Protein AF-A0A537HEX5-F1 (afdb_monomer_lite)

Foldseek 3Di:
DVVQADPVLLVVLVVCCVVVQFVAFAFDDVPGDPPGGSATPDPDPDDDGGHCVLLPAAEEEEAAPLDVVSNVVSLQVCQSQQCNHPVGRDSADPSRYDYDYDHPLPPQLQFAAQAAADPHHYHYSDDDLFPQQLVLCLLQAQQCAAHHDCPYPPGARHYFRAGGASPSVNHRDVQLNVLSVLLFQAAAQDDPQAADPPDPDGGWDHDPPDPGTHSRRSSVSNVVSCVVVPVDDDDDDDDDDDDDDPQKDFFFQFDSPGRLDPRNQQGIFGLDDPDAPDDDDDDSFWAQDLPLLSGHDPNSVSVNCQLFPFQWDAQRHHRVDIWGDQFLDWDKDADDPPDDPLFGIKIKTFGAFLQAKQVLHHQFLLLLQLQLLANCNNNHSLNSLSSQFDGWADPDRGIIIGTGNGHHPCNCVSSGVRTGFDLLQFFQDNPDGNRDRPDSSSYGNVVCSDSPHFQQLVLRSIYRHQWWAADPVVRRTRYDQWPVSGSTDHPVIDGHTHGFQVVAECPPSRGHHCFAPLLVLLQVLLPVVLQQFNAQVSLVLLVVQAQNFFPPPSCVSQQDFGQFFDQAVSQADADPNHRPGRQGHPGRRHVRNSVSSVSRWQGGPTPQDFCVVSPSSGQPDSGRDRGRTDGPDDDDGRDGHDHTHTSFADWADAPQKIKTKDWDWDADLWWIWGKMWMWIAGNPPRHTFDIDIFGGDTDTQDPPDDQKAKAWEWADGPPFIKIWIWIGHSDDDIDIDIWTDQPPVPPFWLEPVSLVLLVQQEPHFPPDPSDDRSSVGRSPRGSYPVSNVVSVVRHGHTYTD

Secondary structure (DSSP, 8-state):
--GGG-HHHHHHHHHHHHTTSBS-BTT-STT--TT--SSBS--SSS---B-THHHHSPEEEEEETTSHHHHHHHHHHHHHHHHHHHSS--S-BTTTEEEEEE-GGG-GGGS--SSS-----EEE------S-HHHHHHHHH-GGG-SS-TT-SSPPSS----TT-S-TT----HHHHHHHHHHHT-S-S--TT---TT-SS----BPTTSSSBPHHHHHHHHHHHHHHTTSS-------------TT-BS---BTTTBSSSHHHHHH-B-SS-SSTT---PPPSS------TTS--SHHHHHHHHHHS-BSEEE-TT-TT-EEESSEEEEEEEPPPTTSPTT--EEEEEEEPTT-B-TTSPBP-HHHHHHHHHHHHHHT-GGGGGGTTEEEEEE-SSSEEEEEESS--TTHHHHHHTSBP--HHHHBS-TTS---STTSGGGSB-GGGGSTT--TTTTT----SSSEE-B-TTT--BSS--BTTSSSSPPTT--B-PEETTTTS-TT-SSSS-TTBHHHHHHHHHH-TT-SSS--HHHHHHHHTTBTPPTT-TT-TTTTSBPPPPEE-GGG-PBPTTTTS--SB-SSSB-HHHHHHHHHTTT--SSTTS-GGGSTTTSSSS--B-BBTEE--S-S-PPPPPPS---SPPEEEEETTEEEEEEEEEEE-SSEEEEEEEEEEEETTT--EEEEEEEEEEEEEPPTTSTTEEEEEEEE--SSS-EEEEEEEESSS--EEEEEE-S-TT-SSB--HHHHHHHHTTTTEETTSTT--TTS-TT-SSEE-HHHHHHHHHTTT-EEE-

Structure (mmCIF, N/CA/C/O backbone):
data_AF-A0A537HEX5-F1
#
_entry.id   AF-A0A537HEX5-F1
#
loop_
_atom_site.group_PDB
_atom_site.id
_atom_site.type_symbol
_atom_site.label_atom_id
_atom_site.label_alt_id
_atom_site.label_comp_id
_atom_site.label_asym_id
_atom_site.label_entity_id
_atom_site.label_seq_id
_atom_site.pdbx_PDB_ins_code
_atom_site.Cartn_x
_atom_site.Cartn_y
_atom_site.Cartn_z
_atom_site.occupancy
_atom_site.B_iso_or_equiv
_atom_site.auth_seq_id
_atom_site.auth_comp_id
_atom_site.auth_asym_id
_atom_site.auth_atom_id
_atom_site.pdbx_PDB_model_num
ATOM 1 N N . MET A 1 1 ? 19.354 -0.210 -50.080 1.00 54.22 1 MET A N 1
ATOM 2 C CA . MET A 1 1 ? 20.407 0.740 -50.519 1.00 54.22 1 MET A CA 1
ATOM 3 C C . MET A 1 1 ? 20.016 2.186 -50.237 1.00 54.22 1 MET A C 1
ATOM 5 O O . MET A 1 1 ? 20.879 2.879 -49.733 1.00 54.22 1 MET A O 1
ATOM 9 N N . GLN A 1 2 ? 18.773 2.634 -50.495 1.00 58.50 2 GLN A N 1
ATOM 10 C CA . GLN A 1 2 ? 18.330 3.994 -50.118 1.00 58.50 2 GLN A CA 1
ATOM 11 C C . GLN A 1 2 ? 18.380 4.259 -48.600 1.00 58.50 2 GLN A C 1
ATOM 13 O O . GLN A 1 2 ? 18.792 5.341 -48.204 1.00 58.50 2 GLN A O 1
ATOM 18 N N . ASP A 1 3 ? 18.075 3.268 -47.757 1.00 65.56 3 ASP A N 1
ATOM 19 C CA . ASP A 1 3 ? 18.095 3.464 -46.294 1.00 65.56 3 ASP A CA 1
ATOM 20 C C . ASP A 1 3 ? 19.516 3.613 -45.715 1.00 65.56 3 ASP A C 1
ATOM 22 O O . ASP A 1 3 ? 19.740 4.401 -44.800 1.00 65.56 3 ASP A O 1
ATOM 26 N N . LEU A 1 4 ? 20.512 2.960 -46.336 1.00 70.94 4 LEU A N 1
ATOM 27 C CA . LEU A 1 4 ? 21.934 2.998 -45.937 1.00 70.94 4 LEU A CA 1
ATOM 28 C C . LEU A 1 4 ? 22.629 4.342 -46.220 1.00 70.94 4 LEU A C 1
ATOM 30 O O . LEU A 1 4 ? 23.830 4.474 -45.983 1.00 70.94 4 LEU A O 1
ATOM 34 N N . ILE A 1 5 ? 21.909 5.300 -46.798 1.00 79.00 5 ILE A N 1
ATOM 35 C CA . ILE A 1 5 ? 22.378 6.655 -47.113 1.00 79.00 5 ILE A CA 1
ATOM 36 C C . ILE A 1 5 ? 21.400 7.720 -46.597 1.00 79.00 5 ILE A C 1
ATOM 38 O O . ILE A 1 5 ? 21.484 8.879 -47.007 1.00 79.00 5 ILE A O 1
ATOM 42 N N . SER A 1 6 ? 20.446 7.339 -45.739 1.00 84.31 6 SER A N 1
ATOM 43 C CA . SER A 1 6 ? 19.535 8.304 -45.126 1.00 84.31 6 SER A CA 1
ATOM 44 C C . SER A 1 6 ? 20.308 9.262 -44.204 1.00 84.31 6 SER A C 1
ATOM 46 O O . SER A 1 6 ? 21.327 8.865 -43.627 1.00 84.31 6 SER A O 1
ATOM 48 N N . PRO A 1 7 ? 19.854 10.521 -44.045 1.00 85.00 7 PRO A N 1
ATOM 49 C CA . PRO A 1 7 ? 20.515 11.486 -43.168 1.00 85.00 7 PRO A CA 1
ATOM 50 C C . PRO A 1 7 ? 20.729 10.961 -41.743 1.00 85.00 7 PRO A C 1
ATOM 52 O O . PRO A 1 7 ? 21.825 11.114 -41.210 1.00 85.00 7 PRO A O 1
ATOM 55 N N . ASP A 1 8 ? 19.732 10.279 -41.173 1.00 84.56 8 ASP A N 1
ATOM 56 C CA . ASP A 1 8 ? 19.792 9.738 -39.809 1.00 84.56 8 ASP A CA 1
ATOM 57 C C . ASP A 1 8 ? 20.796 8.586 -39.694 1.00 84.56 8 ASP A C 1
ATOM 59 O O . ASP A 1 8 ? 21.596 8.537 -38.760 1.00 84.56 8 ASP A O 1
ATOM 63 N N . PHE A 1 9 ? 20.828 7.690 -40.684 1.00 85.88 9 PHE A N 1
ATOM 64 C CA . PHE A 1 9 ? 21.792 6.590 -40.722 1.00 85.88 9 PHE A CA 1
ATOM 65 C C . PHE A 1 9 ? 23.233 7.104 -40.875 1.00 85.88 9 PHE A C 1
ATOM 67 O O . PHE A 1 9 ? 24.160 6.605 -40.236 1.00 85.88 9 PHE A O 1
ATOM 74 N N . CYS A 1 10 ? 23.434 8.148 -41.685 1.00 85.25 10 CYS A N 1
ATOM 75 C CA . CYS A 1 10 ? 24.727 8.817 -41.820 1.00 85.25 10 CYS A CA 1
ATOM 76 C C . CYS A 1 10 ? 25.134 9.591 -40.561 1.00 85.25 10 CYS A C 1
ATOM 78 O O . CYS A 1 10 ? 26.314 9.584 -40.211 1.00 85.25 10 CYS A O 1
ATOM 80 N N . ALA A 1 11 ? 24.183 10.212 -39.860 1.00 88.94 11 ALA A N 1
ATOM 81 C CA . ALA A 1 11 ? 24.433 10.858 -38.576 1.00 88.94 11 ALA A CA 1
ATOM 82 C C . ALA A 1 11 ? 24.845 9.835 -37.507 1.00 88.94 11 ALA A C 1
ATOM 84 O O . ALA A 1 11 ? 25.830 10.051 -36.805 1.00 88.94 11 ALA A O 1
ATOM 85 N N . ALA A 1 12 ? 24.173 8.680 -37.439 1.00 88.50 12 ALA A N 1
ATOM 86 C CA . ALA A 1 12 ? 24.558 7.591 -36.543 1.00 88.50 12 ALA A CA 1
ATOM 87 C C . ALA A 1 12 ? 26.006 7.139 -36.795 1.00 88.50 12 ALA A C 1
ATOM 89 O O . ALA A 1 12 ? 26.798 7.023 -35.862 1.00 88.50 12 ALA A O 1
ATOM 90 N N . ALA A 1 13 ? 26.390 6.955 -38.060 1.00 86.81 13 ALA A N 1
ATOM 91 C CA . ALA A 1 13 ? 27.763 6.619 -38.418 1.00 86.81 13 ALA A CA 1
ATOM 92 C C . ALA A 1 13 ? 28.771 7.715 -38.032 1.00 86.81 13 ALA A C 1
ATOM 94 O O . ALA A 1 13 ? 29.846 7.401 -37.518 1.00 86.81 13 ALA A O 1
ATOM 95 N N . ALA A 1 14 ? 28.416 8.987 -38.236 1.00 87.44 14 ALA A N 1
ATOM 96 C CA . ALA A 1 14 ? 29.231 10.124 -37.820 1.00 87.44 14 ALA A CA 1
ATOM 97 C C . ALA A 1 14 ? 29.454 10.134 -36.300 1.00 87.44 14 ALA A C 1
ATOM 99 O O . ALA A 1 14 ? 30.594 10.267 -35.874 1.00 87.44 14 ALA A O 1
ATOM 100 N N . HIS A 1 15 ? 28.426 9.862 -35.487 1.00 90.06 15 HIS A N 1
ATOM 101 C CA . HIS A 1 15 ? 28.572 9.769 -34.030 1.00 90.06 15 HIS A CA 1
ATOM 102 C C . HIS A 1 15 ? 29.585 8.700 -33.594 1.00 90.06 15 HIS A C 1
ATOM 104 O O . HIS A 1 15 ? 30.386 8.947 -32.695 1.00 90.06 15 HIS A O 1
ATOM 110 N N . PHE A 1 16 ? 29.606 7.531 -34.243 1.00 86.94 16 PHE A N 1
ATOM 111 C CA . PHE A 1 16 ? 30.620 6.504 -33.966 1.00 86.94 16 PHE A CA 1
ATOM 112 C C . PHE A 1 16 ? 32.036 6.957 -34.349 1.00 86.94 16 PHE A C 1
ATOM 114 O O . PHE A 1 16 ? 32.997 6.618 -33.658 1.00 86.94 16 PHE A O 1
ATOM 121 N N . ILE A 1 17 ? 32.175 7.709 -35.442 1.00 84.88 17 ILE A N 1
ATOM 122 C CA . ILE A 1 17 ? 33.465 8.240 -35.902 1.00 84.88 17 ILE A CA 1
ATOM 123 C C . ILE A 1 17 ? 33.963 9.340 -34.963 1.00 84.88 17 ILE A C 1
ATOM 125 O O . ILE A 1 17 ? 35.108 9.291 -34.518 1.00 84.88 17 ILE A O 1
ATOM 129 N N . ASP A 1 18 ? 33.094 10.283 -34.608 1.00 87.81 18 ASP A N 1
ATOM 130 C CA . ASP A 1 18 ? 33.396 11.392 -33.703 1.00 87.81 18 ASP A CA 1
ATOM 131 C C . ASP A 1 18 ? 33.747 10.888 -32.295 1.00 87.81 18 ASP A C 1
ATOM 133 O O . ASP A 1 18 ? 34.635 11.432 -31.639 1.00 87.81 18 ASP A O 1
ATOM 137 N N . ALA A 1 19 ? 33.122 9.788 -31.856 1.00 86.38 19 ALA A N 1
ATOM 138 C CA . ALA A 1 19 ? 33.462 9.092 -30.615 1.00 86.38 19 ALA A CA 1
ATOM 139 C C . ALA A 1 19 ? 34.775 8.281 -30.691 1.00 86.38 19 ALA A C 1
ATOM 141 O O . ALA A 1 19 ? 35.179 7.666 -29.704 1.00 86.38 19 ALA A O 1
ATOM 142 N N . GLY A 1 20 ? 35.437 8.223 -31.853 1.00 86.38 20 GLY A N 1
ATOM 143 C CA . GLY A 1 20 ? 36.648 7.426 -32.069 1.00 86.38 20 GLY A CA 1
ATOM 144 C C . GLY A 1 20 ? 36.413 5.910 -32.053 1.00 86.38 20 GLY A C 1
ATOM 145 O O . GLY A 1 20 ? 37.366 5.136 -31.948 1.00 86.38 20 GLY A O 1
ATOM 146 N N . LEU A 1 21 ? 35.155 5.468 -32.152 1.00 85.56 21 LEU A N 1
ATOM 147 C CA . LEU A 1 21 ? 34.759 4.057 -32.179 1.00 85.56 21 LEU A CA 1
ATOM 148 C C . LEU A 1 21 ? 34.810 3.462 -33.590 1.00 85.56 21 LEU A C 1
ATOM 150 O O . LEU A 1 21 ? 34.799 2.238 -33.744 1.00 85.56 21 LEU A O 1
ATOM 154 N N . ALA A 1 22 ? 34.893 4.310 -34.614 1.00 83.75 22 ALA A N 1
ATOM 155 C CA . ALA A 1 22 ? 35.113 3.919 -35.995 1.00 83.75 22 ALA A CA 1
ATOM 156 C C . ALA A 1 22 ? 36.029 4.912 -36.727 1.00 83.75 22 ALA A C 1
ATOM 158 O O . ALA A 1 22 ? 36.088 6.088 -36.389 1.00 83.75 22 ALA A O 1
ATOM 159 N N . THR A 1 23 ? 36.731 4.456 -37.763 1.00 79.12 23 THR A N 1
ATOM 160 C CA . THR A 1 23 ? 37.662 5.297 -38.540 1.00 79.12 23 THR A CA 1
ATOM 161 C C . THR A 1 23 ? 37.037 5.929 -39.787 1.00 79.12 23 THR A C 1
ATOM 163 O O . THR A 1 23 ? 37.710 6.675 -40.494 1.00 79.12 23 THR A O 1
ATOM 166 N N . GLY A 1 24 ? 35.787 5.593 -40.118 1.00 77.38 24 GLY A N 1
ATOM 167 C CA . GLY A 1 24 ? 35.096 6.088 -41.311 1.00 77.38 24 GLY A CA 1
ATOM 168 C C . GLY A 1 24 ? 33.905 5.222 -41.723 1.00 77.38 24 GLY A C 1
ATOM 169 O O . GLY A 1 24 ? 33.539 4.278 -41.022 1.00 77.38 24 GLY A O 1
ATOM 170 N N . THR A 1 25 ? 33.329 5.515 -42.891 1.00 76.75 25 THR A N 1
ATOM 171 C CA . THR A 1 25 ? 32.253 4.729 -43.521 1.00 76.75 25 THR A CA 1
ATOM 172 C C . THR A 1 25 ? 32.724 4.022 -44.794 1.00 76.75 25 THR A C 1
ATOM 174 O O . THR A 1 25 ? 33.740 4.381 -45.398 1.00 76.75 25 THR A O 1
ATOM 177 N N . VAL A 1 26 ? 31.996 2.988 -45.222 1.00 70.12 26 VAL A N 1
ATOM 178 C CA . VAL A 1 26 ? 32.246 2.263 -46.471 1.00 70.12 26 VAL A CA 1
ATOM 179 C C . VAL A 1 26 ? 31.887 3.162 -47.661 1.00 70.12 26 VAL A C 1
ATOM 181 O O . VAL A 1 26 ? 30.771 3.143 -48.182 1.00 70.12 26 VAL A O 1
ATOM 184 N N . GLY A 1 27 ? 32.883 3.922 -48.125 1.00 58.44 27 GLY A N 1
ATOM 185 C CA . GLY A 1 27 ? 32.872 4.594 -49.423 1.00 58.44 27 GLY A CA 1
ATOM 186 C C . GLY A 1 27 ? 32.505 6.080 -49.441 1.00 58.44 27 GLY A C 1
ATOM 187 O O . GLY A 1 27 ? 31.919 6.503 -50.430 1.00 58.44 27 GLY A O 1
ATOM 188 N N . TYR A 1 28 ? 32.856 6.901 -48.446 1.00 40.81 28 TYR A N 1
ATOM 189 C CA . TYR A 1 28 ? 32.665 8.360 -48.557 1.00 40.81 28 TYR A CA 1
ATOM 190 C C . TYR A 1 28 ? 33.993 9.125 -48.707 1.00 40.81 28 TYR A C 1
ATOM 192 O O . TYR A 1 28 ? 34.822 9.157 -47.802 1.00 40.81 28 TYR A O 1
ATOM 200 N N . GLY A 1 29 ? 34.197 9.729 -49.884 1.00 43.62 29 GLY A N 1
ATOM 201 C CA . GLY A 1 29 ? 35.357 10.542 -50.268 1.00 43.62 29 GLY A CA 1
ATOM 202 C C . GLY A 1 29 ? 35.284 10.928 -51.753 1.00 43.62 29 GLY A C 1
ATOM 203 O O . GLY A 1 29 ? 34.673 10.210 -52.547 1.00 43.62 29 GLY A O 1
ATOM 204 N N . ALA A 1 30 ? 35.858 12.072 -52.144 1.00 31.77 30 ALA A N 1
ATOM 205 C CA . ALA A 1 30 ? 35.812 12.557 -53.529 1.00 31.77 30 ALA A CA 1
ATOM 206 C C . ALA A 1 30 ? 36.433 11.524 -54.495 1.00 31.77 30 ALA A C 1
ATOM 208 O O . ALA A 1 30 ? 37.642 11.310 -54.482 1.00 31.77 30 ALA A O 1
ATOM 209 N N . GLY A 1 31 ? 35.591 10.874 -55.311 1.00 47.12 31 GLY A N 1
ATOM 210 C CA . GLY A 1 31 ? 35.980 9.797 -56.235 1.00 47.12 31 GLY A CA 1
ATOM 211 C C . GLY A 1 31 ? 35.465 8.389 -55.888 1.00 47.12 31 GLY A C 1
ATOM 212 O O . GLY A 1 31 ? 35.835 7.438 -56.574 1.00 47.12 31 GLY A O 1
ATOM 213 N N . ALA A 1 32 ? 34.625 8.224 -54.861 1.00 48.25 32 ALA A N 1
ATOM 214 C CA . ALA A 1 32 ? 34.045 6.924 -54.513 1.00 48.25 32 ALA A CA 1
ATOM 215 C C . ALA A 1 32 ? 32.972 6.441 -55.531 1.00 48.25 32 ALA A C 1
ATOM 217 O O . ALA A 1 32 ? 32.218 7.264 -56.057 1.00 48.25 32 ALA A O 1
ATOM 218 N N . PRO A 1 33 ? 32.881 5.122 -55.825 1.00 48.66 33 PRO A N 1
ATOM 219 C CA . PRO A 1 33 ? 31.908 4.564 -56.771 1.00 48.66 33 PRO A CA 1
ATOM 220 C C . PRO A 1 33 ? 30.453 4.710 -56.288 1.00 48.66 33 PRO A C 1
ATOM 222 O O . PRO A 1 33 ? 30.201 4.888 -55.101 1.00 48.66 33 PRO A O 1
ATOM 225 N N . SER A 1 34 ? 29.482 4.563 -57.201 1.00 46.69 34 SER A N 1
ATOM 226 C CA . SER A 1 34 ? 28.021 4.716 -57.003 1.00 46.69 34 SER A CA 1
ATOM 227 C C . SER A 1 34 ? 27.355 3.736 -56.013 1.00 46.69 34 SER A C 1
ATOM 229 O O . SER A 1 34 ? 26.138 3.569 -56.031 1.00 46.69 34 SER A O 1
ATOM 231 N N . SER A 1 35 ? 28.144 3.052 -55.187 1.00 53.03 35 SER A N 1
ATOM 232 C CA . SER A 1 35 ? 27.752 2.070 -54.172 1.00 53.03 35 SER A CA 1
ATOM 233 C C . SER A 1 35 ? 28.170 2.504 -52.758 1.00 53.03 35 SER A C 1
ATOM 235 O O . SER A 1 35 ? 28.359 1.655 -51.888 1.00 53.03 35 SER A O 1
ATOM 237 N N . SER A 1 36 ? 28.404 3.801 -52.545 1.00 63.28 36 SER A N 1
ATOM 238 C CA . SER A 1 36 ? 28.784 4.383 -51.259 1.00 63.28 36 SER A CA 1
ATOM 239 C C . SER A 1 36 ? 27.639 4.285 -50.246 1.00 63.28 36 SER A C 1
ATOM 241 O O . SER A 1 36 ? 26.485 4.567 -50.562 1.00 63.28 36 SER A O 1
ATOM 243 N N . THR A 1 37 ? 27.953 3.848 -49.027 1.00 73.06 37 THR A N 1
ATOM 244 C CA . THR A 1 37 ? 26.984 3.686 -47.932 1.00 73.06 37 THR A CA 1
ATOM 245 C C . THR A 1 37 ? 27.521 4.339 -46.668 1.00 73.06 37 THR A C 1
ATOM 247 O O . THR A 1 37 ? 28.731 4.436 -46.482 1.00 73.06 37 THR A O 1
ATOM 250 N N . CYS A 1 38 ? 26.634 4.727 -45.763 1.00 81.62 38 CYS A N 1
ATOM 251 C CA . CYS A 1 38 ? 27.006 5.220 -44.444 1.00 81.62 38 CYS A CA 1
ATOM 252 C C . CYS A 1 38 ? 27.236 4.094 -43.420 1.00 81.62 38 CYS A C 1
ATOM 254 O O . CYS A 1 38 ? 27.345 4.364 -42.233 1.00 81.62 38 CYS A O 1
ATOM 256 N N . ALA A 1 39 ? 27.356 2.832 -43.848 1.00 83.81 39 ALA A N 1
ATOM 257 C CA . ALA A 1 39 ? 27.801 1.755 -42.964 1.00 83.81 39 ALA A CA 1
ATOM 258 C C . ALA A 1 39 ? 29.256 1.990 -42.522 1.00 83.81 39 ALA A C 1
ATOM 260 O O . ALA A 1 39 ? 30.064 2.496 -43.302 1.00 83.81 39 ALA A O 1
ATOM 261 N N . LEU A 1 40 ? 29.612 1.606 -41.298 1.00 81.56 40 LEU A N 1
ATOM 262 C CA . LEU A 1 40 ? 30.954 1.787 -40.745 1.00 81.56 40 LEU A CA 1
ATOM 263 C C . LEU A 1 40 ? 31.994 0.977 -41.535 1.00 81.56 40 LEU A C 1
ATOM 265 O O . LEU A 1 40 ? 31.761 -0.163 -41.942 1.00 81.56 40 LEU A O 1
ATOM 269 N N . ALA A 1 41 ? 33.162 1.575 -41.777 1.00 67.56 41 ALA A N 1
ATOM 270 C CA . ALA A 1 41 ? 34.244 0.984 -42.556 1.00 67.56 41 ALA A CA 1
ATOM 271 C C . ALA A 1 41 ? 34.866 -0.219 -41.822 1.00 67.56 41 ALA A C 1
ATOM 273 O O . ALA A 1 41 ? 35.817 -0.076 -41.061 1.00 67.56 41 ALA A O 1
ATOM 274 N N . GLY A 1 42 ? 34.328 -1.418 -42.062 1.00 58.22 42 GLY A N 1
ATOM 275 C CA . GLY A 1 42 ? 34.824 -2.672 -41.478 1.00 58.22 42 GLY A CA 1
ATOM 276 C C . GLY A 1 42 ? 34.783 -3.892 -42.406 1.00 58.22 42 GLY A C 1
ATOM 277 O O . GLY A 1 42 ? 34.989 -5.012 -41.948 1.00 58.22 42 GLY A O 1
ATOM 278 N N . ARG A 1 43 ? 34.519 -3.726 -43.711 1.00 46.88 43 ARG A N 1
ATOM 279 C CA . ARG A 1 43 ? 34.370 -4.851 -44.656 1.00 46.88 43 ARG A CA 1
ATOM 280 C C . ARG A 1 43 ? 35.575 -5.035 -45.583 1.00 46.88 43 ARG A C 1
ATOM 282 O O . ARG A 1 43 ? 35.520 -4.749 -46.773 1.00 46.88 43 ARG A O 1
ATOM 289 N N . SER A 1 44 ? 36.653 -5.591 -45.046 1.00 42.09 44 SER A N 1
ATOM 290 C CA . SER A 1 44 ? 37.557 -6.473 -45.793 1.00 42.09 44 SER A CA 1
ATOM 291 C C . SER A 1 44 ? 38.290 -7.356 -44.788 1.00 42.09 44 SER A C 1
ATOM 293 O O . SER A 1 44 ? 38.544 -6.922 -43.672 1.00 42.09 44 SER A O 1
ATOM 295 N N . ALA A 1 45 ? 38.603 -8.599 -45.153 1.00 41.31 45 ALA A N 1
ATOM 296 C CA . ALA A 1 45 ? 39.087 -9.665 -44.265 1.00 41.31 45 ALA A CA 1
ATOM 297 C C . ALA A 1 45 ? 40.433 -9.394 -43.540 1.00 41.31 45 ALA A C 1
ATOM 299 O O . ALA A 1 45 ? 40.990 -10.296 -42.919 1.00 41.31 45 ALA A O 1
ATOM 300 N N . GLN A 1 46 ? 40.963 -8.173 -43.610 1.00 46.50 46 GLN A N 1
ATOM 301 C CA . GLN A 1 46 ? 42.158 -7.673 -42.939 1.00 46.50 46 GLN A CA 1
ATOM 302 C C . GLN A 1 46 ? 41.948 -6.156 -42.680 1.00 46.50 46 GLN A C 1
ATOM 304 O O . GLN A 1 46 ? 41.745 -5.444 -43.659 1.00 46.50 46 GLN A O 1
ATOM 309 N N . LEU A 1 47 ? 42.052 -5.678 -41.419 1.00 49.12 47 LEU A N 1
ATOM 310 C CA . LEU A 1 47 ? 42.103 -4.262 -40.922 1.00 49.12 47 LEU A CA 1
ATOM 311 C C . LEU A 1 47 ? 40.785 -3.662 -40.345 1.00 49.12 47 LEU A C 1
ATOM 313 O O . LEU A 1 47 ? 39.808 -3.475 -41.058 1.00 49.12 47 LEU A O 1
ATOM 317 N N . THR A 1 48 ? 40.629 -3.516 -39.014 1.00 53.19 48 THR A N 1
ATOM 318 C CA . THR A 1 48 ? 41.091 -2.432 -38.086 1.00 53.19 48 THR A CA 1
ATOM 319 C C . THR A 1 48 ? 40.358 -1.074 -38.154 1.00 53.19 48 THR A C 1
ATOM 321 O O . THR A 1 48 ? 40.949 -0.059 -37.794 1.00 53.19 48 THR A O 1
ATOM 324 N N . GLY A 1 49 ? 39.094 -1.025 -38.599 1.00 61.59 49 GLY A N 1
ATOM 325 C CA . GLY A 1 49 ? 38.319 0.231 -38.676 1.00 61.59 49 GLY A CA 1
ATOM 326 C C . GLY A 1 49 ? 37.283 0.479 -37.570 1.00 61.59 49 GLY A C 1
ATOM 327 O O . GLY A 1 49 ? 36.940 1.629 -37.327 1.00 61.59 49 GLY A O 1
ATOM 328 N N . ILE A 1 50 ? 36.802 -0.562 -36.881 1.00 74.88 50 ILE A N 1
ATOM 329 C CA . ILE A 1 50 ? 35.912 -0.447 -35.709 1.00 74.88 50 ILE A CA 1
ATOM 330 C C . ILE A 1 50 ? 36.730 -0.783 -34.464 1.00 74.88 50 ILE A C 1
ATOM 332 O O . ILE A 1 50 ? 37.459 -1.780 -34.452 1.00 74.88 50 ILE A O 1
ATOM 336 N N . ALA A 1 51 ? 36.623 0.043 -33.426 1.00 79.12 51 ALA A N 1
ATOM 337 C CA . ALA A 1 51 ? 37.358 -0.153 -32.187 1.00 79.12 51 ALA A CA 1
ATOM 338 C C . ALA A 1 51 ? 36.989 -1.508 -31.544 1.00 79.12 51 ALA A C 1
ATOM 340 O O . ALA A 1 51 ? 35.802 -1.827 -31.427 1.00 79.12 51 ALA A O 1
ATOM 341 N N . PRO A 1 52 ? 37.968 -2.308 -31.071 1.00 79.00 52 PRO A N 1
ATOM 342 C CA . PRO A 1 52 ? 37.690 -3.591 -30.421 1.00 79.00 52 PRO A CA 1
ATOM 343 C C . PRO A 1 52 ? 36.730 -3.477 -29.233 1.00 79.00 52 PRO A C 1
ATOM 345 O O . PRO A 1 52 ? 35.952 -4.397 -28.990 1.00 79.00 52 PRO A O 1
ATOM 348 N N . THR A 1 53 ? 36.735 -2.331 -28.542 1.00 78.00 53 THR A N 1
ATOM 349 C CA . THR A 1 53 ? 35.830 -1.998 -27.430 1.00 78.00 53 THR A CA 1
ATOM 350 C C . THR A 1 53 ? 34.353 -2.167 -27.776 1.00 78.00 53 THR A C 1
ATOM 352 O O . THR A 1 53 ? 33.591 -2.588 -26.913 1.00 78.00 53 THR A O 1
ATOM 355 N N . VAL A 1 54 ? 33.961 -1.947 -29.036 1.00 78.31 54 VAL A N 1
ATOM 356 C CA . VAL A 1 54 ? 32.579 -2.123 -29.518 1.00 78.31 54 VAL A CA 1
ATOM 357 C C . VAL A 1 54 ? 32.148 -3.599 -29.517 1.00 78.31 54 VAL A C 1
ATOM 359 O O . VAL A 1 54 ? 30.967 -3.901 -29.418 1.00 78.31 54 VAL A O 1
ATOM 362 N N . SER A 1 55 ? 33.100 -4.531 -29.606 1.00 78.25 55 SER A N 1
ATOM 363 C CA . SER A 1 55 ? 32.842 -5.981 -29.649 1.00 78.25 55 SER A CA 1
ATOM 364 C C . SER A 1 55 ? 33.091 -6.716 -28.327 1.00 78.25 55 SER A C 1
ATOM 366 O O . SER A 1 55 ? 32.782 -7.901 -28.229 1.00 78.25 55 SER A O 1
ATOM 368 N N . ILE A 1 56 ? 33.663 -6.039 -27.320 1.00 79.12 56 ILE A N 1
ATOM 369 C CA . ILE A 1 56 ? 33.971 -6.641 -26.008 1.00 79.12 56 ILE A CA 1
ATOM 370 C C . ILE A 1 56 ? 32.686 -6.890 -25.208 1.00 79.12 56 ILE A C 1
ATOM 372 O O . ILE A 1 56 ? 32.561 -7.936 -24.578 1.00 79.12 56 ILE A O 1
ATOM 376 N N . ASN A 1 57 ? 31.732 -5.956 -25.271 1.00 74.12 57 ASN A N 1
ATOM 377 C CA . ASN A 1 57 ? 30.425 -6.062 -24.625 1.00 74.12 57 ASN A CA 1
ATOM 378 C C . ASN A 1 57 ? 29.334 -5.954 -25.705 1.00 74.12 57 ASN A C 1
ATOM 380 O O . ASN A 1 57 ? 28.896 -4.841 -25.997 1.00 74.12 57 ASN A O 1
ATOM 384 N N . PRO A 1 58 ? 28.934 -7.069 -26.350 1.00 75.69 58 PRO A N 1
ATOM 385 C CA . PRO A 1 58 ? 27.896 -7.045 -27.375 1.00 75.69 58 PRO A CA 1
ATOM 386 C C . PRO A 1 58 ? 26.606 -6.450 -26.813 1.00 75.69 58 PRO A C 1
ATOM 388 O O . PRO A 1 58 ? 26.178 -6.818 -25.717 1.00 75.69 58 PRO A O 1
ATOM 391 N N . VAL A 1 59 ? 25.942 -5.594 -27.590 1.00 86.25 59 VAL A N 1
ATOM 392 C CA . VAL A 1 59 ? 24.606 -5.118 -27.223 1.00 86.25 59 VAL A CA 1
ATOM 393 C C . VAL A 1 59 ? 23.634 -6.294 -27.338 1.00 86.25 59 VAL A C 1
ATOM 395 O O . VAL A 1 59 ? 23.579 -6.981 -28.362 1.00 86.25 59 VAL A O 1
ATOM 398 N N . GLY A 1 60 ? 22.872 -6.559 -26.285 1.00 88.50 60 GLY A N 1
ATOM 399 C CA . GLY A 1 60 ? 21.732 -7.466 -26.324 1.00 88.50 60 GLY A CA 1
ATOM 400 C C . GLY A 1 60 ? 20.474 -6.698 -26.716 1.00 88.50 60 GLY A C 1
ATOM 401 O O . GLY A 1 60 ? 20.224 -5.623 -26.195 1.00 88.50 60 GLY A O 1
ATOM 402 N N . LEU A 1 61 ? 19.645 -7.223 -27.609 1.00 91.31 61 LEU A N 1
ATOM 403 C CA . LEU A 1 61 ? 18.322 -6.675 -27.896 1.00 91.31 61 LEU A CA 1
ATOM 404 C C . LEU A 1 61 ? 17.265 -7.721 -27.576 1.00 91.31 61 LEU A C 1
ATOM 406 O O . LEU A 1 61 ? 17.224 -8.787 -28.186 1.00 91.31 61 LEU A O 1
ATOM 410 N N . PHE A 1 62 ? 16.404 -7.412 -26.612 1.00 91.06 62 PHE A N 1
ATOM 411 C CA . PHE A 1 62 ? 15.263 -8.234 -26.251 1.00 91.06 62 PHE A CA 1
ATOM 412 C C . PHE A 1 62 ? 14.009 -7.747 -26.986 1.00 91.06 62 PHE A C 1
ATOM 414 O O . PHE A 1 62 ? 13.500 -6.655 -26.713 1.00 91.06 62 PHE A O 1
ATOM 421 N N . ALA A 1 63 ? 13.516 -8.560 -27.922 1.00 91.00 63 ALA A N 1
ATOM 422 C CA . ALA A 1 63 ? 12.340 -8.252 -28.733 1.00 91.00 63 ALA A CA 1
ATOM 423 C C . ALA A 1 63 ? 11.117 -9.013 -28.206 1.00 91.00 63 ALA A C 1
ATOM 425 O O . ALA A 1 63 ? 11.105 -10.246 -28.171 1.00 91.00 63 ALA A O 1
ATOM 426 N N . ARG A 1 64 ? 10.073 -8.276 -27.819 1.00 88.56 64 ARG A N 1
ATOM 427 C CA . ARG A 1 64 ? 8.836 -8.856 -27.283 1.00 88.56 64 ARG A CA 1
ATOM 428 C C . ARG A 1 64 ? 8.013 -9.539 -28.367 1.00 88.56 64 ARG A C 1
ATOM 430 O O . ARG A 1 64 ? 7.482 -8.855 -29.229 1.00 88.56 64 ARG A O 1
ATOM 437 N N . VAL A 1 65 ? 7.870 -10.862 -28.301 1.00 89.88 65 VAL A N 1
ATOM 438 C CA . VAL A 1 65 ? 7.089 -11.653 -29.279 1.00 89.88 65 VAL A CA 1
ATOM 439 C C . VAL A 1 65 ? 5.591 -11.683 -28.984 1.00 89.88 65 VAL A C 1
ATOM 441 O O . VAL A 1 65 ? 4.792 -12.028 -29.847 1.00 89.88 65 VAL A O 1
ATOM 444 N N . ASP A 1 66 ? 5.208 -11.330 -27.761 1.00 84.06 66 ASP A N 1
ATOM 445 C CA . ASP A 1 66 ? 3.830 -11.282 -27.268 1.00 84.06 66 ASP A CA 1
ATOM 446 C C . ASP A 1 66 ? 3.097 -9.976 -27.626 1.00 84.06 66 ASP A C 1
ATOM 448 O O . ASP A 1 66 ? 1.948 -9.779 -27.241 1.00 84.06 66 ASP A O 1
ATOM 452 N N . ASP A 1 67 ? 3.747 -9.090 -28.382 1.00 84.94 67 ASP A N 1
ATOM 453 C CA . ASP A 1 67 ? 3.162 -7.892 -28.982 1.00 84.94 67 ASP A CA 1
ATOM 454 C C . ASP A 1 67 ? 3.718 -7.738 -30.414 1.00 84.94 67 ASP A C 1
ATOM 456 O O . ASP A 1 67 ? 4.896 -7.407 -30.580 1.00 84.94 67 ASP A O 1
ATOM 460 N N . PRO A 1 68 ? 2.910 -7.977 -31.468 1.00 88.56 68 PRO A N 1
ATOM 461 C CA . PRO A 1 68 ? 3.389 -7.946 -32.849 1.00 88.56 68 PRO A CA 1
ATOM 462 C C . PRO A 1 68 ? 4.013 -6.612 -33.274 1.00 88.56 68 PRO A C 1
ATOM 464 O O . PRO A 1 68 ? 4.970 -6.609 -34.050 1.00 88.56 68 PRO A O 1
ATOM 467 N N . ALA A 1 69 ? 3.502 -5.479 -32.780 1.00 87.31 69 ALA A N 1
ATOM 468 C CA . ALA A 1 69 ? 4.045 -4.168 -33.128 1.00 87.31 69 ALA A CA 1
ATOM 469 C C . ALA A 1 69 ? 5.451 -4.003 -32.542 1.00 87.31 69 ALA A C 1
ATOM 471 O O . ALA A 1 69 ? 6.375 -3.593 -33.245 1.00 87.31 69 ALA A O 1
ATOM 472 N N . ARG A 1 70 ? 5.639 -4.415 -31.284 1.00 87.31 70 ARG A N 1
ATOM 473 C CA . ARG A 1 70 ? 6.950 -4.382 -30.620 1.00 87.31 70 ARG A CA 1
ATOM 474 C C . ARG A 1 70 ? 7.929 -5.378 -31.205 1.00 87.31 70 ARG A C 1
ATOM 476 O O . ARG A 1 70 ? 9.101 -5.043 -31.342 1.00 87.31 70 ARG A O 1
ATOM 483 N N . TYR A 1 71 ? 7.467 -6.568 -31.575 1.00 90.44 71 TYR A N 1
ATOM 484 C CA . TYR A 1 71 ? 8.318 -7.556 -32.223 1.00 90.44 71 TYR A CA 1
ATOM 485 C C . TYR A 1 71 ? 8.860 -7.028 -33.554 1.00 90.44 71 TYR A C 1
ATOM 487 O O . TYR A 1 71 ? 10.065 -7.066 -33.800 1.00 90.44 71 TYR A O 1
ATOM 495 N N . ASN A 1 72 ? 7.979 -6.466 -34.387 1.00 91.19 72 ASN A N 1
ATOM 496 C CA . ASN A 1 72 ? 8.360 -5.875 -35.668 1.00 91.19 72 ASN A CA 1
ATOM 497 C C . ASN A 1 72 ? 9.292 -4.671 -35.489 1.00 91.19 72 ASN A C 1
ATOM 499 O O . ASN A 1 72 ? 10.275 -4.555 -36.215 1.00 91.19 72 ASN A O 1
ATOM 503 N N . MET A 1 73 ? 9.030 -3.822 -34.492 1.00 89.88 73 MET A N 1
ATOM 504 C CA . MET A 1 73 ? 9.911 -2.710 -34.128 1.00 89.88 73 MET A CA 1
ATOM 505 C C . MET A 1 73 ? 11.297 -3.203 -33.685 1.00 89.88 73 MET A C 1
ATOM 507 O O . MET A 1 73 ? 12.306 -2.705 -34.171 1.00 89.88 73 MET A O 1
ATOM 511 N N . GLY A 1 74 ? 11.368 -4.226 -32.828 1.00 91.56 74 GLY A N 1
ATOM 512 C CA . GLY A 1 74 ? 12.633 -4.833 -32.407 1.00 91.56 74 GLY A CA 1
ATOM 513 C C . GLY A 1 74 ? 13.419 -5.434 -33.573 1.00 91.56 74 GLY A C 1
ATOM 514 O O . GLY A 1 74 ? 14.631 -5.247 -33.656 1.00 91.56 74 GLY A O 1
ATOM 515 N N . ASN A 1 75 ? 12.734 -6.094 -34.513 1.00 92.94 75 ASN A N 1
ATOM 516 C CA . ASN A 1 75 ? 13.348 -6.604 -35.741 1.00 92.94 75 ASN A CA 1
ATOM 517 C C . ASN A 1 75 ? 13.874 -5.472 -36.638 1.00 92.94 75 ASN A C 1
ATOM 519 O O . ASN A 1 75 ? 14.950 -5.614 -37.217 1.00 92.94 75 ASN A O 1
ATOM 523 N N . ALA A 1 76 ? 13.148 -4.354 -36.734 1.00 91.56 76 ALA A N 1
ATOM 524 C CA . ALA A 1 76 ? 13.590 -3.176 -37.476 1.00 91.56 76 ALA A CA 1
ATOM 525 C C . ALA A 1 76 ? 14.839 -2.551 -36.835 1.00 91.56 76 ALA A C 1
ATOM 527 O O . ALA A 1 76 ? 15.833 -2.351 -37.527 1.00 91.56 76 ALA A O 1
ATOM 528 N N . TYR A 1 77 ? 14.846 -2.349 -35.511 1.00 91.38 77 TYR A N 1
ATOM 529 C CA . TYR A 1 77 ? 16.024 -1.862 -34.782 1.00 91.38 77 TYR A CA 1
ATOM 530 C C . TYR A 1 77 ? 17.235 -2.769 -34.968 1.00 91.38 77 TYR A C 1
ATOM 532 O O . TYR A 1 77 ? 18.326 -2.282 -35.255 1.00 91.38 77 TYR A O 1
ATOM 540 N N . ALA A 1 78 ? 17.050 -4.086 -34.860 1.00 93.19 78 ALA A N 1
ATOM 541 C CA . ALA A 1 78 ? 18.129 -5.032 -35.105 1.00 93.19 78 ALA A CA 1
ATOM 542 C C . ALA A 1 78 ? 18.672 -4.918 -36.535 1.00 93.19 78 ALA A C 1
ATOM 544 O O . ALA A 1 78 ? 19.886 -4.853 -36.722 1.00 93.19 78 ALA A O 1
ATOM 545 N N . GLY A 1 79 ? 17.775 -4.823 -37.520 1.00 92.62 79 GLY A N 1
ATOM 546 C CA . GLY A 1 79 ? 18.121 -4.619 -38.921 1.00 92.62 79 GLY A CA 1
ATOM 547 C C . GLY A 1 79 ? 18.977 -3.374 -39.141 1.00 92.62 79 GLY A C 1
ATOM 548 O O . GLY A 1 79 ? 20.040 -3.486 -39.747 1.00 92.62 79 GLY A O 1
ATOM 549 N N . GLU A 1 80 ? 18.542 -2.220 -38.630 1.00 91.06 80 GLU A N 1
ATOM 550 C CA . GLU A 1 80 ? 19.240 -0.932 -38.767 1.00 91.06 80 GLU A CA 1
ATOM 551 C C . GLU A 1 80 ? 20.609 -0.937 -38.072 1.00 91.06 80 GLU A C 1
ATOM 553 O O . GLU A 1 80 ? 21.628 -0.599 -38.678 1.00 91.06 80 GLU A O 1
ATOM 558 N N . ILE A 1 81 ? 20.671 -1.404 -36.820 1.00 90.25 81 ILE A N 1
ATOM 559 C CA . ILE A 1 81 ? 21.926 -1.491 -36.059 1.00 90.25 81 ILE A CA 1
ATOM 560 C C . ILE A 1 81 ? 22.906 -2.434 -36.766 1.00 90.25 81 ILE A C 1
ATOM 562 O O . ILE A 1 81 ? 24.081 -2.110 -36.947 1.00 90.25 81 ILE A O 1
ATOM 566 N N . CYS A 1 82 ? 22.442 -3.597 -37.220 1.00 89.25 82 CYS A N 1
ATOM 567 C CA . CYS A 1 82 ? 23.303 -4.531 -37.933 1.00 89.25 82 CYS A CA 1
ATOM 568 C C . CYS A 1 82 ? 23.729 -4.022 -39.304 1.00 89.25 82 CYS A C 1
ATOM 570 O O . CYS A 1 82 ? 24.862 -4.281 -39.727 1.00 89.25 82 CYS A O 1
ATOM 572 N N . ALA A 1 83 ? 22.876 -3.260 -39.980 1.00 88.00 83 ALA A N 1
ATOM 573 C CA . ALA A 1 83 ? 23.234 -2.586 -41.210 1.00 88.00 83 ALA A CA 1
ATOM 574 C C . ALA A 1 83 ? 24.349 -1.560 -40.985 1.00 88.00 83 ALA A C 1
ATOM 576 O O . ALA A 1 83 ? 25.260 -1.488 -41.812 1.00 88.00 83 ALA A O 1
ATOM 577 N N . LEU A 1 84 ? 24.339 -0.833 -39.861 1.00 87.69 84 LEU A N 1
ATOM 578 C CA . LEU A 1 84 ? 25.380 0.141 -39.523 1.00 87.69 84 LEU A CA 1
ATOM 579 C C . LEU A 1 84 ? 26.761 -0.520 -39.419 1.00 87.69 84 LEU A C 1
ATOM 581 O O . LEU A 1 84 ? 27.730 -0.003 -39.971 1.00 87.69 84 LEU A O 1
ATOM 585 N N . PHE A 1 85 ? 26.854 -1.688 -38.780 1.00 84.75 85 PHE A N 1
ATOM 586 C CA . PHE A 1 85 ? 28.131 -2.390 -38.595 1.00 84.75 85 PHE A CA 1
ATOM 587 C C . PHE A 1 85 ? 28.552 -3.264 -39.782 1.00 84.75 85 PHE A C 1
ATOM 589 O O . PHE A 1 85 ? 29.744 -3.440 -40.031 1.00 84.75 85 PHE A O 1
ATOM 596 N N . THR A 1 86 ? 27.597 -3.853 -40.506 1.00 82.56 86 THR A N 1
ATOM 597 C CA . THR A 1 86 ? 27.886 -4.906 -41.499 1.00 82.56 86 THR A CA 1
ATOM 598 C C . THR A 1 86 ? 27.572 -4.511 -42.942 1.00 82.56 86 THR A C 1
ATOM 600 O O . THR A 1 86 ? 27.962 -5.231 -43.868 1.00 82.56 86 THR A O 1
ATOM 603 N N . GLY A 1 87 ? 26.858 -3.401 -43.147 1.00 80.25 87 GLY A N 1
ATOM 604 C CA . GLY A 1 87 ? 26.289 -2.995 -44.433 1.00 80.25 87 GLY A CA 1
ATOM 605 C C . GLY A 1 87 ? 25.074 -3.822 -44.874 1.00 80.25 87 GLY A C 1
ATOM 606 O O . GLY A 1 87 ? 24.644 -3.697 -46.020 1.00 80.25 87 GLY A O 1
ATOM 607 N N . ALA A 1 88 ? 24.537 -4.690 -44.009 1.00 83.44 88 ALA A N 1
ATOM 608 C CA . ALA A 1 88 ? 23.392 -5.548 -44.298 1.00 83.44 88 ALA A CA 1
ATOM 609 C C . ALA A 1 88 ? 22.362 -5.532 -43.158 1.00 83.44 88 ALA A C 1
ATOM 611 O O . ALA A 1 88 ? 22.721 -5.639 -41.988 1.00 83.44 88 ALA A O 1
ATOM 612 N N . PHE A 1 89 ? 21.078 -5.466 -43.515 1.00 87.94 89 PHE A N 1
ATOM 613 C CA . PHE A 1 89 ? 19.967 -5.579 -42.570 1.00 87.94 89 PHE A CA 1
ATOM 614 C C . PHE A 1 89 ? 19.834 -7.027 -42.109 1.00 87.94 89 PHE A C 1
ATOM 616 O O . PHE A 1 89 ? 19.324 -7.881 -42.836 1.00 87.94 89 PHE A O 1
ATOM 623 N N . LEU A 1 90 ? 20.341 -7.308 -40.916 1.00 90.19 90 LEU A N 1
ATOM 624 C CA . LEU A 1 90 ? 20.337 -8.636 -40.316 1.00 90.19 90 LEU A CA 1
ATOM 625 C C . LEU A 1 90 ? 19.571 -8.586 -39.000 1.00 90.19 90 LEU A C 1
ATOM 627 O O . LEU A 1 90 ? 19.651 -7.610 -38.267 1.00 90.19 90 LEU A O 1
ATOM 631 N N . SER A 1 91 ? 18.879 -9.669 -38.661 1.00 89.19 91 SER A N 1
ATOM 632 C CA . SER A 1 91 ? 18.219 -9.787 -37.360 1.00 89.19 91 SER A CA 1
ATOM 633 C C . SER A 1 91 ? 19.206 -10.015 -36.211 1.00 89.19 91 SER A C 1
ATOM 635 O O . SER A 1 91 ? 18.788 -10.013 -35.064 1.00 89.19 91 SER A O 1
ATOM 637 N N . ASN A 1 92 ? 20.485 -10.278 -36.488 1.00 90.88 92 ASN A N 1
ATOM 638 C CA . ASN A 1 92 ? 21.555 -10.499 -35.514 1.00 90.88 92 ASN A CA 1
ATOM 639 C C . ASN A 1 92 ? 22.908 -10.286 -36.217 1.00 90.88 92 ASN A C 1
ATOM 641 O O . ASN A 1 92 ? 23.055 -10.648 -37.386 1.00 90.88 92 ASN A O 1
ATOM 645 N N . CYS A 1 93 ? 23.893 -9.714 -35.527 1.00 89.06 93 CYS A N 1
ATOM 646 C CA . CYS A 1 93 ? 25.220 -9.440 -36.079 1.00 89.06 93 CYS A CA 1
ATOM 647 C C . CYS A 1 93 ? 26.283 -9.453 -34.977 1.00 89.06 93 CYS A C 1
ATOM 649 O O . CYS A 1 93 ? 26.999 -8.475 -34.755 1.00 89.06 93 CYS A O 1
ATOM 651 N N . SER A 1 94 ? 26.386 -10.576 -34.266 1.00 87.12 94 SER A N 1
ATOM 652 C CA . SER A 1 94 ? 27.483 -10.818 -33.324 1.00 87.12 94 SER A CA 1
ATOM 653 C C . SER A 1 94 ? 28.856 -10.536 -33.974 1.00 87.12 94 SER A C 1
ATOM 655 O O . SER A 1 94 ? 29.063 -10.916 -35.132 1.00 87.12 94 SER A O 1
ATOM 657 N N . PRO A 1 95 ? 29.796 -9.875 -33.266 1.00 85.94 95 PRO A N 1
ATOM 658 C CA . PRO A 1 95 ? 29.760 -9.500 -31.846 1.00 85.94 95 PRO A CA 1
ATOM 659 C C . PRO A 1 95 ? 29.153 -8.115 -31.552 1.00 85.94 95 PRO A C 1
ATOM 661 O O . PRO A 1 95 ? 29.328 -7.610 -30.453 1.00 85.94 95 PRO A O 1
ATOM 664 N N . TYR A 1 96 ? 28.467 -7.473 -32.499 1.00 86.25 96 TYR A N 1
ATOM 665 C CA . TYR A 1 96 ? 27.960 -6.106 -32.311 1.00 86.25 96 TYR A CA 1
ATOM 666 C C . TYR A 1 96 ? 26.567 -6.068 -31.680 1.00 86.25 96 TYR A C 1
ATOM 668 O O . TYR A 1 96 ? 26.314 -5.282 -30.771 1.00 86.25 96 TYR A O 1
ATOM 676 N N . LEU A 1 97 ? 25.673 -6.949 -32.136 1.00 89.88 97 LEU A N 1
ATOM 677 C CA . LEU A 1 97 ? 24.314 -7.067 -31.615 1.00 89.88 97 LEU A CA 1
ATOM 678 C C . LEU A 1 97 ? 23.898 -8.533 -31.547 1.00 89.88 97 LEU A C 1
ATOM 680 O O . LEU A 1 97 ? 23.979 -9.249 -32.548 1.00 89.88 97 LEU A O 1
ATOM 684 N N . THR A 1 98 ? 23.387 -8.957 -30.396 1.00 90.88 98 THR A N 1
ATOM 685 C CA . THR A 1 98 ? 22.689 -10.235 -30.239 1.00 90.88 98 THR A CA 1
ATOM 686 C C . THR A 1 98 ? 21.215 -9.986 -29.957 1.00 90.88 98 THR A C 1
ATOM 688 O O . THR A 1 98 ? 20.868 -9.173 -29.111 1.00 90.88 98 THR A O 1
ATOM 691 N N . THR A 1 99 ? 20.325 -10.671 -30.668 1.00 91.56 99 THR A N 1
ATOM 692 C CA . THR A 1 99 ? 18.875 -10.536 -30.484 1.00 91.56 99 THR A CA 1
ATOM 693 C C . THR A 1 99 ? 18.292 -11.748 -29.774 1.00 91.56 99 THR A C 1
ATOM 695 O O . THR A 1 99 ? 18.582 -12.891 -30.125 1.00 91.56 99 THR A O 1
ATOM 698 N N . THR A 1 100 ? 17.452 -11.491 -28.775 1.00 92.12 100 THR A N 1
ATOM 699 C CA . THR A 1 100 ? 16.744 -12.500 -27.986 1.00 92.12 100 THR A CA 1
ATOM 700 C C . THR A 1 100 ? 15.240 -12.237 -28.074 1.00 92.12 100 THR A C 1
ATOM 702 O O . THR A 1 100 ? 14.752 -11.275 -27.480 1.00 92.12 100 THR A O 1
ATOM 705 N N . PRO A 1 101 ? 14.479 -13.049 -28.822 1.00 91.31 101 PRO A N 1
ATOM 706 C CA . PRO A 1 101 ? 13.026 -12.984 -28.789 1.00 91.31 101 PRO A CA 1
ATOM 707 C C . PRO A 1 101 ? 12.488 -13.617 -27.499 1.00 91.31 101 PRO A C 1
ATOM 709 O O . PRO A 1 101 ? 12.954 -14.678 -27.084 1.00 91.31 101 PRO A O 1
ATOM 712 N N . GLY A 1 102 ? 11.479 -13.007 -26.883 1.00 89.44 102 GLY A N 1
ATOM 713 C CA . GLY A 1 102 ? 10.825 -13.574 -25.704 1.00 89.44 102 GLY A CA 1
ATOM 714 C C . GLY A 1 102 ? 9.559 -12.829 -25.303 1.00 89.44 102 GLY A C 1
ATOM 715 O O . GLY A 1 102 ? 9.213 -11.807 -25.890 1.00 89.44 102 GLY A O 1
ATOM 716 N N . VAL A 1 103 ? 8.835 -13.364 -24.325 1.00 86.50 103 VAL A N 1
ATOM 717 C CA . VAL A 1 103 ? 7.669 -12.690 -23.730 1.00 86.50 103 VAL A CA 1
ATOM 718 C C . VAL A 1 103 ? 8.128 -11.723 -22.642 1.00 86.50 103 VAL A C 1
ATOM 720 O O . VAL A 1 103 ? 9.245 -11.848 -22.145 1.00 86.50 103 VAL A O 1
ATOM 723 N N . SER A 1 104 ? 7.277 -10.783 -22.218 1.00 83.31 104 SER A N 1
ATOM 724 C CA . SER A 1 104 ? 7.666 -9.798 -21.193 1.00 83.31 104 SER A CA 1
ATOM 725 C C . SER A 1 104 ? 8.286 -10.444 -19.945 1.00 83.31 104 SER A C 1
ATOM 727 O O . SER A 1 104 ? 9.333 -10.009 -19.484 1.00 83.31 104 SER A O 1
ATOM 729 N N . THR A 1 105 ? 7.702 -11.522 -19.414 1.00 84.88 105 THR A N 1
ATOM 730 C CA . THR A 1 105 ? 8.171 -12.160 -18.168 1.00 84.88 105 THR A CA 1
ATOM 731 C C . THR A 1 105 ? 9.532 -12.847 -18.265 1.00 84.88 105 THR A C 1
ATOM 733 O O . THR A 1 105 ? 10.143 -13.113 -17.230 1.00 84.88 105 THR A O 1
ATOM 736 N N . SER A 1 106 ? 10.037 -13.099 -19.478 1.00 86.31 106 SER A N 1
ATOM 737 C CA . SER A 1 106 ? 11.384 -13.631 -19.700 1.00 86.31 106 SER A CA 1
ATOM 738 C C . SER A 1 106 ? 12.428 -12.537 -19.938 1.00 86.31 106 SER A C 1
ATOM 740 O O . SER A 1 106 ? 13.559 -12.861 -20.297 1.00 86.31 106 SER A O 1
ATOM 742 N N . PHE A 1 107 ? 12.071 -11.256 -19.777 1.00 85.81 107 PHE A N 1
ATOM 743 C CA . PHE A 1 107 ? 13.024 -10.156 -19.881 1.00 85.81 107 PHE A CA 1
ATOM 744 C C . PHE A 1 107 ? 14.096 -10.278 -18.779 1.00 85.81 107 PHE A C 1
ATOM 746 O O . PHE A 1 107 ? 13.749 -10.261 -17.593 1.00 85.81 107 PHE A O 1
ATOM 753 N N . PRO A 1 108 ? 15.392 -10.375 -19.138 1.00 81.81 108 PRO A N 1
ATOM 754 C CA . PRO A 1 108 ? 16.461 -10.557 -18.159 1.00 81.81 108 PRO A CA 1
ATOM 755 C C . PRO A 1 108 ? 16.573 -9.421 -17.140 1.00 81.81 108 PRO A C 1
ATOM 757 O O . PRO A 1 108 ? 16.968 -9.678 -16.009 1.00 81.81 108 PRO A O 1
ATOM 760 N N . GLY A 1 109 ? 16.179 -8.191 -17.497 1.00 80.94 109 GLY A N 1
ATOM 761 C CA . GLY A 1 109 ? 16.250 -7.042 -16.586 1.00 80.94 109 GLY A CA 1
ATOM 762 C C . GLY A 1 109 ? 15.309 -7.133 -15.381 1.00 80.94 109 GLY A C 1
ATOM 763 O O . GLY A 1 109 ? 15.519 -6.433 -14.404 1.00 80.94 109 GLY A O 1
ATOM 764 N N . TYR A 1 110 ? 14.325 -8.039 -15.371 1.00 82.94 110 TYR A N 1
ATOM 765 C CA . TYR A 1 110 ? 13.543 -8.298 -14.154 1.00 82.94 110 TYR A CA 1
ATOM 766 C C . TYR A 1 110 ? 14.295 -9.119 -13.096 1.00 82.94 110 TYR A C 1
ATOM 768 O O . TYR A 1 110 ? 13.765 -9.329 -12.003 1.00 82.94 110 TYR A O 1
ATOM 776 N N . THR A 1 111 ? 15.495 -9.625 -13.404 1.00 86.81 111 THR A N 1
ATOM 777 C CA . THR A 1 111 ? 16.407 -10.182 -12.402 1.00 86.81 111 THR A CA 1
ATOM 778 C C . THR A 1 111 ? 17.737 -9.457 -12.422 1.00 86.81 111 THR A C 1
ATOM 780 O O . THR A 1 111 ? 18.547 -9.626 -13.330 1.00 86.81 111 THR A O 1
ATOM 783 N N . THR A 1 112 ? 17.982 -8.697 -11.364 1.00 86.38 112 THR A N 1
ATOM 784 C CA . THR A 1 112 ? 19.228 -7.965 -11.158 1.00 86.38 112 THR A CA 1
ATOM 785 C C . THR A 1 112 ? 20.241 -8.813 -10.380 1.00 86.38 112 THR A C 1
ATOM 787 O O . THR A 1 112 ? 19.873 -9.501 -9.425 1.00 86.38 112 THR A O 1
ATOM 790 N N . PRO A 1 113 ? 21.532 -8.811 -10.758 1.00 85.31 113 PRO A N 1
ATOM 791 C CA . PRO A 1 113 ? 22.596 -9.316 -9.898 1.00 85.31 113 PRO A CA 1
ATOM 792 C C . PRO A 1 113 ? 22.604 -8.652 -8.516 1.00 85.31 113 PRO A C 1
ATOM 794 O O . PRO A 1 113 ? 22.479 -7.435 -8.413 1.00 85.31 113 PRO A O 1
ATOM 797 N N . THR A 1 114 ? 22.808 -9.440 -7.458 1.00 86.06 114 THR A N 1
ATOM 798 C CA . THR A 1 114 ? 22.897 -8.958 -6.064 1.00 86.06 114 THR A CA 1
ATOM 799 C C . THR A 1 114 ? 24.326 -8.625 -5.628 1.00 86.06 114 THR A C 1
ATOM 801 O O . THR A 1 114 ? 24.537 -8.136 -4.524 1.00 86.06 114 THR A O 1
ATOM 804 N N . SER A 1 115 ? 25.324 -8.948 -6.453 1.00 84.31 115 SER A N 1
ATOM 805 C CA . SER A 1 115 ? 26.750 -8.848 -6.115 1.00 84.31 115 SER A CA 1
ATOM 806 C C . SER A 1 115 ? 27.520 -7.836 -6.967 1.00 84.31 115 SER A C 1
ATOM 808 O O . SER A 1 115 ? 28.747 -7.849 -6.933 1.00 84.31 115 SER A O 1
ATOM 810 N N . GLY A 1 116 ? 26.828 -7.010 -7.758 1.00 77.25 116 GLY A N 1
ATOM 811 C CA . GLY A 1 116 ? 27.432 -5.953 -8.570 1.00 77.25 116 GLY A CA 1
ATOM 812 C C . GLY A 1 116 ? 26.518 -5.449 -9.688 1.00 77.25 116 GLY A C 1
ATOM 813 O O . GLY A 1 116 ? 25.424 -5.978 -9.896 1.00 77.25 116 GLY A O 1
ATOM 814 N N . VAL A 1 117 ? 26.994 -4.456 -10.436 1.00 76.12 117 VAL A N 1
ATOM 815 C CA . VAL A 1 117 ? 26.313 -3.905 -11.620 1.00 76.12 117 VAL A CA 1
ATOM 816 C C . VAL A 1 117 ? 26.487 -4.821 -12.835 1.00 76.12 117 VAL A C 1
ATOM 818 O O . VAL A 1 117 ? 27.573 -5.349 -13.089 1.00 76.12 117 VAL A O 1
ATOM 821 N N . SER A 1 118 ? 25.422 -5.003 -13.624 1.00 73.38 118 SER A N 1
ATOM 822 C CA . SER A 1 118 ? 25.533 -5.694 -14.911 1.00 73.38 118 SER A CA 1
ATOM 823 C C . SER A 1 118 ? 26.215 -4.794 -15.942 1.00 73.38 118 SER A C 1
ATOM 825 O O . SER A 1 118 ? 25.725 -3.714 -16.245 1.00 73.38 118 SER A O 1
ATOM 827 N N . THR A 1 119 ? 27.320 -5.251 -16.535 1.00 71.69 119 THR A N 1
ATOM 828 C CA . THR A 1 119 ? 28.005 -4.530 -17.625 1.00 71.69 119 THR A CA 1
ATOM 829 C C . THR A 1 119 ? 27.431 -4.840 -19.008 1.00 71.69 119 THR A C 1
ATOM 831 O O . THR A 1 119 ? 27.958 -4.365 -20.013 1.00 71.69 119 THR A O 1
ATOM 834 N N . ASN A 1 120 ? 26.388 -5.672 -19.085 1.00 69.62 120 ASN A N 1
ATOM 835 C CA . ASN A 1 120 ? 25.739 -6.023 -20.342 1.00 69.62 120 ASN A CA 1
ATOM 836 C C . ASN A 1 120 ? 24.732 -4.937 -20.721 1.00 69.62 120 ASN A C 1
ATOM 838 O O . ASN A 1 120 ? 23.833 -4.618 -19.947 1.00 69.62 120 ASN A O 1
ATOM 842 N N . TRP A 1 121 ? 24.862 -4.411 -21.935 1.00 68.19 121 TRP A N 1
ATOM 843 C CA . TRP A 1 121 ? 23.984 -3.370 -22.455 1.00 68.19 121 TRP A CA 1
ATOM 844 C C . TRP A 1 121 ? 22.787 -4.011 -23.146 1.00 68.19 121 TRP A C 1
ATOM 846 O O . TRP A 1 121 ? 22.968 -4.869 -24.012 1.00 68.19 121 TRP A O 1
ATOM 856 N N . TRP A 1 122 ? 21.575 -3.586 -22.785 1.00 77.81 122 TRP A N 1
ATOM 857 C CA . TRP A 1 122 ? 20.344 -4.125 -23.354 1.00 77.81 122 TRP A CA 1
ATOM 858 C C . TRP A 1 122 ? 19.496 -3.045 -24.016 1.00 77.81 122 TRP A C 1
ATOM 860 O O . TRP A 1 122 ? 19.202 -2.012 -23.427 1.00 77.81 122 TRP A O 1
ATOM 870 N N . ILE A 1 123 ? 19.022 -3.337 -25.220 1.00 85.81 123 ILE A N 1
ATOM 871 C CA . ILE A 1 123 ? 17.874 -2.684 -25.834 1.00 85.81 123 ILE A CA 1
ATOM 872 C C . ILE A 1 123 ? 16.665 -3.557 -25.523 1.00 85.81 123 ILE A C 1
ATOM 874 O O . ILE A 1 123 ? 16.666 -4.756 -25.794 1.00 85.81 123 ILE A O 1
ATOM 878 N N . TYR A 1 124 ? 15.614 -2.968 -24.972 1.00 83.50 124 TYR A N 1
ATOM 879 C CA . TYR A 1 124 ? 14.374 -3.677 -24.692 1.00 83.50 124 TYR A CA 1
ATOM 880 C C . TYR A 1 124 ? 13.219 -2.967 -25.383 1.00 83.50 124 TYR A C 1
ATOM 882 O O . TYR A 1 124 ? 13.042 -1.761 -25.221 1.00 83.50 124 TYR A O 1
ATOM 890 N N . THR A 1 125 ? 12.395 -3.706 -26.129 1.00 83.44 125 THR A N 1
ATOM 891 C CA . THR A 1 125 ? 11.132 -3.182 -26.676 1.00 83.44 125 THR A CA 1
ATOM 892 C C . THR A 1 125 ? 10.076 -3.079 -25.563 1.00 83.44 125 THR A C 1
ATOM 894 O O . THR A 1 125 ? 9.067 -3.795 -25.553 1.00 83.44 125 THR A O 1
ATOM 897 N N . ALA A 1 126 ? 10.365 -2.237 -24.572 1.00 69.25 126 ALA A N 1
ATOM 898 C CA . ALA A 1 126 ? 9.599 -2.049 -23.350 1.00 69.25 126 ALA A CA 1
ATOM 899 C C . ALA A 1 126 ? 8.312 -1.244 -23.585 1.00 69.25 126 ALA A C 1
ATOM 901 O O . ALA A 1 126 ? 8.066 -0.703 -24.659 1.00 69.25 126 ALA A O 1
ATOM 902 N N . SER A 1 127 ? 7.475 -1.165 -22.553 1.00 65.31 127 SER A N 1
ATOM 903 C CA . SER A 1 127 ? 6.538 -0.052 -22.372 1.00 65.31 127 SER A CA 1
ATOM 904 C C . SER A 1 127 ? 6.347 0.192 -20.895 1.00 65.31 127 SER A C 1
ATOM 906 O O . SER A 1 127 ? 6.286 -0.763 -20.117 1.00 65.31 127 SER A O 1
ATOM 908 N N . PHE A 1 128 ? 6.098 1.442 -20.554 1.00 65.75 128 PHE A N 1
ATOM 909 C CA . PHE A 1 128 ? 5.549 1.824 -19.267 1.00 65.75 128 PHE A CA 1
ATOM 910 C C . PHE A 1 128 ? 4.069 2.165 -19.471 1.00 65.75 128 PHE A C 1
ATOM 912 O O . PHE A 1 128 ? 3.698 2.680 -20.524 1.00 65.75 128 PHE A O 1
ATOM 919 N N . ARG A 1 129 ? 3.213 1.774 -18.523 1.00 56.72 129 ARG A N 1
ATOM 920 C CA . ARG A 1 129 ? 1.750 1.925 -18.626 1.00 56.72 129 ARG A CA 1
ATOM 921 C C . ARG A 1 129 ? 1.226 3.258 -18.088 1.00 56.72 129 ARG A C 1
ATOM 923 O O . ARG A 1 129 ? 0.052 3.551 -18.274 1.00 56.72 129 ARG A O 1
ATOM 930 N N . ASP A 1 130 ? 2.085 4.055 -17.461 1.00 56.66 130 ASP A N 1
ATOM 931 C CA . ASP A 1 130 ? 1.656 5.166 -16.616 1.00 56.66 130 ASP A CA 1
ATOM 932 C C . ASP A 1 130 ? 1.847 6.517 -17.321 1.00 56.66 130 ASP A C 1
ATOM 934 O O . ASP A 1 130 ? 2.850 6.753 -17.993 1.00 56.66 130 ASP A O 1
ATOM 938 N N . VAL A 1 131 ? 0.854 7.398 -17.169 1.00 39.78 131 VAL A N 1
ATOM 939 C CA . VAL A 1 131 ? 0.757 8.717 -17.829 1.00 39.78 131 VAL A CA 1
ATOM 940 C C . VAL A 1 131 ? 1.382 9.850 -17.001 1.00 39.78 131 VAL A C 1
ATOM 942 O O . VAL A 1 131 ? 1.400 10.995 -17.449 1.00 39.78 131 VAL A O 1
ATOM 945 N N . TYR A 1 132 ? 1.878 9.544 -15.798 1.00 54.28 132 TYR A N 1
ATOM 946 C CA . TYR A 1 132 ? 2.546 10.497 -14.912 1.00 54.28 132 TYR A CA 1
ATOM 947 C C . TYR A 1 132 ? 4.062 10.322 -15.045 1.00 54.28 132 TYR A C 1
ATOM 949 O O . TYR A 1 132 ? 4.594 9.330 -14.543 1.00 54.28 132 TYR A O 1
ATOM 957 N N . PRO A 1 133 ? 4.762 11.230 -15.748 1.00 56.81 133 PRO A N 1
ATOM 958 C CA . PRO A 1 133 ? 6.174 11.030 -16.067 1.00 56.81 133 PRO A CA 1
ATOM 959 C C . PRO A 1 133 ? 7.041 10.947 -14.802 1.00 56.81 133 PRO A C 1
ATOM 961 O O . PRO A 1 133 ? 7.885 10.061 -14.700 1.00 56.81 133 PRO A O 1
ATOM 964 N N . PHE A 1 134 ? 6.744 11.779 -13.799 1.00 68.38 134 PHE A N 1
ATOM 965 C CA . PHE A 1 134 ? 7.647 11.998 -12.672 1.00 68.38 134 PHE A CA 1
ATOM 966 C C . PHE A 1 134 ? 7.709 10.844 -11.657 1.00 68.38 134 PHE A C 1
ATOM 968 O O . PHE A 1 134 ? 8.789 10.411 -11.261 1.00 68.38 134 PHE A O 1
ATOM 975 N N . ASP A 1 135 ? 6.562 10.290 -11.259 1.00 68.56 135 ASP A N 1
ATOM 976 C CA . ASP A 1 135 ? 6.543 9.194 -10.281 1.00 68.56 135 ASP A CA 1
ATOM 977 C C . ASP A 1 135 ? 7.182 7.940 -10.881 1.00 68.56 135 ASP A C 1
ATOM 979 O O . ASP A 1 135 ? 7.898 7.189 -10.216 1.00 68.56 135 ASP A O 1
ATOM 983 N N . ARG A 1 136 ? 6.959 7.704 -12.182 1.00 73.81 136 ARG A N 1
ATOM 984 C CA . ARG A 1 136 ? 7.508 6.526 -12.849 1.00 73.81 136 ARG A CA 1
ATOM 985 C C . ARG A 1 136 ? 9.020 6.607 -12.977 1.00 73.81 136 ARG A C 1
ATOM 987 O O . ARG A 1 136 ? 9.682 5.582 -12.784 1.00 73.81 136 ARG A O 1
ATOM 994 N N . SER A 1 137 ? 9.554 7.780 -13.302 1.00 76.50 137 SER A N 1
ATOM 995 C CA . SER A 1 137 ? 10.993 7.971 -13.390 1.00 76.50 137 SER A CA 1
ATOM 996 C C . SER A 1 137 ? 11.656 7.834 -12.022 1.00 76.50 137 SER A C 1
ATOM 998 O O . SER A 1 137 ? 12.656 7.125 -11.920 1.00 76.50 137 SER A O 1
ATOM 1000 N N . LEU A 1 138 ? 11.059 8.381 -10.956 1.00 80.38 138 LEU A N 1
ATOM 1001 C CA . LEU A 1 138 ? 11.509 8.159 -9.579 1.00 80.38 138 LEU A CA 1
ATOM 1002 C C . LEU A 1 138 ? 11.557 6.661 -9.245 1.00 80.38 138 LEU A C 1
ATOM 1004 O O . LEU A 1 138 ? 12.582 6.151 -8.797 1.00 80.38 138 LEU A O 1
ATOM 1008 N N . LEU A 1 139 ? 10.461 5.939 -9.493 1.00 79.38 139 LEU A N 1
ATOM 1009 C CA . LEU A 1 139 ? 10.369 4.515 -9.174 1.00 79.38 139 LEU A CA 1
ATOM 1010 C C . LEU A 1 139 ? 11.355 3.657 -9.972 1.00 79.38 139 LEU A C 1
ATOM 1012 O O . LEU A 1 139 ? 11.754 2.607 -9.479 1.00 79.38 139 LEU A O 1
ATOM 1016 N N . THR A 1 140 ? 11.708 4.056 -11.196 1.00 79.62 140 THR A N 1
ATOM 1017 C CA . THR A 1 140 ? 12.479 3.213 -12.126 1.00 79.62 140 THR A CA 1
ATOM 1018 C C . THR A 1 140 ? 13.958 3.586 -12.191 1.00 79.62 140 THR A C 1
ATOM 1020 O O . THR A 1 140 ? 14.767 2.709 -12.449 1.00 79.62 140 THR A O 1
ATOM 1023 N N . TYR A 1 141 ? 14.330 4.851 -11.985 1.00 82.69 141 TYR A N 1
ATOM 1024 C CA . TYR A 1 141 ? 15.683 5.340 -12.286 1.00 82.69 141 TYR A CA 1
ATOM 1025 C C . TYR A 1 141 ? 16.396 5.992 -11.104 1.00 82.69 141 TYR A C 1
ATOM 1027 O O . TYR A 1 141 ? 17.559 6.354 -11.237 1.00 82.69 141 TYR A O 1
ATOM 1035 N N . ASN A 1 142 ? 15.726 6.176 -9.963 1.00 86.19 142 ASN A N 1
ATOM 1036 C CA . ASN A 1 142 ? 16.387 6.741 -8.794 1.00 86.19 142 ASN A CA 1
ATOM 1037 C C . ASN A 1 142 ? 17.345 5.707 -8.199 1.00 86.19 142 ASN A C 1
ATOM 1039 O O . ASN A 1 142 ? 16.950 4.578 -7.895 1.00 86.19 142 ASN A O 1
ATOM 1043 N N . SER A 1 143 ? 18.594 6.100 -7.975 1.00 86.81 143 SER A N 1
ATOM 1044 C CA . SER A 1 143 ? 19.643 5.153 -7.620 1.00 86.81 143 SER A CA 1
ATOM 1045 C C . SER A 1 143 ? 19.580 4.685 -6.157 1.00 86.81 143 SER A C 1
ATOM 1047 O O . SER A 1 143 ? 20.361 3.811 -5.788 1.00 86.81 143 SER A O 1
ATOM 1049 N N . ARG A 1 144 ? 18.694 5.240 -5.306 1.00 82.94 144 ARG A N 1
ATOM 1050 C CA . ARG A 1 144 ? 18.620 4.975 -3.847 1.00 82.94 144 ARG A CA 1
ATOM 1051 C C . ARG A 1 144 ? 18.432 3.511 -3.446 1.00 82.94 144 ARG A C 1
ATOM 1053 O O . ARG A 1 144 ? 18.739 3.162 -2.311 1.00 82.94 144 ARG A O 1
ATOM 1060 N N . PHE A 1 145 ? 17.899 2.690 -4.348 1.00 84.38 145 PHE A N 1
ATOM 1061 C CA . PHE A 1 145 ? 17.701 1.250 -4.158 1.00 84.38 145 PHE A CA 1
ATOM 1062 C C . PHE A 1 145 ? 18.157 0.453 -5.381 1.00 84.38 145 PHE A C 1
ATOM 1064 O O . PHE A 1 145 ? 17.596 -0.596 -5.700 1.00 84.38 145 PHE A O 1
ATOM 1071 N N . VAL A 1 146 ? 19.165 0.957 -6.095 1.00 87.06 146 VAL A N 1
ATOM 1072 C CA . VAL A 1 146 ? 19.794 0.187 -7.168 1.00 87.06 146 VAL A CA 1
ATOM 1073 C C . VAL A 1 146 ? 20.389 -1.102 -6.594 1.00 87.06 146 VAL A C 1
ATOM 1075 O O . VAL A 1 146 ? 20.910 -1.115 -5.472 1.00 87.06 146 VAL A O 1
ATOM 1078 N N . SER A 1 147 ? 20.331 -2.200 -7.348 1.00 87.06 147 SER A N 1
ATOM 1079 C CA . SER A 1 147 ? 21.036 -3.410 -6.922 1.00 87.06 147 SER A CA 1
ATOM 1080 C C . SER A 1 147 ? 22.540 -3.242 -7.099 1.00 87.06 147 SER A C 1
ATOM 1082 O O . SER A 1 147 ? 22.989 -2.699 -8.103 1.00 87.06 147 SER A O 1
ATOM 1084 N N . GLY A 1 148 ? 23.332 -3.753 -6.161 1.00 79.25 148 GLY A N 1
ATOM 1085 C CA . GLY A 1 148 ? 24.782 -3.750 -6.300 1.00 79.25 148 GLY A CA 1
ATOM 1086 C C . GLY A 1 148 ? 25.520 -3.804 -4.975 1.00 79.25 148 GLY A C 1
ATOM 1087 O O . GLY A 1 148 ? 24.968 -4.159 -3.932 1.00 79.25 148 GLY A O 1
ATOM 1088 N N . THR A 1 149 ? 26.792 -3.432 -5.033 1.00 76.62 149 THR A N 1
ATOM 1089 C CA . THR A 1 149 ? 27.685 -3.300 -3.886 1.00 76.62 149 THR A CA 1
ATOM 1090 C C . THR A 1 149 ? 28.175 -1.858 -3.753 1.00 76.62 149 THR A C 1
ATOM 1092 O O . THR A 1 149 ? 28.294 -1.150 -4.752 1.00 76.62 149 THR A O 1
ATOM 1095 N N . PRO A 1 150 ? 28.558 -1.404 -2.545 1.00 71.06 150 PRO A N 1
ATOM 1096 C CA . PRO A 1 150 ? 29.148 -0.073 -2.367 1.00 71.06 150 PRO A CA 1
ATOM 1097 C C . PRO A 1 150 ? 30.451 0.170 -3.151 1.00 71.06 150 PRO A C 1
ATOM 1099 O O . PRO A 1 150 ? 30.936 1.297 -3.185 1.00 71.06 150 PRO A O 1
ATOM 1102 N N . THR A 1 151 ? 31.048 -0.877 -3.730 1.00 72.25 151 THR A N 1
ATOM 1103 C CA . THR A 1 151 ? 32.293 -0.816 -4.510 1.00 72.25 151 THR A CA 1
ATOM 1104 C C . THR A 1 151 ? 32.077 -0.717 -6.021 1.00 72.25 151 THR A C 1
ATOM 1106 O O . THR A 1 151 ? 33.060 -0.667 -6.762 1.00 72.25 151 THR A O 1
ATOM 1109 N N . ASP A 1 152 ? 30.827 -0.691 -6.485 1.00 72.19 152 ASP A N 1
ATOM 1110 C CA . ASP A 1 152 ? 30.506 -0.568 -7.907 1.00 72.19 152 ASP A CA 1
ATOM 1111 C C . ASP A 1 152 ? 30.884 0.828 -8.449 1.00 72.19 152 ASP A C 1
ATOM 1113 O O . ASP A 1 152 ? 30.940 1.813 -7.708 1.00 72.19 152 ASP A O 1
ATOM 1117 N N . SER A 1 153 ? 31.205 0.916 -9.747 1.00 64.44 153 SER A N 1
ATOM 1118 C CA . SER A 1 153 ? 31.693 2.141 -10.396 1.00 64.44 153 SER A CA 1
ATOM 1119 C C . SER A 1 153 ? 30.868 2.479 -11.650 1.00 64.44 153 SER A C 1
ATOM 1121 O O . SER A 1 153 ? 30.772 1.615 -12.526 1.00 64.44 153 SER A O 1
ATOM 1123 N N . PRO A 1 154 ? 30.331 3.714 -11.780 1.00 68.19 154 PRO A N 1
ATOM 1124 C CA . PRO A 1 154 ? 30.342 4.789 -10.777 1.00 68.19 154 PRO A CA 1
ATOM 1125 C C . PRO A 1 154 ? 29.550 4.408 -9.507 1.00 68.19 154 PRO A C 1
ATOM 1127 O O . PRO A 1 154 ? 28.619 3.612 -9.595 1.00 68.19 154 PRO A O 1
ATOM 1130 N N . PRO A 1 155 ? 29.916 4.939 -8.323 1.00 69.75 155 PRO A N 1
ATOM 1131 C CA . PRO A 1 155 ? 29.233 4.593 -7.083 1.00 69.75 155 PRO A CA 1
ATOM 1132 C C . PRO A 1 155 ? 27.832 5.202 -7.058 1.00 69.75 155 PRO A C 1
ATOM 1134 O O . PRO A 1 155 ? 27.661 6.416 -7.172 1.00 69.75 155 PRO A O 1
ATOM 1137 N N . CYS A 1 156 ? 26.838 4.347 -6.869 1.00 77.31 156 CYS A N 1
ATOM 1138 C CA . CYS A 1 156 ? 25.441 4.733 -6.736 1.00 77.31 156 CYS A CA 1
ATOM 1139 C C . CYS A 1 156 ? 25.104 5.040 -5.272 1.00 77.31 156 CYS A C 1
ATOM 1141 O O . CYS A 1 156 ? 25.740 4.520 -4.348 1.00 77.31 156 CYS A O 1
ATOM 1143 N N . LEU A 1 157 ? 24.096 5.880 -5.033 1.00 74.88 157 LEU A N 1
ATOM 1144 C CA . LEU A 1 157 ? 23.660 6.193 -3.675 1.00 74.88 157 LEU A CA 1
ATOM 1145 C C . LEU A 1 157 ? 22.942 4.987 -3.055 1.00 74.88 157 LEU A C 1
ATOM 1147 O O . LEU A 1 157 ? 21.818 4.692 -3.422 1.00 74.88 157 LEU A O 1
ATOM 1151 N N . GLY A 1 158 ? 23.567 4.330 -2.075 1.00 72.00 158 GLY A N 1
ATOM 1152 C CA . GLY A 1 158 ? 22.900 3.334 -1.225 1.00 72.00 158 GLY A CA 1
ATOM 1153 C C . GLY A 1 158 ? 22.469 2.040 -1.932 1.00 72.00 158 GLY A C 1
ATOM 1154 O O . GLY A 1 158 ? 21.296 1.693 -1.853 1.00 72.00 158 GLY A O 1
ATOM 1155 N N . PRO A 1 159 ? 23.383 1.291 -2.578 1.00 82.19 159 PRO A N 1
ATOM 1156 C CA . PRO A 1 159 ? 23.018 0.046 -3.243 1.00 82.19 159 PRO A CA 1
ATOM 1157 C C . PRO A 1 159 ? 22.445 -0.976 -2.251 1.00 82.19 159 PRO A C 1
ATOM 1159 O O . PRO A 1 159 ? 23.022 -1.217 -1.185 1.00 82.19 159 PRO A O 1
ATOM 1162 N N . VAL A 1 160 ? 21.330 -1.603 -2.628 1.00 87.31 160 VAL A N 1
ATOM 1163 C CA . VAL A 1 160 ? 20.670 -2.663 -1.857 1.00 87.31 160 VAL A CA 1
ATOM 1164 C C . VAL A 1 160 ? 20.704 -3.952 -2.673 1.00 87.31 160 VAL A C 1
ATOM 1166 O O . VAL A 1 160 ? 20.033 -4.024 -3.700 1.00 87.31 160 VAL A O 1
ATOM 1169 N N . PRO A 1 161 ? 21.459 -4.985 -2.247 1.00 87.81 161 PRO A N 1
ATOM 1170 C CA . PRO A 1 161 ? 21.495 -6.278 -2.924 1.00 87.81 161 PRO A CA 1
ATOM 1171 C C . PRO A 1 161 ? 20.092 -6.862 -3.121 1.00 87.81 161 PRO A C 1
ATOM 1173 O O . PRO A 1 161 ? 19.495 -7.407 -2.193 1.00 87.81 161 PRO A O 1
ATOM 1176 N N . SER A 1 162 ? 19.578 -6.769 -4.345 1.00 88.25 162 SER A N 1
ATOM 1177 C CA . SER A 1 162 ? 18.219 -7.179 -4.680 1.00 88.25 162 SER A CA 1
ATOM 1178 C C . SER A 1 162 ? 18.196 -7.930 -5.995 1.00 88.25 162 SER A C 1
ATOM 1180 O O . SER A 1 162 ? 18.880 -7.576 -6.953 1.00 88.25 162 SER A O 1
ATOM 1182 N N . SER A 1 163 ? 17.393 -8.985 -6.058 1.00 88.25 163 SER A N 1
ATOM 1183 C CA . SER A 1 163 ? 17.177 -9.736 -7.292 1.00 88.25 163 SER A CA 1
ATOM 1184 C C . SER A 1 163 ? 16.068 -9.144 -8.160 1.00 88.25 163 SER A C 1
ATOM 1186 O O . SER A 1 163 ? 15.750 -9.698 -9.210 1.00 88.25 163 SER A O 1
ATOM 1188 N N . SER A 1 164 ? 15.433 -8.058 -7.720 1.00 88.00 164 SER A N 1
ATOM 1189 C CA . SER A 1 164 ? 14.328 -7.390 -8.413 1.00 88.00 164 SER A CA 1
ATOM 1190 C C . SER A 1 164 ? 14.338 -5.890 -8.106 1.00 88.00 164 SER A C 1
ATOM 1192 O O . SER A 1 164 ? 13.293 -5.310 -7.814 1.00 88.00 164 SER A O 1
ATOM 1194 N N . ALA A 1 165 ? 15.528 -5.277 -8.132 1.00 86.75 165 ALA A N 1
ATOM 1195 C CA . ALA A 1 165 ? 15.648 -3.833 -7.957 1.00 86.75 165 ALA A CA 1
ATOM 1196 C C . ALA A 1 165 ? 14.867 -3.099 -9.050 1.00 86.75 165 ALA A C 1
ATOM 1198 O O . ALA A 1 165 ? 14.849 -3.516 -10.211 1.00 86.75 165 ALA A O 1
ATOM 1199 N N . SER A 1 166 ? 14.228 -1.995 -8.670 1.00 80.25 166 SER A N 1
ATOM 1200 C CA . SER A 1 166 ? 13.437 -1.182 -9.595 1.00 80.25 166 SER A CA 1
ATOM 1201 C C . SER A 1 166 ? 14.302 -0.558 -10.685 1.00 80.25 166 SER A C 1
ATOM 1203 O O . SER A 1 166 ? 13.923 -0.581 -11.856 1.00 80.25 166 SER A O 1
ATOM 1205 N N . ASP A 1 167 ? 15.478 -0.059 -10.292 1.00 83.44 167 ASP A N 1
ATOM 1206 C CA . ASP A 1 167 ? 16.515 0.413 -11.204 1.00 83.44 167 ASP A CA 1
ATOM 1207 C C . ASP A 1 167 ? 17.339 -0.761 -11.729 1.00 83.44 167 ASP A C 1
ATOM 1209 O O . ASP A 1 167 ? 18.479 -1.014 -11.339 1.00 83.44 167 ASP A O 1
ATOM 1213 N N . TYR A 1 168 ? 16.716 -1.514 -12.631 1.00 80.56 168 TYR A N 1
ATOM 1214 C CA . TYR A 1 168 ? 17.373 -2.594 -13.361 1.00 80.56 168 TYR A CA 1
ATOM 1215 C C . TYR A 1 168 ? 18.332 -2.089 -14.447 1.00 80.56 168 TYR A C 1
ATOM 1217 O O . TYR A 1 168 ? 19.048 -2.889 -15.053 1.00 80.56 168 TYR A O 1
ATOM 1225 N N . MET A 1 169 ? 18.302 -0.785 -14.744 1.00 80.19 169 MET A N 1
ATOM 1226 C CA . MET A 1 169 ? 19.179 -0.144 -15.722 1.00 80.19 169 MET A CA 1
ATOM 1227 C C . MET A 1 169 ? 20.496 0.321 -15.101 1.00 80.19 169 MET A C 1
ATOM 1229 O O . MET A 1 169 ? 21.428 0.603 -15.848 1.00 80.19 169 MET A O 1
ATOM 1233 N N . TYR A 1 170 ? 20.591 0.317 -13.768 1.00 82.38 170 TYR A N 1
ATOM 1234 C CA . TYR A 1 170 ? 21.759 0.761 -13.013 1.00 82.38 170 TYR A CA 1
ATOM 1235 C C . TYR A 1 170 ? 22.094 2.236 -13.279 1.00 82.38 170 TYR A C 1
ATOM 1237 O O . TYR A 1 170 ? 23.254 2.606 -13.479 1.00 82.38 170 TYR A O 1
ATOM 1245 N N . ASN A 1 171 ? 21.061 3.082 -13.305 1.00 82.31 171 ASN A N 1
ATOM 1246 C CA . ASN A 1 171 ? 21.197 4.515 -13.508 1.00 82.31 171 ASN A CA 1
ATOM 1247 C C . ASN A 1 171 ? 21.634 5.207 -12.220 1.00 82.31 171 ASN A C 1
ATOM 1249 O O . ASN A 1 171 ? 20.864 5.424 -11.290 1.00 82.31 171 ASN A O 1
ATOM 1253 N N . CYS A 1 172 ? 22.894 5.623 -12.198 1.00 85.19 172 CYS A N 1
ATOM 1254 C CA . CYS A 1 172 ? 23.489 6.272 -11.037 1.00 85.19 172 CYS A CA 1
ATOM 1255 C C . CYS A 1 172 ? 23.771 7.734 -11.367 1.00 85.19 172 CYS A C 1
ATOM 1257 O O . CYS A 1 172 ? 24.897 8.113 -11.693 1.00 85.19 172 CYS A O 1
ATOM 1259 N N . LEU A 1 173 ? 22.704 8.539 -11.326 1.00 87.94 173 LEU A N 1
ATOM 1260 C CA . LEU A 1 173 ? 22.683 9.944 -11.730 1.00 87.94 173 LEU A CA 1
ATOM 1261 C C . LEU A 1 173 ? 22.369 10.847 -10.521 1.00 87.94 173 LEU A C 1
ATOM 1263 O O . LEU A 1 173 ? 21.207 11.184 -10.292 1.00 87.94 173 LEU A O 1
ATOM 1267 N N . PRO A 1 174 ? 23.383 11.336 -9.777 1.00 88.31 174 PRO A N 1
ATOM 1268 C CA . PRO A 1 174 ? 23.156 12.113 -8.554 1.00 88.31 174 PRO A CA 1
ATOM 1269 C C . PRO A 1 174 ? 22.309 13.380 -8.745 1.00 88.31 174 PRO A C 1
ATOM 1271 O O . PRO A 1 174 ? 21.605 13.809 -7.828 1.00 88.31 174 PRO A O 1
ATOM 1274 N N . ALA A 1 175 ? 22.377 13.997 -9.930 1.00 89.62 175 ALA A N 1
ATOM 1275 C CA . ALA A 1 175 ? 21.551 15.152 -10.271 1.00 89.62 175 ALA A CA 1
ATOM 1276 C C . ALA A 1 175 ? 20.064 14.773 -10.362 1.00 89.62 175 ALA A C 1
ATOM 1278 O O . ALA A 1 175 ? 19.224 15.467 -9.786 1.00 89.62 175 ALA A O 1
ATOM 1279 N N . PHE A 1 176 ? 19.753 13.644 -11.010 1.00 90.00 176 PHE A N 1
ATOM 1280 C CA . PHE A 1 176 ? 18.401 13.096 -11.065 1.00 90.00 176 PHE A CA 1
ATOM 1281 C C . PHE A 1 176 ? 17.911 12.689 -9.672 1.00 90.00 176 PHE A C 1
ATOM 1283 O O . PHE A 1 176 ? 16.802 13.050 -9.283 1.00 90.00 176 PHE A O 1
ATOM 1290 N N . ASP A 1 177 ? 18.744 12.008 -8.881 1.00 89.00 177 ASP A N 1
ATOM 1291 C CA . ASP A 1 177 ? 18.379 11.579 -7.525 1.00 89.00 177 ASP A CA 1
ATOM 1292 C C . ASP A 1 177 ? 18.028 12.770 -6.627 1.00 89.00 177 ASP A C 1
ATOM 1294 O O . ASP A 1 177 ? 17.072 12.718 -5.850 1.00 89.00 177 ASP A O 1
ATOM 1298 N N . THR A 1 178 ? 18.784 13.864 -6.750 1.00 89.38 178 THR A N 1
ATOM 1299 C CA . THR A 1 178 ? 18.545 15.104 -6.002 1.00 89.38 178 THR A CA 1
ATOM 1300 C C . THR A 1 178 ? 17.229 15.757 -6.424 1.00 89.38 178 THR A C 1
ATOM 1302 O O . THR A 1 178 ? 16.408 16.074 -5.561 1.00 89.38 178 THR A O 1
ATOM 1305 N N . ALA A 1 179 ? 17.006 15.933 -7.731 1.00 90.44 179 ALA A N 1
ATOM 1306 C CA . ALA A 1 179 ? 15.804 16.574 -8.260 1.00 90.44 179 ALA A CA 1
ATOM 1307 C C . ALA A 1 179 ? 14.534 15.753 -7.970 1.00 90.44 179 ALA A C 1
ATOM 1309 O O . ALA A 1 179 ? 13.543 16.297 -7.478 1.00 90.44 179 ALA A O 1
ATOM 1310 N N . SER A 1 180 ? 14.589 14.434 -8.169 1.00 89.25 180 SER A N 1
ATOM 1311 C CA . SER A 1 180 ? 13.458 13.529 -7.925 1.00 89.25 180 SER A CA 1
ATOM 1312 C C . SER A 1 180 ? 13.149 13.382 -6.432 1.00 89.25 180 SER A C 1
ATOM 1314 O O . SER A 1 180 ? 11.985 13.353 -6.040 1.00 89.25 180 SER A O 1
ATOM 1316 N N . THR A 1 181 ? 14.166 13.402 -5.559 1.00 88.44 181 THR A N 1
ATOM 1317 C CA . THR A 1 181 ? 13.938 13.474 -4.104 1.00 88.44 181 THR A CA 1
ATOM 1318 C C . THR A 1 181 ? 13.270 14.793 -3.714 1.00 88.44 181 THR A C 1
ATOM 1320 O O . THR A 1 181 ? 12.362 14.793 -2.886 1.00 88.44 181 THR A O 1
ATOM 1323 N N . GLN A 1 182 ? 13.702 15.918 -4.296 1.00 89.69 182 GLN A N 1
ATOM 1324 C CA . GLN A 1 182 ? 13.109 17.226 -4.016 1.00 89.69 182 GLN A CA 1
ATOM 1325 C C . GLN A 1 182 ? 11.643 17.294 -4.448 1.00 89.69 182 GLN A C 1
ATOM 1327 O O . GLN A 1 182 ? 10.829 17.843 -3.709 1.00 89.69 182 GLN A O 1
ATOM 1332 N N . MET A 1 183 ? 11.320 16.727 -5.610 1.00 90.25 183 MET A N 1
ATOM 1333 C CA . MET A 1 183 ? 9.951 16.581 -6.095 1.00 90.25 183 MET A CA 1
ATOM 1334 C C . MET A 1 183 ? 9.078 15.834 -5.083 1.00 90.25 183 MET A C 1
ATOM 1336 O O . MET A 1 183 ? 8.017 16.331 -4.710 1.00 90.25 183 MET A O 1
ATOM 1340 N N . GLU A 1 184 ? 9.554 14.689 -4.593 1.00 86.88 184 GLU A N 1
ATOM 1341 C CA . GLU A 1 184 ? 8.802 13.833 -3.672 1.00 86.88 184 GLU A CA 1
ATOM 1342 C C . GLU A 1 184 ? 8.621 14.465 -2.280 1.00 86.88 184 GLU A C 1
ATOM 1344 O O . GLU A 1 184 ? 7.609 14.285 -1.603 1.00 86.88 184 GLU A O 1
ATOM 1349 N N . SER A 1 185 ? 9.599 15.262 -1.843 1.00 88.62 185 SER A N 1
ATOM 1350 C CA . SER A 1 185 ? 9.548 15.993 -0.573 1.00 88.62 185 SER A CA 1
ATOM 1351 C C . SER A 1 185 ? 9.052 17.436 -0.709 1.00 88.62 185 SER A C 1
ATOM 1353 O O . SER A 1 185 ? 9.264 18.249 0.192 1.00 88.62 185 SER A O 1
ATOM 1355 N N . ALA A 1 186 ? 8.442 17.805 -1.837 1.00 91.31 186 ALA A N 1
ATOM 1356 C CA . ALA A 1 186 ? 8.031 19.184 -2.053 1.00 91.31 186 ALA A CA 1
ATOM 1357 C C . ALA A 1 186 ? 6.935 19.601 -1.042 1.00 91.31 186 ALA A C 1
ATOM 1359 O O . ALA A 1 186 ? 5.990 18.841 -0.794 1.00 91.31 186 ALA A O 1
ATOM 1360 N N . PRO A 1 187 ? 6.990 20.825 -0.477 1.00 90.69 187 PRO A N 1
ATOM 1361 C CA . PRO A 1 187 ? 5.961 21.322 0.444 1.00 90.69 187 PRO A CA 1
ATOM 1362 C C . PRO A 1 187 ? 4.609 21.618 -0.221 1.00 90.69 187 PRO A C 1
ATOM 1364 O O . PRO A 1 187 ? 3.625 21.881 0.468 1.00 90.69 187 PRO A O 1
ATOM 1367 N N . CYS A 1 188 ? 4.560 21.650 -1.551 1.00 91.31 188 CYS A N 1
ATOM 1368 C CA . CYS A 1 188 ? 3.372 21.958 -2.330 1.00 91.31 188 CYS A CA 1
ATOM 1369 C C . CYS A 1 188 ? 3.470 21.342 -3.732 1.00 91.31 188 CYS A C 1
ATOM 1371 O O . CYS A 1 188 ? 4.561 21.167 -4.280 1.00 91.31 188 CYS A O 1
ATOM 1373 N N . LEU A 1 189 ? 2.310 21.057 -4.327 1.00 90.44 189 LEU A N 1
ATOM 1374 C CA . LEU A 1 189 ? 2.227 20.450 -5.655 1.00 90.44 189 LEU A CA 1
ATOM 1375 C C . LEU A 1 189 ? 2.674 21.436 -6.739 1.00 90.44 189 LEU A C 1
ATOM 1377 O O . LEU A 1 189 ? 3.500 21.100 -7.580 1.00 90.44 189 LEU A O 1
ATOM 1381 N N . SER A 1 190 ? 2.134 22.655 -6.694 1.00 92.25 190 SER A N 1
ATOM 1382 C CA . SER A 1 190 ? 2.315 23.661 -7.738 1.00 92.25 190 SER A CA 1
ATOM 1383 C C . SER A 1 190 ? 2.237 25.094 -7.205 1.00 92.25 190 SER A C 1
ATOM 1385 O O . SER A 1 190 ? 1.603 25.346 -6.178 1.00 92.25 190 SER A O 1
ATOM 1387 N N . ALA A 1 191 ? 2.791 26.044 -7.952 1.00 95.00 191 ALA A N 1
ATOM 1388 C CA . ALA A 1 191 ? 2.725 27.480 -7.719 1.00 95.00 191 ALA A CA 1
ATOM 1389 C C . ALA A 1 191 ? 2.736 28.262 -9.053 1.00 95.00 191 ALA A C 1
ATOM 1391 O O . ALA A 1 191 ? 3.178 27.748 -10.083 1.00 95.00 191 ALA A O 1
ATOM 1392 N N . PRO A 1 192 ? 2.269 29.526 -9.073 1.00 93.75 192 PRO A N 1
ATOM 1393 C CA . PRO A 1 192 ? 2.392 30.371 -10.258 1.00 93.75 192 PRO A CA 1
ATOM 1394 C C . PRO A 1 192 ? 3.850 30.486 -10.722 1.00 93.75 192 PRO A C 1
ATOM 1396 O O . PRO A 1 192 ? 4.727 30.829 -9.931 1.00 93.75 192 PRO A O 1
ATOM 1399 N N . GLY A 1 193 ? 4.091 30.240 -12.011 1.00 90.75 193 GLY A N 1
ATOM 1400 C CA . GLY A 1 193 ? 5.435 30.223 -12.601 1.00 90.75 193 GLY A CA 1
ATOM 1401 C C . GLY A 1 193 ? 6.003 28.823 -12.840 1.00 90.75 193 GLY A C 1
ATOM 1402 O O . GLY A 1 193 ? 7.087 28.724 -13.405 1.00 90.75 193 GLY A O 1
ATOM 1403 N N . ASP A 1 194 ? 5.278 27.771 -12.448 1.00 93.00 194 ASP A N 1
ATOM 1404 C CA . ASP A 1 194 ? 5.613 26.396 -12.816 1.00 93.00 194 ASP A CA 1
ATOM 1405 C C . ASP A 1 194 ? 5.652 26.176 -14.337 1.00 93.00 194 ASP A C 1
ATOM 1407 O O . ASP A 1 194 ? 4.925 26.849 -15.084 1.00 93.00 194 ASP A O 1
ATOM 1411 N N . PRO A 1 195 ? 6.464 25.206 -14.798 1.00 91.12 195 PRO A N 1
ATOM 1412 C CA . PRO A 1 195 ? 6.542 24.851 -16.206 1.00 91.12 195 PRO A CA 1
ATOM 1413 C C . PRO A 1 195 ? 5.200 24.323 -16.723 1.00 91.12 195 PRO A C 1
ATOM 1415 O O . PRO A 1 195 ? 4.510 23.552 -16.054 1.00 91.12 195 PRO A O 1
ATOM 1418 N N . VAL A 1 196 ? 4.851 24.702 -17.955 1.00 85.31 196 VAL A N 1
ATOM 1419 C CA . VAL A 1 196 ? 3.678 24.179 -18.674 1.00 85.31 196 VAL A CA 1
ATOM 1420 C C . VAL A 1 196 ? 4.096 23.435 -19.945 1.00 85.31 196 VAL A C 1
ATOM 1422 O O . VAL A 1 196 ? 5.066 23.834 -20.597 1.00 85.31 196 VAL A O 1
ATOM 1425 N N . PRO A 1 197 ? 3.364 22.371 -20.341 1.00 78.19 197 PRO A N 1
ATOM 1426 C CA . PRO A 1 197 ? 3.687 21.602 -21.540 1.00 78.19 197 PRO A CA 1
ATOM 1427 C C . PRO A 1 197 ? 3.827 22.473 -22.797 1.00 78.19 197 PRO A C 1
ATOM 1429 O O . PRO A 1 197 ? 3.002 23.350 -23.054 1.00 78.19 197 PRO A O 1
ATOM 1432 N N . GLY A 1 198 ? 4.856 22.199 -23.604 1.00 76.31 198 GLY A N 1
ATOM 1433 C CA . GLY A 1 198 ? 5.110 22.885 -24.879 1.00 76.31 198 GLY A CA 1
ATOM 1434 C C . GLY A 1 198 ? 5.988 24.140 -24.794 1.00 76.31 198 GLY A C 1
ATOM 1435 O O . GLY A 1 198 ? 6.215 24.787 -25.817 1.00 76.31 198 GLY A O 1
ATOM 1436 N N . GLN A 1 199 ? 6.506 24.495 -23.615 1.00 82.19 199 GLN A N 1
ATOM 1437 C CA . GLN A 1 199 ? 7.487 25.574 -23.471 1.00 82.19 199 GLN A CA 1
ATOM 1438 C C . GLN A 1 199 ? 8.894 25.124 -23.894 1.00 82.19 199 GLN A C 1
ATOM 1440 O O . GLN A 1 199 ? 9.371 24.082 -23.464 1.00 82.19 199 GLN A O 1
ATOM 1445 N N . MET A 1 200 ? 9.588 25.942 -24.695 1.00 79.12 200 MET A N 1
ATOM 1446 C CA . MET A 1 200 ? 10.993 25.692 -25.074 1.00 79.12 200 MET A CA 1
ATOM 1447 C C . MET A 1 200 ? 12.003 26.135 -24.003 1.00 79.12 200 MET A C 1
ATOM 1449 O O . MET A 1 200 ? 13.130 25.658 -23.990 1.00 79.12 200 MET A O 1
ATOM 1453 N N . ALA A 1 201 ? 11.615 27.078 -23.143 1.00 84.94 201 ALA A N 1
ATOM 1454 C CA . ALA A 1 201 ? 12.433 27.611 -22.057 1.00 84.94 201 ALA A CA 1
ATOM 1455 C C . ALA A 1 201 ? 11.547 27.753 -20.806 1.00 84.94 201 ALA A C 1
ATOM 1457 O O . ALA A 1 201 ? 10.950 28.815 -20.598 1.00 84.94 201 ALA A O 1
ATOM 1458 N N . PRO A 1 202 ? 11.364 26.668 -20.037 1.00 87.50 202 PRO A N 1
ATOM 1459 C CA . PRO A 1 202 ? 10.508 26.672 -18.858 1.00 87.50 202 PRO A CA 1
ATOM 1460 C C . PRO A 1 202 ? 11.073 27.573 -17.752 1.00 87.50 202 PRO A C 1
ATOM 1462 O O . PRO A 1 202 ? 12.286 27.670 -17.561 1.00 87.50 202 PRO A O 1
ATOM 1465 N N . ALA A 1 203 ? 10.177 28.222 -17.008 1.00 90.31 203 ALA A N 1
ATOM 1466 C CA . ALA A 1 203 ? 10.495 28.815 -15.713 1.00 90.31 203 ALA A CA 1
ATOM 1467 C C . ALA A 1 203 ? 10.193 27.802 -14.599 1.00 90.31 203 ALA A C 1
ATOM 1469 O O . ALA A 1 203 ? 9.425 26.864 -14.805 1.00 90.31 203 ALA A O 1
ATOM 1470 N N . PHE A 1 204 ? 10.796 28.008 -13.429 1.00 94.38 204 PHE A N 1
ATOM 1471 C CA . PHE A 1 204 ? 10.587 27.164 -12.255 1.00 94.38 204 PHE A CA 1
ATOM 1472 C C . PHE A 1 204 ? 10.103 28.009 -11.082 1.00 94.38 204 PHE A C 1
ATOM 1474 O O . PHE A 1 204 ? 10.580 29.130 -10.875 1.00 94.38 204 PHE A O 1
ATOM 1481 N N . ALA A 1 205 ? 9.176 27.461 -10.304 1.00 95.75 205 ALA A N 1
ATOM 1482 C CA . ALA A 1 205 ? 8.599 28.113 -9.143 1.00 95.75 205 ALA A CA 1
ATOM 1483 C C . ALA A 1 205 ? 8.978 27.399 -7.844 1.00 95.75 205 ALA A C 1
ATOM 1485 O O . ALA A 1 205 ? 9.150 26.181 -7.786 1.00 95.75 205 ALA A O 1
ATOM 1486 N N . ASN A 1 206 ? 9.059 28.195 -6.778 1.00 96.44 206 ASN A N 1
ATOM 1487 C CA . ASN A 1 206 ? 9.174 27.708 -5.411 1.00 96.44 206 ASN A CA 1
ATOM 1488 C C . ASN A 1 206 ? 7.799 27.659 -4.746 1.00 96.44 206 ASN A C 1
ATOM 1490 O O . ASN A 1 206 ? 6.924 28.479 -5.037 1.00 96.44 206 ASN A O 1
ATOM 1494 N N . CYS A 1 207 ? 7.640 26.754 -3.785 1.00 94.88 207 CYS A N 1
ATOM 1495 C CA . CYS A 1 207 ? 6.481 26.754 -2.912 1.00 94.88 207 CYS A CA 1
ATOM 1496 C C . CYS A 1 207 ? 6.388 28.068 -2.121 1.00 94.88 207 CYS A C 1
ATOM 1498 O O . CYS A 1 207 ? 7.419 28.560 -1.640 1.00 94.88 207 CYS A O 1
ATOM 1500 N N . PRO A 1 208 ? 5.175 28.633 -1.944 1.00 94.62 208 PRO A N 1
ATOM 1501 C CA . PRO A 1 208 ? 4.980 29.899 -1.244 1.00 94.62 208 PRO A CA 1
ATOM 1502 C C . PRO A 1 208 ? 5.664 29.928 0.124 1.00 94.62 208 PRO A C 1
ATOM 1504 O O . PRO A 1 208 ? 5.556 28.980 0.897 1.00 94.62 208 PRO A O 1
ATOM 1507 N N . SER A 1 209 ? 6.355 31.029 0.427 1.00 91.38 209 SER A N 1
ATOM 1508 C CA . SER A 1 209 ? 7.084 31.226 1.693 1.00 91.38 209 SER A CA 1
ATOM 1509 C C . SER A 1 209 ? 8.218 30.223 1.956 1.00 91.38 209 SER A C 1
ATOM 1511 O O . SER A 1 209 ? 8.700 30.123 3.083 1.00 91.38 209 SER A O 1
ATOM 1513 N N . THR A 1 210 ? 8.684 29.509 0.929 1.00 90.69 210 THR A N 1
ATOM 1514 C CA . THR A 1 210 ? 9.837 28.604 1.009 1.00 90.69 210 THR A CA 1
ATOM 1515 C C . THR A 1 210 ? 10.859 28.920 -0.086 1.00 90.69 210 THR A C 1
ATOM 1517 O O . THR A 1 210 ? 10.572 29.630 -1.050 1.00 90.69 210 THR A O 1
ATOM 1520 N N . THR A 1 211 ? 12.063 28.364 0.041 1.00 91.81 211 THR A N 1
ATOM 1521 C CA . THR A 1 211 ? 13.076 28.345 -1.030 1.00 91.81 211 THR A CA 1
ATOM 1522 C C . THR A 1 211 ? 13.101 27.014 -1.785 1.00 91.81 211 THR A C 1
ATOM 1524 O O . THR A 1 211 ? 14.047 26.758 -2.524 1.00 91.81 211 THR A O 1
ATOM 1527 N N . GLN A 1 212 ? 12.122 26.136 -1.550 1.00 92.81 212 GLN A N 1
ATOM 1528 C CA . GLN A 1 212 ? 12.053 24.817 -2.173 1.00 92.81 212 GLN A CA 1
ATOM 1529 C C . GLN A 1 212 ? 11.163 24.882 -3.410 1.00 92.81 212 GLN A C 1
ATOM 1531 O O . GLN A 1 212 ? 10.094 25.489 -3.356 1.00 92.81 212 GLN A O 1
ATOM 1536 N N . LEU A 1 213 ? 11.595 24.245 -4.500 1.00 94.81 213 LEU A N 1
ATOM 1537 C CA . LEU A 1 213 ? 10.775 24.062 -5.696 1.00 94.81 213 LEU A CA 1
ATOM 1538 C C . LEU A 1 213 ? 9.442 23.383 -5.363 1.00 94.81 213 LEU A C 1
ATOM 1540 O O . LEU A 1 213 ? 9.343 22.594 -4.420 1.00 94.81 213 LEU A O 1
ATOM 1544 N N . THR A 1 214 ? 8.432 23.685 -6.170 1.00 94.12 214 THR A N 1
ATOM 1545 C CA . THR A 1 214 ? 7.203 22.889 -6.230 1.00 94.12 214 THR A CA 1
ATOM 1546 C C . THR A 1 214 ? 7.512 21.477 -6.737 1.00 94.12 214 THR A C 1
ATOM 1548 O O . THR A 1 214 ? 8.533 21.251 -7.400 1.00 94.12 214 THR A O 1
ATOM 1551 N N . ALA A 1 215 ? 6.602 20.533 -6.488 1.00 91.25 215 ALA A N 1
ATOM 1552 C CA . ALA A 1 215 ? 6.712 19.191 -7.054 1.00 91.25 215 ALA A CA 1
ATOM 1553 C C . ALA A 1 215 ? 6.764 19.228 -8.591 1.00 91.25 215 ALA A C 1
ATOM 1555 O O . ALA A 1 215 ? 7.610 18.577 -9.192 1.00 91.25 215 ALA A O 1
ATOM 1556 N N . VAL A 1 216 ? 5.918 20.044 -9.233 1.00 90.56 216 VAL A N 1
ATOM 1557 C CA . VAL A 1 216 ? 5.880 20.180 -10.702 1.00 90.56 216 VAL A CA 1
ATOM 1558 C C . VAL A 1 216 ? 7.208 20.697 -11.264 1.00 90.56 216 VAL A C 1
ATOM 1560 O O . VAL A 1 216 ? 7.718 20.146 -12.240 1.00 90.56 216 VAL A O 1
ATOM 1563 N N . SER A 1 217 ? 7.799 21.726 -10.651 1.00 92.75 217 SER A N 1
ATOM 1564 C CA . SER A 1 217 ? 9.079 22.279 -11.101 1.00 92.75 217 SER A CA 1
ATOM 1565 C C . SER A 1 217 ? 10.236 21.294 -10.926 1.00 92.75 217 SER A C 1
ATOM 1567 O O . SER A 1 217 ? 11.028 21.112 -11.850 1.00 92.75 217 SER A O 1
ATOM 1569 N N . ALA A 1 218 ? 10.333 20.636 -9.767 1.00 92.25 218 ALA A N 1
ATOM 1570 C CA . ALA A 1 218 ? 11.377 19.643 -9.511 1.00 92.25 218 ALA A CA 1
ATOM 1571 C C . ALA A 1 218 ? 11.208 18.376 -10.372 1.00 92.25 218 ALA A C 1
ATOM 1573 O O . ALA A 1 218 ? 12.192 17.831 -10.874 1.00 92.25 218 ALA A O 1
ATOM 1574 N N . GLY A 1 219 ? 9.966 17.943 -10.610 1.00 90.25 219 GLY A N 1
ATOM 1575 C CA . GLY A 1 219 ? 9.651 16.836 -11.510 1.00 90.25 219 GLY A CA 1
ATOM 1576 C C . GLY A 1 219 ? 10.076 17.135 -12.945 1.00 90.25 219 GLY A C 1
ATOM 1577 O O . GLY A 1 219 ? 10.747 16.318 -13.568 1.00 90.25 219 GLY A O 1
ATOM 1578 N N . TYR A 1 220 ? 9.792 18.341 -13.449 1.00 90.00 220 TYR A N 1
ATOM 1579 C CA . TYR A 1 220 ? 10.257 18.750 -14.777 1.00 90.00 220 TYR A CA 1
ATOM 1580 C C . TYR A 1 220 ? 11.787 18.710 -14.882 1.00 90.00 220 TYR A C 1
ATOM 1582 O O . TYR A 1 220 ? 12.317 18.174 -15.851 1.00 90.00 220 TYR A O 1
ATOM 1590 N N . GLN A 1 221 ? 12.506 19.244 -13.885 1.00 90.00 221 GLN A N 1
ATOM 1591 C CA . GLN A 1 221 ? 13.975 19.180 -13.864 1.00 90.00 221 GLN A CA 1
ATOM 1592 C C . GLN A 1 221 ? 14.489 17.738 -13.858 1.00 90.00 221 GLN A C 1
ATOM 1594 O O . GLN A 1 221 ? 15.481 17.442 -14.516 1.00 90.00 221 GLN A O 1
ATOM 1599 N N . SER A 1 222 ? 13.803 16.842 -13.148 1.00 89.88 222 SER A N 1
ATOM 1600 C CA . SER A 1 222 ? 14.150 15.420 -13.101 1.00 89.88 222 SER A CA 1
ATOM 1601 C C . SER A 1 222 ? 14.043 14.771 -14.487 1.00 89.88 222 SER A C 1
ATOM 1603 O O . SER A 1 222 ? 14.988 14.124 -14.934 1.00 89.88 222 SER A O 1
ATOM 1605 N N . GLU A 1 223 ? 12.940 14.997 -15.206 1.00 85.44 223 GLU A N 1
ATOM 1606 C CA . GLU A 1 223 ? 12.757 14.476 -16.571 1.00 85.44 223 GLU A CA 1
ATOM 1607 C C . GLU A 1 223 ? 13.743 15.080 -17.574 1.00 85.44 223 GLU A C 1
ATOM 1609 O O . GLU A 1 223 ? 14.260 14.367 -18.431 1.00 85.44 223 GLU A O 1
ATOM 1614 N N . ASP A 1 224 ? 14.038 16.378 -17.464 1.00 86.50 224 ASP A N 1
ATOM 1615 C CA . ASP A 1 224 ? 15.004 17.052 -18.339 1.00 86.50 224 ASP A CA 1
ATOM 1616 C C . ASP A 1 224 ? 16.411 16.458 -18.173 1.00 86.50 224 ASP A C 1
ATOM 1618 O O . ASP A 1 224 ? 17.097 16.197 -19.160 1.00 86.50 224 ASP A O 1
ATOM 1622 N N . ILE A 1 225 ? 16.813 16.139 -16.935 1.00 87.94 225 ILE A N 1
ATOM 1623 C CA . ILE A 1 225 ? 18.078 15.446 -16.650 1.00 87.94 225 ILE A CA 1
ATOM 1624 C C . ILE A 1 225 ? 18.106 14.060 -17.304 1.00 87.94 225 ILE A C 1
ATOM 1626 O O . ILE A 1 225 ? 19.071 13.743 -17.997 1.00 87.94 225 ILE A O 1
ATOM 1630 N N . LEU A 1 226 ? 17.055 13.247 -17.146 1.00 84.62 226 LEU A N 1
ATOM 1631 C CA . LEU A 1 226 ? 16.995 11.931 -17.801 1.00 84.62 226 LEU A CA 1
ATOM 1632 C C . LEU A 1 226 ? 17.013 12.035 -19.328 1.00 84.62 226 LEU A C 1
ATOM 1634 O O . LEU A 1 226 ? 17.619 11.199 -20.001 1.00 84.62 226 LEU A O 1
ATOM 1638 N N . GLY A 1 227 ? 16.355 13.060 -19.874 1.00 83.31 227 GLY A N 1
ATOM 1639 C CA . GLY A 1 227 ? 16.357 13.362 -21.299 1.00 83.31 227 GLY A CA 1
ATOM 1640 C C . GLY A 1 227 ? 17.748 13.736 -21.811 1.00 83.31 227 GLY A C 1
ATOM 1641 O O . GLY A 1 227 ? 18.171 13.213 -22.842 1.00 83.31 227 GLY A O 1
ATOM 1642 N N . MET A 1 228 ? 18.480 14.583 -21.079 1.00 86.00 228 MET A N 1
ATOM 1643 C CA . MET A 1 228 ? 19.858 14.973 -21.407 1.00 86.00 228 MET A CA 1
ATOM 1644 C C . MET A 1 228 ? 20.828 13.788 -21.369 1.00 86.00 228 MET A C 1
ATOM 1646 O O . MET A 1 228 ? 21.700 13.691 -22.231 1.00 86.00 228 MET A O 1
ATOM 1650 N N . GLU A 1 229 ? 20.650 12.870 -20.419 1.00 85.38 229 GLU A N 1
ATOM 1651 C CA . GLU A 1 229 ? 21.453 11.644 -20.300 1.00 85.38 229 GLU A CA 1
ATOM 1652 C C . GLU A 1 229 ? 20.998 10.530 -21.263 1.00 85.38 229 GLU A C 1
ATOM 1654 O O . GLU A 1 229 ? 21.611 9.465 -21.326 1.00 85.38 229 GLU A O 1
ATOM 1659 N N . ALA A 1 230 ? 19.917 10.758 -22.023 1.00 82.62 230 ALA A N 1
ATOM 1660 C CA . ALA A 1 230 ? 19.297 9.789 -22.927 1.00 82.62 230 ALA A CA 1
ATOM 1661 C C . ALA A 1 230 ? 19.031 8.419 -22.267 1.00 82.62 230 ALA A C 1
ATOM 1663 O O . ALA A 1 230 ? 19.065 7.377 -22.929 1.00 82.62 230 ALA A O 1
ATOM 1664 N N . THR A 1 231 ? 18.728 8.418 -20.963 1.00 77.81 231 THR A N 1
ATOM 1665 C CA . THR A 1 231 ? 18.534 7.207 -20.152 1.00 77.81 231 THR A CA 1
ATOM 1666 C C . THR A 1 231 ? 17.420 6.319 -20.701 1.00 77.81 231 THR A C 1
ATOM 1668 O O . THR A 1 231 ? 17.461 5.092 -20.607 1.00 77.81 231 THR A O 1
ATOM 1671 N N . THR A 1 232 ? 16.393 6.924 -21.295 1.00 78.00 232 THR A N 1
ATOM 1672 C CA . THR A 1 232 ? 15.350 6.223 -22.040 1.00 78.00 232 THR A CA 1
ATOM 1673 C C . THR A 1 232 ? 14.900 7.083 -23.207 1.00 78.00 232 THR A C 1
ATOM 1675 O O . THR A 1 232 ? 14.561 8.250 -23.042 1.00 78.00 232 THR A O 1
ATOM 1678 N N . ILE A 1 233 ? 14.882 6.489 -24.400 1.00 77.25 233 ILE A N 1
ATOM 1679 C CA . ILE A 1 233 ? 14.511 7.180 -25.635 1.00 77.25 233 ILE A CA 1
ATOM 1680 C C . ILE A 1 233 ? 13.073 6.784 -26.001 1.00 77.25 233 ILE A C 1
ATOM 1682 O O . ILE A 1 233 ? 12.836 5.630 -26.386 1.00 77.25 233 ILE A O 1
ATOM 1686 N N . PRO A 1 234 ? 12.093 7.700 -25.893 1.00 75.88 234 PRO A N 1
ATOM 1687 C CA . PRO A 1 234 ? 10.722 7.413 -26.287 1.00 75.88 234 PRO A CA 1
ATOM 1688 C C . PRO A 1 234 ? 10.655 7.253 -27.808 1.00 75.88 234 PRO A C 1
ATOM 1690 O O . PRO A 1 234 ? 10.931 8.183 -28.559 1.00 75.88 234 PRO A O 1
ATOM 1693 N N . SER A 1 235 ? 10.283 6.060 -28.268 1.00 75.75 235 SER A N 1
ATOM 1694 C CA . SER A 1 235 ? 10.211 5.738 -29.703 1.00 75.75 235 SER A CA 1
ATOM 1695 C C . SER A 1 235 ? 8.811 5.361 -30.186 1.00 75.75 235 SER A C 1
ATOM 1697 O O . SER A 1 235 ? 8.514 5.447 -31.375 1.00 75.75 235 SER A O 1
ATOM 1699 N N . PHE A 1 236 ? 7.931 4.962 -29.270 1.00 72.56 236 PHE A N 1
ATOM 1700 C CA . PHE A 1 236 ? 6.578 4.523 -29.572 1.00 72.56 236 PHE A CA 1
ATOM 1701 C C . PHE A 1 236 ? 5.687 4.708 -28.342 1.00 72.56 236 PHE A C 1
ATOM 1703 O O . PHE A 1 236 ? 6.123 4.465 -27.218 1.00 72.56 236 PHE A O 1
ATOM 1710 N N . ALA A 1 237 ? 4.435 5.111 -28.559 1.00 74.69 237 ALA A N 1
ATOM 1711 C CA . ALA A 1 237 ? 3.419 5.219 -27.519 1.00 74.69 237 ALA A CA 1
ATOM 1712 C C . ALA A 1 237 ? 2.224 4.331 -27.879 1.00 74.69 237 ALA A C 1
ATOM 1714 O O . ALA A 1 237 ? 1.709 4.396 -28.998 1.00 74.69 237 ALA A O 1
ATOM 1715 N N . THR A 1 238 ? 1.771 3.509 -26.930 1.00 72.44 238 THR A N 1
ATOM 1716 C CA . THR A 1 238 ? 0.535 2.732 -27.077 1.00 72.44 238 THR A CA 1
ATOM 1717 C C . THR A 1 238 ? -0.654 3.496 -26.517 1.00 72.44 238 THR A C 1
ATOM 1719 O O . THR A 1 238 ? -0.529 4.339 -25.630 1.00 72.44 238 THR A O 1
ATOM 1722 N N . ARG A 1 239 ? -1.842 3.159 -27.019 1.00 75.50 239 ARG A N 1
ATOM 1723 C CA . ARG A 1 239 ? -3.099 3.445 -26.335 1.00 75.50 239 ARG A CA 1
ATOM 1724 C C . ARG A 1 239 ? -3.651 2.128 -25.814 1.00 75.50 239 ARG A C 1
ATOM 1726 O O . ARG A 1 239 ? -4.092 1.300 -26.609 1.00 75.50 239 ARG A O 1
ATOM 1733 N N . ASP A 1 240 ? -3.644 1.954 -24.500 1.00 74.06 240 ASP A N 1
ATOM 1734 C CA . ASP A 1 240 ? -4.218 0.770 -23.872 1.00 74.06 240 ASP A CA 1
ATOM 1735 C C . ASP A 1 240 ? -5.750 0.886 -23.873 1.00 74.06 240 ASP A C 1
ATOM 1737 O O . ASP A 1 240 ? -6.328 1.904 -23.487 1.00 74.06 240 ASP A O 1
ATOM 1741 N N . GLN A 1 241 ? -6.417 -0.155 -24.370 1.00 79.50 241 GLN A N 1
ATOM 1742 C CA . GLN A 1 241 ? -7.872 -0.263 -24.399 1.00 79.50 241 GLN A CA 1
ATOM 1743 C C . GLN A 1 241 ? -8.271 -1.597 -23.786 1.00 79.50 241 GLN A C 1
ATOM 1745 O O . GLN A 1 241 ? -7.782 -2.649 -24.196 1.00 79.50 241 GLN A O 1
ATOM 1750 N N . TYR A 1 242 ? -9.181 -1.550 -22.820 1.00 84.44 242 TYR A N 1
ATOM 1751 C CA . TYR A 1 242 ? -9.720 -2.741 -22.184 1.00 84.44 242 TYR A CA 1
ATOM 1752 C C . TYR A 1 242 ? -11.121 -3.016 -22.706 1.00 84.44 242 TYR A C 1
ATOM 1754 O O . TYR A 1 242 ? -11.956 -2.116 -22.789 1.00 84.44 242 TYR A O 1
ATOM 1762 N N . ALA A 1 243 ? -11.369 -4.277 -23.035 1.00 86.38 243 ALA A N 1
ATOM 1763 C CA . ALA A 1 243 ? -12.693 -4.779 -23.346 1.00 86.38 243 ALA A CA 1
ATOM 1764 C C . ALA A 1 243 ? -13.115 -5.759 -22.252 1.00 86.38 243 ALA A C 1
ATOM 1766 O O . ALA A 1 243 ? -12.328 -6.600 -21.821 1.00 86.38 243 ALA A O 1
ATOM 1767 N N . TYR A 1 244 ? -14.372 -5.668 -21.838 1.00 88.69 244 TYR A N 1
ATOM 1768 C CA . TYR A 1 244 ? -15.030 -6.654 -20.993 1.00 88.69 244 TYR A CA 1
ATOM 1769 C C . TYR A 1 244 ? -16.363 -7.044 -21.638 1.00 88.69 244 TYR A C 1
ATOM 1771 O O . TYR A 1 244 ? -16.903 -6.318 -22.475 1.00 88.69 244 TYR A O 1
ATOM 1779 N N . LEU A 1 245 ? -16.868 -8.235 -21.308 1.00 88.00 245 LEU A N 1
ATOM 1780 C CA . LEU A 1 245 ? -18.112 -8.745 -21.890 1.00 88.00 245 LEU A CA 1
ATOM 1781 C C . LEU A 1 245 ? -19.304 -7.851 -21.508 1.00 88.00 245 LEU A C 1
ATOM 1783 O O . LEU A 1 245 ? -19.346 -7.274 -20.426 1.00 88.00 245 LEU A O 1
ATOM 1787 N N . SER A 1 246 ? -20.315 -7.760 -22.369 1.00 86.56 246 SER A N 1
ATOM 1788 C CA . SER A 1 246 ? -21.556 -7.062 -22.017 1.00 86.56 246 SER A CA 1
ATOM 1789 C C . SER A 1 246 ? -22.249 -7.725 -20.820 1.00 86.56 246 SER A C 1
ATOM 1791 O O . SER A 1 246 ? -22.237 -8.951 -20.703 1.00 86.56 246 SER A O 1
ATOM 1793 N N . GLY A 1 247 ? -22.906 -6.929 -19.973 1.00 84.19 247 GLY A N 1
ATOM 1794 C CA . GLY A 1 247 ? -23.675 -7.416 -18.819 1.00 84.19 247 GLY A CA 1
ATOM 1795 C C . GLY A 1 247 ? -22.913 -7.426 -17.490 1.00 84.19 247 GLY A C 1
ATOM 1796 O O . GLY A 1 247 ? -23.520 -7.710 -16.461 1.00 84.19 247 GLY A O 1
ATOM 1797 N N . TRP A 1 248 ? -21.621 -7.080 -17.493 1.00 85.38 248 TRP A N 1
ATOM 1798 C CA . TRP A 1 248 ? -20.906 -6.745 -16.262 1.00 85.38 248 TRP A CA 1
ATOM 1799 C C . TRP A 1 248 ? -21.368 -5.382 -15.732 1.00 85.38 248 TRP A C 1
ATOM 1801 O O . TRP A 1 248 ? -21.412 -4.399 -16.472 1.00 85.38 248 TRP A O 1
ATOM 1811 N N . THR A 1 249 ? -21.712 -5.347 -14.449 1.00 82.94 249 THR A N 1
ATOM 1812 C CA . THR A 1 249 ? -22.102 -4.163 -13.673 1.00 82.94 249 THR A CA 1
ATOM 1813 C C . THR A 1 249 ? -21.040 -3.901 -12.614 1.00 82.94 249 THR A C 1
ATOM 1815 O O . THR A 1 249 ? -20.341 -4.825 -12.216 1.00 82.94 249 THR A O 1
ATOM 1818 N N . GLY A 1 250 ? -20.906 -2.658 -12.145 1.00 81.62 250 GLY A N 1
ATOM 1819 C CA . GLY A 1 250 ? -19.993 -2.343 -11.042 1.00 81.62 250 GLY A CA 1
ATOM 1820 C C . GLY A 1 250 ? -18.514 -2.299 -11.427 1.00 81.62 250 GLY A C 1
ATOM 1821 O O . GLY A 1 250 ? -17.666 -2.224 -10.545 1.00 81.62 250 GLY A O 1
ATOM 1822 N N . VAL A 1 251 ? -18.223 -2.334 -12.730 1.00 86.56 251 VAL A N 1
ATOM 1823 C CA . VAL A 1 251 ? -16.886 -2.143 -13.292 1.00 86.56 251 VAL A CA 1
ATOM 1824 C C . VAL A 1 251 ? -16.514 -0.672 -13.177 1.00 86.56 251 VAL A C 1
ATOM 1826 O O . VAL A 1 251 ? -17.233 0.194 -13.681 1.00 86.56 251 VAL A O 1
ATOM 1829 N N . ASN A 1 252 ? -15.382 -0.403 -12.547 1.00 86.81 252 ASN A N 1
ATOM 1830 C CA . ASN A 1 252 ? -14.802 0.921 -12.482 1.00 86.81 252 ASN A CA 1
ATOM 1831 C C . ASN A 1 252 ? -13.972 1.201 -13.727 1.00 86.81 252 ASN A C 1
ATOM 1833 O O . ASN A 1 252 ? -13.483 0.295 -14.386 1.00 86.81 252 ASN A O 1
ATOM 1837 N N . ASN A 1 253 ? -13.870 2.466 -14.117 1.00 86.19 253 ASN A N 1
ATOM 1838 C CA . ASN A 1 253 ? -12.972 2.877 -15.188 1.00 86.19 253 ASN A CA 1
ATOM 1839 C C . ASN A 1 253 ? -12.002 3.904 -14.619 1.00 86.19 253 ASN A C 1
ATOM 1841 O O . ASN A 1 253 ? -12.206 5.108 -14.786 1.00 86.19 253 ASN A O 1
ATOM 1845 N N . GLY A 1 254 ? -10.993 3.405 -13.901 1.00 86.06 254 GLY A N 1
ATOM 1846 C CA . GLY A 1 254 ? -10.022 4.241 -13.210 1.00 86.06 254 GLY A CA 1
ATOM 1847 C C . GLY A 1 254 ? -9.312 5.219 -14.150 1.00 86.06 254 GLY A C 1
ATOM 1848 O O . GLY A 1 254 ? -8.908 4.874 -15.266 1.00 86.06 254 GLY A O 1
ATOM 1849 N N . ALA A 1 255 ? -9.157 6.461 -13.700 1.00 83.94 255 ALA A N 1
ATOM 1850 C CA . ALA A 1 255 ? -8.438 7.509 -14.398 1.00 83.94 255 ALA A CA 1
ATOM 1851 C C . ALA A 1 255 ? -6.963 7.110 -14.559 1.00 83.94 255 ALA A C 1
ATOM 1853 O O . ALA A 1 255 ? -6.227 6.969 -13.588 1.00 83.94 255 ALA A O 1
ATOM 1854 N N . GLY A 1 256 ? -6.536 6.912 -15.807 1.00 77.00 256 GLY A N 1
ATOM 1855 C CA . GLY A 1 256 ? -5.164 6.523 -16.148 1.00 77.00 256 GLY A CA 1
ATOM 1856 C C . GLY A 1 256 ? -4.869 5.019 -16.075 1.00 77.00 256 GLY A C 1
ATOM 1857 O O . GLY A 1 256 ? -3.915 4.584 -16.709 1.00 77.00 256 GLY A O 1
ATOM 1858 N N . THR A 1 257 ? -5.693 4.213 -15.397 1.00 78.44 257 THR A N 1
ATOM 1859 C CA . THR A 1 257 ? -5.474 2.760 -15.218 1.00 78.44 257 THR A CA 1
ATOM 1860 C C . THR A 1 257 ? -6.471 1.887 -15.987 1.00 78.44 257 THR A C 1
ATOM 1862 O O . THR A 1 257 ? -6.114 0.803 -16.459 1.00 78.44 257 THR A O 1
ATOM 1865 N N . GLY A 1 258 ? -7.697 2.378 -16.192 1.00 85.88 258 GLY A N 1
ATOM 1866 C CA . GLY A 1 258 ? -8.788 1.642 -16.826 1.00 85.88 258 GLY A CA 1
ATOM 1867 C C . GLY A 1 258 ? -9.455 0.611 -15.899 1.00 85.88 258 GLY A C 1
ATOM 1868 O O . GLY A 1 258 ? -9.262 0.669 -14.691 1.00 85.88 258 GLY A O 1
ATOM 1869 N N . PRO A 1 259 ? -10.250 -0.324 -16.457 1.00 88.62 259 PRO A N 1
ATOM 1870 C CA . PRO A 1 259 ? -11.053 -1.276 -15.683 1.00 88.62 259 PRO A CA 1
ATOM 1871 C C . PRO A 1 259 ? -10.381 -2.373 -14.849 1.00 88.62 259 PRO A C 1
ATOM 1873 O O . PRO A 1 259 ? -11.017 -2.864 -13.925 1.00 88.62 259 PRO A O 1
ATOM 1876 N N . PRO A 1 260 ? -9.171 -2.871 -15.150 1.00 87.94 260 PRO A N 1
ATOM 1877 C CA . PRO A 1 260 ? -8.507 -3.829 -14.274 1.00 87.94 260 PRO A CA 1
ATOM 1878 C C . PRO A 1 260 ? -7.851 -3.089 -13.105 1.00 87.94 260 PRO A C 1
ATOM 1880 O O . PRO A 1 260 ? -6.636 -2.914 -13.062 1.00 87.94 260 PRO A O 1
ATOM 1883 N N . ASP A 1 261 ? -8.691 -2.630 -12.185 1.00 87.88 261 ASP A N 1
ATOM 1884 C CA . ASP A 1 261 ? -8.333 -1.927 -10.960 1.00 87.88 261 ASP A CA 1
ATOM 1885 C C . ASP A 1 261 ? -8.951 -2.622 -9.735 1.00 87.88 261 ASP A C 1
ATOM 1887 O O . ASP A 1 261 ? -9.906 -3.394 -9.855 1.00 87.88 261 ASP A O 1
ATOM 1891 N N . TYR A 1 262 ? -8.409 -2.329 -8.554 1.00 90.44 262 TYR A N 1
ATOM 1892 C CA . TYR A 1 262 ? -8.832 -2.929 -7.287 1.00 90.44 262 TYR A CA 1
ATOM 1893 C C . TYR A 1 262 ? -10.341 -2.796 -7.024 1.00 90.44 262 TYR A C 1
ATOM 1895 O O . TYR A 1 262 ? -10.998 -3.746 -6.610 1.00 90.44 262 TYR A O 1
ATOM 1903 N N . PHE A 1 263 ? -10.940 -1.637 -7.315 1.00 88.69 263 PHE A N 1
ATOM 1904 C CA . PHE A 1 263 ? -12.364 -1.408 -7.056 1.00 88.69 263 PHE A CA 1
ATOM 1905 C C . PHE A 1 263 ? -13.257 -2.155 -8.040 1.00 88.69 263 PHE A C 1
ATOM 1907 O O . PHE A 1 263 ? -14.366 -2.560 -7.692 1.00 88.69 263 PHE A O 1
ATOM 1914 N N . SER A 1 264 ? -12.801 -2.343 -9.278 1.00 88.31 264 SER A N 1
ATOM 1915 C CA . SER A 1 264 ? -13.472 -3.235 -10.220 1.00 88.31 264 SER A CA 1
ATOM 1916 C C . SER A 1 264 ? -13.492 -4.668 -9.701 1.00 88.31 264 SER A C 1
ATOM 1918 O O . SER A 1 264 ? -14.540 -5.303 -9.747 1.00 88.31 264 SER A O 1
ATOM 1920 N N . PHE A 1 265 ? -12.388 -5.184 -9.160 1.00 89.06 265 PHE A N 1
ATOM 1921 C CA . PHE A 1 265 ? -12.376 -6.536 -8.592 1.00 89.06 265 PHE A CA 1
ATOM 1922 C C . PHE A 1 265 ? -13.142 -6.631 -7.273 1.00 89.06 265 PHE A C 1
ATOM 1924 O O . PHE A 1 265 ? -13.725 -7.674 -6.994 1.00 89.06 265 PHE A O 1
ATOM 1931 N N . LEU A 1 266 ? -13.243 -5.539 -6.518 1.00 87.75 266 LEU A N 1
ATOM 1932 C CA . LEU A 1 266 ? -14.067 -5.462 -5.316 1.00 87.75 266 LEU A CA 1
ATOM 1933 C C . LEU A 1 266 ? -15.571 -5.580 -5.624 1.00 87.75 266 LEU A C 1
ATOM 1935 O O . LEU A 1 266 ? -16.293 -6.208 -4.857 1.00 87.75 266 LEU A O 1
ATOM 1939 N N . ASN A 1 267 ? -16.056 -4.995 -6.727 1.00 81.38 267 ASN A N 1
ATOM 1940 C CA . ASN A 1 267 ? -17.495 -4.772 -6.928 1.00 81.38 267 ASN A CA 1
ATOM 1941 C C . ASN A 1 267 ? -18.098 -5.323 -8.235 1.00 81.38 267 ASN A C 1
ATOM 1943 O O . ASN A 1 267 ? -19.322 -5.419 -8.364 1.00 81.38 267 ASN A O 1
ATOM 1947 N N . ALA A 1 268 ? -17.289 -5.661 -9.238 1.00 83.81 268 ALA A N 1
ATOM 1948 C CA . ALA A 1 268 ? -17.829 -6.045 -10.533 1.00 83.81 268 ALA A CA 1
ATOM 1949 C C . ALA A 1 268 ? -18.550 -7.399 -10.481 1.00 83.81 268 ALA A C 1
ATOM 1951 O O . ALA A 1 268 ? -18.030 -8.398 -9.984 1.00 83.81 268 ALA A O 1
ATOM 1952 N N . TRP A 1 269 ? -19.739 -7.451 -11.079 1.00 81.50 269 TRP A N 1
ATOM 1953 C CA . TRP A 1 269 ? -20.565 -8.653 -11.099 1.00 81.50 269 TRP A CA 1
ATOM 1954 C C . TRP A 1 269 ? -21.364 -8.799 -12.389 1.00 81.50 269 TRP A C 1
ATOM 1956 O O . TRP A 1 269 ? -21.587 -7.845 -13.136 1.00 81.50 269 TRP A O 1
ATOM 1966 N N . ASN A 1 270 ? -21.814 -10.022 -12.652 1.00 80.88 270 ASN A N 1
ATOM 1967 C CA . ASN A 1 270 ? -22.664 -10.357 -13.785 1.00 80.88 270 ASN A CA 1
ATOM 1968 C C . ASN A 1 270 ? -23.641 -11.462 -13.355 1.00 80.88 270 ASN A C 1
ATOM 1970 O O . ASN A 1 270 ? -23.231 -12.409 -12.688 1.00 80.88 270 ASN A O 1
ATOM 1974 N N . SER A 1 271 ? -24.922 -11.340 -13.719 1.00 78.31 271 SER A N 1
ATOM 1975 C CA . SER A 1 271 ? -25.966 -12.342 -13.417 1.00 78.31 271 SER A CA 1
ATOM 1976 C C . SER A 1 271 ? -25.808 -13.638 -14.217 1.00 78.31 271 SER A C 1
ATOM 1978 O O . SER A 1 271 ? -26.287 -14.692 -13.805 1.00 78.31 271 SER A O 1
ATOM 1980 N N . ALA A 1 272 ? -25.126 -13.560 -15.357 1.00 82.31 272 ALA A N 1
ATOM 1981 C CA . ALA A 1 272 ? -24.828 -14.667 -16.250 1.00 82.31 272 ALA A CA 1
ATOM 1982 C C . ALA A 1 272 ? -23.344 -14.613 -16.665 1.00 82.31 272 ALA A C 1
ATOM 1984 O O . ALA A 1 272 ? -23.029 -14.406 -17.842 1.00 82.31 272 ALA A O 1
ATOM 1985 N N . PRO A 1 273 ? -22.405 -14.754 -15.708 1.00 83.44 273 PRO A N 1
ATOM 1986 C CA . PRO A 1 273 ? -20.986 -14.734 -16.022 1.00 83.44 273 PRO A CA 1
ATOM 1987 C C . PRO A 1 273 ? -20.633 -15.976 -16.847 1.00 83.44 273 PRO A C 1
ATOM 1989 O O . PRO A 1 273 ? -21.249 -17.034 -16.712 1.00 83.44 273 PRO A O 1
ATOM 1992 N N . ALA A 1 274 ? -19.599 -15.873 -17.685 1.00 84.88 274 ALA A N 1
ATOM 1993 C CA . ALA A 1 274 ? -19.144 -17.001 -18.504 1.00 84.88 274 ALA A CA 1
ATOM 1994 C C . ALA A 1 274 ? -18.728 -18.223 -17.658 1.00 84.88 274 ALA A C 1
ATOM 1996 O O . ALA A 1 274 ? -18.815 -19.358 -18.123 1.00 84.88 274 ALA A O 1
ATOM 1997 N N . VAL A 1 275 ? -18.283 -17.984 -16.420 1.00 84.75 275 VAL A N 1
ATOM 1998 C CA . VAL A 1 275 ? -18.040 -18.999 -15.392 1.00 84.75 275 VAL A CA 1
ATOM 1999 C C . VAL A 1 275 ? -18.847 -18.601 -14.158 1.00 84.75 275 VAL A C 1
ATOM 2001 O O . VAL A 1 275 ? -18.677 -17.497 -13.643 1.00 84.75 275 VAL A O 1
ATOM 2004 N N . SER A 1 276 ? -19.752 -19.479 -13.719 1.00 81.00 276 SER A N 1
ATOM 2005 C CA . SER A 1 276 ? -20.669 -19.211 -12.604 1.00 81.00 276 SER A CA 1
ATOM 2006 C C . SER A 1 276 ? -19.917 -18.772 -11.347 1.00 81.00 276 SER A C 1
ATOM 2008 O O . SER A 1 276 ? -19.041 -19.492 -10.880 1.00 81.00 276 SER A O 1
ATOM 2010 N N . GLY A 1 277 ? -20.287 -17.616 -10.789 1.00 77.12 277 GLY A N 1
ATOM 2011 C CA . GLY A 1 277 ? -19.690 -17.087 -9.559 1.00 77.12 277 GLY A CA 1
ATOM 2012 C C . GLY A 1 277 ? -18.245 -16.597 -9.698 1.00 77.12 277 GLY A C 1
ATOM 2013 O O . GLY A 1 277 ? -17.570 -16.449 -8.687 1.00 77.12 277 GLY A O 1
ATOM 2014 N N . THR A 1 278 ? -17.745 -16.367 -10.917 1.00 84.31 278 THR A N 1
ATOM 2015 C CA . THR A 1 278 ? -16.337 -16.011 -11.144 1.00 84.31 278 THR A CA 1
ATOM 2016 C C . THR A 1 278 ? -16.190 -14.772 -12.023 1.00 84.31 278 THR A C 1
ATOM 2018 O O . THR A 1 278 ? -16.681 -14.732 -13.155 1.00 84.31 278 THR A O 1
ATOM 2021 N N . LEU A 1 279 ? -15.424 -13.790 -11.537 1.00 88.19 279 LEU A N 1
ATOM 2022 C CA . LEU A 1 279 ? -14.807 -12.765 -12.375 1.00 88.19 279 LEU A CA 1
ATOM 2023 C C . LEU A 1 279 ? -13.542 -13.338 -13.002 1.00 88.19 279 LEU A C 1
ATOM 2025 O O . LEU A 1 279 ? -12.623 -13.764 -12.310 1.00 88.19 279 LEU A O 1
ATOM 2029 N N . ARG A 1 280 ? -13.507 -13.376 -14.336 1.00 89.75 280 ARG A N 1
ATOM 2030 C CA . ARG A 1 280 ? -12.378 -13.926 -15.087 1.00 89.75 280 ARG A CA 1
ATOM 2031 C C . ARG A 1 280 ? -11.650 -12.818 -15.833 1.00 89.75 280 ARG A C 1
ATOM 2033 O O . ARG A 1 280 ? -12.141 -12.331 -16.849 1.00 89.75 280 ARG A O 1
ATOM 2040 N N . LEU A 1 281 ? -10.454 -12.490 -15.358 1.00 89.75 281 LEU A N 1
ATOM 2041 C CA . LEU A 1 281 ? -9.514 -11.618 -16.051 1.00 89.75 281 LEU A CA 1
ATOM 2042 C C . LEU A 1 281 ? -8.542 -12.454 -16.892 1.00 89.75 281 LEU A C 1
ATOM 2044 O O . LEU A 1 281 ? -7.975 -13.438 -16.419 1.00 89.75 281 LEU A O 1
ATOM 2048 N N . GLY A 1 282 ? -8.357 -12.068 -18.152 1.00 88.19 282 GLY A N 1
ATOM 2049 C CA . GLY A 1 282 ? -7.311 -12.624 -19.004 1.00 88.19 282 GLY A CA 1
ATOM 2050 C C . GLY A 1 282 ? -6.054 -11.767 -18.926 1.00 88.19 282 GLY A C 1
ATOM 2051 O O . GLY A 1 282 ? -6.119 -10.567 -19.182 1.00 88.19 282 GLY A O 1
ATOM 2052 N N . PHE A 1 283 ? -4.912 -12.382 -18.631 1.00 84.62 283 PHE A N 1
ATOM 2053 C CA . PHE A 1 283 ? -3.615 -11.726 -18.758 1.00 84.62 283 PHE A CA 1
ATOM 2054 C C . PHE A 1 283 ? -2.968 -12.072 -20.098 1.00 84.62 283 PHE A C 1
ATOM 2056 O O . PHE A 1 283 ? -3.055 -13.205 -20.571 1.00 84.62 283 PHE A O 1
ATOM 2063 N N . ALA A 1 284 ? -2.282 -11.097 -20.697 1.00 78.62 284 ALA A N 1
ATOM 2064 C CA . ALA A 1 284 ? -1.474 -11.332 -21.892 1.00 78.62 284 ALA A CA 1
ATOM 2065 C C . ALA A 1 284 ? -0.219 -12.178 -21.591 1.00 78.62 284 ALA A C 1
ATOM 2067 O O . ALA A 1 284 ? 0.341 -12.788 -22.500 1.00 78.62 284 ALA A O 1
ATOM 2068 N N . GLN A 1 285 ? 0.216 -12.237 -20.326 1.00 80.12 285 GLN A N 1
ATOM 2069 C CA . GLN A 1 285 ? 1.346 -13.036 -19.850 1.00 80.12 285 GLN A CA 1
ATOM 2070 C C . GLN A 1 285 ? 1.032 -13.698 -18.501 1.00 80.12 285 GLN A C 1
ATOM 2072 O O . GLN A 1 285 ? 0.148 -13.254 -17.776 1.00 80.12 285 GLN A O 1
ATOM 2077 N N . THR A 1 286 ? 1.784 -14.742 -18.142 1.00 86.12 286 THR A N 1
ATOM 2078 C CA . THR A 1 286 ? 1.743 -15.309 -16.782 1.00 86.12 286 THR A CA 1
ATOM 2079 C C . THR A 1 286 ? 2.296 -14.321 -15.753 1.00 86.12 286 THR A C 1
ATOM 2081 O O . THR A 1 286 ? 3.161 -13.513 -16.085 1.00 86.12 286 THR A O 1
ATOM 2084 N N . ALA A 1 287 ? 1.871 -14.450 -14.495 1.00 89.69 287 ALA A N 1
ATOM 2085 C CA . ALA A 1 287 ? 2.600 -13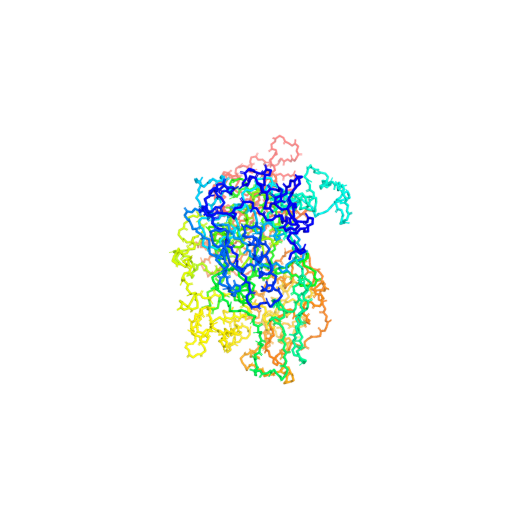.887 -13.364 1.00 89.69 287 ALA A CA 1
ATOM 2086 C C . ALA A 1 287 ? 4.011 -14.491 -13.283 1.00 89.69 287 ALA A C 1
ATOM 2088 O O . ALA A 1 287 ? 4.230 -15.647 -13.665 1.00 89.69 287 ALA A O 1
ATOM 2089 N N . ARG A 1 288 ? 4.969 -13.699 -12.810 1.00 88.44 288 ARG A N 1
ATOM 2090 C CA . ARG A 1 288 ? 6.389 -14.030 -12.675 1.00 88.44 288 ARG A CA 1
ATOM 2091 C C . ARG A 1 288 ? 6.802 -14.186 -11.217 1.00 88.44 288 ARG A C 1
ATOM 2093 O O . ARG A 1 288 ? 7.528 -15.122 -10.905 1.00 88.44 288 ARG A O 1
ATOM 2100 N N . ASN A 1 289 ? 6.407 -13.248 -10.363 1.00 91.44 289 ASN A N 1
ATOM 2101 C CA . ASN A 1 289 ? 6.819 -13.231 -8.966 1.00 91.44 289 ASN A CA 1
ATOM 2102 C C . ASN A 1 289 ? 5.717 -12.625 -8.098 1.00 91.44 289 ASN A C 1
ATOM 2104 O O . ASN A 1 289 ? 5.477 -11.421 -8.154 1.00 91.44 289 ASN A O 1
ATOM 2108 N N . LEU A 1 290 ? 5.065 -13.465 -7.297 1.00 94.69 290 LEU A N 1
ATOM 2109 C CA . LEU A 1 290 ? 3.986 -13.068 -6.392 1.00 94.69 290 LEU A CA 1
ATOM 2110 C C . LEU A 1 290 ? 4.487 -12.742 -4.978 1.00 94.69 290 LEU A C 1
ATOM 2112 O O . LEU A 1 290 ? 3.677 -12.523 -4.081 1.00 94.69 290 LEU A O 1
ATOM 2116 N N . ASN A 1 291 ? 5.804 -12.701 -4.748 1.00 95.56 291 ASN A N 1
ATOM 2117 C CA . ASN A 1 291 ? 6.348 -12.180 -3.497 1.00 95.56 291 ASN A CA 1
ATOM 2118 C C . ASN A 1 291 ? 6.074 -10.660 -3.423 1.00 95.56 291 ASN A C 1
ATOM 2120 O O . ASN A 1 291 ? 6.586 -9.930 -4.280 1.00 95.56 291 ASN A O 1
ATOM 2124 N N . PRO A 1 292 ? 5.335 -10.159 -2.410 1.00 95.38 292 PRO A N 1
ATOM 2125 C CA . PRO A 1 292 ? 4.943 -8.750 -2.328 1.00 95.38 292 PRO A CA 1
ATOM 2126 C C . PRO A 1 292 ? 6.143 -7.791 -2.308 1.00 95.38 292 PRO A C 1
ATOM 2128 O O . PRO A 1 292 ? 6.050 -6.690 -2.848 1.00 95.38 292 PRO A O 1
ATOM 2131 N N . PHE A 1 293 ? 7.297 -8.223 -1.785 1.00 95.19 293 PHE A N 1
ATOM 2132 C CA . PHE A 1 293 ? 8.527 -7.427 -1.746 1.00 95.19 293 PHE A CA 1
ATOM 2133 C C . PHE A 1 293 ? 9.263 -7.348 -3.093 1.00 95.19 293 PHE A C 1
ATOM 2135 O O . PHE A 1 293 ? 10.080 -6.451 -3.280 1.00 95.19 293 PHE A O 1
ATOM 2142 N N . LEU A 1 294 ? 8.992 -8.266 -4.031 1.00 92.06 294 LEU A N 1
ATOM 2143 C CA . LEU A 1 294 ? 9.781 -8.466 -5.257 1.00 92.06 294 LEU A CA 1
ATOM 2144 C C . LEU A 1 294 ? 8.923 -8.522 -6.539 1.00 92.06 294 LEU A C 1
ATOM 2146 O O . LEU A 1 294 ? 9.366 -9.051 -7.562 1.00 92.06 294 LEU A O 1
ATOM 2150 N N . THR A 1 295 ? 7.690 -8.007 -6.506 1.00 89.88 295 THR A N 1
ATOM 2151 C CA . THR A 1 295 ? 6.829 -7.941 -7.702 1.00 89.88 295 THR A CA 1
ATOM 2152 C C . THR A 1 295 ? 7.470 -7.089 -8.803 1.00 89.88 295 THR A C 1
ATOM 2154 O O . THR A 1 295 ? 8.048 -6.034 -8.537 1.00 89.88 295 THR A O 1
ATOM 2157 N N . THR A 1 296 ? 7.359 -7.526 -10.064 1.00 81.44 296 THR A N 1
ATOM 2158 C CA . THR A 1 296 ? 8.051 -6.863 -11.194 1.00 81.44 296 THR A CA 1
ATOM 2159 C C . THR A 1 296 ? 7.139 -6.513 -12.364 1.00 81.44 296 THR A C 1
ATOM 2161 O O . THR A 1 296 ? 7.402 -5.544 -13.080 1.00 81.44 296 THR A O 1
ATOM 2164 N N . THR A 1 297 ? 6.054 -7.263 -12.566 1.00 82.88 297 THR A N 1
ATOM 2165 C CA . THR A 1 297 ? 5.156 -7.088 -13.714 1.00 82.88 297 THR A CA 1
ATOM 2166 C C . THR A 1 297 ? 3.779 -6.558 -13.299 1.00 82.88 297 THR A C 1
ATOM 2168 O O . THR A 1 297 ? 3.356 -6.771 -12.162 1.00 82.88 297 THR A O 1
ATOM 2171 N N . PRO A 1 298 ? 3.025 -5.911 -14.211 1.00 81.44 298 PRO A N 1
ATOM 2172 C CA . PRO A 1 298 ? 1.648 -5.504 -13.928 1.00 81.44 298 PRO A CA 1
ATOM 2173 C C . PRO A 1 298 ? 0.730 -6.674 -13.542 1.00 81.44 298 PRO A C 1
ATOM 2175 O O . PRO A 1 298 ? -0.175 -6.495 -12.738 1.00 81.44 298 PRO A O 1
ATOM 2178 N N . ALA A 1 299 ? 0.963 -7.872 -14.093 1.00 86.31 299 ALA A N 1
ATOM 2179 C CA . ALA A 1 299 ? 0.192 -9.061 -13.733 1.00 86.31 299 ALA A CA 1
ATOM 2180 C C . ALA A 1 299 ? 0.450 -9.488 -12.281 1.00 86.31 299 ALA A C 1
ATOM 2182 O O . ALA A 1 299 ? -0.503 -9.775 -11.563 1.00 86.31 299 ALA A O 1
ATOM 2183 N N . ASP A 1 300 ? 1.714 -9.461 -11.836 1.00 90.81 300 ASP A N 1
ATOM 2184 C CA . ASP A 1 300 ? 2.068 -9.733 -10.436 1.00 90.81 300 ASP A CA 1
ATOM 2185 C C . ASP A 1 300 ? 1.333 -8.774 -9.497 1.00 90.81 300 ASP A C 1
ATOM 2187 O O . ASP A 1 300 ? 0.720 -9.196 -8.523 1.00 90.81 300 ASP A O 1
ATOM 2191 N N . GLN A 1 301 ? 1.371 -7.480 -9.821 1.00 88.31 301 GLN A N 1
ATOM 2192 C CA . GLN A 1 301 ? 0.804 -6.414 -8.995 1.00 88.31 301 GLN A CA 1
ATOM 2193 C C . GLN A 1 301 ? -0.712 -6.526 -8.875 1.00 88.31 301 GLN A C 1
ATOM 2195 O O . GLN A 1 301 ? -1.227 -6.459 -7.764 1.00 88.31 301 GLN A O 1
ATOM 2200 N N . LEU A 1 302 ? -1.406 -6.770 -9.992 1.00 89.69 302 LEU A N 1
ATOM 2201 C CA . LEU A 1 302 ? -2.857 -6.963 -9.994 1.00 89.69 302 LEU A CA 1
ATOM 2202 C C . LEU A 1 302 ? -3.295 -8.199 -9.203 1.00 89.69 302 LEU A C 1
ATOM 2204 O O . LEU A 1 302 ? -4.429 -8.235 -8.760 1.00 89.69 302 LEU A O 1
ATOM 2208 N N . ILE A 1 303 ? -2.440 -9.208 -9.028 1.00 93.88 303 ILE A N 1
ATOM 2209 C CA . ILE A 1 303 ? -2.754 -10.374 -8.188 1.00 93.88 303 ILE A CA 1
ATOM 2210 C C . ILE A 1 303 ? -2.421 -10.080 -6.721 1.00 93.88 303 ILE A C 1
ATOM 2212 O O . ILE A 1 303 ? -3.225 -10.360 -5.838 1.00 93.88 303 ILE A O 1
ATOM 2216 N N . VAL A 1 304 ? -1.243 -9.510 -6.452 1.00 95.50 304 VAL A N 1
ATOM 2217 C CA . VAL A 1 304 ? -0.766 -9.226 -5.090 1.00 95.50 304 VAL A CA 1
ATOM 2218 C C . VAL A 1 304 ? -1.657 -8.208 -4.379 1.00 95.50 304 VAL A C 1
ATOM 2220 O O . VAL A 1 304 ? -1.954 -8.405 -3.205 1.00 95.50 304 VAL A O 1
ATOM 2223 N N . GLN A 1 305 ? -2.135 -7.171 -5.070 1.00 93.19 305 GLN A N 1
ATOM 2224 C CA . GLN A 1 305 ? -3.005 -6.151 -4.469 1.00 93.19 305 GLN A CA 1
ATOM 2225 C C . GLN A 1 305 ? -4.360 -6.708 -3.987 1.00 93.19 305 GLN A C 1
ATOM 2227 O O . GLN A 1 305 ? -4.971 -6.136 -3.097 1.00 93.19 305 GLN A O 1
ATOM 2232 N N . GLU A 1 306 ? -4.837 -7.819 -4.560 1.00 95.06 306 GLU A N 1
ATOM 2233 C CA . GLU A 1 306 ? -6.105 -8.445 -4.150 1.00 95.06 306 GLU A CA 1
ATOM 2234 C C . GLU A 1 306 ? -5.939 -9.306 -2.892 1.00 95.06 306 GLU A C 1
ATOM 2236 O O . GLU A 1 306 ? -6.912 -9.585 -2.190 1.00 95.06 306 GLU A O 1
ATOM 2241 N N . ILE A 1 307 ? -4.698 -9.720 -2.611 1.00 97.56 307 ILE A N 1
ATOM 2242 C CA . ILE A 1 307 ? -4.333 -10.555 -1.465 1.00 97.56 307 ILE A CA 1
ATOM 2243 C C . ILE A 1 307 ? -3.897 -9.685 -0.284 1.00 97.56 307 ILE A C 1
ATOM 2245 O O . ILE A 1 307 ? -4.279 -9.968 0.848 1.00 97.56 307 ILE A O 1
ATOM 2249 N N . PHE A 1 308 ? -3.120 -8.627 -0.518 1.00 98.12 308 PHE A N 1
ATOM 2250 C CA . PHE A 1 308 ? -2.540 -7.779 0.526 1.00 98.12 308 PHE A CA 1
ATOM 2251 C C . PHE A 1 308 ? -3.105 -6.359 0.457 1.00 98.12 308 PHE A C 1
ATOM 2253 O O . PHE A 1 308 ? -2.857 -5.644 -0.513 1.00 98.12 308 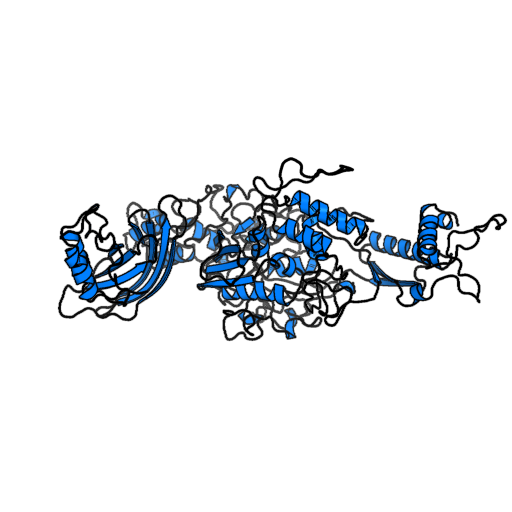PHE A O 1
ATOM 2260 N N . ASP A 1 309 ? -3.803 -5.933 1.510 1.00 97.50 309 ASP A N 1
ATOM 2261 C CA . ASP A 1 309 ? -4.308 -4.564 1.605 1.00 97.50 309 ASP A CA 1
ATOM 2262 C C . ASP A 1 309 ? -3.213 -3.557 1.989 1.00 97.50 309 ASP A C 1
ATOM 2264 O O . ASP A 1 309 ? -2.182 -3.882 2.587 1.00 97.50 309 ASP A O 1
ATOM 2268 N N . THR A 1 310 ? -3.477 -2.295 1.670 1.00 97.44 310 THR A N 1
ATOM 2269 C CA . THR A 1 310 ? -2.654 -1.125 1.988 1.00 97.44 310 THR A CA 1
ATOM 2270 C C . THR A 1 310 ? -3.259 -0.334 3.160 1.00 97.44 310 THR A C 1
ATOM 2272 O O . THR A 1 310 ? -4.421 -0.518 3.533 1.00 97.44 310 THR A O 1
ATOM 2275 N N . LEU A 1 311 ? -2.497 0.579 3.778 1.00 97.31 311 LEU A N 1
ATOM 2276 C CA . LEU A 1 311 ? -3.042 1.438 4.846 1.00 97.31 311 LEU A CA 1
ATOM 2277 C C . LEU A 1 311 ? -4.100 2.405 4.316 1.00 97.31 311 LEU A C 1
ATOM 2279 O O . LEU A 1 311 ? -5.114 2.629 4.980 1.00 97.31 311 LEU A O 1
ATOM 2283 N N . LEU A 1 312 ? -3.849 2.973 3.138 1.00 94.75 312 LEU A N 1
ATOM 2284 C CA . LEU A 1 312 ? -4.701 3.932 2.446 1.00 94.75 312 LEU A CA 1
ATOM 2285 C C . LEU A 1 312 ? -5.029 3.419 1.048 1.00 94.75 312 LEU A C 1
ATOM 2287 O O . LEU A 1 312 ? -4.205 2.748 0.428 1.00 94.75 312 LEU A O 1
ATOM 2291 N N . GLN A 1 313 ? -6.185 3.818 0.527 1.00 91.31 313 GLN A N 1
ATOM 2292 C CA . GLN A 1 313 ? -6.582 3.548 -0.844 1.00 91.31 313 GLN A CA 1
ATOM 2293 C C . GLN A 1 313 ? -6.839 4.842 -1.620 1.00 91.31 313 GLN A C 1
ATOM 2295 O O . GLN A 1 313 ? -7.288 5.848 -1.065 1.00 91.31 313 GLN A O 1
ATOM 2300 N N . THR A 1 314 ? -6.529 4.822 -2.915 1.00 88.06 314 THR A N 1
ATOM 2301 C CA . THR A 1 314 ? -6.673 5.976 -3.815 1.00 88.06 314 THR A CA 1
ATOM 2302 C C . THR A 1 314 ? -8.031 5.968 -4.506 1.00 88.06 314 THR A C 1
ATOM 2304 O O . THR A 1 314 ? -8.485 4.931 -4.981 1.00 88.06 314 THR A O 1
ATOM 2307 N N . ASN A 1 315 ? -8.678 7.129 -4.623 1.00 86.94 315 ASN A N 1
ATOM 2308 C CA . ASN A 1 315 ? -9.905 7.269 -5.402 1.00 86.94 315 ASN A CA 1
ATOM 2309 C C . ASN A 1 315 ? -9.612 7.016 -6.902 1.00 86.94 315 ASN A C 1
ATOM 2311 O O . ASN A 1 315 ? -8.893 7.810 -7.516 1.00 86.94 315 ASN A O 1
ATOM 2315 N N . PRO A 1 316 ? -10.197 5.978 -7.534 1.00 86.44 316 PRO A N 1
ATOM 2316 C CA . PRO A 1 316 ? -9.890 5.608 -8.913 1.00 86.44 316 PRO A CA 1
ATOM 2317 C C . PRO A 1 316 ? -10.300 6.673 -9.935 1.00 86.44 316 PRO A C 1
ATOM 2319 O O . PRO A 1 316 ? -9.734 6.702 -11.019 1.00 86.44 316 PRO A O 1
ATOM 2322 N N . TYR A 1 317 ? -11.241 7.572 -9.626 1.00 85.81 317 TYR A N 1
ATOM 2323 C CA . TYR A 1 317 ? -11.657 8.653 -10.534 1.00 85.81 317 TYR A CA 1
ATOM 2324 C C . TYR A 1 317 ? -10.976 9.991 -10.238 1.00 85.81 317 TYR A C 1
ATOM 2326 O O . TYR A 1 317 ? -10.974 10.877 -11.092 1.00 85.81 317 TYR A O 1
ATOM 2334 N N . SER A 1 318 ? -10.387 10.138 -9.050 1.00 85.50 318 SER A N 1
ATOM 2335 C CA . SER A 1 318 ? -9.625 11.321 -8.649 1.00 85.50 318 SER A CA 1
ATOM 2336 C C . SER A 1 318 ? -8.333 10.895 -7.945 1.00 85.50 318 SER A C 1
ATOM 2338 O O . SER A 1 318 ? -8.258 10.998 -6.720 1.00 85.50 318 SER A O 1
ATOM 2340 N N . PRO A 1 319 ? -7.298 10.458 -8.688 1.00 78.38 319 PRO A N 1
ATOM 2341 C CA . PRO A 1 319 ? -6.104 9.825 -8.116 1.00 78.38 319 PRO A CA 1
ATOM 2342 C C . PRO A 1 319 ? -5.282 10.690 -7.147 1.00 78.38 319 PRO A C 1
ATOM 2344 O O . PRO A 1 319 ? -4.422 10.182 -6.442 1.00 78.38 319 PRO A O 1
ATOM 2347 N N . THR A 1 320 ? -5.554 11.996 -7.076 1.00 78.00 320 THR A N 1
ATOM 2348 C CA . THR A 1 320 ? -4.958 12.911 -6.088 1.00 78.00 320 THR A CA 1
ATOM 2349 C C . THR A 1 320 ? -5.609 12.821 -4.702 1.00 78.00 320 THR A C 1
ATOM 2351 O O . THR A 1 320 ? -5.208 13.541 -3.792 1.00 78.00 320 THR A O 1
ATOM 2354 N N . GLN A 1 321 ? -6.664 12.019 -4.548 1.00 83.88 321 GLN A N 1
ATOM 2355 C CA . GLN A 1 321 ? -7.400 11.829 -3.303 1.00 83.88 321 GLN A CA 1
ATOM 2356 C C . GLN A 1 321 ? -7.157 10.417 -2.769 1.00 83.88 321 GLN A C 1
ATOM 2358 O O . GLN A 1 321 ? -7.423 9.436 -3.465 1.00 83.88 321 GLN A O 1
ATOM 2363 N N . SER A 1 322 ? -6.722 10.316 -1.516 1.00 86.62 322 SER A N 1
ATOM 2364 C CA . SER A 1 322 ? -6.585 9.055 -0.789 1.00 86.62 322 SER A CA 1
ATOM 2365 C C . SER A 1 322 ? -7.416 9.064 0.493 1.00 86.62 322 SER A C 1
ATOM 2367 O O . SER A 1 322 ? -7.716 10.118 1.059 1.00 86.62 322 SER A O 1
ATOM 2369 N N . PHE A 1 323 ? -7.815 7.877 0.937 1.00 86.50 323 PHE A N 1
ATOM 2370 C CA . PHE A 1 323 ? -8.595 7.668 2.152 1.00 86.50 323 PHE A CA 1
ATOM 2371 C C . PHE A 1 323 ? -8.148 6.407 2.894 1.00 86.50 323 PHE A C 1
ATOM 2373 O O . PHE A 1 323 ? -7.454 5.558 2.343 1.00 86.50 323 PHE A O 1
ATOM 2380 N N . GLY A 1 324 ? -8.512 6.305 4.169 1.00 88.75 324 GLY A N 1
ATOM 2381 C CA . GLY A 1 324 ? -8.155 5.208 5.058 1.00 88.75 324 GLY A CA 1
ATOM 2382 C C . GLY A 1 324 ? -8.762 3.879 4.621 1.00 88.75 324 GLY A C 1
ATOM 2383 O O . GLY A 1 324 ? -9.975 3.782 4.421 1.00 88.75 324 GLY A O 1
ATOM 2384 N N . TRP A 1 325 ? -7.914 2.857 4.509 1.00 93.38 325 TRP A N 1
ATOM 2385 C CA . TRP A 1 325 ? -8.295 1.495 4.150 1.00 93.38 325 TRP A CA 1
ATOM 2386 C C . TRP A 1 325 ? -8.086 0.537 5.324 1.00 93.38 325 TRP A C 1
ATOM 2388 O O . TRP A 1 325 ? -9.042 0.310 6.058 1.00 93.38 325 TRP A O 1
ATOM 2398 N N . LEU A 1 326 ? -6.863 0.055 5.591 1.00 95.19 326 LEU A N 1
ATOM 2399 C CA . LEU A 1 326 ? -6.550 -0.569 6.890 1.00 95.19 326 LEU A CA 1
ATOM 2400 C C . LEU A 1 326 ? -6.414 0.470 8.010 1.00 95.19 326 LEU A C 1
ATOM 2402 O O . LEU A 1 326 ? -6.603 0.140 9.179 1.00 95.19 326 LEU A O 1
ATOM 2406 N N . ALA A 1 327 ? -6.104 1.723 7.672 1.00 90.75 327 ALA A N 1
ATOM 2407 C CA . ALA A 1 327 ? -6.114 2.829 8.618 1.00 90.75 327 ALA A CA 1
ATOM 2408 C C . ALA A 1 327 ? -7.541 3.372 8.805 1.00 90.75 327 ALA A C 1
ATOM 2410 O O . ALA A 1 327 ? -8.248 3.638 7.831 1.00 90.75 327 ALA A O 1
ATOM 2411 N N . SER A 1 328 ? -7.953 3.573 10.054 1.00 80.44 328 SER A N 1
ATOM 2412 C CA . SER A 1 328 ? -9.137 4.363 10.418 1.00 80.44 328 SER A CA 1
ATOM 2413 C C . SER A 1 328 ? -8.824 5.859 10.407 1.00 80.44 328 SER A C 1
ATOM 2415 O O . SER A 1 328 ? -9.693 6.682 10.125 1.00 80.44 328 SER A O 1
ATOM 2417 N N . PHE A 1 329 ? -7.564 6.216 10.664 1.00 80.25 329 PHE A N 1
ATOM 2418 C CA . PHE A 1 329 ? -7.091 7.590 10.639 1.00 80.25 329 PHE A CA 1
ATOM 2419 C C . PHE A 1 329 ? -5.624 7.682 10.248 1.00 80.25 329 PHE A C 1
ATOM 2421 O O . PHE A 1 329 ? -4.814 6.809 10.567 1.00 80.25 329 PHE A O 1
ATOM 2428 N N . HIS A 1 330 ? -5.285 8.796 9.607 1.00 80.06 330 HIS A N 1
ATOM 2429 C CA . HIS A 1 330 ? -3.908 9.212 9.446 1.00 80.06 330 HIS A CA 1
ATOM 2430 C C . HIS A 1 330 ? -3.778 10.734 9.508 1.00 80.06 330 HIS A C 1
ATOM 2432 O O . HIS A 1 330 ? -4.675 11.465 9.088 1.00 80.06 330 HIS A O 1
ATOM 2438 N N . SER A 1 331 ? -2.634 11.219 9.984 1.00 80.00 331 SER A N 1
ATOM 2439 C CA . SER A 1 331 ? -2.276 12.633 9.886 1.00 80.00 331 SER A CA 1
ATOM 2440 C C . SER A 1 331 ? -0.771 12.805 9.839 1.00 80.00 331 SER A C 1
ATOM 2442 O O . SER A 1 331 ? -0.040 12.173 10.599 1.00 80.00 331 SER A O 1
ATOM 2444 N N . ALA A 1 332 ? -0.312 13.727 9.000 1.00 82.62 332 ALA A N 1
ATOM 2445 C CA . ALA A 1 332 ? 1.046 14.229 9.099 1.00 82.62 332 ALA A CA 1
ATOM 2446 C C . ALA A 1 332 ? 1.154 15.168 10.312 1.00 82.62 332 ALA A C 1
ATOM 2448 O O . ALA A 1 332 ? 0.351 16.093 10.454 1.00 82.62 332 ALA A O 1
ATOM 2449 N N . ILE A 1 333 ? 2.128 14.937 11.187 1.00 81.94 333 ILE A N 1
ATOM 2450 C CA . ILE A 1 333 ? 2.396 15.744 12.383 1.00 81.94 333 ILE A CA 1
ATOM 2451 C C . ILE A 1 333 ? 3.889 16.085 12.474 1.00 81.94 333 ILE A C 1
ATOM 2453 O O . ILE A 1 333 ? 4.727 15.498 11.789 1.00 81.94 333 ILE A O 1
ATOM 2457 N N . GLY A 1 334 ? 4.227 17.081 13.296 1.00 80.06 334 GLY A N 1
ATOM 2458 C CA . GLY A 1 334 ? 5.626 17.386 13.605 1.00 80.06 334 GLY A CA 1
ATOM 2459 C C . GLY A 1 334 ? 6.296 16.261 14.410 1.00 80.06 334 GLY A C 1
ATOM 2460 O O . GLY A 1 334 ? 5.585 15.449 15.003 1.00 80.06 334 GLY A O 1
ATOM 2461 N N . PRO A 1 335 ? 7.638 16.239 14.467 1.00 84.56 335 PRO A N 1
ATOM 2462 C CA . PRO A 1 335 ? 8.383 15.205 15.179 1.00 84.56 335 PRO A CA 1
ATOM 2463 C C . PRO A 1 335 ? 8.051 15.206 16.678 1.00 84.56 335 PRO A C 1
ATOM 2465 O O . PRO A 1 335 ? 7.892 16.264 17.298 1.00 84.56 335 PRO A O 1
ATOM 2468 N N . GLN A 1 336 ? 7.968 14.018 17.261 1.00 81.75 336 GLN A N 1
ATOM 2469 C CA . GLN A 1 336 ? 7.701 13.752 18.666 1.00 81.75 336 GLN A CA 1
ATOM 2470 C C . GLN A 1 336 ? 8.990 13.527 19.482 1.00 81.75 336 GLN A C 1
ATOM 2472 O O . GLN A 1 336 ? 10.007 13.064 18.965 1.00 81.75 336 GLN A O 1
ATOM 2477 N N . PRO A 1 337 ? 8.976 13.772 20.810 1.00 78.88 337 PRO A N 1
ATOM 2478 C CA . PRO A 1 337 ? 10.160 13.593 21.664 1.00 78.88 337 PRO A CA 1
ATOM 2479 C C . PRO A 1 337 ? 10.746 12.172 21.694 1.00 78.88 337 PRO A C 1
ATOM 2481 O O . PRO A 1 337 ? 11.909 12.001 22.048 1.00 78.88 337 PRO A O 1
ATOM 2484 N N . ARG A 1 338 ? 9.932 11.159 21.373 1.00 78.62 338 ARG A N 1
ATOM 2485 C CA . ARG A 1 338 ? 10.305 9.732 21.370 1.00 78.62 338 ARG A CA 1
ATOM 2486 C C . ARG A 1 338 ? 10.871 9.250 20.036 1.00 78.62 338 ARG A C 1
ATOM 2488 O O . ARG A 1 338 ? 11.213 8.075 19.923 1.00 78.62 338 ARG A O 1
ATOM 2495 N N . ASP A 1 339 ? 10.921 10.122 19.037 1.00 85.38 339 ASP A N 1
ATOM 2496 C CA . ASP A 1 339 ? 11.285 9.715 17.693 1.00 85.38 339 ASP A CA 1
ATOM 2497 C C . ASP A 1 339 ? 12.767 9.373 17.565 1.00 85.38 339 ASP A C 1
ATOM 2499 O O . ASP A 1 339 ? 13.622 9.934 18.263 1.00 85.38 339 ASP A O 1
ATOM 2503 N N . PRO A 1 340 ? 13.108 8.506 16.599 1.00 93.38 340 PRO A N 1
ATOM 2504 C CA . PRO A 1 340 ? 14.481 8.335 16.169 1.00 93.38 340 PRO A CA 1
ATOM 2505 C C . PRO A 1 340 ? 15.123 9.672 15.778 1.00 93.38 340 PRO A C 1
ATOM 2507 O O . PRO A 1 3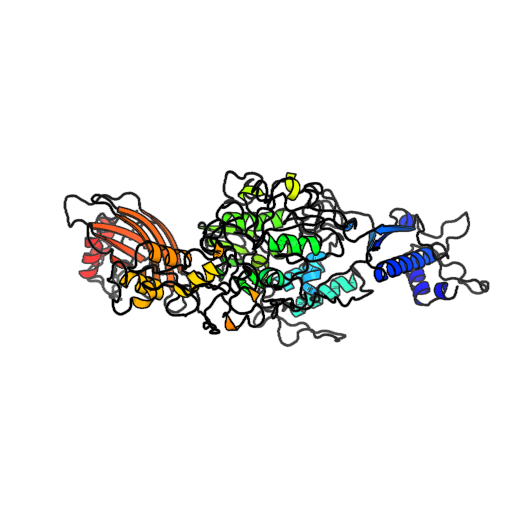40 ? 14.493 10.563 15.199 1.00 93.38 340 PRO A O 1
ATOM 2510 N N . THR A 1 341 ? 16.424 9.796 16.041 1.00 94.31 341 THR A N 1
ATOM 2511 C CA . THR A 1 341 ? 17.203 10.971 15.635 1.00 94.31 341 THR A CA 1
ATOM 2512 C C . THR A 1 341 ? 17.120 11.194 14.122 1.00 94.31 341 THR A C 1
ATOM 2514 O O . THR A 1 341 ? 17.298 10.264 13.340 1.00 94.31 341 THR A O 1
ATOM 2517 N N . GLY A 1 342 ? 16.906 12.448 13.715 1.00 93.81 342 GLY A N 1
ATOM 2518 C CA . GLY A 1 342 ? 16.809 12.843 12.305 1.00 93.81 342 GLY A CA 1
ATOM 2519 C C . GLY A 1 342 ? 15.381 12.926 11.764 1.00 93.81 342 GLY A C 1
ATOM 2520 O O . GLY A 1 342 ? 15.209 13.360 10.625 1.00 93.81 342 GLY A O 1
ATOM 2521 N N . THR A 1 343 ? 14.377 12.567 12.569 1.00 95.81 343 THR A N 1
ATOM 2522 C CA . THR A 1 343 ? 12.961 12.707 12.210 1.00 95.81 343 THR A CA 1
ATOM 2523 C C . THR A 1 343 ? 12.583 14.178 12.038 1.00 95.81 343 THR A C 1
ATOM 2525 O O . THR A 1 343 ? 12.900 15.022 12.878 1.00 95.81 343 THR A O 1
ATOM 2528 N N . LYS A 1 344 ? 11.931 14.493 10.916 1.00 93.56 344 LYS A N 1
ATOM 2529 C CA . LYS A 1 344 ? 11.437 15.834 10.560 1.00 93.56 344 LYS A CA 1
ATOM 2530 C C . LYS A 1 344 ? 9.915 15.909 10.486 1.00 93.56 344 LYS A C 1
ATOM 2532 O O . LYS A 1 344 ? 9.371 17.005 10.581 1.00 93.56 344 LYS A O 1
ATOM 2537 N N . GLN A 1 345 ? 9.253 14.775 10.291 1.00 92.62 345 GLN A N 1
ATOM 2538 C CA . GLN A 1 345 ? 7.805 14.636 10.219 1.00 92.62 345 GLN A CA 1
ATOM 2539 C C . GLN A 1 345 ? 7.436 13.213 10.624 1.00 92.62 345 GLN A C 1
ATOM 2541 O O . GLN A 1 345 ? 8.171 12.283 10.298 1.00 92.62 345 GLN A O 1
ATOM 2546 N N . ASP A 1 346 ? 6.279 13.052 11.252 1.00 89.69 346 ASP A N 1
ATOM 2547 C CA . ASP A 1 346 ? 5.662 11.745 11.434 1.00 89.69 346 ASP A CA 1
ATOM 2548 C C . ASP A 1 346 ? 4.358 11.655 10.665 1.00 89.69 346 ASP A C 1
ATOM 2550 O O . ASP A 1 346 ? 3.624 12.638 10.539 1.00 89.69 346 ASP A O 1
ATOM 2554 N N . ILE A 1 347 ? 4.033 10.447 10.221 1.00 91.88 347 ILE A N 1
ATOM 2555 C CA . ILE A 1 347 ? 2.662 10.083 9.881 1.00 91.88 347 ILE A CA 1
ATOM 2556 C C . ILE A 1 347 ? 2.100 9.285 11.054 1.00 91.88 347 ILE A C 1
ATOM 2558 O O . ILE A 1 347 ? 2.491 8.137 11.271 1.00 91.88 347 ILE A O 1
ATOM 2562 N N . LEU A 1 348 ? 1.196 9.898 11.819 1.00 86.19 348 LEU A N 1
ATOM 2563 C CA . LEU A 1 348 ? 0.378 9.187 12.797 1.00 86.19 348 LEU A CA 1
ATOM 2564 C C . LEU A 1 348 ? -0.621 8.321 12.041 1.00 86.19 348 LEU A C 1
ATOM 2566 O O . LEU A 1 348 ? -1.315 8.834 11.166 1.00 86.19 348 LEU A O 1
ATOM 2570 N N . VAL A 1 349 ? -0.694 7.038 12.388 1.00 85.94 349 VAL A N 1
ATOM 2571 C CA . VAL A 1 349 ? -1.650 6.083 11.824 1.00 85.94 349 VAL A CA 1
ATOM 2572 C C . VAL A 1 349 ? -2.349 5.351 12.961 1.00 85.94 349 VAL A C 1
ATOM 2574 O O . VAL A 1 349 ? -1.688 4.780 13.831 1.00 85.94 349 VAL A O 1
ATOM 2577 N N . ASN A 1 350 ? -3.680 5.337 12.910 1.00 85.44 350 ASN A N 1
ATOM 2578 C CA . ASN A 1 350 ? -4.511 4.438 13.700 1.00 85.44 350 ASN A CA 1
ATOM 2579 C C . ASN A 1 350 ? -5.071 3.370 12.762 1.00 85.44 350 ASN A C 1
ATOM 2581 O O . ASN A 1 350 ? -5.683 3.686 11.738 1.00 85.44 350 ASN A O 1
ATOM 2585 N N . LEU A 1 351 ? -4.834 2.107 13.090 1.00 87.88 351 LEU A N 1
ATOM 2586 C CA . LEU A 1 351 ? -5.402 0.973 12.379 1.00 87.88 351 LEU A CA 1
ATOM 2587 C C . LEU A 1 351 ? -6.877 0.809 12.746 1.00 87.88 351 LEU A C 1
ATOM 2589 O O . LEU A 1 351 ? -7.295 1.103 13.869 1.00 87.88 351 LEU A O 1
ATOM 2593 N N . ARG A 1 352 ? -7.669 0.311 11.796 1.00 86.81 352 ARG A N 1
ATOM 2594 C CA . ARG A 1 352 ? -9.036 -0.125 12.075 1.00 86.81 352 ARG A CA 1
ATOM 2595 C C . ARG A 1 352 ? -9.017 -1.251 13.116 1.00 86.81 352 ARG A C 1
ATOM 2597 O O . ARG A 1 352 ? -8.104 -2.075 13.104 1.00 86.81 352 ARG A O 1
ATOM 2604 N N . PRO A 1 353 ? -10.012 -1.322 14.009 1.00 78.00 353 PRO A N 1
ATOM 2605 C CA . PRO A 1 353 ? -10.183 -2.471 14.881 1.00 78.00 353 PRO A CA 1
ATOM 2606 C C . PRO A 1 353 ? -10.554 -3.709 14.058 1.00 78.00 353 PRO A C 1
ATOM 2608 O O . PRO A 1 353 ? -11.104 -3.604 12.963 1.00 78.00 353 PRO A O 1
ATOM 2611 N N . ASN A 1 354 ? -10.301 -4.892 14.622 1.00 82.06 354 ASN A N 1
ATOM 2612 C CA . ASN A 1 354 ? -10.760 -6.174 14.075 1.00 82.06 354 ASN A CA 1
ATOM 2613 C C . ASN A 1 354 ? -10.353 -6.430 12.611 1.00 82.06 354 ASN A C 1
ATOM 2615 O O . ASN A 1 354 ? -11.113 -7.010 11.837 1.00 82.06 354 ASN A O 1
ATOM 2619 N N . ILE A 1 355 ? -9.147 -6.005 12.238 1.00 91.31 355 ILE A N 1
ATOM 2620 C CA . ILE A 1 355 ? -8.492 -6.410 10.993 1.00 91.31 355 ILE A CA 1
ATOM 2621 C C . ILE A 1 355 ? -7.724 -7.711 11.218 1.00 91.31 355 ILE A C 1
ATOM 2623 O O . ILE A 1 355 ? -6.960 -7.832 12.179 1.00 91.31 355 ILE A O 1
ATOM 2627 N N . TYR A 1 356 ? -7.919 -8.679 10.326 1.00 95.25 356 TYR A N 1
ATOM 2628 C CA . TYR A 1 356 ? -7.311 -10.003 10.421 1.00 95.25 356 TYR A CA 1
ATOM 2629 C C . TYR A 1 356 ? -6.713 -10.426 9.083 1.00 95.25 356 TYR A C 1
ATOM 2631 O O . TYR A 1 356 ? -7.208 -10.074 8.012 1.00 95.25 356 TYR A O 1
ATOM 2639 N N . TRP A 1 357 ? -5.630 -11.184 9.178 1.00 97.94 357 TRP A N 1
ATOM 2640 C CA . TRP A 1 357 ? -5.047 -11.942 8.087 1.00 97.94 357 TRP A CA 1
ATOM 2641 C C . TRP A 1 357 ? -5.973 -13.105 7.694 1.00 97.94 357 TRP A C 1
ATOM 2643 O O . TRP A 1 357 ? -6.798 -13.552 8.490 1.00 97.94 357 TRP A O 1
ATOM 2653 N N . HIS A 1 358 ? -5.810 -13.643 6.483 1.00 96.50 358 HIS A N 1
ATOM 2654 C CA . HIS A 1 358 ? -6.610 -14.763 5.961 1.00 96.50 358 HIS A CA 1
ATOM 2655 C C . HIS A 1 358 ? -6.521 -16.036 6.825 1.00 96.50 358 HIS A C 1
ATOM 2657 O O . HIS A 1 358 ? -7.374 -16.914 6.732 1.00 96.50 358 HIS A O 1
ATOM 2663 N N . ASP A 1 359 ? -5.504 -16.149 7.681 1.00 95.06 359 ASP A N 1
ATOM 2664 C CA . ASP A 1 359 ? -5.324 -17.245 8.639 1.00 95.06 359 ASP A CA 1
ATOM 2665 C C . ASP A 1 359 ? -5.912 -16.966 10.039 1.00 95.06 359 ASP A C 1
ATOM 2667 O O . ASP A 1 359 ? -5.728 -17.768 10.957 1.00 95.06 359 ASP A O 1
ATOM 2671 N N . GLY A 1 360 ? -6.626 -15.850 10.210 1.00 93.69 360 GLY A N 1
ATOM 2672 C CA . GLY A 1 360 ? -7.280 -15.464 11.460 1.00 93.69 360 GLY A CA 1
ATOM 2673 C C . GLY A 1 360 ? -6.353 -14.813 12.490 1.00 93.69 360 GLY A C 1
ATOM 2674 O O . GLY A 1 360 ? -6.777 -14.572 13.623 1.00 93.69 360 GLY A O 1
ATOM 2675 N N . VAL A 1 361 ? -5.099 -14.506 12.140 1.00 95.62 361 VAL A N 1
ATOM 2676 C CA . VAL A 1 361 ? -4.202 -13.726 13.006 1.00 95.62 361 VAL A CA 1
ATOM 2677 C C . VAL A 1 361 ? -4.542 -12.230 12.890 1.00 95.62 361 VAL A C 1
ATOM 2679 O O . VAL A 1 361 ? -4.703 -11.736 11.777 1.00 95.62 361 VAL A O 1
ATOM 2682 N N . PRO A 1 362 ? -4.649 -11.467 13.995 1.00 95.31 362 PRO A N 1
ATOM 2683 C CA . PRO A 1 362 ? -4.902 -10.027 13.924 1.00 95.31 362 PRO A CA 1
ATOM 2684 C C . PRO A 1 362 ? -3.766 -9.261 13.236 1.00 95.31 362 PRO A C 1
ATOM 2686 O O . PRO A 1 362 ? -2.593 -9.518 13.511 1.00 95.31 362 PRO A O 1
ATOM 2689 N N . VAL A 1 363 ? -4.109 -8.263 12.420 1.00 97.25 363 VAL A N 1
ATOM 2690 C CA . VAL A 1 363 ? -3.136 -7.303 11.877 1.00 97.25 363 VAL A CA 1
ATOM 2691 C C . VAL A 1 363 ? -2.810 -6.256 12.943 1.00 97.25 363 VAL A C 1
ATOM 2693 O O . VAL A 1 363 ? -3.700 -5.733 13.614 1.00 97.25 363 VAL A O 1
ATOM 2696 N N . THR A 1 364 ? -1.530 -5.930 13.104 1.00 94.62 364 THR A N 1
ATOM 2697 C CA . THR A 1 364 ? -1.049 -4.993 14.128 1.00 94.62 364 THR A CA 1
ATOM 2698 C C . THR A 1 364 ? -0.048 -3.978 13.578 1.00 94.62 364 THR A C 1
ATOM 2700 O O . THR A 1 364 ? 0.511 -4.124 12.491 1.00 94.62 364 THR A O 1
ATOM 2703 N N . ALA A 1 365 ? 0.272 -2.965 14.383 1.00 95.81 365 ALA A N 1
ATOM 2704 C CA . ALA A 1 365 ? 1.340 -2.007 14.118 1.00 95.81 365 ALA A CA 1
ATOM 2705 C C . ALA A 1 365 ? 2.715 -2.670 13.886 1.00 95.81 365 ALA A C 1
ATOM 2707 O O . ALA A 1 365 ? 3.552 -2.112 13.172 1.00 95.81 365 ALA A O 1
ATOM 2708 N N . ASN A 1 366 ? 2.953 -3.870 14.436 1.00 97.50 366 ASN A N 1
ATOM 2709 C CA . ASN A 1 366 ? 4.185 -4.624 14.181 1.00 97.50 366 ASN A CA 1
ATOM 2710 C C . ASN A 1 366 ? 4.276 -5.090 12.724 1.00 97.50 366 ASN A C 1
ATOM 2712 O O . ASN A 1 366 ? 5.369 -5.086 12.160 1.00 97.50 366 ASN A O 1
ATOM 2716 N N . ASP A 1 367 ? 3.150 -5.462 12.110 1.00 98.69 367 ASP A N 1
ATOM 2717 C CA . ASP A 1 367 ? 3.100 -5.878 10.708 1.00 98.69 367 ASP A CA 1
ATOM 2718 C C . ASP A 1 367 ? 3.374 -4.698 9.780 1.00 98.69 367 ASP A C 1
ATOM 2720 O O . ASP A 1 367 ? 4.131 -4.820 8.818 1.00 98.69 367 ASP A O 1
ATOM 2724 N N . VAL A 1 368 ? 2.843 -3.519 10.116 1.00 98.56 368 VAL A N 1
ATOM 2725 C CA . VAL A 1 368 ? 3.122 -2.279 9.380 1.00 98.56 368 VAL A CA 1
ATOM 2726 C C . VAL A 1 368 ? 4.609 -1.931 9.448 1.00 98.56 368 VAL A C 1
ATOM 2728 O O . VAL A 1 368 ? 5.237 -1.697 8.413 1.00 98.56 368 VAL A O 1
ATOM 2731 N N . LYS A 1 369 ? 5.202 -1.963 10.652 1.00 98.56 369 LYS A N 1
ATOM 2732 C CA . LYS A 1 369 ? 6.644 -1.748 10.835 1.00 98.56 369 LYS A CA 1
ATOM 2733 C C . LYS A 1 369 ? 7.466 -2.758 10.038 1.00 98.56 369 LYS A C 1
ATOM 2735 O O . LYS A 1 369 ? 8.374 -2.361 9.309 1.00 98.56 369 LYS A O 1
ATOM 2740 N N . PHE A 1 370 ? 7.145 -4.045 10.157 1.00 98.75 370 PHE A N 1
ATOM 2741 C CA . PHE A 1 370 ? 7.819 -5.115 9.427 1.00 98.75 370 PHE A CA 1
ATOM 2742 C C . PHE A 1 370 ? 7.752 -4.901 7.911 1.00 98.75 370 PHE A C 1
ATOM 2744 O O . PHE A 1 370 ? 8.779 -4.981 7.243 1.00 98.75 370 PHE A O 1
ATOM 2751 N N . SER A 1 371 ? 6.575 -4.569 7.382 1.00 98.50 371 SER A N 1
ATOM 2752 C CA . SER A 1 371 ? 6.349 -4.367 5.948 1.00 98.50 371 SER A CA 1
ATOM 2753 C C . SER A 1 371 ? 7.201 -3.227 5.402 1.00 98.50 371 SER A C 1
ATOM 2755 O O . SER A 1 371 ? 7.972 -3.420 4.463 1.00 98.50 371 SER A O 1
ATOM 2757 N N . ILE A 1 372 ? 7.122 -2.052 6.035 1.00 98.38 372 ILE A N 1
ATOM 2758 C CA . ILE A 1 372 ? 7.861 -0.854 5.619 1.00 98.38 372 ILE A CA 1
ATOM 2759 C C . ILE A 1 372 ? 9.373 -1.104 5.664 1.00 98.38 372 ILE A C 1
ATOM 2761 O O . ILE A 1 372 ? 10.083 -0.815 4.699 1.00 98.38 372 ILE A O 1
ATOM 2765 N N . LEU A 1 373 ? 9.874 -1.689 6.757 1.00 97.56 373 LEU A N 1
ATOM 2766 C CA . LEU A 1 373 ? 11.293 -2.025 6.878 1.00 97.56 373 LEU A CA 1
ATOM 2767 C C . LEU A 1 373 ? 11.719 -3.106 5.876 1.00 97.56 373 LEU A C 1
ATOM 2769 O O . LEU A 1 373 ? 12.830 -3.036 5.355 1.00 97.56 373 LEU A O 1
ATOM 2773 N N . GLY A 1 374 ? 10.847 -4.067 5.572 1.00 96.69 374 GLY A N 1
ATOM 2774 C CA . GLY A 1 374 ? 11.094 -5.123 4.597 1.00 96.69 374 GLY A CA 1
ATOM 2775 C C . GLY A 1 374 ? 11.236 -4.599 3.169 1.00 96.69 374 GLY A C 1
ATOM 2776 O O . GLY A 1 374 ? 12.167 -4.989 2.465 1.00 96.69 374 GLY A O 1
ATOM 2777 N N . TYR A 1 375 ? 10.393 -3.656 2.741 1.00 95.69 375 TYR A N 1
ATOM 2778 C CA . TYR A 1 375 ? 10.558 -3.009 1.433 1.00 95.69 375 TYR A CA 1
ATOM 2779 C C . TYR A 1 375 ? 11.886 -2.252 1.339 1.00 95.69 375 TYR A C 1
ATOM 2781 O O . TYR A 1 375 ? 12.630 -2.444 0.381 1.00 95.69 375 TYR A O 1
ATOM 2789 N N . LEU A 1 376 ? 12.236 -1.466 2.363 1.00 93.31 376 LEU A N 1
ATOM 2790 C CA . LEU A 1 376 ? 13.523 -0.763 2.420 1.00 93.31 376 LEU A CA 1
ATOM 2791 C C . LEU A 1 376 ? 14.721 -1.721 2.405 1.00 93.31 376 LEU A C 1
ATOM 2793 O O . LEU A 1 376 ? 15.716 -1.458 1.737 1.00 93.31 376 LEU A O 1
ATOM 2797 N N . GLN A 1 377 ? 14.625 -2.837 3.131 1.00 92.06 377 GLN A N 1
ATOM 2798 C CA . GLN A 1 377 ? 15.664 -3.865 3.189 1.00 92.06 377 GLN A CA 1
ATOM 2799 C C . GLN A 1 377 ? 15.871 -4.556 1.837 1.00 92.06 377 GLN A C 1
ATOM 2801 O O . GLN A 1 377 ? 16.993 -4.932 1.509 1.00 92.06 377 GLN A O 1
ATOM 2806 N N . THR A 1 378 ? 14.792 -4.781 1.087 1.00 91.19 378 THR A N 1
ATOM 2807 C CA . THR A 1 378 ? 14.814 -5.575 -0.150 1.00 91.19 378 THR A CA 1
ATOM 2808 C C . THR A 1 378 ? 15.084 -4.744 -1.395 1.00 91.19 378 THR A C 1
ATOM 2810 O O . THR A 1 378 ? 15.422 -5.320 -2.427 1.00 91.19 378 THR A O 1
ATOM 2813 N N . GLY A 1 379 ? 14.920 -3.419 -1.335 1.00 88.25 379 GLY A N 1
ATOM 2814 C CA . GLY A 1 379 ? 15.146 -2.526 -2.475 1.00 88.25 379 GLY A CA 1
ATOM 2815 C C . GLY A 1 379 ? 14.226 -2.803 -3.671 1.00 88.25 379 GLY A C 1
ATOM 2816 O O . GLY A 1 379 ? 14.526 -2.386 -4.787 1.00 88.25 379 GLY A O 1
ATOM 2817 N N . GLY A 1 380 ? 13.134 -3.547 -3.462 1.00 86.62 380 GLY A N 1
ATOM 2818 C CA . GLY A 1 380 ? 12.157 -3.843 -4.506 1.00 86.62 380 GLY A CA 1
ATOM 2819 C C . GLY A 1 380 ? 11.359 -2.606 -4.919 1.00 86.62 380 GLY A C 1
ATOM 2820 O O . GLY A 1 380 ? 11.557 -1.507 -4.397 1.00 86.62 380 GLY A O 1
ATOM 2821 N N . ARG A 1 381 ? 10.388 -2.790 -5.821 1.00 83.56 381 ARG A N 1
ATOM 2822 C CA . ARG A 1 381 ? 9.634 -1.686 -6.445 1.00 83.56 381 ARG A CA 1
ATOM 2823 C C . ARG A 1 381 ? 9.122 -0.622 -5.470 1.00 83.56 381 ARG A C 1
ATOM 2825 O O . ARG A 1 381 ? 9.265 0.570 -5.731 1.00 83.56 381 ARG A O 1
ATOM 2832 N N . ASN A 1 382 ? 8.548 -1.054 -4.351 1.00 87.75 382 ASN A N 1
ATOM 2833 C CA . ASN A 1 382 ? 7.910 -0.170 -3.375 1.00 87.75 382 ASN A CA 1
ATOM 2834 C C . ASN A 1 382 ? 8.903 0.542 -2.438 1.00 87.75 382 ASN A C 1
ATOM 2836 O O . ASN A 1 382 ? 8.506 1.463 -1.730 1.00 87.75 382 ASN A O 1
ATOM 2840 N N . ALA A 1 383 ? 10.185 0.158 -2.428 1.00 90.06 383 ALA A N 1
ATOM 2841 C CA . ALA A 1 383 ? 11.190 0.759 -1.549 1.00 90.06 383 ALA A CA 1
ATOM 2842 C C . ALA A 1 383 ? 11.350 2.266 -1.804 1.00 90.06 383 ALA A C 1
ATOM 2844 O O . ALA A 1 383 ? 11.479 3.042 -0.859 1.00 90.06 383 ALA A O 1
ATOM 2845 N N . GLN A 1 384 ? 11.268 2.686 -3.071 1.00 86.62 384 GLN A N 1
ATOM 2846 C CA . GLN A 1 384 ? 11.438 4.084 -3.483 1.00 86.62 384 GLN A CA 1
ATOM 2847 C C . GLN A 1 384 ? 10.423 5.027 -2.826 1.00 86.62 384 GLN A C 1
ATOM 2849 O O . GLN A 1 384 ? 10.812 6.079 -2.311 1.00 86.62 384 GLN A O 1
ATOM 2854 N N . LEU A 1 385 ? 9.155 4.604 -2.743 1.00 88.00 385 LEU A N 1
ATOM 2855 C CA . LEU A 1 385 ? 8.083 5.344 -2.060 1.00 88.00 385 LEU A CA 1
ATOM 2856 C C . LEU A 1 385 ? 8.412 5.574 -0.577 1.00 88.00 385 LEU A C 1
ATOM 2858 O O . LEU A 1 385 ? 8.057 6.590 0.013 1.00 88.00 385 LEU A O 1
ATOM 2862 N N . LEU A 1 386 ? 9.145 4.642 0.028 1.00 92.75 386 LEU A N 1
ATOM 2863 C CA . LEU A 1 386 ? 9.480 4.650 1.446 1.00 92.75 386 LEU A CA 1
ATOM 2864 C C . LEU A 1 386 ? 10.859 5.256 1.732 1.00 92.75 386 LEU A C 1
ATOM 2866 O O . LEU A 1 386 ? 11.274 5.270 2.887 1.00 92.75 386 LEU A O 1
ATOM 2870 N N . SER A 1 387 ? 11.571 5.789 0.732 1.00 88.56 387 SER A N 1
ATOM 2871 C CA . SER A 1 387 ? 12.954 6.284 0.875 1.00 88.56 387 SER A CA 1
ATOM 2872 C C . SER A 1 387 ? 13.145 7.376 1.941 1.00 88.56 387 SER A C 1
ATOM 2874 O O . SER A 1 387 ? 14.254 7.575 2.447 1.00 88.56 387 SER A O 1
ATOM 2876 N N . GLY A 1 388 ? 12.072 8.091 2.292 1.00 90.06 388 GLY A N 1
ATOM 2877 C CA . GLY A 1 388 ? 12.046 9.071 3.380 1.00 90.06 388 GLY A CA 1
ATOM 2878 C C . GLY A 1 388 ? 11.921 8.469 4.785 1.00 90.06 388 GLY A C 1
ATOM 2879 O O . GLY A 1 388 ? 12.180 9.166 5.761 1.00 90.06 388 GLY A O 1
ATOM 2880 N N . VAL A 1 389 ? 11.549 7.195 4.924 1.00 95.56 389 VAL A N 1
ATOM 2881 C CA . VAL A 1 389 ? 11.262 6.566 6.221 1.00 95.56 389 VAL A CA 1
ATOM 2882 C C . VAL A 1 389 ? 12.546 6.184 6.962 1.00 95.56 389 VAL A C 1
ATOM 2884 O O . VAL A 1 389 ? 13.417 5.484 6.447 1.00 95.56 389 VAL A O 1
ATOM 2887 N N . ILE A 1 390 ? 12.643 6.614 8.221 1.00 95.94 390 ILE A N 1
ATOM 2888 C CA . ILE A 1 390 ? 13.718 6.264 9.156 1.00 95.94 390 ILE A CA 1
ATOM 2889 C C . ILE A 1 390 ? 13.363 4.986 9.915 1.00 95.94 390 ILE A C 1
ATOM 2891 O O . ILE A 1 390 ? 14.149 4.037 9.928 1.00 95.94 390 ILE A O 1
ATOM 2895 N N . ASP A 1 391 ? 12.204 4.967 10.569 1.00 97.69 391 ASP A N 1
ATOM 2896 C CA . ASP A 1 391 ? 11.670 3.835 11.329 1.00 97.69 391 ASP A CA 1
ATOM 2897 C C . ASP A 1 391 ? 10.146 3.984 11.471 1.00 97.69 391 ASP A C 1
ATOM 2899 O O . ASP A 1 391 ? 9.551 4.960 11.013 1.00 97.69 391 ASP A O 1
ATOM 2903 N N . VAL A 1 392 ? 9.524 3.012 12.126 1.00 97.88 392 VAL A N 1
ATOM 2904 C CA . VAL A 1 392 ? 8.153 3.097 12.619 1.00 97.88 392 VAL A CA 1
ATOM 2905 C C . VAL A 1 392 ? 8.176 2.957 14.138 1.00 97.88 392 VAL A C 1
ATOM 2907 O O . VAL A 1 392 ? 8.614 1.930 14.668 1.00 97.88 392 VAL A O 1
ATOM 2910 N N . THR A 1 393 ? 7.704 3.967 14.860 1.00 92.81 393 THR A N 1
ATOM 2911 C CA . THR A 1 393 ? 7.615 3.926 16.321 1.00 92.81 393 THR A CA 1
ATOM 2912 C C . THR A 1 393 ? 6.222 3.480 16.753 1.00 92.81 393 THR A C 1
ATOM 2914 O O . THR A 1 393 ? 5.249 4.232 16.669 1.00 92.81 393 THR A O 1
ATOM 2917 N N . ILE A 1 394 ? 6.138 2.258 17.274 1.00 87.88 394 ILE A N 1
ATOM 2918 C CA . ILE A 1 394 ? 4.898 1.653 17.775 1.00 87.88 394 ILE A CA 1
ATOM 2919 C C . ILE A 1 394 ? 4.453 2.382 19.049 1.00 87.88 394 ILE A C 1
ATOM 2921 O O . ILE A 1 394 ? 5.252 2.589 19.966 1.00 87.88 394 ILE A O 1
ATOM 2925 N N . LEU A 1 395 ? 3.202 2.839 19.069 1.00 81.00 395 LEU A N 1
ATOM 2926 C CA . LEU A 1 395 ? 2.546 3.431 20.240 1.00 81.00 395 LEU A CA 1
ATOM 2927 C C . LEU A 1 395 ? 1.757 2.356 20.993 1.00 81.00 395 LEU A C 1
ATOM 2929 O O . LEU A 1 395 ? 1.868 2.261 22.212 1.00 81.00 395 LEU A O 1
ATOM 2933 N N . ASP A 1 396 ? 1.010 1.539 20.249 1.00 78.19 396 ASP A N 1
ATOM 2934 C CA . ASP A 1 396 ? 0.254 0.383 20.734 1.00 78.19 396 ASP A CA 1
ATOM 2935 C C . ASP A 1 396 ? -0.001 -0.607 19.573 1.00 78.19 396 ASP A C 1
ATOM 2937 O O . ASP A 1 396 ? 0.495 -0.424 18.461 1.00 78.19 396 ASP A O 1
ATOM 2941 N N . LYS A 1 397 ? -0.783 -1.667 19.798 1.00 80.19 397 LYS A N 1
ATOM 2942 C CA . LYS A 1 397 ? -1.137 -2.690 18.804 1.00 80.19 397 LYS A CA 1
ATOM 2943 C C . LYS A 1 397 ? -1.779 -2.124 17.538 1.00 80.19 397 LYS A C 1
ATOM 2945 O O . LYS A 1 397 ? -1.554 -2.700 16.477 1.00 80.19 397 LYS A O 1
ATOM 2950 N N . SER A 1 398 ? -2.553 -1.045 17.632 1.00 82.38 398 SER A N 1
ATOM 2951 C CA . SER A 1 398 ? -3.223 -0.393 16.496 1.00 82.38 398 SER A CA 1
ATOM 2952 C C . SER A 1 398 ? -2.644 0.977 16.149 1.00 82.38 398 SER A C 1
ATOM 2954 O O . SER A 1 398 ? -3.020 1.542 15.128 1.00 82.38 398 SER A O 1
ATOM 2956 N N . ASP A 1 399 ? -1.728 1.505 16.960 1.00 80.62 399 ASP A N 1
ATOM 2957 C CA . ASP A 1 399 ? -1.298 2.899 16.873 1.00 80.62 399 ASP A CA 1
ATOM 2958 C C . ASP A 1 399 ? 0.204 2.982 16.629 1.00 80.62 399 ASP A C 1
ATOM 2960 O O . ASP A 1 399 ? 1.014 2.349 17.316 1.00 80.62 399 ASP A O 1
ATOM 2964 N N . LEU A 1 400 ? 0.602 3.794 15.655 1.00 91.12 400 LEU A N 1
ATOM 2965 C CA . LEU A 1 400 ? 1.999 3.934 15.269 1.00 91.12 400 LEU A CA 1
ATOM 2966 C C . LEU A 1 400 ? 2.305 5.321 14.703 1.00 91.12 400 LEU A C 1
ATOM 2968 O O . LEU A 1 400 ? 1.430 6.019 14.194 1.00 91.12 400 LEU A O 1
ATOM 2972 N N . LEU A 1 401 ? 3.585 5.684 14.761 1.00 91.19 401 LEU A N 1
ATOM 2973 C CA . LEU A 1 401 ? 4.154 6.792 13.999 1.00 91.19 401 LEU A CA 1
ATOM 2974 C C . LEU A 1 401 ? 5.096 6.232 12.943 1.00 91.19 401 LEU A C 1
ATOM 2976 O O . LEU A 1 401 ? 6.001 5.471 13.279 1.00 91.19 401 LEU A O 1
ATOM 2980 N N . VAL A 1 402 ? 4.921 6.625 11.687 1.00 97.94 402 VAL A N 1
ATOM 2981 C CA . VAL A 1 402 ? 5.930 6.402 10.646 1.00 97.94 402 VAL A CA 1
ATOM 2982 C C . VAL A 1 402 ? 6.840 7.623 10.613 1.00 97.94 402 VAL A C 1
ATOM 2984 O O . VAL A 1 402 ? 6.388 8.710 10.259 1.00 97.94 402 VAL A O 1
ATOM 2987 N N . ASN A 1 403 ? 8.101 7.444 11.001 1.00 97.75 403 ASN A N 1
ATOM 2988 C CA . ASN A 1 403 ? 9.051 8.531 11.211 1.00 97.75 403 ASN A CA 1
ATOM 2989 C C . ASN A 1 403 ? 9.814 8.845 9.919 1.00 97.75 403 ASN A C 1
ATOM 2991 O O . ASN A 1 403 ? 10.504 7.975 9.380 1.00 97.75 403 ASN A O 1
ATOM 2995 N N . LEU A 1 404 ? 9.735 10.083 9.430 1.00 96.69 404 LEU A N 1
ATOM 2996 C CA . LEU A 1 404 ? 10.301 10.513 8.148 1.00 96.69 404 LEU A CA 1
ATOM 2997 C C . LEU A 1 404 ? 11.489 11.471 8.328 1.00 96.69 404 LEU A C 1
ATOM 2999 O O . LEU A 1 404 ? 11.479 12.356 9.181 1.00 96.69 404 LEU A O 1
ATOM 3003 N N . ASN A 1 405 ? 12.511 11.348 7.476 1.00 94.50 405 ASN A N 1
ATOM 3004 C CA . ASN A 1 405 ? 13.682 12.241 7.416 1.00 94.50 405 ASN A CA 1
ATOM 3005 C C . ASN A 1 405 ? 13.447 13.519 6.587 1.00 94.50 405 ASN A C 1
ATOM 3007 O O . ASN A 1 405 ? 14.340 14.372 6.450 1.00 94.50 405 ASN A O 1
ATOM 3011 N N . ASN A 1 406 ? 12.258 13.642 6.011 1.00 90.00 406 ASN A N 1
ATOM 3012 C CA . ASN A 1 406 ? 11.807 14.719 5.152 1.00 90.00 406 ASN A CA 1
ATOM 3013 C C . ASN A 1 406 ? 10.354 15.084 5.492 1.00 90.00 406 ASN A C 1
ATOM 3015 O O . ASN A 1 406 ? 9.671 14.389 6.236 1.00 90.00 406 ASN A O 1
ATOM 3019 N N . THR A 1 407 ? 9.918 16.225 4.976 1.00 88.00 407 THR A N 1
ATOM 3020 C CA . THR A 1 407 ? 8.515 16.651 4.964 1.00 88.00 407 THR A CA 1
ATOM 3021 C C . THR A 1 407 ? 8.038 16.589 3.521 1.00 88.00 407 THR A C 1
ATOM 3023 O O . THR A 1 407 ? 8.841 16.882 2.641 1.00 88.00 407 THR A O 1
ATOM 3026 N N . GLY A 1 408 ? 6.772 16.287 3.252 1.00 84.62 408 GLY A N 1
ATOM 3027 C CA . GLY A 1 408 ? 6.249 16.353 1.885 1.00 84.62 408 GLY A CA 1
ATOM 3028 C C . GLY A 1 408 ? 4.750 16.106 1.818 1.00 84.62 408 GLY A C 1
ATOM 3029 O O . GLY A 1 408 ? 4.197 15.398 2.659 1.00 84.62 408 GLY A O 1
ATOM 3030 N N . ILE A 1 409 ? 4.084 16.687 0.818 1.00 85.12 409 ILE A N 1
ATOM 3031 C CA . ILE A 1 409 ? 2.629 16.524 0.644 1.00 85.12 409 ILE A CA 1
ATOM 3032 C C . ILE A 1 409 ? 2.227 15.109 0.205 1.00 85.12 409 ILE A C 1
ATOM 3034 O O . ILE A 1 409 ? 1.094 14.699 0.440 1.00 85.12 409 ILE A O 1
ATOM 3038 N N . PHE A 1 410 ? 3.149 14.356 -0.395 1.00 87.38 410 PHE A N 1
ATOM 3039 C CA . PHE A 1 410 ? 2.911 12.997 -0.886 1.00 87.38 410 PHE A CA 1
ATOM 3040 C C . PHE A 1 410 ? 3.216 11.917 0.155 1.00 87.38 410 PHE A C 1
ATOM 3042 O O . PHE A 1 410 ? 2.788 10.774 0.004 1.00 87.38 410 PHE A O 1
ATOM 3049 N N . ALA A 1 411 ? 3.900 12.274 1.249 1.00 89.69 411 ALA A N 1
ATOM 3050 C CA . ALA A 1 411 ? 4.367 11.317 2.245 1.00 89.69 411 ALA A CA 1
ATOM 3051 C C . ALA A 1 411 ? 3.259 10.398 2.807 1.00 89.69 411 ALA A C 1
ATOM 3053 O O . ALA A 1 411 ? 3.499 9.190 2.882 1.00 89.69 411 ALA A O 1
ATOM 3054 N N . PRO A 1 412 ? 2.036 10.885 3.127 1.00 88.31 412 PRO A N 1
ATOM 3055 C CA . PRO A 1 412 ? 0.943 10.000 3.528 1.00 88.31 412 PRO A CA 1
ATOM 3056 C C . PRO A 1 412 ? 0.555 8.987 2.444 1.00 88.31 412 PRO A C 1
ATOM 3058 O O . PRO A 1 412 ? 0.345 7.821 2.757 1.00 88.31 412 PRO A O 1
ATOM 3061 N N . GLY A 1 413 ? 0.490 9.406 1.175 1.00 88.94 413 GLY A N 1
ATOM 3062 C CA . GLY A 1 413 ? 0.158 8.533 0.046 1.00 88.94 413 GLY A CA 1
ATOM 3063 C C . GLY A 1 413 ? 1.225 7.466 -0.202 1.00 88.94 413 GLY A C 1
ATOM 3064 O O . GLY A 1 413 ? 0.897 6.297 -0.383 1.00 88.94 413 GLY A O 1
ATOM 3065 N N . ASN A 1 414 ? 2.502 7.834 -0.120 1.00 90.00 414 ASN A N 1
ATOM 3066 C CA . ASN A 1 414 ? 3.617 6.904 -0.310 1.00 90.00 414 ASN A CA 1
ATOM 3067 C C . ASN A 1 414 ? 3.684 5.833 0.774 1.00 90.00 414 ASN A C 1
ATOM 3069 O O . ASN A 1 414 ? 3.776 4.647 0.476 1.00 90.00 414 ASN A O 1
ATOM 3073 N N . VAL A 1 415 ? 3.609 6.253 2.039 1.00 94.19 415 VAL A N 1
ATOM 3074 C CA . VAL A 1 415 ? 3.552 5.333 3.183 1.00 94.19 415 VAL A CA 1
ATOM 3075 C C . VAL A 1 415 ? 2.270 4.504 3.130 1.00 94.19 415 VAL A C 1
ATOM 3077 O O . VAL A 1 415 ? 2.272 3.322 3.461 1.00 94.19 415 VAL A O 1
ATOM 3080 N N . GLY A 1 416 ? 1.171 5.124 2.705 1.00 94.75 416 GLY A N 1
ATOM 3081 C CA . GLY A 1 416 ? -0.155 4.538 2.725 1.00 94.75 416 GLY A CA 1
ATOM 3082 C C . GLY A 1 416 ? -0.425 3.494 1.648 1.00 94.75 416 GLY A C 1
ATOM 3083 O O . GLY A 1 416 ? -1.285 2.648 1.863 1.00 94.75 416 GLY A O 1
ATOM 3084 N N . SER A 1 417 ? 0.281 3.553 0.516 1.00 91.88 417 SER A N 1
ATOM 3085 C CA . SER A 1 417 ? -0.013 2.779 -0.703 1.00 91.88 417 SER A CA 1
ATOM 3086 C C . SER A 1 417 ? 0.799 1.492 -0.859 1.00 91.88 417 SER A C 1
ATOM 3088 O O . SER A 1 417 ? 0.597 0.753 -1.823 1.00 91.88 417 SER A O 1
ATOM 3090 N N . VAL A 1 418 ? 1.713 1.191 0.068 1.00 94.88 418 VAL A N 1
ATOM 3091 C CA . VAL A 1 418 ? 2.463 -0.072 0.036 1.00 94.88 418 VAL A CA 1
ATOM 3092 C C . VAL A 1 418 ? 1.648 -1.210 0.670 1.00 94.88 418 VAL A C 1
ATOM 3094 O O . VAL A 1 418 ? 0.999 -0.986 1.696 1.00 94.88 418 VAL A O 1
ATOM 3097 N N . PRO A 1 419 ? 1.675 -2.436 0.108 1.00 97.38 419 PRO A N 1
ATOM 3098 C CA . PRO A 1 419 ? 0.968 -3.571 0.698 1.00 97.38 419 PRO A CA 1
ATOM 3099 C C . PRO A 1 419 ? 1.516 -3.925 2.082 1.00 97.38 419 PRO A C 1
ATOM 3101 O O . PRO A 1 419 ? 2.736 -3.999 2.260 1.00 97.38 419 PRO A O 1
ATOM 3104 N N . ILE A 1 420 ? 0.634 -4.192 3.042 1.00 98.56 420 ILE A N 1
ATOM 3105 C CA . ILE A 1 420 ? 1.014 -4.664 4.376 1.00 98.56 420 ILE A CA 1
ATOM 3106 C C . ILE A 1 420 ? 1.097 -6.191 4.357 1.00 98.56 420 ILE A C 1
ATOM 3108 O O . ILE A 1 420 ? 0.214 -6.876 3.848 1.00 98.56 420 ILE A O 1
ATOM 3112 N N . VAL A 1 421 ? 2.190 -6.720 4.896 1.00 98.56 421 VAL A N 1
ATOM 3113 C CA . VAL A 1 421 ? 2.609 -8.120 4.819 1.00 98.56 421 VAL A CA 1
ATOM 3114 C C . VAL A 1 421 ? 2.723 -8.700 6.239 1.00 98.56 421 VAL A C 1
ATOM 3116 O O . VAL A 1 421 ? 3.313 -8.046 7.104 1.00 98.56 421 VAL A O 1
ATOM 3119 N N . PRO A 1 422 ? 2.212 -9.920 6.503 1.00 98.25 422 PRO A N 1
ATOM 3120 C CA . PRO A 1 422 ? 2.199 -10.494 7.845 1.00 98.25 422 PRO A CA 1
ATOM 3121 C C . PRO A 1 422 ? 3.601 -10.818 8.355 1.00 98.25 422 PRO A C 1
ATOM 3123 O O . PRO A 1 422 ? 4.316 -11.662 7.797 1.00 98.25 422 PRO A O 1
ATOM 3126 N N . GLN A 1 423 ? 3.973 -10.198 9.473 1.00 97.94 423 GLN A N 1
ATOM 3127 C CA . GLN A 1 423 ? 5.261 -10.417 10.123 1.00 97.94 423 GLN A CA 1
ATOM 3128 C C . GLN A 1 423 ? 5.410 -11.867 10.594 1.00 97.94 423 GLN A C 1
ATOM 3130 O O . GLN A 1 423 ? 6.488 -12.451 10.464 1.00 97.94 423 GLN A O 1
ATOM 3135 N N . HIS A 1 424 ? 4.326 -12.480 11.078 1.00 97.50 424 HIS A N 1
ATOM 3136 C CA . HIS A 1 424 ? 4.327 -13.856 11.584 1.00 97.50 424 HIS A CA 1
ATOM 3137 C C . HIS A 1 424 ? 4.527 -14.920 10.495 1.00 97.50 424 HIS A C 1
ATOM 3139 O O . HIS A 1 424 ? 4.803 -16.072 10.826 1.00 97.50 424 HIS A O 1
ATOM 3145 N N . VAL A 1 425 ? 4.428 -14.545 9.216 1.00 97.81 425 VAL A N 1
ATOM 3146 C CA . VAL A 1 425 ? 4.667 -15.436 8.069 1.00 97.81 425 VAL A CA 1
ATOM 3147 C C . VAL A 1 425 ? 6.015 -15.136 7.419 1.00 97.81 425 VAL A C 1
ATOM 3149 O O . VAL A 1 425 ? 6.786 -16.054 7.146 1.00 97.81 425 VAL A O 1
ATOM 3152 N N . TRP A 1 426 ? 6.315 -13.858 7.170 1.00 98.19 426 TRP A N 1
ATOM 3153 C CA . TRP A 1 426 ? 7.407 -13.455 6.275 1.00 98.19 426 TRP A CA 1
ATOM 3154 C C . TRP A 1 426 ? 8.715 -13.079 6.980 1.00 98.19 426 TRP A C 1
ATOM 3156 O O . TRP A 1 426 ? 9.745 -12.939 6.311 1.00 98.19 426 TRP A O 1
ATOM 3166 N N . ALA A 1 427 ? 8.717 -12.901 8.303 1.00 98.00 427 ALA A N 1
ATOM 3167 C CA . ALA A 1 427 ? 9.922 -12.517 9.033 1.00 98.00 427 ALA A CA 1
ATOM 3168 C C . ALA A 1 427 ? 10.923 -13.669 9.199 1.00 98.00 427 ALA A C 1
ATOM 3170 O O . ALA A 1 427 ? 10.569 -14.845 9.245 1.00 98.00 427 ALA A O 1
ATOM 3171 N N . SER A 1 428 ? 12.198 -13.320 9.382 1.00 96.69 428 SER A N 1
ATOM 3172 C CA . SER A 1 428 ? 13.250 -14.290 9.724 1.00 96.69 428 SER A CA 1
ATOM 3173 C C . SER A 1 428 ? 13.043 -14.922 11.107 1.00 96.69 428 SER A C 1
ATOM 3175 O O . SER A 1 428 ? 13.486 -16.043 11.343 1.00 96.69 428 SER A O 1
ATOM 3177 N N . ALA A 1 429 ? 12.380 -14.208 12.025 1.00 94.25 429 ALA A N 1
ATOM 3178 C CA . ALA A 1 429 ? 11.976 -14.713 13.336 1.00 94.25 429 ALA A CA 1
ATOM 3179 C C . ALA A 1 429 ? 10.521 -14.329 13.643 1.00 94.25 429 ALA A C 1
ATOM 3181 O O . ALA A 1 429 ? 10.226 -13.189 14.004 1.00 94.25 429 ALA A O 1
ATOM 3182 N N . THR A 1 430 ? 9.624 -15.304 13.521 1.00 92.75 430 THR A N 1
ATOM 3183 C CA . THR A 1 430 ? 8.165 -15.118 13.587 1.00 92.75 430 THR A CA 1
ATOM 3184 C C . THR A 1 430 ? 7.586 -15.220 15.000 1.00 92.75 430 THR A C 1
ATOM 3186 O O . THR A 1 430 ? 6.460 -14.805 15.237 1.00 92.75 430 THR A O 1
ATOM 3189 N N . ALA A 1 431 ? 8.352 -15.746 15.963 1.00 88.94 431 ALA A N 1
ATOM 3190 C CA . ALA A 1 431 ? 7.890 -15.946 17.340 1.00 88.94 431 ALA A CA 1
ATOM 3191 C C . ALA A 1 431 ? 7.880 -14.664 18.193 1.00 88.94 431 ALA A C 1
ATOM 3193 O O . ALA A 1 431 ? 7.315 -14.660 19.286 1.00 88.94 431 ALA A O 1
ATOM 3194 N N . THR A 1 432 ? 8.529 -13.594 17.730 1.00 91.06 432 THR A N 1
ATOM 3195 C CA . THR A 1 432 ? 8.615 -12.315 18.443 1.00 91.06 432 THR A CA 1
ATOM 3196 C C . THR A 1 432 ? 8.154 -11.161 17.551 1.00 91.06 432 THR A C 1
ATOM 3198 O O . THR A 1 432 ? 8.450 -11.184 16.353 1.00 91.06 432 THR A O 1
ATOM 3201 N N . PRO A 1 433 ? 7.462 -10.145 18.104 1.00 93.44 433 PRO A N 1
ATOM 3202 C CA . PRO A 1 433 ? 7.002 -9.003 17.320 1.00 93.44 433 PRO A CA 1
ATOM 3203 C C . PRO A 1 433 ? 8.152 -8.130 16.811 1.00 93.44 433 PRO A C 1
ATOM 3205 O O . PRO A 1 433 ? 9.190 -7.986 17.464 1.00 93.44 433 PRO A O 1
ATOM 3208 N N . CYS A 1 434 ? 7.945 -7.489 15.662 1.00 95.25 434 CYS A N 1
ATOM 3209 C CA . CYS A 1 434 ? 8.866 -6.491 15.133 1.00 95.25 434 CYS A CA 1
ATOM 3210 C C . CYS A 1 434 ? 8.760 -5.169 15.912 1.00 95.25 434 CYS A C 1
ATOM 3212 O O . CYS A 1 434 ? 8.030 -4.267 15.519 1.00 95.25 434 CYS A O 1
ATOM 3214 N N . THR A 1 435 ? 9.511 -5.030 17.006 1.00 90.50 435 THR A N 1
ATOM 3215 C CA . THR A 1 435 ? 9.560 -3.783 17.795 1.00 90.50 435 THR A CA 1
ATOM 3216 C C . THR A 1 435 ? 10.809 -2.951 17.504 1.00 90.50 435 THR A C 1
ATOM 3218 O O . THR A 1 435 ? 10.745 -1.720 17.443 1.00 90.50 435 THR A O 1
ATOM 3221 N N . THR A 1 436 ? 11.949 -3.602 17.259 1.00 94.12 436 THR A N 1
ATOM 3222 C CA . THR A 1 436 ? 13.250 -2.943 17.063 1.00 94.12 436 THR A CA 1
ATOM 3223 C C . THR A 1 436 ? 13.789 -3.178 15.654 1.00 94.12 436 THR A C 1
ATOM 3225 O O . THR A 1 436 ? 14.035 -4.319 15.252 1.00 94.12 436 THR A O 1
ATOM 3228 N N . LYS A 1 437 ? 14.020 -2.087 14.912 1.00 95.00 437 LYS A N 1
ATOM 3229 C CA . LYS A 1 437 ? 14.617 -2.111 13.569 1.00 95.00 437 LYS A CA 1
ATOM 3230 C C . LYS A 1 437 ? 15.947 -2.877 13.564 1.00 95.00 437 LYS A C 1
ATOM 3232 O O . LYS A 1 437 ? 16.760 -2.727 14.470 1.00 95.00 437 LYS A O 1
ATOM 3237 N N . GLY A 1 438 ? 16.167 -3.689 12.528 1.00 93.50 438 GLY A N 1
ATOM 3238 C CA . GLY A 1 438 ? 17.395 -4.478 12.347 1.00 93.50 438 GLY A CA 1
ATOM 3239 C C . GLY A 1 438 ? 17.436 -5.812 13.104 1.00 93.50 438 GLY A C 1
ATOM 3240 O O . GLY A 1 438 ? 18.396 -6.562 12.952 1.00 93.50 438 GLY A O 1
ATOM 3241 N N . THR A 1 439 ? 16.411 -6.139 13.894 1.00 96.50 439 THR A N 1
ATOM 3242 C CA . THR A 1 439 ? 16.262 -7.474 14.497 1.00 96.50 439 THR A CA 1
ATOM 3243 C C . THR A 1 439 ? 15.682 -8.479 13.502 1.00 96.50 439 THR A C 1
ATOM 3245 O O . THR A 1 439 ? 14.998 -8.092 12.557 1.00 96.50 439 THR A O 1
ATOM 3248 N N . ALA A 1 440 ? 15.884 -9.779 13.744 1.00 96.62 440 ALA A N 1
ATOM 3249 C CA . ALA A 1 440 ? 15.374 -10.848 12.877 1.00 96.62 440 ALA A CA 1
ATOM 3250 C C . ALA A 1 440 ? 13.843 -10.792 12.667 1.00 96.62 440 ALA A C 1
ATOM 3252 O O . ALA A 1 440 ? 13.348 -11.109 11.585 1.00 96.62 440 ALA A O 1
ATOM 3253 N N . SER A 1 441 ? 13.094 -10.332 13.673 1.00 96.62 441 SER A N 1
ATOM 3254 C CA . SER A 1 441 ? 11.641 -10.131 13.590 1.00 96.62 441 SER A CA 1
ATOM 3255 C C . SER A 1 441 ? 11.223 -8.982 12.680 1.00 96.62 441 SER A C 1
ATOM 3257 O O . SER A 1 441 ? 10.100 -8.987 12.191 1.00 96.62 441 SER A O 1
ATOM 3259 N N . CYS A 1 442 ? 12.126 -8.039 12.415 1.00 97.31 442 CYS A N 1
ATOM 3260 C CA . CYS A 1 442 ? 11.931 -6.892 11.530 1.00 97.31 442 CYS A CA 1
ATOM 3261 C C . CYS A 1 442 ? 12.644 -7.038 10.180 1.00 97.31 442 CYS A C 1
ATOM 3263 O O . CYS A 1 442 ? 12.857 -6.043 9.490 1.00 97.31 442 CYS A O 1
ATOM 3265 N N . THR A 1 443 ? 13.061 -8.252 9.824 1.00 96.88 443 THR A N 1
ATOM 3266 C CA . THR A 1 443 ? 13.757 -8.529 8.562 1.00 96.88 443 THR A CA 1
ATOM 3267 C C . THR A 1 443 ? 13.053 -9.639 7.811 1.00 96.88 443 THR A C 1
ATOM 3269 O O . THR A 1 443 ? 12.726 -10.669 8.408 1.00 96.88 443 THR A O 1
ATOM 3272 N N . VAL A 1 444 ? 12.852 -9.449 6.509 1.00 97.06 444 VAL A N 1
ATOM 3273 C CA . VAL A 1 444 ? 12.249 -10.466 5.639 1.00 97.06 444 VAL A CA 1
ATOM 3274 C C . VAL A 1 444 ? 13.156 -11.689 5.605 1.00 97.06 444 VAL A C 1
ATOM 3276 O O . VAL A 1 444 ? 14.379 -11.551 5.532 1.00 97.06 444 VAL A O 1
ATOM 3279 N N . ASN A 1 445 ? 12.566 -12.883 5.673 1.00 96.50 445 ASN A N 1
ATOM 3280 C CA . ASN A 1 445 ? 13.305 -14.135 5.593 1.00 96.50 445 ASN A CA 1
ATOM 3281 C C . ASN A 1 445 ? 14.111 -14.198 4.277 1.00 96.50 445 ASN A C 1
ATOM 3283 O O . ASN A 1 445 ? 13.507 -14.238 3.202 1.00 96.50 445 ASN A O 1
ATOM 3287 N N . PRO A 1 446 ? 15.457 -14.261 4.321 1.00 93.88 446 PRO A N 1
ATOM 3288 C CA . PRO A 1 446 ? 16.280 -14.270 3.113 1.00 93.88 446 PRO A CA 1
ATOM 3289 C C . PRO A 1 446 ? 15.981 -15.435 2.165 1.00 93.88 446 PRO A C 1
ATOM 3291 O O . PRO A 1 446 ? 16.145 -15.293 0.956 1.00 93.88 446 PRO A O 1
ATOM 3294 N N . ALA A 1 447 ? 15.501 -16.572 2.684 1.00 94.38 447 ALA A N 1
ATOM 3295 C CA . ALA A 1 447 ? 15.103 -17.709 1.854 1.00 94.38 447 ALA A CA 1
ATOM 3296 C C . ALA A 1 447 ? 13.921 -17.371 0.930 1.00 94.38 447 ALA A C 1
ATOM 3298 O O . ALA A 1 447 ? 13.808 -17.944 -0.152 1.00 94.38 447 ALA A O 1
ATOM 3299 N N . PHE A 1 448 ? 13.071 -16.421 1.329 1.00 95.44 448 PHE A N 1
ATOM 3300 C CA . PHE A 1 448 ? 11.901 -16.002 0.556 1.00 95.44 448 PHE A CA 1
ATOM 3301 C C . PHE A 1 448 ? 12.254 -14.980 -0.533 1.00 95.44 448 PHE A C 1
ATOM 3303 O O . PHE A 1 448 ? 11.448 -14.718 -1.422 1.00 95.44 448 PHE A O 1
ATOM 3310 N N . LEU A 1 449 ? 13.468 -14.418 -0.493 1.00 92.88 449 LEU A N 1
ATOM 3311 C CA . LEU A 1 449 ? 13.958 -13.420 -1.450 1.00 92.88 449 LEU A CA 1
ATOM 3312 C C . LEU A 1 449 ? 14.721 -14.034 -2.635 1.00 92.88 449 LEU A C 1
ATOM 3314 O O . LEU A 1 449 ? 15.140 -13.325 -3.555 1.00 92.88 449 LEU A O 1
ATOM 3318 N N . ALA A 1 450 ? 14.929 -15.353 -2.620 1.00 89.94 450 ALA A N 1
ATOM 3319 C CA . ALA A 1 450 ? 15.570 -16.050 -3.722 1.00 89.94 450 ALA A CA 1
ATOM 3320 C C . ALA A 1 450 ? 14.702 -15.956 -4.996 1.00 89.94 450 ALA A C 1
ATOM 3322 O O . ALA A 1 450 ? 13.494 -16.172 -4.911 1.00 89.94 450 ALA A O 1
ATOM 3323 N N . PRO A 1 451 ? 15.284 -15.738 -6.194 1.00 86.00 451 PRO A N 1
ATOM 3324 C CA . PRO A 1 451 ? 14.521 -15.684 -7.450 1.00 86.00 451 PRO A CA 1
ATOM 3325 C C . PRO A 1 451 ? 13.689 -16.939 -7.746 1.00 86.00 451 PRO A C 1
ATOM 3327 O O . PRO A 1 451 ? 12.733 -16.886 -8.510 1.00 86.00 451 PRO A O 1
ATOM 3330 N N . SER A 1 452 ? 14.082 -18.080 -7.178 1.00 88.81 452 SER A N 1
ATOM 3331 C CA . SER A 1 452 ? 13.398 -19.365 -7.325 1.00 88.81 452 SER A CA 1
ATOM 3332 C C . SER A 1 452 ? 12.344 -19.629 -6.248 1.00 88.81 452 SER A C 1
ATOM 3334 O O . SER A 1 452 ? 11.740 -20.699 -6.262 1.00 88.81 452 SER A O 1
ATOM 3336 N N . PHE A 1 453 ? 12.177 -18.737 -5.268 1.00 94.75 453 PHE A N 1
ATOM 3337 C CA . PHE A 1 453 ? 11.184 -18.920 -4.217 1.00 94.75 453 PHE A CA 1
ATOM 3338 C C . PHE A 1 453 ? 9.777 -18.746 -4.792 1.00 94.75 453 PHE A C 1
ATOM 3340 O O . PHE A 1 453 ? 9.492 -17.765 -5.476 1.00 94.75 453 PHE A O 1
ATOM 3347 N N . ASP A 1 454 ? 8.903 -19.707 -4.502 1.00 95.62 454 ASP A N 1
ATOM 3348 C CA . ASP A 1 454 ? 7.512 -19.702 -4.943 1.00 95.62 454 ASP A CA 1
ATOM 3349 C C . ASP A 1 454 ? 6.589 -19.598 -3.721 1.00 95.62 454 ASP A C 1
ATOM 3351 O O . ASP A 1 454 ? 6.471 -20.567 -2.961 1.00 95.62 454 ASP A O 1
ATOM 3355 N N . PRO A 1 455 ? 5.933 -18.447 -3.502 1.00 96.50 455 PRO A N 1
ATOM 3356 C CA . PRO A 1 455 ? 5.091 -18.252 -2.335 1.00 96.50 455 PRO A CA 1
ATOM 3357 C C . PRO A 1 455 ? 3.787 -19.060 -2.399 1.00 96.50 455 PRO A C 1
ATOM 3359 O O . PRO A 1 455 ? 3.256 -19.412 -1.347 1.00 96.50 455 PRO A O 1
ATOM 3362 N N . VAL A 1 456 ? 3.302 -19.419 -3.598 1.00 96.06 456 VAL A N 1
ATOM 3363 C CA . VAL A 1 456 ? 2.132 -20.297 -3.763 1.00 96.06 456 VAL A CA 1
ATOM 3364 C C . VAL A 1 456 ? 2.493 -21.717 -3.358 1.00 96.06 456 VAL A C 1
ATOM 3366 O O . VAL A 1 456 ? 1.755 -22.334 -2.599 1.00 96.06 456 VAL A O 1
ATOM 3369 N N . ALA A 1 457 ? 3.633 -22.230 -3.825 1.00 95.81 457 ALA A N 1
ATOM 3370 C CA . ALA A 1 457 ? 4.062 -23.599 -3.531 1.00 95.81 457 ALA A CA 1
ATOM 3371 C C . ALA A 1 457 ? 4.434 -23.806 -2.051 1.00 95.81 457 ALA A C 1
ATOM 3373 O O . ALA A 1 457 ? 4.369 -24.925 -1.549 1.00 95.81 457 ALA A O 1
ATOM 3374 N N . ASN A 1 458 ? 4.825 -22.734 -1.353 1.00 96.50 458 ASN A N 1
ATOM 3375 C CA . ASN A 1 458 ? 5.177 -22.764 0.070 1.00 96.50 458 ASN A CA 1
ATOM 3376 C C . ASN A 1 458 ? 4.022 -22.356 0.998 1.00 96.50 458 ASN A C 1
ATOM 3378 O O . ASN A 1 458 ? 4.215 -22.306 2.209 1.00 96.50 458 ASN A O 1
ATOM 3382 N N . HIS A 1 459 ? 2.835 -22.089 0.449 1.00 95.69 459 HIS A N 1
ATOM 3383 C CA . HIS A 1 459 ? 1.629 -21.721 1.194 1.00 95.69 459 HIS A CA 1
ATOM 3384 C C . HIS A 1 459 ? 1.781 -20.442 2.048 1.00 95.69 459 HIS A C 1
ATOM 3386 O O . HIS A 1 459 ? 1.257 -20.370 3.156 1.00 95.69 459 HIS A O 1
ATOM 3392 N N . VAL A 1 460 ? 2.508 -19.430 1.553 1.00 96.50 460 VAL A N 1
ATOM 3393 C CA . VAL A 1 460 ? 2.784 -18.181 2.301 1.00 96.50 460 VAL A CA 1
ATOM 3394 C C . VAL A 1 460 ? 2.080 -16.940 1.737 1.00 96.50 460 VAL A C 1
ATOM 3396 O O . VAL A 1 460 ? 2.284 -15.840 2.252 1.00 96.50 460 VAL A O 1
ATOM 3399 N N . LEU A 1 461 ? 1.229 -17.077 0.709 1.00 96.62 461 LEU A N 1
ATOM 3400 C CA . LEU A 1 461 ? 0.383 -15.978 0.205 1.00 96.62 461 LEU A CA 1
ATOM 3401 C C . LEU A 1 461 ? -0.834 -15.725 1.107 1.00 96.62 461 LEU A C 1
ATOM 3403 O O . LEU A 1 461 ? -1.983 -15.836 0.681 1.00 96.62 461 LEU A O 1
ATOM 3407 N N . ILE A 1 462 ? -0.556 -15.425 2.369 1.00 97.69 462 ILE A N 1
ATOM 3408 C CA . ILE A 1 462 ? -1.534 -15.048 3.385 1.00 97.69 462 ILE A CA 1
ATOM 3409 C C . ILE A 1 462 ? -1.522 -13.525 3.452 1.00 97.69 462 ILE A C 1
ATOM 3411 O O . ILE A 1 462 ? -0.474 -12.941 3.726 1.00 97.69 462 ILE A O 1
ATOM 3415 N N . GLY A 1 463 ? -2.659 -12.892 3.185 1.00 97.62 463 GLY A N 1
ATOM 3416 C CA . GLY A 1 463 ? -2.802 -11.443 3.255 1.00 97.62 463 GLY A CA 1
ATOM 3417 C C . GLY A 1 463 ? -4.074 -11.045 3.993 1.00 97.62 463 GLY A C 1
ATOM 3418 O O . GLY A 1 463 ? -4.604 -11.826 4.776 1.00 97.62 463 GLY A O 1
ATOM 3419 N N . SER A 1 464 ? -4.495 -9.796 3.848 1.00 97.12 464 SER A N 1
ATOM 3420 C CA . SER A 1 464 ? -5.658 -9.211 4.536 1.00 97.12 464 SER A CA 1
ATOM 3421 C C . SER A 1 464 ? -6.720 -8.702 3.560 1.00 97.12 464 SER A C 1
ATOM 3423 O O . SER A 1 464 ? -7.770 -8.234 3.989 1.00 97.12 464 SER A O 1
ATOM 3425 N N . GLY A 1 465 ? -6.437 -8.797 2.257 1.00 96.44 465 GLY A N 1
ATOM 3426 C CA . GLY A 1 465 ? -7.251 -8.275 1.171 1.00 96.44 465 GLY A CA 1
ATOM 3427 C C . GLY A 1 465 ? -8.547 -9.053 0.924 1.00 96.44 465 GLY A C 1
ATOM 3428 O O . GLY A 1 465 ? -8.812 -10.075 1.571 1.00 96.44 465 GLY A O 1
ATOM 3429 N N . PRO A 1 466 ? -9.363 -8.586 -0.036 1.00 94.25 466 PRO A N 1
ATOM 3430 C CA . PRO A 1 466 ? -10.684 -9.143 -0.327 1.00 94.25 466 PRO A CA 1
ATOM 3431 C C . PRO A 1 466 ? -10.654 -10.578 -0.866 1.00 94.25 466 PRO A C 1
ATOM 3433 O O . PRO A 1 466 ? -11.677 -11.271 -0.815 1.00 94.25 466 PRO A O 1
ATOM 3436 N N . TYR A 1 467 ? -9.504 -11.040 -1.367 1.00 95.06 467 TYR A N 1
ATOM 3437 C CA . TYR A 1 467 ? -9.345 -12.362 -1.955 1.00 95.06 467 TYR A CA 1
ATOM 3438 C C . TYR A 1 467 ? -8.147 -13.120 -1.369 1.00 95.06 467 TYR A C 1
ATOM 3440 O O . TYR A 1 467 ? -7.030 -12.621 -1.304 1.00 95.06 467 TYR A O 1
ATOM 3448 N N . GLU A 1 468 ? -8.366 -14.371 -0.983 1.00 94.62 468 GLU A N 1
ATOM 3449 C CA . GLU A 1 468 ? -7.375 -15.266 -0.392 1.00 94.62 468 GLU A CA 1
ATOM 3450 C C . GLU A 1 468 ? -6.913 -16.342 -1.386 1.00 94.62 468 GLU A C 1
ATOM 3452 O O . GLU A 1 468 ? -7.693 -16.910 -2.160 1.00 94.62 468 GLU A O 1
ATOM 3457 N N . CYS A 1 469 ? -5.617 -16.666 -1.356 1.00 96.06 469 CYS A N 1
ATOM 3458 C CA . CYS A 1 469 ? -5.109 -17.859 -2.025 1.00 96.06 469 CYS A CA 1
ATOM 3459 C C . CYS A 1 469 ? -5.439 -19.073 -1.151 1.00 96.06 469 CYS A C 1
ATOM 3461 O O . CYS A 1 469 ? -4.805 -19.271 -0.115 1.00 96.06 469 CYS A O 1
ATOM 3463 N N . ARG A 1 470 ? -6.441 -19.868 -1.539 1.00 92.62 470 ARG A N 1
ATOM 3464 C CA . ARG A 1 470 ? -6.933 -20.970 -0.707 1.00 92.62 470 ARG A CA 1
ATOM 3465 C C . ARG A 1 470 ? -7.202 -22.244 -1.491 1.00 92.62 470 ARG A C 1
ATOM 3467 O O . ARG A 1 470 ? -7.815 -22.214 -2.556 1.00 92.62 470 ARG A O 1
ATOM 3474 N N . ASP A 1 471 ? -6.830 -23.374 -0.903 1.00 88.44 471 ASP A N 1
ATOM 3475 C CA . ASP A 1 471 ? -7.272 -24.693 -1.342 1.00 88.44 471 ASP A CA 1
ATOM 3476 C C . ASP A 1 471 ? -8.640 -25.013 -0.724 1.00 88.44 471 ASP A C 1
ATOM 3478 O O . ASP A 1 471 ? -8.748 -25.269 0.472 1.00 88.44 471 ASP A O 1
ATOM 3482 N N . LEU A 1 472 ? -9.698 -25.041 -1.533 1.00 82.75 472 LEU A N 1
ATOM 3483 C CA . LEU A 1 472 ? -11.055 -25.345 -1.060 1.00 82.75 472 LEU A CA 1
ATOM 3484 C C . LEU A 1 472 ? -11.263 -26.811 -0.645 1.00 82.75 472 LEU A C 1
ATOM 3486 O O . LEU A 1 472 ? -12.264 -27.127 -0.006 1.00 82.75 472 LEU A O 1
ATOM 3490 N N . SER A 1 473 ? -10.358 -27.719 -1.016 1.00 84.38 473 SER A N 1
ATOM 3491 C CA . SER A 1 473 ? -10.449 -29.136 -0.651 1.00 84.38 473 SER A CA 1
ATOM 3492 C C . SER A 1 473 ? -9.821 -29.432 0.711 1.00 84.38 473 SER A C 1
ATOM 3494 O O . SER A 1 473 ? -10.345 -30.251 1.466 1.00 84.38 473 SER A O 1
ATOM 3496 N N . THR A 1 474 ? -8.724 -28.746 1.042 1.00 85.25 474 THR A N 1
ATOM 3497 C CA . THR A 1 474 ? -7.996 -28.911 2.312 1.00 85.25 474 THR A CA 1
ATOM 3498 C C . THR A 1 474 ? -8.229 -27.764 3.295 1.00 85.25 474 THR A C 1
ATOM 3500 O O . THR A 1 474 ? -7.866 -27.881 4.463 1.00 85.25 474 THR A O 1
ATOM 3503 N N . MET A 1 475 ? -8.848 -26.672 2.838 1.00 83.81 475 MET A N 1
ATOM 3504 C CA . MET A 1 475 ? -9.065 -25.411 3.557 1.00 83.81 475 MET A CA 1
ATOM 3505 C C . MET A 1 475 ? -7.775 -24.680 3.959 1.00 83.81 475 MET A C 1
ATOM 3507 O O . MET A 1 475 ? -7.839 -23.700 4.707 1.00 83.81 475 MET A O 1
ATOM 3511 N N . VAL A 1 476 ? -6.622 -25.117 3.435 1.00 86.56 476 VAL A N 1
ATOM 3512 C CA . VAL A 1 476 ? -5.314 -24.490 3.653 1.00 86.56 476 VAL A CA 1
ATOM 3513 C C . VAL A 1 476 ? -5.275 -23.124 2.974 1.00 86.56 476 VAL A C 1
ATOM 3515 O O . VAL A 1 476 ? -5.581 -22.996 1.788 1.00 86.56 476 VAL A O 1
ATOM 3518 N N . VAL A 1 477 ? -4.884 -22.113 3.745 1.00 93.19 477 VAL A N 1
ATOM 3519 C CA . VAL A 1 477 ? -4.717 -20.721 3.310 1.00 93.19 477 VAL A CA 1
ATOM 3520 C C . VAL A 1 477 ? -3.255 -20.484 2.918 1.00 93.19 477 VAL A C 1
ATOM 3522 O O . VAL A 1 477 ? -2.350 -21.118 3.455 1.00 93.19 477 VAL A O 1
ATOM 3525 N N . GLY A 1 478 ? -3.025 -19.594 1.958 1.00 94.44 478 GLY A N 1
ATOM 3526 C CA . GLY A 1 478 ? -1.708 -19.213 1.454 1.00 94.44 478 GLY A CA 1
ATOM 3527 C C . GLY A 1 478 ? -1.239 -19.991 0.224 1.00 94.44 478 GLY A C 1
ATOM 3528 O O . GLY A 1 478 ? -0.218 -19.626 -0.361 1.00 94.44 478 GLY A O 1
ATOM 3529 N N . GLY A 1 479 ? -1.965 -21.037 -0.184 1.00 93.81 479 GLY A N 1
ATOM 3530 C CA . GLY A 1 479 ? -1.612 -21.943 -1.280 1.00 93.81 479 GLY A CA 1
ATOM 3531 C C . GLY A 1 479 ? -2.834 -22.554 -1.974 1.00 93.81 479 GLY A C 1
ATOM 3532 O O . GLY A 1 479 ? -3.975 -22.248 -1.643 1.00 93.81 479 GLY A O 1
ATOM 3533 N N . GLY A 1 480 ? -2.603 -23.400 -2.983 1.00 91.19 480 GLY A N 1
ATOM 3534 C CA . GLY A 1 480 ? -3.670 -24.133 -3.688 1.00 91.19 480 GLY A CA 1
ATOM 3535 C C . GLY A 1 480 ? -4.534 -23.317 -4.657 1.00 91.19 480 GLY A C 1
ATOM 3536 O O . GLY A 1 480 ? -5.337 -23.889 -5.388 1.00 91.19 480 GLY A O 1
ATOM 3537 N N . CYS A 1 481 ? -4.322 -22.004 -4.753 1.00 93.88 481 CYS A N 1
ATOM 3538 C CA . CYS A 1 481 ? -5.030 -21.141 -5.698 1.00 93.88 481 CYS A CA 1
ATOM 3539 C C . CYS A 1 481 ? -4.531 -21.249 -7.150 1.00 93.88 481 CYS A C 1
ATOM 3541 O O . CYS A 1 481 ? -5.077 -20.597 -8.031 1.00 93.88 481 CYS A O 1
ATOM 3543 N N . SER A 1 482 ? -3.491 -22.034 -7.442 1.00 94.62 482 SER A N 1
ATOM 3544 C CA . SER A 1 482 ? -2.920 -22.151 -8.791 1.00 94.62 482 SER A CA 1
ATOM 3545 C C . SER A 1 482 ? -3.227 -23.501 -9.426 1.00 94.62 482 SER A C 1
ATOM 3547 O O . SER A 1 482 ? -3.033 -24.543 -8.804 1.00 94.62 482 SER A O 1
ATOM 3549 N N . SER A 1 483 ? -3.590 -23.494 -10.713 1.00 93.50 483 SER A N 1
ATOM 3550 C CA . SER A 1 483 ? -3.833 -24.709 -11.508 1.00 93.50 483 SER A CA 1
ATOM 3551 C C . SER A 1 483 ? -2.635 -25.665 -11.580 1.00 93.50 483 SER A C 1
ATOM 3553 O O . SER A 1 483 ? -2.803 -26.837 -11.902 1.00 93.50 483 SER A O 1
ATOM 3555 N N . THR A 1 484 ? -1.427 -25.166 -11.307 1.00 93.69 484 THR A N 1
ATOM 3556 C CA . THR A 1 484 ? -0.182 -25.947 -11.307 1.00 93.69 484 THR A CA 1
ATOM 3557 C C . THR A 1 484 ? 0.477 -26.013 -9.932 1.00 93.69 484 THR A C 1
ATOM 3559 O O . THR A 1 484 ? 1.561 -26.574 -9.815 1.00 93.69 484 THR A O 1
ATOM 3562 N N . GLY A 1 485 ? -0.141 -25.429 -8.898 1.00 92.88 485 GLY A N 1
ATOM 3563 C CA . GLY A 1 485 ? 0.462 -25.300 -7.567 1.00 92.88 485 GLY A CA 1
ATOM 3564 C C . GLY A 1 485 ? 1.643 -24.322 -7.496 1.00 92.88 485 GLY A C 1
ATOM 3565 O O . GLY A 1 485 ? 2.353 -24.313 -6.499 1.00 92.88 485 GLY A O 1
ATOM 3566 N N . THR A 1 486 ? 1.859 -23.507 -8.535 1.00 94.12 486 THR A N 1
ATOM 3567 C CA . THR A 1 486 ? 2.993 -22.570 -8.645 1.00 94.12 486 THR A CA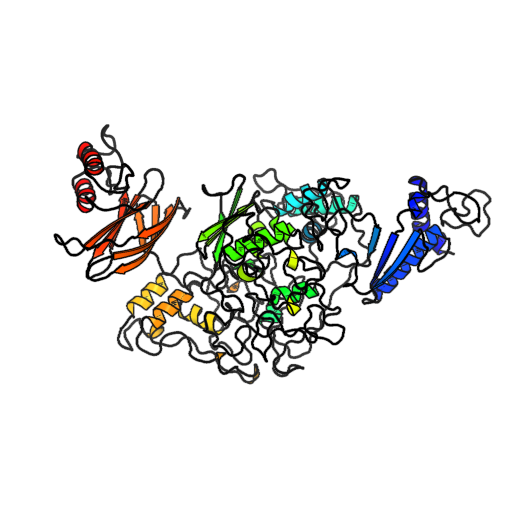 1
ATOM 3568 C C . THR A 1 486 ? 2.525 -21.144 -8.919 1.00 94.12 486 THR A C 1
ATOM 3570 O O . THR A 1 486 ? 1.473 -20.949 -9.530 1.00 94.12 486 THR A O 1
ATOM 3573 N N . GLN A 1 487 ? 3.334 -20.143 -8.578 1.00 93.38 487 GLN A N 1
ATOM 3574 C CA . GLN A 1 487 ? 3.043 -18.722 -8.824 1.00 93.38 487 GLN A CA 1
ATOM 3575 C C . GLN A 1 487 ? 2.960 -18.327 -10.309 1.00 93.38 487 GLN A C 1
ATOM 3577 O O . GLN A 1 487 ? 2.362 -17.308 -10.641 1.00 93.38 487 GLN A O 1
ATOM 3582 N N . SER A 1 488 ? 3.533 -19.135 -11.206 1.00 91.81 488 SER A N 1
ATOM 3583 C CA . SER A 1 488 ? 3.611 -18.856 -12.648 1.00 91.81 488 SER A CA 1
ATOM 3584 C C . SER A 1 488 ? 2.987 -19.974 -13.490 1.00 91.81 488 SER A C 1
ATOM 3586 O O . SER A 1 488 ? 3.715 -20.714 -14.159 1.00 91.81 488 SER A O 1
ATOM 3588 N N . PRO A 1 489 ? 1.657 -20.170 -13.445 1.00 92.25 489 PRO A N 1
ATOM 3589 C CA . PRO A 1 489 ? 1.017 -21.178 -14.281 1.00 92.25 489 PRO A CA 1
ATOM 3590 C C . PRO A 1 489 ? 1.243 -20.870 -15.778 1.00 92.25 489 PRO A C 1
ATOM 3592 O O . PRO A 1 489 ? 1.143 -19.716 -16.197 1.00 92.25 489 PRO A O 1
ATOM 3595 N N . PRO A 1 490 ? 1.542 -21.880 -16.616 1.00 88.75 490 PRO A N 1
ATOM 3596 C CA . PRO A 1 490 ? 1.803 -21.676 -18.039 1.00 88.75 490 PRO A CA 1
ATOM 3597 C C . PRO A 1 490 ? 0.549 -21.196 -18.784 1.00 88.75 490 PRO A C 1
ATOM 3599 O O . PRO A 1 490 ? -0.554 -21.171 -18.239 1.00 88.75 490 PRO A O 1
ATOM 3602 N N . SER A 1 491 ? 0.699 -20.851 -20.068 1.00 86.25 491 SER A N 1
ATOM 3603 C CA . SER A 1 491 ? -0.440 -20.489 -20.925 1.00 86.25 491 SER A CA 1
ATOM 3604 C C . SER A 1 491 ? -1.553 -21.545 -20.855 1.00 86.25 491 SER A C 1
ATOM 3606 O O . SER A 1 491 ? -1.291 -22.741 -20.981 1.00 86.25 491 SER A O 1
ATOM 3608 N N . GLY A 1 492 ? -2.791 -21.098 -20.628 1.00 87.81 492 GLY A N 1
ATOM 3609 C CA . GLY A 1 492 ? -3.952 -21.963 -20.394 1.00 87.81 492 GLY A CA 1
ATOM 3610 C C . GLY A 1 492 ? -4.189 -22.342 -18.926 1.00 87.81 492 GLY A C 1
ATOM 3611 O O . GLY A 1 492 ? -5.281 -22.806 -18.607 1.00 87.81 492 GLY A O 1
ATOM 3612 N N . GLY A 1 493 ? -3.217 -22.112 -18.041 1.00 92.25 493 GLY A N 1
ATOM 3613 C CA . GLY A 1 493 ? -3.378 -22.222 -16.593 1.00 92.25 493 GLY A CA 1
ATOM 3614 C C . GLY A 1 493 ? -4.042 -20.991 -15.966 1.00 92.25 493 GLY A C 1
ATOM 3615 O O . GLY A 1 493 ? -4.347 -20.005 -16.641 1.00 92.25 493 GLY A O 1
ATOM 3616 N N . SER A 1 494 ? -4.285 -21.056 -14.658 1.00 92.94 494 SER A N 1
ATOM 3617 C CA . SER A 1 494 ? -5.021 -20.032 -13.911 1.00 92.94 494 SER A CA 1
ATOM 3618 C C . SER A 1 494 ? -4.561 -19.909 -12.462 1.00 92.94 494 SER A C 1
ATOM 3620 O O . SER A 1 494 ? -4.206 -20.907 -11.833 1.00 92.94 494 SER A O 1
ATOM 3622 N N . ILE A 1 495 ? -4.677 -18.696 -11.921 1.00 93.88 495 ILE A N 1
ATOM 3623 C CA . ILE A 1 495 ? -4.744 -18.427 -10.482 1.00 93.88 495 ILE A CA 1
ATOM 3624 C C . ILE A 1 495 ? -6.207 -18.107 -10.158 1.00 93.88 495 ILE A C 1
ATOM 3626 O O . ILE A 1 495 ? -6.827 -17.297 -10.843 1.00 93.88 495 ILE A O 1
ATOM 3630 N N . THR A 1 496 ? -6.764 -18.783 -9.160 1.00 93.69 496 THR A N 1
ATOM 3631 C CA . THR A 1 496 ? -8.141 -18.647 -8.681 1.00 93.69 496 THR A CA 1
ATOM 3632 C C . THR A 1 496 ? -8.087 -18.241 -7.221 1.00 93.69 496 THR A C 1
ATOM 3634 O O . THR A 1 496 ? -7.833 -19.075 -6.355 1.00 93.69 496 THR A O 1
ATOM 3637 N N . LEU A 1 497 ? -8.290 -16.954 -6.955 1.00 94.56 497 LEU A N 1
ATOM 3638 C CA . LEU A 1 497 ? -8.395 -16.461 -5.589 1.00 94.56 497 LEU A CA 1
ATOM 3639 C C . LEU A 1 497 ? -9.832 -16.636 -5.102 1.00 94.56 497 LEU A C 1
ATOM 3641 O O . LEU A 1 497 ? -10.787 -16.348 -5.829 1.00 94.56 497 LEU A O 1
ATOM 3645 N N . GLN A 1 498 ? -9.980 -17.132 -3.882 1.00 91.69 498 GLN A N 1
ATOM 3646 C CA . GLN A 1 498 ? -11.273 -17.267 -3.238 1.00 91.69 498 GLN A CA 1
ATOM 3647 C C . GLN A 1 498 ? -11.602 -15.958 -2.528 1.00 91.69 498 GLN A C 1
ATOM 3649 O O . GLN A 1 498 ? -10.742 -15.344 -1.918 1.00 91.69 498 GLN A O 1
ATOM 3654 N N . ARG A 1 499 ? -12.856 -15.521 -2.577 1.00 89.44 499 ARG A N 1
ATOM 3655 C CA . ARG A 1 499 ? -13.307 -14.385 -1.770 1.00 89.44 499 ARG A CA 1
ATOM 3656 C C . ARG A 1 499 ? -13.081 -14.659 -0.274 1.00 89.44 499 ARG A C 1
ATOM 3658 O O . ARG A 1 499 ? -13.539 -15.700 0.206 1.00 89.44 499 ARG A O 1
ATOM 3665 N N . PHE A 1 500 ? -12.457 -13.731 0.451 1.00 90.88 500 PHE A N 1
ATOM 3666 C CA . PHE A 1 500 ? -12.235 -13.875 1.889 1.00 90.88 500 PHE A CA 1
ATOM 3667 C C . PHE A 1 500 ? -13.571 -13.888 2.650 1.00 90.88 500 PHE A C 1
ATOM 3669 O O . PHE A 1 500 ? -14.450 -13.054 2.423 1.00 90.88 500 PHE A O 1
ATOM 3676 N N . GLY A 1 501 ? -13.740 -14.889 3.515 1.00 82.31 501 GLY A N 1
ATOM 3677 C CA . GLY A 1 501 ? -14.981 -15.172 4.242 1.00 82.31 501 GLY A CA 1
ATOM 3678 C C . GLY A 1 501 ? -15.987 -16.059 3.525 1.00 82.31 501 GLY A C 1
ATOM 3679 O O . GLY A 1 501 ? -17.106 -16.263 3.999 1.00 82.31 501 GLY A O 1
ATOM 3680 N N . PHE A 1 502 ? -15.597 -16.683 2.412 1.00 80.94 502 PHE A N 1
ATOM 3681 C CA . PHE A 1 502 ? -16.415 -17.723 1.804 1.00 80.94 502 PHE A CA 1
ATOM 3682 C C . PHE A 1 502 ? -16.677 -18.887 2.776 1.00 80.94 502 PHE A C 1
ATOM 3684 O O . PHE A 1 502 ? -15.760 -19.588 3.204 1.00 80.94 502 PHE A O 1
ATOM 3691 N N . GLY A 1 503 ? -17.957 -19.108 3.089 1.00 76.38 503 GLY A N 1
ATOM 3692 C CA . GLY A 1 503 ? -18.405 -20.159 4.009 1.00 76.38 503 GLY A CA 1
ATOM 3693 C C . GLY A 1 503 ? -18.480 -19.727 5.478 1.00 76.38 503 GLY A C 1
ATOM 3694 O O . GLY A 1 503 ? -18.902 -20.531 6.305 1.00 76.38 503 GLY A O 1
ATOM 3695 N N . PHE A 1 504 ? -18.132 -18.476 5.787 1.00 78.00 504 PHE A N 1
ATOM 3696 C CA . PHE A 1 504 ? -18.264 -17.863 7.109 1.00 78.00 504 PHE A CA 1
ATOM 3697 C C . PHE A 1 504 ? -19.404 -16.835 7.134 1.00 78.00 504 PHE A C 1
ATOM 3699 O O . PHE A 1 504 ? -19.982 -16.498 6.097 1.00 78.00 504 PHE A O 1
ATOM 3706 N N . SER A 1 505 ? -19.749 -16.365 8.337 1.00 74.25 505 SER A N 1
ATOM 3707 C CA . SER A 1 505 ? -20.629 -15.203 8.490 1.00 74.25 505 SER A CA 1
ATOM 3708 C C . SER A 1 505 ? -19.918 -13.942 8.003 1.00 74.25 505 SER A C 1
ATOM 3710 O O . SER A 1 505 ? -18.735 -13.775 8.286 1.00 74.25 505 SER A O 1
ATOM 3712 N N . GLY A 1 506 ? -20.636 -13.022 7.350 1.00 71.44 506 GLY A N 1
ATOM 3713 C CA . GLY A 1 506 ? -20.093 -11.693 7.021 1.00 71.44 506 GLY A CA 1
ATOM 3714 C C . GLY A 1 506 ? -19.764 -10.856 8.268 1.00 71.44 506 GLY A C 1
ATOM 3715 O O . GLY A 1 506 ? -18.983 -9.923 8.226 1.00 71.44 506 GLY A O 1
ATOM 3716 N N . THR A 1 507 ? -20.312 -11.209 9.430 1.00 71.31 507 THR A N 1
ATOM 3717 C CA . THR A 1 507 ? -19.955 -10.578 10.712 1.00 71.31 507 THR A CA 1
ATOM 3718 C C . THR A 1 507 ? -18.842 -11.314 11.463 1.00 71.31 507 THR A C 1
ATOM 3720 O O . THR A 1 507 ? -18.495 -10.913 12.575 1.00 71.31 507 THR A O 1
ATOM 3723 N N . ASP A 1 508 ? -18.272 -12.391 10.903 1.00 80.56 508 ASP A N 1
ATOM 3724 C CA . ASP A 1 508 ? -17.174 -13.114 11.550 1.00 80.56 508 ASP A CA 1
ATOM 3725 C C . ASP A 1 508 ? -15.952 -12.205 11.647 1.00 80.56 508 ASP A C 1
ATOM 3727 O O . ASP A 1 508 ? -15.359 -11.831 10.640 1.00 80.56 508 ASP A O 1
ATOM 3731 N N . ILE A 1 509 ? -15.562 -11.838 12.862 1.00 78.56 509 ILE A N 1
ATOM 3732 C CA . ILE A 1 509 ? -14.499 -10.857 13.064 1.00 78.56 509 ILE A CA 1
ATOM 3733 C C . ILE A 1 509 ? -13.171 -11.281 12.429 1.00 78.56 509 ILE A C 1
ATOM 3735 O O . ILE A 1 509 ? -12.472 -10.411 11.928 1.00 78.56 509 ILE A O 1
ATOM 3739 N N . ALA A 1 510 ? -12.845 -12.579 12.412 1.00 86.56 510 ALA A N 1
ATOM 3740 C CA . ALA A 1 510 ? -11.523 -13.085 12.044 1.00 86.56 510 ALA A CA 1
ATOM 3741 C C . ALA A 1 510 ? -11.461 -13.701 10.642 1.00 86.56 510 ALA A C 1
ATOM 3743 O O . ALA A 1 510 ? -10.387 -13.766 10.051 1.00 86.56 510 ALA A O 1
ATOM 3744 N N . HIS A 1 511 ? -12.598 -14.144 10.107 1.00 86.81 511 HIS A N 1
ATOM 3745 C CA . HIS A 1 511 ? -12.679 -14.868 8.839 1.00 86.81 511 HIS A CA 1
ATOM 3746 C C . HIS A 1 511 ? -13.618 -14.182 7.852 1.00 86.81 511 HIS A C 1
ATOM 3748 O O . HIS A 1 511 ? -14.329 -14.850 7.110 1.00 86.81 511 HIS A O 1
ATOM 3754 N N . SER A 1 512 ? -13.665 -12.854 7.848 1.00 86.81 512 SER A N 1
ATOM 3755 C CA . SER A 1 512 ? -14.388 -12.087 6.836 1.00 86.81 512 SER A CA 1
ATOM 3756 C C . SER A 1 512 ? -13.652 -10.793 6.524 1.00 86.81 512 SER A C 1
ATOM 3758 O O . SER A 1 512 ? -12.908 -10.257 7.354 1.00 86.81 512 SER A O 1
ATOM 3760 N N . TYR A 1 513 ? -13.857 -10.282 5.316 1.00 91.75 513 TYR A N 1
ATOM 3761 C CA . TYR A 1 513 ? -13.157 -9.097 4.852 1.00 91.75 513 TYR A CA 1
ATOM 3762 C C . TYR A 1 513 ? -13.558 -7.849 5.650 1.00 91.75 513 TYR A C 1
ATOM 3764 O O . TYR A 1 513 ? -14.706 -7.711 6.053 1.00 91.75 513 TYR A O 1
ATOM 3772 N N . VAL A 1 514 ? -12.628 -6.931 5.937 1.00 88.94 514 VAL A N 1
ATOM 3773 C CA . VAL A 1 514 ? -12.927 -5.761 6.793 1.00 88.94 514 VAL A CA 1
ATOM 3774 C C . VAL A 1 514 ? -13.912 -4.780 6.143 1.00 88.94 514 VAL A C 1
ATOM 3776 O O . VAL A 1 514 ? -14.658 -4.111 6.855 1.00 88.94 514 VAL A O 1
ATOM 3779 N N . HIS A 1 515 ? -13.971 -4.744 4.807 1.00 88.12 515 HIS A N 1
ATOM 3780 C CA . HIS A 1 515 ? -14.930 -3.936 4.045 1.00 88.12 515 HIS A CA 1
ATOM 3781 C C . HIS A 1 515 ? -15.992 -4.792 3.346 1.00 88.12 515 HIS A C 1
ATOM 3783 O O . HIS A 1 515 ? -16.305 -4.558 2.181 1.00 88.12 515 HIS A O 1
ATOM 3789 N N . ASP A 1 516 ? -16.521 -5.828 3.994 1.00 83.81 516 ASP A N 1
ATOM 3790 C CA . ASP A 1 516 ? -17.705 -6.522 3.474 1.00 83.81 516 ASP A CA 1
ATOM 3791 C C . ASP A 1 516 ? -19.007 -5.748 3.750 1.00 83.81 516 ASP A C 1
ATOM 3793 O O . ASP A 1 516 ? -19.023 -4.733 4.459 1.00 83.81 516 ASP A O 1
ATOM 3797 N N . SER A 1 517 ? -20.108 -6.185 3.131 1.00 79.44 517 SER A N 1
ATOM 3798 C CA . SER A 1 517 ? -21.381 -5.485 3.270 1.00 79.44 517 SER A CA 1
ATOM 3799 C C . SER A 1 517 ? -21.919 -5.597 4.696 1.00 79.44 517 SER A C 1
ATOM 3801 O O . SER A 1 517 ? -22.373 -4.594 5.234 1.00 79.44 517 SER A O 1
ATOM 3803 N N . ALA A 1 518 ? -21.814 -6.759 5.345 1.00 78.56 518 ALA A N 1
ATOM 3804 C CA . ALA A 1 518 ? -22.335 -6.980 6.698 1.00 78.56 518 ALA A CA 1
ATOM 3805 C C . ALA A 1 518 ? -21.666 -6.094 7.772 1.00 78.56 518 ALA A C 1
ATOM 3807 O O . ALA A 1 518 ? -22.345 -5.559 8.652 1.00 78.56 518 ALA A O 1
ATOM 3808 N N . LYS A 1 519 ? -20.347 -5.880 7.699 1.00 82.62 519 LYS A N 1
ATOM 3809 C CA . LYS A 1 519 ? -19.631 -4.957 8.596 1.00 82.62 519 LYS A CA 1
ATOM 3810 C C . LYS A 1 519 ? -19.981 -3.504 8.328 1.00 82.62 519 LYS A C 1
ATOM 3812 O O . LYS A 1 519 ? -20.036 -2.717 9.273 1.00 82.62 519 LYS A O 1
ATOM 3817 N N . TYR A 1 520 ? -20.259 -3.148 7.075 1.00 83.69 520 TYR A N 1
ATOM 3818 C CA . TYR A 1 520 ? -20.799 -1.830 6.763 1.00 83.69 520 TYR A CA 1
ATOM 3819 C C . TYR A 1 520 ? -22.187 -1.622 7.391 1.00 83.69 520 TYR A C 1
ATOM 3821 O O . TYR A 1 520 ? -22.448 -0.555 7.945 1.00 83.69 520 TYR A O 1
ATOM 3829 N N . GLU A 1 521 ? -23.057 -2.641 7.378 1.00 80.69 521 GLU A N 1
ATOM 3830 C CA . GLU A 1 521 ? -24.364 -2.579 8.057 1.00 80.69 521 GLU A CA 1
ATOM 3831 C C . GLU A 1 521 ? -24.209 -2.361 9.560 1.00 80.69 521 GLU A C 1
ATOM 3833 O O . GLU A 1 521 ? -24.884 -1.502 10.126 1.00 80.69 521 GLU A O 1
ATOM 3838 N N . LEU A 1 522 ? -23.294 -3.103 10.196 1.00 82.31 522 LEU A N 1
ATOM 3839 C CA . LEU A 1 522 ? -22.972 -2.922 11.609 1.00 82.31 522 LEU A CA 1
ATOM 3840 C C . LEU A 1 522 ? -22.486 -1.496 11.889 1.00 82.31 522 LEU A C 1
ATOM 3842 O O . LEU A 1 522 ? -22.976 -0.850 12.812 1.00 82.31 522 LEU A O 1
ATOM 3846 N N . TRP A 1 523 ? -21.534 -1.009 11.091 1.00 85.69 523 TRP A N 1
ATOM 3847 C CA . TRP A 1 523 ? -20.978 0.333 11.232 1.00 85.69 523 TRP A CA 1
ATOM 3848 C C . TRP A 1 523 ? -22.058 1.411 11.116 1.00 85.69 523 TRP A C 1
ATOM 3850 O O . TRP A 1 523 ? -22.141 2.294 11.964 1.00 85.69 523 TRP A O 1
ATOM 3860 N N . GLN A 1 524 ? -22.932 1.309 10.116 1.00 83.00 524 GLN A N 1
ATOM 3861 C CA . GLN A 1 524 ? -23.986 2.293 9.895 1.00 83.00 524 GLN A CA 1
ATOM 3862 C C . GLN A 1 524 ? -25.092 2.215 10.957 1.00 83.00 524 GLN A C 1
ATOM 3864 O O . GLN A 1 524 ? -25.641 3.238 11.351 1.00 83.00 524 GLN A O 1
ATOM 3869 N N . TRP A 1 525 ? -25.428 1.016 11.440 1.00 84.94 525 TRP A N 1
ATOM 3870 C CA . TRP A 1 525 ? -26.337 0.864 12.576 1.00 84.94 525 TRP A CA 1
ATOM 3871 C C . TRP A 1 525 ? -25.740 1.460 13.856 1.00 84.94 525 TRP A C 1
ATOM 3873 O O . TRP A 1 525 ? -26.467 2.062 14.647 1.00 84.94 525 TRP A O 1
ATOM 3883 N N . ALA A 1 526 ? -24.429 1.320 14.051 1.00 83.25 526 ALA A N 1
ATOM 3884 C CA . ALA A 1 526 ? -23.725 1.892 15.188 1.00 83.25 526 ALA A CA 1
ATOM 3885 C C . ALA A 1 526 ? -23.590 3.424 15.096 1.00 83.25 526 ALA A C 1
ATOM 3887 O O . ALA A 1 526 ? -23.645 4.077 16.131 1.00 83.25 526 ALA A O 1
ATOM 3888 N N . ASP A 1 527 ? -23.478 4.012 13.902 1.00 82.25 527 ASP A N 1
ATOM 3889 C CA . ASP A 1 527 ? -23.530 5.469 13.678 1.00 82.25 527 ASP A CA 1
ATOM 3890 C C . ASP A 1 527 ? -24.995 5.953 13.659 1.00 82.25 527 ASP A C 1
ATOM 3892 O O . ASP A 1 527 ? -25.555 6.340 12.630 1.00 82.25 527 ASP A O 1
ATOM 3896 N N . GLN A 1 528 ? -25.658 5.891 14.819 1.00 82.31 528 GLN A N 1
ATOM 3897 C CA . GLN A 1 528 ? -27.077 6.236 14.960 1.00 82.31 528 GLN A CA 1
ATOM 3898 C C . GLN A 1 528 ? -27.366 7.679 14.521 1.00 82.31 528 GLN A C 1
ATOM 3900 O O . GLN A 1 528 ? -28.456 7.979 14.021 1.00 82.31 528 GLN A O 1
ATOM 3905 N N . ASN A 1 529 ? -26.427 8.590 14.770 1.00 74.00 529 ASN A N 1
ATOM 3906 C CA . ASN A 1 529 ? -26.599 10.008 14.482 1.00 74.00 529 ASN A CA 1
ATOM 3907 C C . ASN A 1 529 ? -26.218 10.396 13.032 1.00 74.00 529 ASN A C 1
ATOM 3909 O O . ASN A 1 529 ? -26.520 11.517 12.611 1.00 74.00 529 ASN A O 1
ATOM 3913 N N . ALA A 1 530 ? -25.661 9.451 12.264 1.00 77.06 530 ALA A N 1
ATOM 3914 C CA . ALA A 1 530 ? -25.294 9.557 10.855 1.00 77.06 530 ALA A CA 1
ATOM 3915 C C . ALA A 1 530 ? -24.286 10.681 10.548 1.00 77.06 530 ALA A C 1
ATOM 3917 O O . ALA A 1 530 ? -24.393 11.360 9.517 1.00 77.06 530 ALA A O 1
ATOM 3918 N N . ASN A 1 531 ? -23.311 10.900 11.436 1.00 68.06 531 ASN A N 1
ATOM 3919 C CA . ASN A 1 531 ? -22.255 11.903 11.253 1.00 68.06 531 ASN A CA 1
ATOM 3920 C C . ASN A 1 531 ? -21.001 11.360 10.539 1.00 68.06 531 ASN A C 1
ATOM 3922 O O . ASN A 1 531 ? -20.044 12.116 10.334 1.00 68.06 531 ASN A O 1
ATOM 3926 N N . GLY A 1 532 ? -21.002 10.085 10.136 1.00 72.12 532 GLY A N 1
ATOM 3927 C CA . GLY A 1 532 ? -19.909 9.445 9.410 1.00 72.12 532 GLY A CA 1
ATOM 3928 C C . GLY A 1 532 ? -18.818 8.853 10.305 1.00 72.12 532 GLY A C 1
ATOM 3929 O O . GLY A 1 532 ? -17.755 8.486 9.792 1.00 72.12 532 GLY A O 1
ATOM 3930 N N . ILE A 1 533 ? -19.049 8.751 11.615 1.00 73.31 533 ILE A N 1
ATOM 3931 C CA . ILE A 1 533 ? -18.141 8.122 12.573 1.00 73.31 533 ILE A CA 1
ATOM 3932 C C . ILE A 1 533 ? -18.925 7.557 13.765 1.00 73.31 533 ILE A C 1
ATOM 3934 O O . ILE A 1 533 ? -19.753 8.231 14.352 1.00 73.31 533 ILE A O 1
ATOM 3938 N N . VAL A 1 534 ? -18.612 6.329 14.180 1.00 75.81 534 VAL A N 1
ATOM 3939 C CA . VAL A 1 534 ? -19.148 5.784 15.436 1.00 75.81 534 VAL A CA 1
ATOM 3940 C C . VAL A 1 534 ? -18.362 6.393 16.595 1.00 75.81 534 VAL A C 1
ATOM 3942 O O . VAL A 1 534 ? -17.183 6.066 16.789 1.00 75.81 534 VAL A O 1
ATOM 3945 N N . ASP A 1 535 ? -18.990 7.296 17.343 1.00 66.75 535 ASP A N 1
ATOM 3946 C CA . ASP A 1 535 ? -18.327 8.119 18.356 1.00 66.75 535 ASP A CA 1
ATOM 3947 C C . ASP A 1 535 ? -19.023 8.075 19.733 1.00 66.75 535 ASP A C 1
ATOM 3949 O O . ASP A 1 535 ? -19.830 7.194 20.048 1.00 66.75 535 ASP A O 1
ATOM 3953 N N . ARG A 1 536 ? -18.652 9.000 20.632 1.00 62.53 536 ARG A N 1
ATOM 3954 C CA . ARG A 1 536 ? -19.264 9.151 21.966 1.00 62.53 536 ARG A CA 1
ATOM 3955 C C . ARG A 1 536 ? -20.777 9.220 21.934 1.00 62.53 536 ARG A C 1
ATOM 3957 O O . ARG A 1 536 ? -21.421 8.702 22.844 1.00 62.53 536 ARG A O 1
ATOM 3964 N N . SER A 1 537 ? -21.312 9.991 21.000 1.00 68.69 537 SER A N 1
ATOM 3965 C CA . SER A 1 537 ? -22.731 10.285 20.912 1.00 68.69 537 SER A CA 1
ATOM 3966 C C . SER A 1 537 ? -23.513 8.980 20.785 1.00 68.69 537 SER A C 1
ATOM 3968 O O . SER A 1 537 ? -24.451 8.752 21.552 1.00 68.69 537 SER A O 1
ATOM 3970 N N . ASP A 1 538 ? -23.034 8.077 19.928 1.00 72.75 538 ASP A N 1
ATOM 3971 C CA . ASP A 1 538 ? -23.626 6.756 19.717 1.00 72.75 538 ASP A CA 1
ATOM 3972 C C . ASP A 1 538 ? -23.390 5.814 20.906 1.00 72.75 538 ASP A C 1
ATOM 3974 O O . ASP A 1 538 ? -24.284 5.091 21.345 1.00 72.75 538 ASP A O 1
ATOM 3978 N N . ALA A 1 539 ? -22.198 5.869 21.505 1.00 67.38 539 ALA A N 1
ATOM 3979 C CA . ALA A 1 539 ? -21.875 5.106 22.712 1.00 67.38 539 ALA A CA 1
ATOM 3980 C C . ALA A 1 539 ? -22.812 5.446 23.884 1.00 67.38 539 ALA A C 1
ATOM 3982 O O . ALA A 1 539 ? -23.331 4.572 24.579 1.00 67.38 539 ALA A O 1
ATOM 3983 N N . ASN A 1 540 ? -23.041 6.739 24.114 1.00 62.69 540 ASN A N 1
ATOM 3984 C CA . ASN A 1 540 ? -23.911 7.216 25.180 1.00 62.69 540 ASN A CA 1
ATOM 3985 C C . ASN A 1 540 ? -25.368 6.826 24.917 1.00 62.69 540 ASN A C 1
ATOM 3987 O O . ASN A 1 540 ? -26.090 6.486 25.859 1.00 62.69 540 ASN A O 1
ATOM 3991 N N . SER A 1 541 ? -25.810 6.872 23.657 1.00 72.81 541 SER A N 1
ATOM 3992 C CA . SER A 1 541 ? -27.189 6.547 23.311 1.00 72.81 541 SER A CA 1
ATOM 3993 C C . SER A 1 541 ? -27.483 5.050 23.453 1.00 72.81 541 SER A C 1
ATOM 3995 O O . SER A 1 541 ? -28.551 4.706 23.962 1.00 72.81 541 SER A O 1
ATOM 3997 N N . ILE A 1 542 ? -26.543 4.157 23.106 1.00 67.62 542 ILE A N 1
ATOM 3998 C CA . ILE A 1 542 ? -26.734 2.711 23.301 1.00 67.62 542 ILE A CA 1
ATOM 3999 C C . ILE A 1 542 ? -26.692 2.321 24.781 1.00 67.62 542 ILE A C 1
ATOM 4001 O O . ILE A 1 542 ? -27.515 1.524 25.239 1.00 67.62 542 ILE A O 1
ATOM 4005 N N . VAL A 1 543 ? -25.782 2.915 25.560 1.00 64.19 543 VAL A N 1
ATOM 4006 C CA . VAL A 1 543 ? -25.637 2.627 26.996 1.00 64.19 543 VAL A CA 1
ATOM 4007 C C . VAL A 1 543 ? -26.880 3.064 27.768 1.00 64.19 543 VAL A C 1
ATOM 4009 O O . VAL A 1 543 ? -27.333 2.336 28.651 1.00 64.19 543 VAL A O 1
ATOM 4012 N N . ALA A 1 544 ? -27.499 4.191 27.399 1.00 64.94 544 ALA A N 1
ATOM 4013 C CA . ALA A 1 544 ? -28.769 4.630 27.981 1.00 64.94 544 ALA A CA 1
ATOM 4014 C C . ALA A 1 544 ? -29.911 3.610 27.785 1.00 64.94 544 ALA A C 1
ATOM 4016 O O . ALA A 1 544 ? -30.877 3.598 28.552 1.00 64.94 544 ALA A O 1
ATOM 4017 N N . CYS A 1 545 ? -29.787 2.731 26.789 1.00 68.31 545 CYS A N 1
ATOM 4018 C CA . CYS A 1 545 ? -30.768 1.709 26.446 1.00 68.31 545 CYS A CA 1
ATOM 4019 C C . CYS A 1 545 ? -30.458 0.318 27.008 1.00 68.31 545 CYS A C 1
ATOM 4021 O O . CYS A 1 545 ? -31.287 -0.587 26.871 1.00 68.31 545 CYS A O 1
ATOM 4023 N N . PHE A 1 546 ? -29.319 0.147 27.684 1.00 73.62 546 PHE A N 1
ATOM 4024 C CA . PHE A 1 546 ? -28.905 -1.121 28.276 1.00 73.62 546 PHE A CA 1
ATOM 4025 C C . PHE A 1 546 ? -29.941 -1.645 29.282 1.00 73.62 546 PHE A C 1
ATOM 4027 O O . PHE A 1 546 ? -30.345 -0.936 30.206 1.00 73.62 546 PHE A O 1
ATOM 4034 N N . ASN A 1 547 ? -30.376 -2.898 29.103 1.00 69.69 547 ASN A N 1
ATOM 4035 C CA . ASN A 1 547 ? -31.411 -3.560 29.905 1.00 69.69 547 ASN A CA 1
ATOM 4036 C C . ASN A 1 547 ? -32.760 -2.817 29.996 1.00 69.69 547 ASN A C 1
ATOM 4038 O O . ASN A 1 547 ? -33.585 -3.136 30.856 1.00 69.69 547 ASN A O 1
ATOM 4042 N N . GLN A 1 548 ? -33.027 -1.852 29.111 1.00 76.88 548 GLN A N 1
ATOM 4043 C CA . GLN A 1 548 ? -34.314 -1.163 29.086 1.00 76.88 548 GLN A CA 1
ATOM 4044 C C . GLN A 1 548 ? -35.409 -2.040 28.452 1.00 76.88 548 GLN A C 1
ATOM 4046 O O . GLN A 1 548 ? -35.132 -2.760 27.486 1.00 76.88 548 GLN A O 1
ATOM 4051 N N . PRO A 1 549 ? -36.667 -1.972 28.941 1.00 84.75 549 PRO A N 1
ATOM 4052 C CA . PRO A 1 549 ? -37.791 -2.684 28.336 1.00 84.75 549 PRO A CA 1
ATOM 4053 C C . PRO A 1 549 ? -37.971 -2.357 26.849 1.00 84.75 549 PRO A C 1
ATOM 4055 O O . PRO A 1 549 ? -37.738 -1.229 26.410 1.00 84.75 549 PRO A O 1
ATOM 4058 N N . ILE A 1 550 ? -38.428 -3.335 26.064 1.00 87.81 550 ILE A N 1
ATOM 4059 C CA . ILE A 1 550 ? -38.737 -3.119 24.643 1.00 87.81 550 ILE A CA 1
ATOM 4060 C C . ILE A 1 550 ? -39.816 -2.033 24.519 1.00 87.81 550 ILE A C 1
ATOM 4062 O O . ILE A 1 550 ? -40.865 -2.123 25.158 1.00 87.81 550 ILE A O 1
ATOM 4066 N N . GLY A 1 551 ? -39.557 -1.017 23.693 1.00 84.62 551 GLY A N 1
ATOM 4067 C CA . GLY A 1 551 ? -40.448 0.127 23.487 1.00 84.62 551 GLY A CA 1
ATOM 4068 C C . GLY A 1 551 ? -40.136 1.355 24.349 1.00 84.62 551 GLY A C 1
ATOM 4069 O O . GLY A 1 551 ? -40.874 2.338 24.268 1.00 84.62 551 GLY A O 1
ATOM 4070 N N . THR A 1 552 ? -39.059 1.339 25.145 1.00 85.38 552 THR A N 1
ATOM 4071 C CA . THR A 1 552 ? -38.586 2.533 25.867 1.00 85.38 552 THR A CA 1
ATOM 4072 C C . THR A 1 552 ? -38.327 3.690 24.886 1.00 85.38 552 THR A C 1
ATOM 4074 O O . THR A 1 552 ? -37.595 3.507 23.905 1.00 85.38 552 THR A O 1
ATOM 4077 N N . PRO A 1 553 ? -38.898 4.891 25.119 1.00 85.88 553 PRO A N 1
ATOM 4078 C CA . PRO A 1 553 ? -38.658 6.055 24.270 1.00 85.88 553 PRO A CA 1
ATOM 4079 C C . PRO A 1 553 ? -37.161 6.357 24.132 1.00 85.88 553 PRO A C 1
ATOM 4081 O O . PRO A 1 553 ? -36.450 6.421 25.128 1.00 85.88 553 PRO A O 1
ATOM 4084 N N . GLY A 1 554 ? -36.686 6.536 22.897 1.00 80.25 554 GLY A N 1
ATOM 4085 C CA . GLY A 1 554 ? -35.263 6.745 22.593 1.00 80.25 554 GLY A CA 1
ATOM 4086 C C . GLY A 1 554 ? -34.457 5.464 22.335 1.00 80.25 554 GLY A C 1
ATOM 4087 O O . GLY A 1 554 ? -33.378 5.553 21.762 1.00 80.25 554 GLY A O 1
ATOM 4088 N N . CYS A 1 555 ? -34.998 4.279 22.650 1.00 82.31 555 CYS A N 1
ATOM 4089 C CA . CYS A 1 555 ? -34.296 2.998 22.484 1.00 82.31 555 CYS A CA 1
ATOM 4090 C C . CYS A 1 555 ? -34.741 2.165 21.284 1.00 82.31 555 CYS A C 1
ATOM 4092 O O . CYS A 1 555 ? -34.161 1.114 21.030 1.00 82.31 555 CYS A O 1
ATOM 4094 N N . ALA A 1 556 ? -35.733 2.632 20.523 1.00 86.81 556 ALA A N 1
ATOM 4095 C CA . ALA A 1 556 ? -36.285 1.890 19.391 1.00 86.81 556 ALA A CA 1
ATOM 4096 C C . ALA A 1 556 ? -35.224 1.501 18.344 1.00 86.81 556 ALA A C 1
ATOM 4098 O O . ALA A 1 556 ? -35.291 0.399 17.815 1.00 86.81 556 ALA A O 1
ATOM 4099 N N . HIS A 1 557 ? -34.238 2.370 18.089 1.00 85.62 557 HIS A N 1
ATOM 4100 C CA . HIS A 1 557 ? -33.111 2.089 17.188 1.00 85.62 557 HIS A CA 1
ATOM 4101 C C . HIS A 1 557 ? -32.255 0.916 17.682 1.00 85.62 557 HIS A C 1
ATOM 4103 O O . HIS A 1 557 ? -32.073 -0.065 16.973 1.00 85.62 557 HIS A O 1
ATOM 4109 N N . TRP A 1 558 ? -31.801 0.979 18.936 1.00 82.69 558 TRP A N 1
ATOM 4110 C CA . TRP A 1 558 ? -30.922 -0.030 19.537 1.00 82.69 558 TRP A CA 1
ATOM 4111 C C . TRP A 1 558 ? -31.618 -1.366 19.823 1.00 82.69 558 TRP A C 1
ATOM 4113 O O . TRP A 1 558 ? -30.961 -2.399 19.930 1.00 82.69 558 TRP A O 1
ATOM 4123 N N . GLN A 1 559 ? -32.946 -1.350 19.954 1.00 84.56 559 GLN A N 1
ATOM 4124 C CA . GLN A 1 559 ? -33.783 -2.537 20.148 1.00 84.56 559 GLN A CA 1
ATOM 4125 C C . GLN A 1 559 ? -34.227 -3.182 18.827 1.00 84.56 559 GLN A C 1
ATOM 4127 O O . GLN A 1 559 ? -34.810 -4.270 18.850 1.00 84.56 559 GLN A O 1
ATOM 4132 N N . ALA A 1 560 ? -33.966 -2.516 17.699 1.00 82.12 560 ALA A N 1
ATOM 4133 C CA . ALA A 1 560 ? -34.214 -3.013 16.357 1.00 82.12 560 ALA A CA 1
ATOM 4134 C C . ALA A 1 560 ? -32.916 -3.546 15.725 1.00 82.12 560 ALA A C 1
ATOM 4136 O O . ALA A 1 560 ? -31.825 -3.047 16.031 1.00 82.12 560 ALA A O 1
ATOM 4137 N N . PRO A 1 561 ? -33.020 -4.546 14.834 1.00 77.00 561 PRO A N 1
ATOM 4138 C CA . PRO A 1 561 ? -31.864 -5.029 14.098 1.00 77.00 561 PRO A CA 1
ATOM 4139 C C . PRO A 1 561 ? -31.402 -3.963 13.100 1.00 77.00 561 PRO A C 1
ATOM 4141 O O . PRO A 1 561 ? -32.199 -3.129 12.654 1.00 77.00 561 PRO A O 1
ATOM 4144 N N . ALA A 1 562 ? -30.127 -4.018 12.715 1.00 74.38 562 ALA A N 1
ATOM 4145 C CA . ALA A 1 562 ? -29.619 -3.279 11.568 1.00 74.38 562 ALA A CA 1
ATOM 4146 C C . ALA A 1 562 ? -30.454 -3.581 10.312 1.00 74.38 562 ALA A C 1
ATOM 4148 O O . ALA A 1 562 ? -31.136 -4.611 10.221 1.00 74.38 562 ALA A O 1
ATOM 4149 N N . ALA A 1 563 ? -30.407 -2.667 9.337 1.00 67.56 563 ALA A N 1
ATOM 4150 C CA . ALA A 1 563 ? -31.025 -2.898 8.036 1.00 67.56 563 ALA A CA 1
ATOM 4151 C C . ALA A 1 563 ? -30.560 -4.255 7.487 1.00 67.56 563 ALA A C 1
ATOM 4153 O O . ALA A 1 563 ? -29.378 -4.570 7.546 1.00 67.56 563 ALA A O 1
ATOM 4154 N N . SER A 1 564 ? -31.491 -5.074 6.996 1.00 60.56 564 SER A N 1
ATOM 4155 C CA . SER A 1 564 ? -31.155 -6.414 6.523 1.00 60.56 564 SER A CA 1
ATOM 4156 C C . SER A 1 564 ? -30.578 -6.363 5.114 1.00 60.56 564 SER A C 1
ATOM 4158 O O . SER A 1 564 ? -31.255 -5.872 4.202 1.00 60.56 564 SER A O 1
ATOM 4160 N N . THR A 1 565 ? -29.426 -6.992 4.900 1.00 63.81 565 THR A N 1
ATOM 4161 C CA . THR A 1 565 ? -29.048 -7.474 3.571 1.00 63.81 565 THR A CA 1
ATOM 4162 C C . THR A 1 565 ? -30.181 -8.321 2.984 1.00 63.81 565 THR A C 1
ATOM 4164 O O . THR A 1 565 ? -30.803 -9.159 3.643 1.00 63.81 565 THR A O 1
ATOM 4167 N N . SER A 1 566 ? -30.486 -8.085 1.713 1.00 63.50 566 SER A N 1
ATOM 4168 C CA . SER A 1 566 ? -31.506 -8.822 0.977 1.00 63.50 566 SER A CA 1
ATOM 4169 C C . SER A 1 566 ? -30.859 -9.689 -0.090 1.00 63.50 566 SER A C 1
ATOM 4171 O O . SER A 1 566 ? -29.907 -9.285 -0.756 1.00 63.50 566 SER A O 1
ATOM 4173 N N . CYS A 1 567 ? -31.384 -10.900 -0.259 1.00 68.50 567 CYS A N 1
ATOM 4174 C CA . CYS A 1 567 ? -30.962 -11.760 -1.349 1.00 68.50 567 CYS A CA 1
ATOM 4175 C C . CYS A 1 567 ? -31.711 -11.380 -2.629 1.00 68.50 567 CYS A C 1
ATOM 4177 O O . CYS A 1 567 ? -32.908 -11.633 -2.777 1.00 68.50 567 CYS A O 1
ATOM 4179 N N . VAL A 1 568 ? -30.988 -10.797 -3.571 1.00 66.88 568 VAL A N 1
ATOM 4180 C CA . VAL A 1 568 ? -31.452 -10.431 -4.900 1.00 66.88 568 VAL A CA 1
ATOM 4181 C C . VAL A 1 568 ? -30.958 -11.485 -5.882 1.00 66.88 568 VAL A C 1
ATOM 4183 O O . VAL A 1 568 ? -29.826 -11.454 -6.353 1.00 66.88 568 VAL A O 1
ATOM 4186 N N . ALA A 1 569 ? -31.837 -12.428 -6.227 1.00 66.00 569 ALA A N 1
ATOM 4187 C CA . ALA A 1 569 ? -31.509 -13.547 -7.117 1.00 66.00 569 ALA A CA 1
ATOM 4188 C C . ALA A 1 569 ? -30.995 -13.102 -8.502 1.00 66.00 569 ALA A C 1
ATOM 4190 O O . ALA A 1 569 ? -30.219 -13.817 -9.131 1.00 66.00 569 ALA A O 1
ATOM 4191 N N . SER A 1 570 ? -31.388 -11.913 -8.978 1.00 60.16 570 SER A N 1
ATOM 4192 C CA . SER A 1 570 ? -30.856 -11.328 -10.216 1.00 60.16 570 SER A CA 1
ATOM 4193 C C . SER A 1 570 ? -29.428 -10.794 -10.085 1.00 60.16 570 SER A C 1
ATOM 4195 O O . SER A 1 570 ? -28.786 -10.591 -11.108 1.00 60.16 570 SER A O 1
ATOM 4197 N N . ALA A 1 571 ? -28.934 -10.555 -8.869 1.00 58.19 571 ALA A N 1
ATOM 4198 C CA . ALA A 1 571 ? -27.552 -10.166 -8.593 1.00 58.19 571 ALA A CA 1
ATOM 4199 C C . ALA A 1 571 ? -26.624 -11.379 -8.383 1.00 58.19 571 ALA A C 1
ATOM 4201 O O . ALA A 1 571 ? -25.407 -11.238 -8.375 1.00 58.19 571 ALA A O 1
ATOM 4202 N N . GLY A 1 572 ? -27.182 -12.590 -8.287 1.00 67.25 572 GLY A N 1
ATOM 4203 C CA . GLY A 1 572 ? -26.435 -13.843 -8.200 1.00 67.25 572 GLY A CA 1
ATOM 4204 C C . GLY A 1 572 ? -26.940 -14.754 -7.085 1.00 67.25 572 GLY A C 1
ATOM 4205 O O . GLY A 1 572 ? -27.951 -14.490 -6.436 1.00 67.25 572 GLY A O 1
ATOM 4206 N N . SER A 1 573 ? -26.229 -15.856 -6.855 1.00 66.62 573 SER A N 1
ATOM 4207 C CA . SER A 1 573 ? -26.473 -16.736 -5.711 1.00 66.62 573 SER A CA 1
ATOM 4208 C C . SER A 1 573 ? -26.006 -16.071 -4.418 1.00 66.62 573 SER A C 1
ATOM 4210 O O . SER A 1 573 ? -24.898 -15.538 -4.367 1.00 66.62 573 SER A O 1
ATOM 4212 N N . CYS A 1 574 ? -26.822 -16.138 -3.371 1.00 65.25 574 CYS A N 1
ATOM 4213 C CA . CYS A 1 574 ? -26.434 -15.705 -2.033 1.00 65.25 574 CYS A CA 1
ATOM 4214 C C . CYS A 1 574 ? -25.787 -16.869 -1.283 1.00 65.25 574 CYS A C 1
ATOM 4216 O O . CYS A 1 574 ? -26.297 -17.991 -1.324 1.00 65.25 574 CYS A O 1
ATOM 4218 N N . ASN A 1 575 ? -24.686 -16.610 -0.582 1.00 62.22 575 ASN A N 1
ATOM 4219 C CA . ASN A 1 575 ? -24.161 -17.572 0.375 1.00 62.22 575 ASN A CA 1
ATOM 4220 C C . ASN A 1 575 ? -25.045 -17.534 1.633 1.00 62.22 575 ASN A C 1
ATOM 4222 O O . ASN A 1 575 ? -25.262 -16.466 2.201 1.00 62.22 575 ASN A O 1
ATOM 4226 N N . SER A 1 576 ? -25.573 -18.680 2.071 1.00 52.16 576 SER A N 1
ATOM 4227 C CA . SER A 1 576 ? -26.426 -18.757 3.265 1.00 52.16 576 SER A CA 1
ATOM 4228 C C . SER A 1 576 ? -25.701 -18.355 4.554 1.00 52.16 576 SER A C 1
ATOM 4230 O O . SER A 1 576 ? -26.369 -17.970 5.507 1.00 52.16 576 SER A O 1
ATOM 4232 N N . GLY A 1 577 ? -24.361 -18.428 4.583 1.00 55.12 577 GLY A N 1
ATOM 4233 C CA . GLY A 1 577 ? -23.541 -17.938 5.700 1.00 55.12 577 GLY A CA 1
ATOM 4234 C C . GLY A 1 577 ? -23.447 -16.409 5.759 1.00 55.12 577 GLY A C 1
ATOM 4235 O O . GLY A 1 577 ? -23.519 -15.837 6.837 1.00 55.12 577 GLY A O 1
ATOM 4236 N N . SER A 1 578 ? -23.397 -15.723 4.614 1.00 52.16 578 SER A N 1
ATOM 4237 C CA . SER A 1 578 ? -23.279 -14.254 4.562 1.00 52.16 578 SER A CA 1
ATOM 4238 C C . SER A 1 578 ? -24.546 -13.513 5.015 1.00 52.16 578 SER A C 1
ATOM 4240 O O . SER A 1 578 ? -24.477 -12.333 5.324 1.00 52.16 578 SER A O 1
ATOM 4242 N N . LEU A 1 579 ? -25.699 -14.191 5.061 1.00 55.56 579 LEU A N 1
ATOM 4243 C CA . LEU A 1 579 ? -26.999 -13.612 5.436 1.00 55.56 579 LEU A CA 1
ATOM 4244 C C . LEU A 1 579 ? -27.408 -13.899 6.893 1.00 55.56 579 LEU A C 1
AT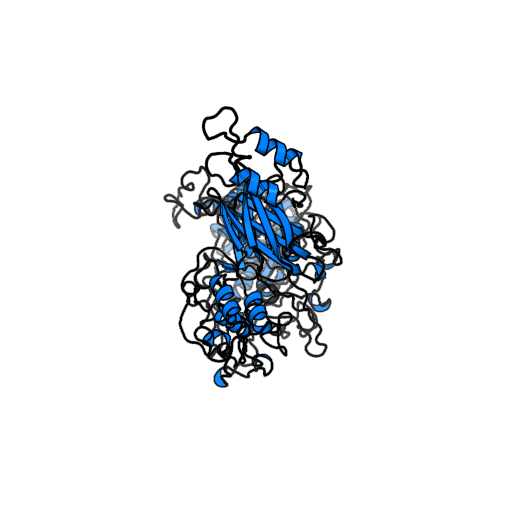OM 4246 O O . LEU A 1 579 ? -28.518 -13.548 7.301 1.00 55.56 579 LEU A O 1
ATOM 4250 N N . SER A 1 580 ? -26.587 -14.610 7.673 1.00 51.66 580 SER A N 1
ATOM 4251 C CA . SER A 1 580 ? -27.001 -15.052 9.006 1.00 51.66 580 SER A CA 1
ATOM 4252 C C . SER A 1 580 ? -26.738 -13.994 10.081 1.00 51.66 580 SER A C 1
ATOM 4254 O O . SER A 1 580 ? -25.593 -13.752 10.441 1.00 51.66 580 SER A O 1
ATOM 4256 N N . PHE A 1 581 ? -27.846 -13.481 10.631 1.00 57.28 581 PHE A N 1
ATOM 4257 C CA . PHE A 1 581 ? -27.993 -12.530 11.744 1.00 57.28 581 PHE A CA 1
ATOM 4258 C C . PHE A 1 581 ? -27.616 -11.079 11.410 1.00 57.28 581 PHE A C 1
ATOM 4260 O O . PHE A 1 581 ? -26.435 -10.741 11.463 1.00 57.28 581 PHE A O 1
ATOM 4267 N N . PRO A 1 582 ? -28.603 -10.200 11.123 1.00 64.31 582 PRO A N 1
ATOM 4268 C CA . PRO A 1 582 ? -28.319 -8.775 11.056 1.00 64.31 582 PRO A CA 1
ATOM 4269 C C . PRO A 1 582 ? -27.747 -8.331 12.414 1.00 64.31 582 PRO A C 1
ATOM 4271 O O . PRO A 1 582 ? -28.328 -8.689 13.448 1.00 64.31 582 PRO A O 1
ATOM 4274 N N . PRO A 1 583 ? -26.615 -7.607 12.427 1.00 64.75 583 PRO A N 1
ATOM 4275 C CA . PRO A 1 583 ? -26.061 -7.035 13.649 1.00 64.75 583 PRO A CA 1
ATOM 4276 C C . PRO A 1 583 ? -27.095 -6.126 14.332 1.00 64.75 583 PRO A C 1
ATOM 4278 O O . PRO A 1 583 ? -28.027 -5.633 13.693 1.00 64.75 583 PRO A O 1
ATOM 4281 N N . GLY A 1 584 ? -26.965 -5.903 15.638 1.00 60.75 584 GLY A N 1
ATOM 4282 C CA . GLY A 1 584 ? -27.897 -5.070 16.390 1.00 60.75 584 GLY A CA 1
ATOM 4283 C C . GLY A 1 584 ? -29.066 -5.807 17.057 1.00 60.75 584 GLY A C 1
ATOM 4284 O O . GLY A 1 584 ? -29.048 -7.014 17.308 1.00 60.75 584 GLY A O 1
ATOM 4285 N N . GLY A 1 585 ? -30.063 -5.039 17.501 1.00 61.03 585 GLY A N 1
ATOM 4286 C CA . GLY A 1 585 ? -31.048 -5.461 18.500 1.00 61.03 585 GLY A CA 1
ATOM 4287 C C . GLY A 1 585 ? -32.027 -6.544 18.037 1.00 61.03 585 GLY A C 1
ATOM 4288 O O . GLY A 1 585 ? -32.838 -6.327 17.148 1.00 61.03 585 GLY A O 1
ATOM 4289 N N . ASN A 1 586 ? -32.053 -7.678 18.743 1.00 65.38 586 ASN A N 1
ATOM 4290 C CA . ASN A 1 586 ? -33.150 -8.659 18.712 1.00 65.38 586 ASN A CA 1
ATOM 4291 C C . ASN A 1 586 ? -34.010 -8.543 19.989 1.00 65.38 586 ASN A C 1
ATOM 4293 O O . ASN A 1 586 ? -34.293 -9.538 20.660 1.00 65.38 586 ASN A O 1
ATOM 4297 N N . GLY A 1 587 ? -34.385 -7.314 20.369 1.00 78.75 587 GLY A N 1
ATOM 4298 C CA . GLY A 1 587 ? -35.122 -7.025 21.603 1.00 78.75 587 GLY A CA 1
ATOM 4299 C C . GLY A 1 587 ? -34.340 -6.160 22.593 1.00 78.75 587 GLY A C 1
ATOM 4300 O O . GLY A 1 587 ? -33.852 -5.096 22.235 1.00 78.75 587 GLY A O 1
ATOM 4301 N N . VAL A 1 588 ? -34.283 -6.567 23.865 1.00 73.12 588 VAL A N 1
ATOM 4302 C CA . VAL A 1 588 ? -33.605 -5.800 24.931 1.00 73.12 588 VAL A CA 1
ATOM 4303 C C . VAL A 1 588 ? -32.115 -5.635 24.605 1.00 73.12 588 VAL A C 1
ATOM 4305 O O . VAL A 1 588 ? -31.461 -6.605 24.231 1.00 73.12 588 VAL A O 1
ATOM 4308 N N . VAL A 1 589 ? -31.579 -4.421 24.776 1.00 64.62 589 VAL A N 1
ATOM 4309 C CA . VAL A 1 589 ? -30.150 -4.128 24.569 1.00 64.62 589 VAL A CA 1
ATOM 4310 C C . VAL A 1 589 ? -29.333 -4.790 25.672 1.00 64.62 589 VAL A C 1
ATOM 4312 O O . VAL A 1 589 ? -29.565 -4.552 26.859 1.00 64.62 589 VAL A O 1
ATOM 4315 N N . THR A 1 590 ? -28.357 -5.594 25.271 1.00 62.22 590 THR A N 1
ATOM 4316 C CA . THR A 1 590 ? -27.457 -6.335 26.159 1.00 62.22 590 THR A CA 1
ATOM 4317 C C . THR A 1 590 ? -25.998 -5.976 25.883 1.00 62.22 590 THR A C 1
ATOM 4319 O O . THR A 1 590 ? -25.689 -5.137 25.035 1.00 62.22 590 THR A O 1
ATOM 4322 N N . SER A 1 591 ? -25.070 -6.641 26.576 1.00 57.38 591 SER A N 1
ATOM 4323 C CA . SER A 1 591 ? -23.632 -6.490 26.338 1.00 57.38 591 SER A CA 1
ATOM 4324 C C . SER A 1 591 ? -23.224 -6.857 24.911 1.00 57.38 591 SER A C 1
ATOM 4326 O O . SER A 1 591 ? -22.206 -6.364 24.443 1.00 57.38 591 SER A O 1
ATOM 4328 N N . THR A 1 592 ? -24.014 -7.678 24.211 1.00 63.44 592 THR A N 1
ATOM 4329 C CA . THR A 1 592 ? -23.780 -8.029 22.806 1.00 63.44 592 THR A CA 1
ATOM 4330 C C . THR A 1 592 ? -23.844 -6.793 21.912 1.00 63.44 592 THR A C 1
ATOM 4332 O O . THR A 1 592 ? -22.854 -6.472 21.264 1.00 63.44 592 THR A O 1
ATOM 4335 N N . GLN A 1 593 ? -24.940 -6.031 21.955 1.00 68.38 593 GLN A N 1
ATOM 4336 C CA . GLN A 1 593 ? -25.093 -4.816 21.143 1.00 68.38 593 GLN A CA 1
ATOM 4337 C C . GLN A 1 593 ? -24.041 -3.751 21.490 1.00 68.38 593 GLN A C 1
ATOM 4339 O O . GLN A 1 593 ? -23.514 -3.071 20.614 1.00 68.38 593 GLN A O 1
ATOM 4344 N N . VAL A 1 594 ? -23.685 -3.633 22.773 1.00 63.31 594 VAL A N 1
ATOM 4345 C CA . VAL A 1 594 ? -22.615 -2.723 23.213 1.00 63.31 594 VAL A CA 1
ATOM 4346 C C . VAL A 1 594 ? -21.253 -3.161 22.659 1.00 63.31 594 VAL A C 1
ATOM 4348 O O . VAL A 1 594 ? -20.469 -2.319 22.225 1.00 63.31 594 VAL A O 1
ATOM 4351 N N . SER A 1 595 ? -20.972 -4.468 22.625 1.00 64.31 595 SER A N 1
ATOM 4352 C CA . SER A 1 595 ? -19.733 -4.997 22.041 1.00 64.31 595 SER A CA 1
ATOM 4353 C C . SER A 1 595 ? -19.668 -4.831 20.520 1.00 64.31 595 SER A C 1
ATOM 4355 O O . SER A 1 595 ? -18.600 -4.543 19.990 1.00 64.31 595 SER A O 1
ATOM 4357 N N . GLU A 1 596 ? -20.807 -4.938 19.835 1.00 73.38 596 GLU A N 1
ATOM 4358 C CA . GLU A 1 596 ? -20.943 -4.699 18.396 1.00 73.38 596 GLU A CA 1
ATOM 4359 C C . GLU A 1 596 ? -20.623 -3.240 18.041 1.00 73.38 596 GLU A C 1
ATOM 4361 O O . GLU A 1 596 ? -19.805 -2.998 17.157 1.00 73.38 596 GLU A O 1
ATOM 4366 N N . LEU A 1 597 ? -21.166 -2.267 18.786 1.00 76.38 597 LEU A N 1
ATOM 4367 C CA . LEU A 1 597 ? -20.801 -0.853 18.626 1.00 76.38 597 LEU A CA 1
ATOM 4368 C C . LEU A 1 597 ? -19.311 -0.619 18.905 1.00 76.38 597 LEU A C 1
ATOM 4370 O O . LEU A 1 597 ? -18.619 0.051 18.137 1.00 76.38 597 LEU A O 1
ATOM 4374 N N . SER A 1 598 ? -18.791 -1.210 19.984 1.00 67.69 598 SER A N 1
ATOM 4375 C CA . SER A 1 598 ? -17.373 -1.090 20.334 1.00 67.69 598 SER A CA 1
ATOM 4376 C C . SER A 1 598 ? -16.448 -1.651 19.246 1.00 67.69 598 SER A C 1
ATOM 4378 O O . SER A 1 598 ? -15.314 -1.191 19.136 1.00 67.69 598 SER A O 1
ATOM 4380 N N . ALA A 1 599 ? -16.904 -2.623 18.451 1.00 73.00 599 ALA A N 1
ATOM 4381 C CA . ALA A 1 599 ? -16.109 -3.275 17.413 1.00 73.00 599 ALA A CA 1
ATOM 4382 C C . ALA A 1 599 ? -15.852 -2.395 16.177 1.00 73.00 599 ALA A C 1
ATOM 4384 O O . ALA A 1 599 ? -14.902 -2.666 15.445 1.00 73.00 599 ALA A O 1
ATOM 4385 N N . VAL A 1 600 ? -16.668 -1.361 15.954 1.00 76.44 600 VAL A N 1
ATOM 4386 C CA . VAL A 1 600 ? -16.596 -0.428 14.806 1.00 76.44 600 VAL A CA 1
ATOM 4387 C C . VAL A 1 600 ? -16.299 1.015 15.231 1.00 76.44 600 VAL A C 1
ATOM 4389 O O . VAL A 1 600 ? -16.323 1.952 14.434 1.00 76.44 600 VAL A O 1
ATOM 4392 N N . CYS A 1 601 ? -15.999 1.182 16.512 1.00 71.00 601 CYS A N 1
ATOM 4393 C CA . CYS A 1 601 ? -15.810 2.455 17.166 1.00 71.00 601 CYS A CA 1
ATOM 4394 C C . CYS A 1 601 ? -14.614 3.265 16.631 1.00 71.00 601 CYS A C 1
ATOM 4396 O O . CYS A 1 601 ? -13.558 2.708 16.321 1.00 71.00 601 CYS A O 1
ATOM 4398 N N . GLY A 1 602 ? -14.760 4.594 16.558 1.00 67.56 602 GLY A N 1
ATOM 4399 C CA . GLY A 1 602 ? -13.685 5.529 16.200 1.00 67.56 602 GLY A CA 1
ATOM 4400 C C . GLY A 1 602 ? -13.157 5.359 14.775 1.00 67.56 602 GLY A C 1
ATOM 4401 O O . GLY A 1 602 ? -12.126 5.933 14.429 1.00 67.56 602 GLY A O 1
ATOM 4402 N N . SER A 1 603 ? -13.847 4.560 13.957 1.00 72.06 603 SER A N 1
ATOM 4403 C CA . SER A 1 603 ? -13.396 4.149 12.634 1.00 72.06 603 SER A CA 1
ATOM 4404 C C . SER A 1 603 ? -14.338 4.690 11.568 1.00 72.06 603 SER A C 1
ATOM 4406 O O . SER A 1 603 ? -15.363 4.072 11.291 1.00 72.06 603 SER A O 1
ATOM 4408 N N . PRO A 1 604 ? -14.044 5.850 10.966 1.00 77.69 604 PRO A N 1
ATOM 4409 C CA . PRO A 1 604 ? -14.796 6.322 9.809 1.00 77.69 604 PRO A CA 1
ATOM 4410 C C . PRO A 1 604 ? -14.588 5.383 8.611 1.00 77.69 604 PRO A C 1
ATOM 4412 O O . PRO A 1 604 ? -13.496 4.847 8.410 1.00 77.69 604 PRO A O 1
ATOM 4415 N N . TRP A 1 605 ? -15.613 5.211 7.768 1.00 83.69 605 TRP A N 1
ATOM 4416 C CA . TRP A 1 605 ? -15.515 4.291 6.626 1.00 83.69 605 TRP A CA 1
ATOM 4417 C C . TRP A 1 605 ? -14.598 4.802 5.505 1.00 83.69 605 TRP A C 1
ATOM 4419 O O . TRP A 1 605 ? -13.965 3.995 4.830 1.00 83.69 605 TRP A O 1
ATOM 4429 N N . THR A 1 606 ? -14.505 6.122 5.293 1.00 77.50 606 THR A N 1
ATOM 4430 C CA . THR A 1 606 ? -13.771 6.717 4.152 1.00 77.50 606 THR A CA 1
ATOM 4431 C C . THR A 1 606 ? -12.928 7.945 4.511 1.00 77.50 606 THR A C 1
ATOM 4433 O O . THR A 1 606 ? -12.602 8.739 3.632 1.00 77.50 606 THR A O 1
ATOM 4436 N N . ALA A 1 607 ? -12.563 8.147 5.783 1.00 73.25 607 ALA A N 1
ATOM 4437 C CA . ALA A 1 607 ? -11.826 9.348 6.194 1.00 73.25 607 ALA A CA 1
ATOM 4438 C C . ALA A 1 607 ? -10.453 9.491 5.511 1.00 73.25 607 ALA A C 1
ATOM 4440 O O . ALA A 1 607 ? -9.818 8.492 5.189 1.00 73.25 607 ALA A O 1
ATOM 4441 N N . PRO A 1 608 ? -9.947 10.721 5.325 1.00 68.12 608 PRO A N 1
ATOM 4442 C CA . PRO A 1 608 ? -10.575 11.999 5.674 1.00 68.12 608 PRO A CA 1
ATOM 4443 C C . PRO A 1 608 ? -11.616 12.455 4.641 1.00 68.12 608 PRO A C 1
ATOM 4445 O O . PRO A 1 608 ? -12.161 13.551 4.749 1.00 68.12 608 PRO A O 1
ATOM 4448 N N . LEU A 1 609 ? -11.875 11.646 3.613 1.00 76.81 609 LEU A N 1
ATOM 4449 C CA . LEU A 1 609 ? -12.772 12.018 2.538 1.00 76.81 609 LEU A CA 1
ATOM 4450 C C . LEU A 1 609 ? -14.233 11.793 2.953 1.00 76.81 609 LEU A C 1
ATOM 4452 O O . LEU A 1 609 ? -14.590 10.707 3.423 1.00 76.81 609 LEU A O 1
ATOM 4456 N N . PRO A 1 610 ? -15.125 12.779 2.740 1.00 71.50 610 PRO A N 1
ATOM 4457 C CA . PRO A 1 610 ? -16.547 12.503 2.826 1.00 71.50 610 PRO A CA 1
ATOM 4458 C C . PRO A 1 610 ? -16.909 11.424 1.825 1.00 71.50 610 PRO A C 1
ATOM 4460 O O . PRO A 1 610 ? -16.469 11.477 0.674 1.00 71.50 610 PRO A O 1
ATOM 4463 N N . TYR A 1 611 ? -17.796 10.517 2.214 1.00 71.25 611 TYR A N 1
ATOM 4464 C CA . TYR A 1 611 ? -18.263 9.471 1.317 1.00 71.25 611 TYR A CA 1
ATOM 4465 C C . TYR A 1 611 ? -18.803 10.054 -0.005 1.00 71.25 611 TYR A C 1
ATOM 4467 O O . TYR A 1 611 ? -18.494 9.566 -1.090 1.00 71.25 611 TYR A O 1
ATOM 4475 N N . GLY A 1 612 ? -19.536 11.174 0.065 1.00 69.88 612 GLY A N 1
ATOM 4476 C CA . GLY A 1 612 ? -20.050 11.886 -1.112 1.00 69.88 612 GLY A CA 1
ATOM 4477 C C . GLY A 1 612 ? -18.982 12.398 -2.094 1.00 69.88 612 GLY A C 1
ATOM 4478 O O . GLY A 1 612 ? -19.323 12.739 -3.220 1.00 69.88 612 GLY A O 1
ATOM 4479 N N . SER A 1 613 ? -17.700 12.440 -1.717 1.00 74.94 613 SER A N 1
ATOM 4480 C CA . SER A 1 613 ? -16.603 12.752 -2.648 1.00 74.94 613 SER A CA 1
ATOM 4481 C C . SER A 1 613 ? -16.124 11.543 -3.456 1.00 74.94 613 SER A C 1
ATOM 4483 O O . SER A 1 613 ? -15.554 11.717 -4.530 1.00 74.94 613 SER A O 1
ATOM 4485 N N . LEU A 1 614 ? -16.435 10.322 -3.012 1.00 75.12 614 LEU A N 1
ATOM 4486 C CA . LEU A 1 614 ? -16.109 9.070 -3.702 1.00 75.12 614 LEU A CA 1
ATOM 4487 C C . LEU A 1 614 ? -17.169 8.683 -4.746 1.00 75.12 614 LEU A C 1
ATOM 4489 O O . LEU A 1 614 ? -17.337 7.510 -5.082 1.00 75.12 614 LEU A O 1
ATOM 4493 N N . THR A 1 615 ? -17.916 9.659 -5.273 1.00 70.56 615 THR A N 1
ATOM 4494 C CA . THR A 1 615 ? -18.867 9.404 -6.364 1.00 70.56 615 THR A CA 1
ATOM 4495 C C . THR A 1 615 ? -18.181 8.682 -7.521 1.00 70.56 615 THR A C 1
ATOM 4497 O O . THR A 1 615 ? -17.063 9.015 -7.908 1.00 70.56 615 THR A O 1
ATOM 4500 N N . ASN A 1 616 ? -18.882 7.695 -8.077 1.00 71.94 616 ASN A N 1
ATOM 4501 C CA . ASN A 1 616 ? -18.438 6.811 -9.156 1.00 71.94 616 ASN A CA 1
ATOM 4502 C C . ASN A 1 616 ? -17.428 5.720 -8.773 1.00 71.94 616 ASN A C 1
ATOM 4504 O O . ASN A 1 616 ? -17.365 4.760 -9.528 1.00 71.94 616 ASN A O 1
ATOM 4508 N N . VAL A 1 617 ? -16.732 5.786 -7.624 1.00 72.19 617 VAL A N 1
ATOM 4509 C CA . VAL A 1 617 ? -15.776 4.746 -7.153 1.00 72.19 617 VAL A CA 1
ATOM 4510 C C . VAL A 1 617 ? -16.423 3.368 -7.013 1.00 72.19 617 VAL A C 1
ATOM 4512 O O . VAL A 1 617 ? -15.807 2.343 -7.283 1.00 72.19 617 VAL A O 1
ATOM 4515 N N . GLN A 1 618 ? -17.670 3.347 -6.557 1.00 72.56 618 GLN A N 1
ATOM 4516 C CA . GLN A 1 618 ? -18.521 2.169 -6.461 1.00 72.56 618 GLN A CA 1
ATOM 4517 C C . GLN A 1 618 ? -19.971 2.637 -6.244 1.00 72.56 618 GLN A C 1
ATOM 4519 O O . GLN A 1 618 ? -20.158 3.698 -5.632 1.00 72.56 618 GLN A O 1
ATOM 4524 N N . PRO A 1 619 ? -21.023 1.900 -6.667 1.00 64.12 619 PRO A N 1
ATOM 4525 C CA . PRO A 1 619 ? -22.363 2.136 -6.143 1.00 64.12 619 PRO A CA 1
ATOM 4526 C C . PRO A 1 619 ? -22.337 2.000 -4.621 1.00 64.12 619 PRO A C 1
ATOM 4528 O O . PRO A 1 619 ? -21.781 1.039 -4.107 1.00 64.12 619 PRO A O 1
ATOM 4531 N N . PHE A 1 620 ? -22.895 2.981 -3.917 1.00 64.56 620 PHE A N 1
ATOM 4532 C CA . PHE A 1 620 ? -22.930 3.009 -2.456 1.00 64.56 620 PHE A CA 1
ATOM 4533 C C . PHE A 1 620 ? -23.526 1.717 -1.871 1.00 64.56 620 PHE A C 1
ATOM 4535 O O . PHE A 1 620 ? -24.613 1.342 -2.326 1.00 64.56 620 PHE A O 1
ATOM 4542 N N . PRO A 1 621 ? -22.881 1.073 -0.870 1.00 69.81 621 PRO A N 1
ATOM 4543 C CA . PRO A 1 621 ? -21.621 1.422 -0.170 1.00 69.81 621 PRO A CA 1
ATOM 4544 C C . PRO A 1 621 ? -20.335 0.792 -0.766 1.00 69.81 621 PRO A C 1
ATOM 4546 O O . PRO A 1 621 ? -20.417 -0.265 -1.387 1.00 69.81 621 PRO A O 1
ATOM 4549 N N . VAL A 1 622 ? -19.146 1.388 -0.526 1.00 78.88 622 VAL A N 1
ATOM 4550 C CA . VAL A 1 622 ? -17.833 0.837 -0.938 1.00 78.88 622 VAL A CA 1
ATOM 4551 C C . VAL A 1 622 ? -17.536 -0.412 -0.110 1.00 78.88 622 VAL A C 1
ATOM 4553 O O . VAL A 1 622 ? -16.996 -0.308 0.990 1.00 78.88 622 VAL A O 1
ATOM 4556 N N . THR A 1 623 ? -17.944 -1.569 -0.616 1.00 82.75 623 THR A N 1
ATOM 4557 C CA . THR A 1 623 ? -17.858 -2.867 0.047 1.00 82.75 623 THR A CA 1
ATOM 4558 C C . THR A 1 623 ? -17.571 -3.957 -0.978 1.00 82.75 623 THR A C 1
ATOM 4560 O O . THR A 1 623 ? -17.902 -3.833 -2.157 1.00 82.75 623 THR A O 1
ATOM 4563 N N . LEU A 1 624 ? -16.960 -5.045 -0.527 1.00 85.19 624 LEU A N 1
ATOM 4564 C CA . LEU A 1 624 ? -16.765 -6.243 -1.331 1.00 85.19 624 LEU A CA 1
ATOM 4565 C C . LEU A 1 624 ? -18.115 -6.830 -1.754 1.00 85.19 624 LEU A C 1
ATOM 4567 O O . LEU A 1 624 ? -18.953 -7.142 -0.913 1.00 85.19 624 LEU A O 1
ATOM 4571 N N . PHE A 1 625 ? -18.299 -7.033 -3.055 1.00 78.44 625 PHE A N 1
ATOM 4572 C CA . PHE A 1 625 ? -19.501 -7.636 -3.607 1.00 78.44 625 PHE A CA 1
ATOM 4573 C C . PHE A 1 625 ? -19.635 -9.109 -3.191 1.00 78.44 625 PHE A C 1
ATOM 4575 O O . PHE A 1 625 ? -18.752 -9.938 -3.423 1.00 78.44 625 PHE A O 1
ATOM 4582 N N . GLU A 1 626 ? -20.785 -9.452 -2.607 1.00 75.25 626 GLU A N 1
ATOM 4583 C CA . GLU A 1 626 ? -21.041 -10.753 -1.975 1.00 75.25 626 GLU A CA 1
ATOM 4584 C C . GLU A 1 626 ? -22.049 -11.623 -2.754 1.00 75.25 626 GLU A C 1
ATOM 4586 O O . GLU A 1 626 ? -22.763 -12.452 -2.181 1.00 75.25 626 GLU A O 1
ATOM 4591 N N . GLY A 1 627 ? -22.135 -11.448 -4.075 1.00 70.19 627 GLY A N 1
ATOM 4592 C CA . GLY A 1 627 ? -23.099 -12.165 -4.910 1.00 70.19 627 GLY A CA 1
ATOM 4593 C C . GLY A 1 627 ? -24.494 -11.548 -4.841 1.00 70.19 627 GLY A C 1
ATOM 4594 O O . GLY A 1 627 ? -24.658 -10.334 -4.864 1.00 70.19 627 GLY A O 1
ATOM 4595 N N . GLY A 1 628 ? -25.529 -12.387 -4.749 1.00 67.19 628 GLY A N 1
ATOM 4596 C CA . GLY A 1 628 ? -26.913 -11.903 -4.670 1.00 67.19 628 GLY A CA 1
ATOM 4597 C C . GLY A 1 628 ? -27.219 -11.057 -3.427 1.00 67.19 628 GLY A C 1
ATOM 4598 O O . GLY A 1 628 ? -28.301 -10.493 -3.333 1.00 67.19 628 GLY A O 1
ATOM 4599 N N . VAL A 1 629 ? -26.307 -10.983 -2.461 1.00 70.56 629 VAL A N 1
ATOM 4600 C CA . VAL A 1 629 ? -26.463 -10.207 -1.231 1.00 70.56 629 VAL A CA 1
ATOM 4601 C C . VAL A 1 629 ? -26.337 -8.719 -1.565 1.00 70.56 629 VAL A C 1
ATOM 4603 O O . VAL A 1 629 ? -25.284 -8.253 -1.991 1.00 70.56 629 VAL A O 1
ATOM 4606 N N . GLN A 1 630 ? -27.427 -7.974 -1.390 1.00 65.69 630 GLN A N 1
ATOM 4607 C CA . GLN A 1 630 ? -27.463 -6.527 -1.577 1.00 65.69 630 GLN A CA 1
ATOM 4608 C C . GLN A 1 630 ? -27.906 -5.829 -0.299 1.00 65.69 630 GLN A C 1
ATOM 4610 O O . GLN A 1 630 ? -28.882 -6.233 0.338 1.00 65.69 630 GLN A O 1
ATOM 4615 N N . TYR A 1 631 ? -27.229 -4.731 0.019 1.00 61.72 631 TYR A N 1
ATOM 4616 C CA . TYR A 1 631 ? -27.653 -3.803 1.056 1.00 61.72 631 TYR A CA 1
ATOM 4617 C C . TYR A 1 631 ? -29.021 -3.188 0.692 1.00 61.72 631 TYR A C 1
ATOM 4619 O O . TYR A 1 631 ? -29.193 -2.646 -0.401 1.00 61.72 631 TYR A O 1
ATOM 4627 N N . ALA A 1 632 ? -30.015 -3.300 1.582 1.00 52.62 632 ALA A N 1
ATOM 4628 C CA . ALA A 1 632 ? -31.395 -2.867 1.313 1.00 52.62 632 ALA A CA 1
ATOM 4629 C C . ALA A 1 632 ? -31.680 -1.386 1.663 1.00 52.62 632 ALA A C 1
ATOM 4631 O O . ALA A 1 632 ? -32.787 -0.901 1.417 1.00 52.62 632 ALA A O 1
ATOM 4632 N N . GLY A 1 633 ? -30.716 -0.660 2.244 1.00 47.88 633 GLY A N 1
ATOM 4633 C CA . GLY A 1 633 ? -30.874 0.733 2.680 1.00 47.88 633 GLY A CA 1
ATOM 4634 C C . GLY A 1 633 ? -30.521 1.762 1.597 1.00 47.88 633 GLY A C 1
ATOM 4635 O O . GLY A 1 633 ? -29.575 1.605 0.833 1.00 47.88 633 GLY A O 1
ATOM 4636 N N . GLY A 1 634 ? -31.329 2.819 1.506 1.00 39.88 634 GLY A N 1
ATOM 4637 C CA . GLY A 1 634 ? -31.365 3.769 0.392 1.00 39.88 634 GLY A CA 1
ATOM 4638 C C . GLY A 1 634 ? -30.169 4.718 0.210 1.00 39.88 634 GLY A C 1
ATOM 4639 O O . GLY A 1 634 ? -29.233 4.794 0.995 1.00 39.88 634 GLY A O 1
ATOM 4640 N N . SER A 1 635 ? -30.275 5.494 -0.870 1.00 34.38 635 SER A N 1
ATOM 4641 C CA . SER A 1 635 ? -29.305 6.380 -1.535 1.00 34.38 635 SER A CA 1
ATOM 4642 C C . SER A 1 635 ? -28.826 7.631 -0.764 1.00 34.38 635 SER A C 1
ATOM 4644 O O . SER A 1 635 ? -28.600 8.675 -1.380 1.00 34.38 635 SER A O 1
ATOM 4646 N N . GLY A 1 636 ? -28.718 7.588 0.563 1.00 39.31 636 GLY A N 1
ATOM 4647 C CA . GLY A 1 636 ? -28.279 8.729 1.374 1.00 39.31 636 GLY A CA 1
ATOM 4648 C C . GLY A 1 636 ? -26.790 8.665 1.707 1.00 39.31 636 GLY A C 1
ATOM 4649 O O . GLY A 1 636 ? -26.388 7.838 2.515 1.00 39.31 636 GLY A O 1
ATOM 4650 N N . ALA A 1 637 ? -25.976 9.546 1.120 1.00 39.12 637 ALA A N 1
ATOM 4651 C CA . ALA A 1 637 ? -24.584 9.721 1.536 1.00 39.12 637 ALA A CA 1
ATOM 4652 C C . ALA A 1 637 ? -24.523 10.491 2.874 1.00 39.12 637 ALA A C 1
ATOM 4654 O O . ALA A 1 637 ? -25.124 11.568 2.953 1.00 39.12 637 ALA A O 1
ATOM 4655 N N . PRO A 1 638 ? -23.799 10.009 3.902 1.00 39.97 638 PRO A N 1
ATOM 4656 C CA . PRO A 1 638 ? -23.542 10.807 5.095 1.00 39.97 638 PRO A CA 1
ATOM 4657 C C . PRO A 1 638 ? -22.580 11.979 4.783 1.00 39.97 638 PRO A C 1
ATOM 4659 O O . PRO A 1 638 ? -21.742 11.872 3.874 1.00 39.97 638 PRO A O 1
ATOM 4662 N N . PRO A 1 639 ? -22.717 13.125 5.480 1.00 36.94 639 PRO A N 1
ATOM 4663 C CA . PRO A 1 639 ? -21.874 14.309 5.299 1.00 36.94 639 PRO A CA 1
ATOM 4664 C C . PRO A 1 639 ? -20.425 14.112 5.795 1.00 36.94 639 PRO A C 1
ATOM 4666 O O . PRO A 1 639 ? -20.085 13.108 6.407 1.00 36.94 639 PRO A O 1
ATOM 4669 N N . ALA A 1 640 ? -19.553 15.079 5.482 1.00 33.34 640 ALA A N 1
ATOM 4670 C CA . ALA A 1 640 ? -18.125 15.069 5.822 1.00 33.34 640 ALA A CA 1
ATOM 4671 C C . ALA A 1 640 ? -17.859 15.181 7.331 1.00 33.34 640 ALA A C 1
ATOM 4673 O O . ALA A 1 640 ? -18.409 16.077 7.974 1.00 33.34 640 ALA A O 1
ATOM 4674 N N . SER A 1 641 ? -16.954 14.349 7.861 1.00 37.84 641 SER A N 1
ATOM 4675 C CA . SER A 1 641 ? -16.583 14.346 9.284 1.00 37.84 641 SER A CA 1
ATOM 4676 C C . SER A 1 641 ? -15.292 15.147 9.581 1.00 37.84 641 SER A C 1
ATOM 4678 O O . SER A 1 641 ? -14.345 15.103 8.790 1.00 37.84 641 SER A O 1
ATOM 4680 N N . PRO A 1 642 ? -15.227 15.862 10.725 1.00 32.03 642 PRO A N 1
ATOM 4681 C CA . PRO A 1 642 ? -14.003 16.412 11.334 1.00 32.03 642 PRO A CA 1
ATOM 4682 C C . PRO A 1 642 ? -13.175 15.320 12.070 1.00 32.03 642 PRO A C 1
ATOM 4684 O O . PRO A 1 642 ? -13.630 14.179 12.150 1.00 32.03 642 PRO A O 1
ATOM 4687 N N . PRO A 1 643 ? -11.950 15.608 12.576 1.00 36.31 643 PRO A N 1
ATOM 4688 C CA . PRO A 1 643 ? -11.052 14.575 13.103 1.00 36.31 643 PRO A CA 1
ATOM 4689 C C . PRO A 1 643 ? -11.515 13.944 14.431 1.00 36.31 643 PRO A C 1
ATOM 4691 O O . PRO A 1 643 ? -12.177 14.577 15.249 1.00 36.31 643 PRO A O 1
ATOM 4694 N N . ILE A 1 644 ? -11.101 12.680 14.579 1.00 37.00 644 ILE A N 1
ATOM 4695 C CA . ILE A 1 644 ? -11.357 11.643 15.595 1.00 37.00 644 ILE A CA 1
ATOM 4696 C C . ILE A 1 644 ? -11.796 12.112 16.990 1.00 37.00 644 ILE A C 1
ATOM 4698 O O . ILE A 1 644 ? -11.046 12.773 17.707 1.00 37.00 644 ILE A O 1
ATOM 4702 N N . ILE A 1 645 ? -12.922 11.557 17.448 1.00 35.03 645 ILE A N 1
ATOM 4703 C CA . ILE A 1 645 ? -13.182 11.238 18.857 1.00 35.03 645 ILE A CA 1
ATOM 4704 C C . ILE A 1 645 ? -13.835 9.846 18.864 1.00 35.03 645 ILE A C 1
ATOM 4706 O O . ILE A 1 645 ? -14.882 9.662 18.256 1.00 35.03 645 ILE A O 1
ATOM 4710 N N . GLY A 1 646 ? -13.217 8.841 19.492 1.00 40.47 646 GLY A N 1
ATOM 4711 C CA . GLY A 1 646 ? -13.841 7.519 19.647 1.00 40.47 646 GLY A CA 1
ATOM 4712 C C . GLY A 1 646 ? -15.090 7.547 20.545 1.00 40.47 646 GLY A C 1
ATOM 4713 O O . GLY A 1 646 ? -15.368 8.535 21.221 1.00 40.47 646 GLY A O 1
ATOM 4714 N N . CYS A 1 647 ? -15.825 6.437 20.588 1.00 41.97 647 CYS A N 1
ATOM 4715 C CA . CYS A 1 647 ? -16.847 6.081 21.586 1.00 41.97 647 CYS A CA 1
ATOM 4716 C C . CYS A 1 647 ? -16.220 6.188 22.975 1.00 41.97 647 CYS A C 1
ATOM 4718 O O . CYS A 1 647 ? -15.356 5.407 23.357 1.00 41.97 647 CYS A O 1
ATOM 4720 N N . THR A 1 648 ? -16.536 7.274 23.658 1.00 45.06 648 THR A N 1
ATOM 4721 C CA . THR A 1 648 ? -15.506 8.070 24.334 1.00 45.06 648 THR A CA 1
ATOM 4722 C C . THR A 1 648 ? -14.766 7.476 25.522 1.00 45.06 648 THR A C 1
ATOM 4724 O O . THR A 1 648 ? -15.407 6.995 26.456 1.00 45.06 648 THR A O 1
ATOM 4727 N N . PRO A 1 649 ? -13.475 7.832 25.617 1.00 52.03 649 PRO A N 1
ATOM 4728 C CA . PRO A 1 649 ? -12.836 8.344 26.831 1.00 52.03 649 PRO A CA 1
ATOM 4729 C C . PRO A 1 649 ? -13.565 9.504 27.556 1.00 52.03 649 PRO A C 1
ATOM 4731 O O . PRO A 1 649 ? -14.044 10.448 26.930 1.00 52.03 649 PRO A O 1
ATOM 4734 N N . ASN A 1 650 ? -13.585 9.519 28.890 1.00 52.50 650 ASN A N 1
ATOM 4735 C CA . ASN A 1 650 ? -14.022 10.678 29.676 1.00 52.50 650 ASN A CA 1
ATOM 4736 C C . ASN A 1 650 ? -13.239 11.937 29.276 1.00 52.50 650 ASN A C 1
ATOM 4738 O O . ASN A 1 650 ? -12.021 11.886 29.160 1.00 52.50 650 ASN A O 1
ATOM 4742 N N . VAL A 1 651 ? -13.934 13.056 29.044 1.00 54.16 651 VAL A N 1
ATOM 4743 C CA . VAL A 1 651 ? -13.298 14.297 28.577 1.00 54.16 651 VAL A CA 1
ATOM 4744 C C . VAL A 1 651 ? -13.469 15.366 29.635 1.00 54.16 651 VAL A C 1
ATOM 4746 O O . VAL A 1 651 ? -14.597 15.736 29.965 1.00 54.16 651 VAL A O 1
ATOM 4749 N N . LEU A 1 652 ? -12.351 15.866 30.137 1.00 72.62 652 LEU A N 1
ATOM 4750 C CA . LEU A 1 652 ? -12.285 16.895 31.159 1.00 72.62 652 LEU A CA 1
ATOM 4751 C C . LEU A 1 652 ? -11.456 18.072 30.640 1.00 72.62 652 LEU A C 1
ATOM 4753 O O . LEU A 1 652 ? -10.548 17.909 29.827 1.00 72.62 652 LEU A O 1
ATOM 4757 N N . ASN A 1 653 ? -11.785 19.279 31.093 1.00 80.81 653 ASN A N 1
ATOM 4758 C CA . ASN A 1 653 ? -11.081 20.498 30.700 1.00 80.81 653 ASN A CA 1
ATOM 4759 C C . ASN A 1 653 ? -10.489 21.169 31.934 1.00 80.81 653 ASN A C 1
ATOM 4761 O O . ASN A 1 653 ? -11.191 21.340 32.928 1.00 80.81 653 ASN A O 1
ATOM 4765 N N . PHE A 1 654 ? -9.236 21.611 31.844 1.00 87.38 654 PHE A N 1
ATOM 4766 C CA . PHE A 1 654 ? -8.575 22.342 32.918 1.00 87.38 654 PHE A CA 1
ATOM 4767 C C . PHE A 1 654 ? -7.566 23.355 32.366 1.00 87.38 654 PHE A C 1
ATOM 4769 O O . PHE A 1 654 ? -6.611 23.008 31.675 1.00 87.38 654 PHE A O 1
ATOM 4776 N N . THR A 1 655 ? -7.759 24.642 32.672 1.00 87.06 655 THR A N 1
ATOM 4777 C CA . THR A 1 655 ? -6.837 25.746 32.314 1.00 87.06 655 THR A CA 1
ATOM 4778 C C . THR A 1 655 ? -6.384 25.785 30.841 1.00 87.06 655 THR A C 1
ATOM 4780 O O . THR A 1 655 ? -5.214 26.020 30.548 1.00 87.06 655 THR A O 1
ATOM 4783 N N . GLY A 1 656 ? -7.300 25.560 29.892 1.00 78.06 656 GLY A N 1
ATOM 4784 C CA . GLY A 1 656 ? -6.987 25.579 28.454 1.00 78.06 656 GLY A CA 1
ATOM 4785 C C . GLY A 1 656 ? -6.401 24.274 27.902 1.00 78.06 656 GLY A C 1
ATOM 4786 O O . GLY A 1 656 ? -5.972 24.240 26.748 1.00 78.06 656 GLY A O 1
ATOM 4787 N N . VAL A 1 657 ? -6.403 23.203 28.699 1.00 71.50 657 VAL A N 1
ATOM 4788 C CA . VAL A 1 657 ? -6.069 21.835 28.286 1.00 71.50 657 VAL A CA 1
ATOM 4789 C C . VAL A 1 657 ? -7.335 20.981 28.313 1.00 71.50 657 VAL A C 1
ATOM 4791 O O . VAL A 1 657 ? -8.085 21.015 29.287 1.00 71.50 657 VAL A O 1
ATOM 4794 N N . THR A 1 658 ? -7.563 20.212 27.254 1.00 71.81 658 THR A N 1
ATOM 4795 C CA . THR A 1 658 ? -8.602 19.183 27.156 1.00 71.81 658 THR A CA 1
ATOM 4796 C C . THR A 1 658 ? -7.942 17.817 27.278 1.00 71.81 658 THR A C 1
ATOM 4798 O O . THR A 1 658 ? -7.088 17.483 26.459 1.00 71.81 658 THR A O 1
ATOM 4801 N N . VAL A 1 659 ? -8.330 17.033 28.281 1.00 68.19 659 VAL A N 1
ATOM 4802 C CA . VAL A 1 659 ? -7.851 15.663 28.500 1.00 68.19 659 VAL A CA 1
ATOM 4803 C C . VAL A 1 659 ? -8.968 14.691 28.161 1.00 68.19 659 VAL A C 1
ATOM 4805 O O . VAL A 1 659 ? -10.080 14.842 28.658 1.00 68.19 659 VAL A O 1
ATOM 4808 N N . ALA A 1 660 ? -8.674 13.708 27.317 1.00 58.72 660 ALA A N 1
ATOM 4809 C CA . ALA A 1 660 ? -9.544 12.589 27.001 1.00 58.72 660 ALA A CA 1
ATOM 4810 C C . ALA A 1 660 ? -8.933 11.290 27.549 1.00 58.72 660 ALA A C 1
ATOM 4812 O O . ALA A 1 660 ? -7.895 10.846 27.056 1.00 58.72 660 ALA A O 1
ATOM 4813 N N . THR A 1 661 ? -9.588 10.677 28.533 1.00 58.09 661 THR A N 1
ATOM 4814 C CA . THR A 1 661 ? -9.141 9.451 29.210 1.00 58.09 661 THR A CA 1
ATOM 4815 C C . THR A 1 661 ? -10.023 8.251 28.928 1.00 58.09 661 THR A C 1
ATOM 4817 O O . THR A 1 661 ? -11.196 8.222 29.299 1.00 58.09 661 THR A O 1
ATOM 4820 N N . ASN A 1 662 ? -9.449 7.211 28.331 1.00 54.53 662 ASN A N 1
ATOM 4821 C CA . ASN A 1 662 ? -10.094 5.916 28.170 1.00 54.53 662 ASN A CA 1
ATOM 4822 C C . ASN A 1 662 ? -9.709 5.030 29.349 1.00 54.53 662 ASN A C 1
ATOM 4824 O O . ASN A 1 662 ? -8.537 4.980 29.710 1.00 54.53 662 ASN A O 1
ATOM 4828 N N . LEU A 1 663 ? -10.679 4.345 29.944 1.00 56.34 663 LEU A N 1
ATOM 4829 C CA . LEU A 1 663 ? -10.494 3.583 31.177 1.00 56.34 663 LEU A CA 1
ATOM 4830 C C . LEU A 1 663 ? -11.086 2.186 31.029 1.00 56.34 663 LEU A C 1
ATOM 4832 O O . LEU A 1 663 ? -12.286 2.033 30.811 1.00 56.34 663 LEU A O 1
ATOM 4836 N N . GLY A 1 664 ? -10.246 1.169 31.219 1.00 50.47 664 GLY A N 1
ATOM 4837 C CA . GLY A 1 664 ? -10.656 -0.227 31.324 1.00 50.47 664 GLY A CA 1
ATOM 4838 C C . GLY A 1 664 ? -10.415 -0.749 32.735 1.00 50.47 664 GLY A C 1
ATOM 4839 O O . GLY A 1 664 ? -9.314 -1.199 33.045 1.00 50.47 664 GLY A O 1
ATOM 4840 N N . LEU A 1 665 ? -11.437 -0.700 33.595 1.00 55.97 665 LEU A N 1
ATOM 4841 C CA . LEU A 1 665 ? -11.343 -1.128 34.995 1.00 55.97 665 LEU A CA 1
ATOM 4842 C C . LEU A 1 665 ? -12.042 -2.470 35.239 1.00 55.97 665 LEU A C 1
ATOM 4844 O O . LEU A 1 665 ? -13.166 -2.696 34.798 1.00 55.97 665 LEU A O 1
ATOM 4848 N N . THR A 1 666 ? -11.396 -3.334 36.020 1.00 60.22 666 THR A N 1
ATOM 4849 C CA . THR A 1 666 ? -11.997 -4.517 36.645 1.00 60.22 666 THR A CA 1
ATOM 4850 C C . THR A 1 666 ? -12.154 -4.249 38.137 1.00 60.22 666 THR A C 1
ATOM 4852 O O . THR A 1 666 ? -11.161 -4.126 38.858 1.00 60.22 666 THR A O 1
ATOM 4855 N N . VAL A 1 667 ? -13.402 -4.167 38.601 1.00 67.88 667 VAL A N 1
ATOM 4856 C CA . VAL A 1 667 ? -13.751 -3.912 40.005 1.00 67.88 667 VAL A CA 1
ATOM 4857 C C . VAL A 1 667 ? -14.330 -5.185 40.617 1.00 67.88 667 VAL A C 1
ATOM 4859 O O . VAL A 1 667 ? -15.279 -5.763 40.090 1.00 67.88 667 VAL A O 1
ATOM 4862 N N . THR A 1 668 ? -13.754 -5.636 41.729 1.00 70.00 668 THR A N 1
ATOM 4863 C CA . THR A 1 668 ? -14.259 -6.756 42.536 1.00 70.00 668 THR A CA 1
ATOM 4864 C C . THR A 1 668 ? -14.772 -6.250 43.883 1.00 70.00 668 THR A C 1
ATOM 4866 O O . THR A 1 668 ? -14.640 -5.076 44.211 1.00 70.00 668 THR A O 1
ATOM 4869 N N . ALA A 1 669 ? -15.313 -7.142 44.718 1.00 71.50 669 ALA A N 1
ATOM 4870 C CA . ALA A 1 669 ? -15.725 -6.777 46.073 1.00 71.50 669 ALA A CA 1
ATOM 4871 C C . ALA A 1 669 ? -14.567 -6.260 46.953 1.00 71.50 669 ALA A C 1
ATOM 4873 O O . ALA A 1 669 ? -14.830 -5.585 47.946 1.00 71.50 669 ALA A O 1
ATOM 4874 N N . THR A 1 670 ? -13.312 -6.591 46.621 1.00 77.69 670 THR A N 1
ATOM 4875 C CA . THR A 1 670 ? -12.135 -6.324 47.466 1.00 77.69 670 THR A CA 1
ATOM 4876 C C . THR A 1 670 ? -11.002 -5.588 46.754 1.00 77.69 670 THR A C 1
ATOM 4878 O O . THR A 1 670 ? -10.038 -5.208 47.416 1.00 77.69 670 THR A O 1
ATOM 4881 N N . SER A 1 671 ? -11.086 -5.361 45.440 1.00 78.12 671 SER A N 1
ATOM 4882 C CA . SER A 1 671 ? -10.003 -4.728 44.683 1.00 78.12 671 SER A CA 1
ATOM 4883 C C . SER A 1 671 ? -10.427 -4.056 43.378 1.00 78.12 671 SER A C 1
ATOM 4885 O O . SER A 1 671 ? -11.477 -4.364 42.815 1.00 78.12 671 SER A O 1
ATOM 4887 N N . VAL A 1 672 ? -9.550 -3.186 42.877 1.00 75.19 672 VAL A N 1
ATOM 4888 C CA . VAL A 1 672 ? -9.591 -2.547 41.557 1.00 75.19 672 VAL A CA 1
ATOM 4889 C C . VAL A 1 672 ? -8.275 -2.832 40.829 1.00 75.19 672 VAL A C 1
ATOM 4891 O O . VAL A 1 672 ? -7.208 -2.821 41.437 1.00 75.19 672 VAL A O 1
ATOM 4894 N N . SER A 1 673 ? -8.343 -3.110 39.529 1.00 69.56 673 SER A N 1
ATOM 4895 C CA . SER A 1 673 ? -7.184 -3.222 38.626 1.00 69.56 673 SER A CA 1
ATOM 4896 C C . SER A 1 673 ? -7.603 -2.849 37.205 1.00 69.56 673 SER A C 1
ATOM 4898 O O . SER A 1 673 ? -8.803 -2.817 36.924 1.00 69.56 673 SER A O 1
ATOM 4900 N N . GLY A 1 674 ? -6.664 -2.572 36.301 1.00 64.94 674 GLY A N 1
ATOM 4901 C CA . GLY A 1 674 ? -7.038 -2.189 34.939 1.00 64.94 674 GLY A CA 1
ATOM 4902 C C . GLY A 1 674 ? -5.965 -1.446 34.158 1.00 64.94 674 GLY A C 1
ATOM 4903 O O . GLY A 1 674 ? -4.772 -1.617 34.394 1.00 64.94 674 GLY A O 1
ATOM 4904 N N . TRP A 1 675 ? -6.410 -0.620 33.220 1.00 65.00 675 TRP A N 1
ATOM 4905 C CA . TRP A 1 675 ? -5.567 0.227 32.381 1.00 65.00 675 TRP A CA 1
ATOM 4906 C C . TRP A 1 675 ? -6.268 1.549 32.055 1.00 65.00 675 TRP A C 1
ATOM 4908 O O . TRP A 1 675 ? -7.495 1.653 32.156 1.00 65.00 675 TRP A O 1
ATOM 4918 N N . ALA A 1 676 ? -5.485 2.543 31.639 1.00 57.97 676 ALA A N 1
ATOM 4919 C CA . ALA A 1 676 ? -5.998 3.795 31.097 1.00 57.97 676 ALA A CA 1
ATOM 4920 C C . ALA A 1 676 ? -5.138 4.309 29.935 1.00 57.97 676 ALA A C 1
ATOM 4922 O O . ALA A 1 676 ? -3.928 4.096 29.925 1.00 57.97 676 ALA A O 1
ATOM 4923 N N . THR A 1 677 ? -5.751 5.005 28.977 1.00 51.12 677 THR A N 1
ATOM 4924 C CA . THR A 1 677 ? -5.051 5.746 27.912 1.00 51.12 677 THR A CA 1
ATOM 4925 C C . THR A 1 677 ? -5.522 7.191 27.913 1.00 51.12 677 THR A C 1
ATOM 4927 O O . THR A 1 677 ? -6.727 7.435 27.869 1.00 51.12 677 THR A O 1
ATOM 4930 N N . MET A 1 678 ? -4.608 8.151 27.931 1.00 63.41 678 MET A N 1
ATOM 4931 C CA . MET A 1 678 ? -4.917 9.566 28.113 1.00 63.41 678 MET A CA 1
ATOM 4932 C C . MET A 1 678 ? -4.344 10.408 26.986 1.00 63.41 678 MET A C 1
ATOM 4934 O O . MET A 1 678 ? -3.168 10.286 26.649 1.00 63.41 678 MET A O 1
ATOM 4938 N N . PHE A 1 679 ? -5.165 11.311 26.459 1.00 60.00 679 PHE A N 1
ATOM 4939 C CA . PHE A 1 679 ? -4.805 12.280 25.431 1.00 60.00 679 PHE A CA 1
ATOM 4940 C C . PHE A 1 679 ? -5.052 13.692 25.954 1.00 60.00 679 PHE A C 1
ATOM 4942 O O . PHE A 1 679 ? -6.198 14.100 26.108 1.00 60.00 679 PHE A O 1
ATOM 4949 N N . ALA A 1 680 ? -3.996 14.463 26.196 1.00 62.59 680 ALA A N 1
ATOM 4950 C CA . ALA A 1 680 ? -4.110 15.882 26.509 1.00 62.59 680 ALA A CA 1
ATOM 4951 C C . ALA A 1 680 ? -3.888 16.716 25.247 1.00 62.59 680 ALA A C 1
ATOM 4953 O O . ALA A 1 680 ? -2.929 16.496 24.509 1.00 62.59 680 ALA A O 1
ATOM 4954 N N . SER A 1 681 ? -4.735 17.710 25.014 1.00 57.16 681 SER A N 1
ATOM 4955 C CA . SER A 1 681 ? -4.671 18.623 23.874 1.00 57.16 681 SER A CA 1
ATOM 4956 C C . SER A 1 681 ? -4.936 20.060 24.309 1.00 57.16 681 SER A C 1
ATOM 4958 O O . SER A 1 681 ? -5.513 20.313 25.363 1.00 57.16 681 SER A O 1
ATOM 4960 N N . ASN A 1 682 ? -4.494 21.030 23.518 1.00 65.81 682 ASN A N 1
ATOM 4961 C CA . ASN A 1 682 ? -4.840 22.426 23.747 1.00 65.81 682 ASN A CA 1
ATOM 4962 C C . ASN A 1 682 ? -6.312 22.663 23.376 1.00 65.81 682 ASN A C 1
ATOM 4964 O O . ASN A 1 682 ? -6.738 22.321 22.275 1.00 65.81 682 ASN A O 1
ATOM 4968 N N . GLN A 1 683 ? -7.066 23.303 24.266 1.00 64.69 683 GLN A N 1
ATOM 4969 C CA . GLN A 1 683 ? -8.508 23.502 24.114 1.00 64.69 683 GLN A CA 1
ATOM 4970 C C . GLN A 1 683 ? -8.883 24.423 22.935 1.00 64.69 683 GLN A C 1
ATOM 4972 O O . GLN A 1 683 ? -9.992 24.333 22.417 1.00 64.69 683 GLN A O 1
ATOM 4977 N N . GLY A 1 684 ? -7.983 25.312 22.501 1.00 50.31 684 GLY A N 1
ATOM 4978 C CA . GLY A 1 684 ? -8.235 26.263 21.412 1.00 50.31 684 GLY A CA 1
ATOM 4979 C C . GLY A 1 684 ? -7.744 25.809 20.036 1.00 50.31 684 GLY A C 1
ATOM 4980 O O . GLY A 1 684 ? -8.282 26.249 19.024 1.00 50.31 684 GLY A O 1
ATOM 4981 N N . THR A 1 685 ? -6.723 24.952 19.983 1.00 48.06 685 THR A N 1
ATOM 4982 C CA . THR A 1 685 ? -6.071 24.535 18.727 1.00 48.06 685 THR A CA 1
ATOM 4983 C C . THR A 1 685 ? -6.161 23.037 18.456 1.00 48.06 685 THR A C 1
ATOM 4985 O O . THR A 1 685 ? -5.731 22.596 17.393 1.00 48.06 685 THR A O 1
ATOM 4988 N N . SER A 1 686 ? -6.651 22.247 19.417 1.00 46.31 686 SER A N 1
ATOM 4989 C CA . SER A 1 686 ? -6.677 20.777 19.382 1.00 46.31 686 SER A CA 1
ATOM 4990 C C . SER A 1 686 ? -5.302 20.126 19.178 1.00 46.31 686 SER A C 1
ATOM 4992 O O . SER A 1 686 ? -5.204 18.935 18.894 1.00 46.31 686 SER A O 1
ATOM 4994 N N . THR A 1 687 ? -4.211 20.878 19.350 1.00 47.75 687 THR A N 1
ATOM 4995 C CA . THR A 1 687 ? -2.848 20.343 19.261 1.00 47.75 687 THR A CA 1
ATOM 4996 C C . THR A 1 687 ? -2.587 19.426 20.445 1.00 47.75 687 THR A C 1
ATOM 4998 O O . THR A 1 687 ? -2.763 19.855 21.587 1.00 47.75 687 THR A O 1
ATOM 5001 N N . ILE A 1 688 ? -2.136 18.200 20.189 1.00 47.47 688 ILE A N 1
ATOM 5002 C CA . ILE A 1 688 ? -1.796 17.235 21.239 1.00 47.47 688 ILE A CA 1
ATOM 5003 C C . ILE A 1 688 ? -0.614 17.772 22.056 1.00 47.47 688 ILE A C 1
ATOM 5005 O O . ILE A 1 688 ? 0.410 18.175 21.509 1.00 47.47 688 ILE A O 1
ATOM 5009 N N . LEU A 1 689 ? -0.788 17.797 23.374 1.00 55.84 689 LEU A N 1
ATOM 5010 C CA . LEU A 1 689 ? 0.204 18.223 24.360 1.00 55.84 689 LEU A CA 1
ATOM 5011 C C . LEU A 1 689 ? 0.873 17.023 25.035 1.00 55.84 689 LEU A C 1
ATOM 5013 O O . LEU A 1 689 ? 2.054 17.097 25.362 1.00 55.84 689 LEU A O 1
ATOM 5017 N N . SER A 1 690 ? 0.123 15.939 25.254 1.00 61.69 690 SER A N 1
ATOM 5018 C CA . SER A 1 690 ? 0.622 14.718 25.889 1.00 61.69 690 SER A CA 1
ATOM 5019 C C . SER A 1 690 ? -0.230 13.500 25.526 1.00 61.69 690 SER A C 1
ATOM 5021 O O . SER A 1 690 ? -1.436 13.625 25.320 1.00 61.69 690 SER A O 1
ATOM 5023 N N . TYR A 1 691 ? 0.406 12.328 25.479 1.00 59.62 691 TYR A N 1
ATOM 5024 C CA . TYR A 1 691 ? -0.235 11.017 25.371 1.00 59.62 691 TYR A CA 1
ATOM 5025 C C . TYR A 1 691 ? 0.424 10.041 26.351 1.00 59.62 691 TYR A C 1
ATOM 5027 O O . TYR A 1 691 ? 1.661 10.001 26.444 1.00 59.62 691 TYR A O 1
ATOM 5035 N N . ARG A 1 692 ? -0.381 9.279 27.097 1.00 61.16 692 ARG A N 1
ATOM 5036 C CA . ARG A 1 692 ? 0.096 8.339 28.120 1.00 61.16 692 ARG A CA 1
ATOM 5037 C C . ARG A 1 692 ? -0.792 7.108 28.240 1.00 61.16 692 ARG A C 1
ATOM 5039 O O . ARG A 1 692 ? -2.010 7.225 28.190 1.00 61.16 692 ARG A O 1
ATOM 5046 N N . ASN A 1 693 ? -0.158 5.961 28.479 1.00 50.72 693 ASN A N 1
ATOM 5047 C CA . ASN A 1 693 ? -0.819 4.695 28.780 1.00 50.72 693 ASN A CA 1
ATOM 5048 C C . ASN A 1 693 ? -0.385 4.223 30.164 1.00 50.72 693 ASN A C 1
ATOM 5050 O O . ASN A 1 693 ? 0.811 4.137 30.433 1.00 50.72 693 ASN A O 1
ATOM 5054 N N . TYR A 1 694 ? -1.347 3.868 31.007 1.00 71.62 694 TYR A N 1
ATOM 5055 C CA . TYR A 1 694 ? -1.118 3.435 32.380 1.00 71.62 694 TYR A CA 1
ATOM 5056 C C . TYR A 1 694 ? -1.644 2.023 32.593 1.00 71.62 694 TYR A C 1
ATOM 5058 O O . TYR A 1 694 ? -2.686 1.637 32.062 1.00 71.62 694 TYR A O 1
ATOM 5066 N N . THR A 1 695 ? -0.936 1.263 33.425 1.00 63.47 695 THR A N 1
ATOM 5067 C CA . THR A 1 695 ? -1.406 -0.020 33.957 1.00 63.47 695 THR A CA 1
ATOM 5068 C C . THR A 1 695 ? -1.671 0.145 35.444 1.00 63.47 695 THR A C 1
ATOM 5070 O O . THR A 1 695 ? -0.787 0.570 36.182 1.00 63.47 695 THR A O 1
ATOM 5073 N N . ILE A 1 696 ? -2.871 -0.218 35.887 1.00 78.38 696 ILE A N 1
ATOM 5074 C CA . ILE A 1 696 ? -3.280 -0.135 37.286 1.00 78.38 696 ILE A CA 1
ATOM 5075 C C . ILE A 1 696 ? -3.067 -1.520 37.918 1.00 78.38 696 ILE A C 1
ATOM 5077 O O . ILE A 1 696 ? -3.795 -2.465 37.574 1.00 78.38 696 ILE A O 1
ATOM 5081 N N . PRO A 1 697 ? -2.086 -1.681 38.829 1.00 76.19 697 PRO A N 1
ATOM 5082 C CA . PRO A 1 697 ? -1.907 -2.920 39.575 1.00 76.19 697 PRO A CA 1
ATOM 5083 C C . PRO A 1 697 ? -3.122 -3.181 40.473 1.00 76.19 697 PRO A C 1
ATOM 5085 O O . PRO A 1 697 ? -3.992 -2.335 40.641 1.00 76.19 697 PRO A O 1
ATOM 5088 N N . THR A 1 698 ? -3.214 -4.370 41.067 1.00 82.50 698 THR A N 1
ATOM 5089 C CA . THR A 1 698 ? -4.316 -4.664 41.992 1.00 82.50 698 THR A CA 1
ATOM 5090 C C . THR A 1 698 ? -4.211 -3.799 43.249 1.00 82.50 698 THR A C 1
ATOM 5092 O O . THR A 1 698 ? -3.339 -4.025 44.085 1.00 82.50 698 THR A O 1
ATOM 5095 N N . ILE A 1 699 ? -5.128 -2.844 43.394 1.00 82.56 699 ILE A N 1
ATOM 5096 C CA . ILE A 1 699 ? -5.297 -2.005 44.582 1.00 82.56 699 ILE A CA 1
ATOM 5097 C C . ILE A 1 699 ? -6.472 -2.563 45.384 1.00 82.56 699 ILE A C 1
ATOM 5099 O O . ILE A 1 699 ? -7.535 -2.827 44.826 1.00 82.56 699 ILE A O 1
ATOM 5103 N N . THR A 1 700 ? -6.309 -2.766 46.689 1.00 82.50 700 THR A N 1
ATOM 5104 C CA . THR A 1 700 ? -7.382 -3.265 47.563 1.00 82.50 700 THR A CA 1
ATOM 5105 C C . THR A 1 700 ? -8.161 -2.123 48.206 1.00 82.50 700 THR A C 1
ATOM 5107 O O . THR A 1 700 ? -7.555 -1.136 48.621 1.00 82.50 700 THR A O 1
ATOM 5110 N N . PHE A 1 701 ? -9.480 -2.275 48.368 1.00 74.19 701 PHE A N 1
ATOM 5111 C CA . PHE A 1 701 ? -10.269 -1.338 49.179 1.00 74.19 701 PHE A CA 1
ATOM 5112 C C . PHE A 1 701 ? -9.743 -1.330 50.624 1.00 74.19 701 PHE A C 1
ATOM 5114 O O . PHE A 1 701 ? -9.468 -2.390 51.196 1.00 74.19 701 PHE A O 1
ATOM 5121 N N . SER A 1 702 ? -9.592 -0.148 51.225 1.00 62.44 702 SER A N 1
ATOM 5122 C CA . SER A 1 702 ? -9.145 -0.035 52.616 1.00 62.44 702 SER A CA 1
ATOM 5123 C C . SER A 1 702 ? -10.280 -0.413 53.581 1.00 62.44 702 SER A C 1
ATOM 5125 O O . SER A 1 702 ? -11.445 -0.082 53.371 1.00 62.44 702 SER A O 1
ATOM 5127 N N . SER A 1 703 ? -9.961 -1.127 54.664 1.00 45.31 703 SER A N 1
ATOM 5128 C CA . SER A 1 703 ? -10.951 -1.606 55.646 1.00 45.31 703 SER A CA 1
ATOM 5129 C C . SER A 1 703 ? -11.430 -0.533 56.637 1.00 45.31 703 SER A C 1
ATOM 5131 O O . SER A 1 703 ? -12.267 -0.827 57.491 1.00 45.31 703 SER A O 1
ATOM 5133 N N . PHE A 1 704 ? -10.915 0.699 56.535 1.00 46.75 704 PHE A N 1
ATOM 5134 C CA . PHE A 1 704 ? -11.129 1.777 57.508 1.00 46.75 704 PHE A CA 1
ATOM 5135 C C . PHE A 1 704 ? -11.876 3.014 56.957 1.00 46.75 704 PHE A C 1
ATOM 5137 O O . PHE A 1 704 ? -12.054 3.969 57.711 1.00 46.75 704 PHE A O 1
ATOM 5144 N N . GLY A 1 705 ? -12.384 3.021 55.712 1.00 49.59 705 GLY A N 1
ATOM 5145 C CA . GLY A 1 705 ? -13.153 4.168 55.194 1.00 49.59 705 GLY A CA 1
ATOM 5146 C C . GLY A 1 705 ? -13.867 3.959 53.848 1.00 49.59 705 GLY A C 1
ATOM 5147 O O . GLY A 1 705 ? -13.337 3.301 52.963 1.00 49.59 705 GLY A O 1
ATOM 5148 N N . SER A 1 706 ? -15.085 4.519 53.761 1.00 54.72 706 SER A N 1
ATOM 5149 C CA . SER A 1 706 ? -16.012 4.756 52.621 1.00 54.72 706 SER A CA 1
ATOM 5150 C C . SER A 1 706 ? -16.302 3.676 51.563 1.00 54.72 706 SER A C 1
ATOM 5152 O O . SER A 1 706 ? -17.300 3.822 50.863 1.00 54.72 706 SER A O 1
ATOM 5154 N N . GLY A 1 707 ? -15.529 2.594 51.449 1.00 68.50 707 GLY A N 1
ATOM 5155 C CA . GLY A 1 707 ? -15.712 1.605 50.381 1.00 68.50 707 GLY A CA 1
ATOM 5156 C C . GLY A 1 707 ? -15.322 2.146 49.001 1.00 68.50 707 GLY A C 1
ATOM 5157 O O . GLY A 1 707 ? -16.000 1.856 48.024 1.00 68.50 707 GLY A O 1
ATOM 5158 N N . GLU A 1 708 ? -14.257 2.947 48.901 1.00 80.25 708 GLU A N 1
ATOM 5159 C CA . GLU A 1 708 ? -13.757 3.503 47.633 1.00 80.25 708 GLU A CA 1
ATOM 5160 C C . GLU A 1 708 ? -12.237 3.304 47.501 1.00 80.25 708 GLU A C 1
ATOM 5162 O O . GLU A 1 708 ? -11.526 3.211 48.503 1.00 80.25 708 GLU A O 1
ATOM 5167 N N . VAL A 1 709 ? -11.733 3.248 46.266 1.00 82.31 709 VAL A N 1
ATOM 5168 C CA . VAL A 1 709 ? -10.301 3.316 45.931 1.00 82.31 709 VAL A CA 1
ATOM 5169 C C . VAL A 1 709 ? -10.035 4.622 45.191 1.00 82.31 709 VAL A C 1
ATOM 5171 O O . VAL A 1 709 ? -10.837 5.035 44.351 1.00 82.31 709 VAL A O 1
ATOM 5174 N N . ARG A 1 710 ? -8.903 5.260 45.500 1.00 87.31 710 ARG A N 1
ATOM 5175 C CA . ARG A 1 710 ? -8.469 6.521 44.894 1.00 87.31 710 ARG A CA 1
ATOM 5176 C C . ARG A 1 710 ? -7.051 6.389 44.375 1.00 87.31 710 ARG A C 1
ATOM 5178 O O . ARG A 1 710 ? -6.199 5.829 45.063 1.00 87.31 710 ARG A O 1
ATOM 5185 N N . PHE A 1 711 ? -6.824 6.887 43.173 1.00 90.62 711 PHE A N 1
ATOM 5186 C CA . PHE A 1 711 ? -5.511 6.972 42.545 1.00 90.62 711 PHE A CA 1
ATOM 5187 C C . PHE A 1 711 ? -5.529 8.079 41.495 1.00 90.62 711 PHE A C 1
ATOM 5189 O O . PHE A 1 711 ? -6.597 8.581 41.139 1.00 90.62 711 PHE A O 1
ATOM 5196 N N . LEU A 1 712 ? -4.350 8.456 41.017 1.00 94.06 712 LEU A N 1
ATOM 5197 C CA . LEU A 1 712 ? -4.175 9.545 40.067 1.00 94.06 712 LEU A CA 1
ATOM 5198 C C . LEU A 1 712 ? -3.363 9.101 38.853 1.00 94.06 712 LEU A C 1
ATOM 5200 O O . LEU A 1 712 ? -2.572 8.156 38.929 1.00 94.06 712 LEU A O 1
ATOM 5204 N N . PHE A 1 713 ? -3.555 9.800 37.739 1.00 93.00 713 PHE A N 1
ATOM 5205 C CA . PHE A 1 713 ? -2.694 9.703 36.566 1.00 93.00 713 PHE A CA 1
ATOM 5206 C C . PHE A 1 713 ? -1.968 11.017 36.318 1.00 93.00 713 PHE A C 1
ATOM 5208 O O . PHE A 1 713 ? -2.608 12.055 36.133 1.00 93.00 713 PHE A O 1
ATOM 5215 N N . HIS A 1 714 ? -0.645 10.939 36.212 1.00 93.69 714 HIS A N 1
ATOM 5216 C CA . HIS A 1 714 ? 0.202 12.091 35.965 1.00 93.69 714 HIS A CA 1
ATOM 5217 C C . HIS A 1 714 ? 0.190 12.518 34.495 1.00 93.69 714 HIS A C 1
ATOM 5219 O O . HIS A 1 714 ? 0.667 11.788 33.625 1.00 93.69 714 HIS A O 1
ATOM 5225 N N . ILE A 1 715 ? -0.239 13.741 34.194 1.00 90.00 715 ILE A N 1
ATOM 5226 C CA . ILE A 1 715 ? -0.336 14.275 32.832 1.00 90.00 715 ILE A CA 1
ATOM 5227 C C . ILE A 1 715 ? 0.735 15.358 32.602 1.00 90.00 715 ILE A C 1
ATOM 5229 O O . ILE A 1 715 ? 0.570 16.512 33.020 1.00 90.00 715 ILE A O 1
ATOM 5233 N N . PRO A 1 716 ? 1.813 15.055 31.855 1.00 83.88 716 PRO A N 1
ATOM 5234 C CA . PRO A 1 716 ? 2.894 16.008 31.642 1.00 83.88 716 PRO A CA 1
ATOM 5235 C C . PRO A 1 716 ? 2.521 17.012 30.552 1.00 83.88 716 PRO A C 1
ATOM 5237 O O . PRO A 1 716 ? 2.674 16.750 29.359 1.00 83.88 716 PRO A O 1
ATOM 5240 N N . VAL A 1 717 ? 2.039 18.182 30.963 1.00 83.00 717 VAL A N 1
ATOM 5241 C CA . VAL A 1 717 ? 1.709 19.311 30.084 1.00 83.00 717 VAL A CA 1
ATOM 5242 C C . VAL A 1 717 ? 2.378 20.590 30.580 1.00 83.00 717 VAL A C 1
ATOM 5244 O O . VAL A 1 717 ? 2.744 20.723 31.743 1.00 83.00 717 VAL A O 1
ATOM 5247 N N . ARG A 1 718 ? 2.576 21.558 29.681 1.00 83.19 718 ARG A N 1
ATOM 5248 C CA . ARG A 1 718 ? 3.213 22.845 30.001 1.00 83.19 718 ARG A CA 1
ATOM 5249 C C . ARG A 1 718 ? 2.164 23.959 30.093 1.00 83.19 718 ARG A C 1
ATOM 5251 O O . ARG A 1 718 ? 1.221 23.940 29.306 1.00 83.19 718 ARG A O 1
ATOM 5258 N N . PRO A 1 719 ? 2.336 24.967 30.973 1.00 85.19 719 PRO A N 1
ATOM 5259 C CA . PRO A 1 719 ? 3.506 25.219 31.825 1.00 85.19 719 PRO A CA 1
ATOM 5260 C C . PRO A 1 719 ? 3.560 24.421 33.136 1.00 85.19 719 PRO A C 1
ATOM 5262 O O . PRO A 1 719 ? 4.641 24.330 33.710 1.00 85.19 719 PRO A O 1
ATOM 5265 N N . TYR A 1 720 ? 2.450 23.834 33.587 1.00 89.94 720 TYR A N 1
ATOM 5266 C CA . TYR A 1 720 ? 2.423 22.992 34.785 1.00 89.94 720 TYR A CA 1
ATOM 5267 C C . TYR A 1 720 ? 1.653 21.711 34.499 1.00 89.94 720 TYR A C 1
ATOM 5269 O O . TYR A 1 720 ? 0.593 21.774 33.868 1.00 89.94 720 TYR A O 1
ATOM 5277 N N . ASN A 1 721 ? 2.182 20.600 35.002 1.00 92.62 721 ASN A N 1
ATOM 5278 C CA . ASN A 1 721 ? 1.575 19.281 34.911 1.00 92.62 721 ASN A CA 1
ATOM 5279 C C . ASN A 1 721 ? 0.181 19.262 35.556 1.00 92.62 721 ASN A C 1
ATOM 5281 O O . ASN A 1 721 ? -0.162 20.133 36.369 1.00 92.62 721 ASN A O 1
ATOM 5285 N N . LEU A 1 722 ? -0.610 18.268 35.171 1.00 94.81 722 LEU A N 1
ATOM 5286 C CA . LEU A 1 722 ? -1.940 18.012 35.713 1.00 94.81 722 LEU A CA 1
ATOM 5287 C C . LEU A 1 722 ? -1.989 16.602 36.293 1.00 94.81 722 LEU A C 1
ATOM 5289 O O . LEU A 1 722 ? -1.279 15.733 35.794 1.00 94.81 722 LEU A O 1
ATOM 5293 N N . SER A 1 723 ? -2.889 16.377 37.241 1.00 94.06 723 SER A N 1
ATOM 5294 C CA . SER A 1 723 ? -3.326 15.034 37.618 1.00 94.06 723 SER A CA 1
ATOM 5295 C C . SER A 1 723 ? -4.760 14.839 37.140 1.00 94.06 723 SER A C 1
ATOM 5297 O O . SER A 1 723 ? -5.595 15.741 37.275 1.00 94.06 723 SER A O 1
ATOM 5299 N N . GLU A 1 724 ? -5.065 13.666 36.585 1.00 92.88 724 GLU A N 1
ATOM 5300 C CA . GLU A 1 724 ? -6.449 13.194 36.569 1.00 92.88 724 GLU A CA 1
ATOM 5301 C C . GLU A 1 724 ? -6.705 12.364 37.814 1.00 92.88 724 GLU A C 1
ATOM 5303 O O . GLU A 1 724 ? -6.074 11.334 38.046 1.00 92.88 724 GLU A O 1
ATOM 5308 N N . GLU A 1 725 ? -7.640 12.838 38.617 1.00 90.56 725 GLU A N 1
ATOM 5309 C CA . GLU A 1 725 ? -8.041 12.201 39.848 1.00 90.56 725 GLU A CA 1
ATOM 5310 C C . GLU A 1 725 ? -9.122 11.155 39.569 1.00 90.56 725 GLU A C 1
ATOM 5312 O O . GLU A 1 725 ? -10.136 11.452 38.931 1.00 90.56 725 GLU A O 1
ATOM 5317 N N . VAL A 1 726 ? -8.933 9.935 40.074 1.00 85.94 726 VAL A N 1
ATOM 5318 C CA . VAL A 1 726 ? -9.854 8.816 39.860 1.00 85.94 726 VAL A CA 1
ATOM 5319 C C . VAL A 1 726 ? -10.423 8.341 41.188 1.00 85.94 726 VAL A C 1
ATOM 5321 O O . VAL A 1 726 ? -9.684 7.923 42.081 1.00 85.94 726 VAL A O 1
ATOM 5324 N N . VAL A 1 727 ? -11.753 8.332 41.303 1.00 85.56 727 VAL A N 1
ATOM 5325 C CA . VAL A 1 727 ? -12.460 7.736 42.446 1.00 85.56 727 VAL A CA 1
ATOM 5326 C C . VAL A 1 727 ? -13.312 6.571 41.964 1.00 85.56 727 VAL A C 1
ATOM 5328 O O . VAL A 1 727 ? -14.220 6.729 41.142 1.00 85.56 727 VAL A O 1
ATOM 5331 N N . VAL A 1 728 ? -13.018 5.384 42.492 1.00 80.25 728 VAL A N 1
ATOM 5332 C CA . VAL A 1 728 ? -13.719 4.139 42.170 1.00 80.25 728 VAL A CA 1
ATOM 5333 C C . VAL A 1 728 ? -14.492 3.665 43.400 1.00 80.25 728 VAL A C 1
ATOM 5335 O O . VAL A 1 728 ? -13.875 3.151 44.339 1.00 80.25 728 VAL A O 1
ATOM 5338 N N . PRO A 1 729 ? -15.828 3.801 43.429 1.00 79.00 729 PRO A N 1
ATOM 5339 C CA . PRO A 1 729 ? -16.621 3.276 44.530 1.00 79.00 729 PRO A CA 1
ATOM 5340 C C . PRO A 1 729 ? -16.811 1.758 44.416 1.00 79.00 729 PRO A C 1
ATOM 5342 O O . PRO A 1 729 ? -16.873 1.203 43.320 1.00 79.00 729 PRO A O 1
ATOM 5345 N N . GLN A 1 730 ? -16.969 1.074 45.553 1.00 68.62 730 GLN A N 1
ATOM 5346 C CA . GLN A 1 730 ? -17.309 -0.355 45.613 1.00 68.62 730 GLN A CA 1
ATOM 5347 C C . GLN A 1 730 ? -18.677 -0.632 44.964 1.00 68.62 730 GLN A C 1
ATOM 5349 O O . GLN A 1 730 ? -18.902 -1.707 44.411 1.00 68.62 730 GLN A O 1
ATOM 5354 N N . THR A 1 731 ? -19.583 0.352 45.002 1.00 58.59 731 THR A N 1
ATOM 5355 C CA . THR A 1 731 ? -20.863 0.359 44.280 1.00 58.59 731 THR A CA 1
ATOM 5356 C C . THR A 1 731 ? -21.154 1.758 43.743 1.00 58.59 731 THR A C 1
ATOM 5358 O O . THR A 1 731 ? -21.198 2.704 44.527 1.00 58.59 731 THR A O 1
ATOM 5361 N N . GLY A 1 732 ? -21.408 1.901 42.442 1.00 59.19 732 GLY A N 1
ATOM 5362 C CA . GLY A 1 732 ? -21.723 3.190 41.817 1.00 59.19 732 GLY A CA 1
ATOM 5363 C C . GLY A 1 732 ? -20.927 3.428 40.537 1.00 59.19 732 GLY A C 1
ATOM 5364 O O . GLY A 1 732 ? -20.359 2.497 39.969 1.00 59.19 732 GLY A O 1
ATOM 5365 N N . SER A 1 733 ? -20.911 4.677 40.078 1.00 62.69 733 SER A N 1
ATOM 5366 C CA . SER A 1 733 ? -20.159 5.100 38.894 1.00 62.69 733 SER A CA 1
ATOM 5367 C C . SER A 1 733 ? -18.795 5.662 39.289 1.00 62.69 733 SER A C 1
ATOM 5369 O O . SER A 1 733 ? -18.681 6.351 40.298 1.00 62.69 733 SER A O 1
ATOM 5371 N N . VAL A 1 734 ? -17.777 5.387 38.473 1.00 69.44 734 VAL A N 1
ATOM 5372 C CA . VAL A 1 734 ? -16.445 5.999 38.593 1.00 69.44 734 VAL A CA 1
ATOM 5373 C C . VAL A 1 734 ? -16.559 7.496 38.321 1.00 69.44 734 VAL A C 1
ATOM 5375 O O . VAL A 1 734 ? -17.234 7.893 37.368 1.00 69.44 734 VAL A O 1
ATOM 5378 N N . SER A 1 735 ? -15.895 8.316 39.131 1.00 76.56 735 SER A N 1
ATOM 5379 C CA . SER A 1 735 ? -15.800 9.759 38.904 1.00 76.56 735 SER A CA 1
ATOM 5380 C C . SER A 1 735 ? -14.370 10.169 38.594 1.00 76.56 735 SER A C 1
ATOM 5382 O O . SER A 1 735 ? -13.437 9.670 39.225 1.00 76.56 735 SER A O 1
ATOM 5384 N N . LEU A 1 736 ? -14.234 11.097 37.647 1.00 82.94 736 LEU A N 1
ATOM 5385 C CA . LEU A 1 736 ? -12.963 11.682 37.239 1.00 82.94 736 LEU A CA 1
ATOM 5386 C C . LEU A 1 736 ? -13.001 13.204 37.385 1.00 82.94 736 LEU A C 1
ATOM 5388 O O . LEU A 1 736 ? -14.014 13.831 37.057 1.00 82.94 736 LEU A O 1
ATOM 5392 N N . SER A 1 737 ? -11.885 13.783 37.813 1.00 85.94 737 SER A N 1
ATOM 5393 C CA . SER A 1 737 ? -11.651 15.230 37.884 1.00 85.94 737 SER A CA 1
ATOM 5394 C C . SER A 1 737 ? -10.232 15.570 37.429 1.00 85.94 737 SER A C 1
ATOM 5396 O O . SER A 1 737 ? -9.349 14.722 37.446 1.00 85.94 737 SER A O 1
ATOM 5398 N N . LEU A 1 738 ? -10.011 16.813 36.994 1.00 93.44 738 LEU A N 1
ATOM 5399 C CA . LEU A 1 738 ? -8.679 17.324 36.659 1.00 93.44 738 LEU A CA 1
ATOM 5400 C C . LEU A 1 738 ? -8.278 18.426 37.628 1.00 93.44 738 LEU A C 1
ATOM 5402 O O . LEU A 1 738 ? -9.071 19.335 37.889 1.00 93.44 738 LEU A O 1
ATOM 5406 N N . THR A 1 739 ? -7.018 18.393 38.039 1.00 94.81 739 THR A N 1
ATOM 5407 C CA . THR A 1 739 ? -6.365 19.431 38.843 1.00 94.81 739 THR A CA 1
ATOM 5408 C C . THR A 1 739 ? -4.947 19.676 38.344 1.00 94.81 739 THR A C 1
ATOM 5410 O O . THR A 1 739 ? -4.454 18.990 37.445 1.00 94.81 739 THR A O 1
ATOM 5413 N N . ARG A 1 740 ? -4.247 20.648 38.939 1.00 94.31 740 ARG A N 1
ATOM 5414 C CA . ARG A 1 740 ? -2.775 20.616 38.908 1.00 94.31 740 ARG A CA 1
ATOM 5415 C C . ARG A 1 740 ? -2.261 19.323 39.543 1.00 94.31 740 ARG A C 1
ATOM 5417 O O . ARG A 1 740 ? -2.949 18.740 40.377 1.00 94.31 740 ARG A O 1
ATOM 5424 N N . ASP A 1 741 ? -1.061 18.936 39.123 1.00 94.31 741 ASP A N 1
ATOM 5425 C CA . ASP A 1 741 ? -0.317 17.777 39.632 1.00 94.31 741 ASP A CA 1
ATOM 5426 C C . ASP A 1 741 ? -0.318 17.775 41.169 1.00 94.31 741 ASP A C 1
ATOM 5428 O O . ASP A 1 741 ? 0.188 18.733 41.766 1.00 94.31 741 ASP A O 1
ATOM 5432 N N . LEU A 1 742 ? -0.932 16.768 41.798 1.00 95.38 742 LEU A N 1
ATOM 5433 C CA . LEU A 1 742 ? -0.990 16.692 43.262 1.00 95.38 742 LEU A CA 1
ATOM 5434 C C . LEU A 1 742 ? 0.331 16.170 43.842 1.00 95.38 742 LEU A C 1
ATOM 5436 O O . LEU A 1 742 ? 0.738 16.643 44.904 1.00 95.38 742 LEU A O 1
ATOM 5440 N N . ASP A 1 743 ? 1.022 15.257 43.147 1.00 93.88 743 ASP A N 1
ATOM 5441 C CA . ASP A 1 743 ? 2.387 14.834 43.477 1.00 93.88 743 ASP A CA 1
ATOM 5442 C C . ASP A 1 743 ? 3.392 15.852 42.920 1.00 93.88 743 ASP A C 1
ATOM 5444 O O . ASP A 1 743 ? 4.029 15.692 41.873 1.00 93.88 743 ASP A O 1
ATOM 5448 N N . ILE A 1 744 ? 3.517 16.969 43.634 1.00 90.44 744 ILE A N 1
ATOM 5449 C CA . ILE A 1 744 ? 4.353 18.106 43.237 1.00 90.44 744 ILE A CA 1
ATOM 5450 C C . ILE A 1 744 ? 5.831 17.705 43.144 1.00 90.44 744 ILE A C 1
ATOM 5452 O O . ILE A 1 744 ? 6.600 18.331 42.400 1.00 90.44 744 ILE A O 1
ATOM 5456 N N . ASN A 1 745 ? 6.247 16.712 43.933 1.00 87.75 745 ASN A N 1
ATOM 5457 C CA . ASN A 1 745 ? 7.630 16.258 43.996 1.00 87.75 745 ASN A CA 1
ATOM 5458 C C . ASN A 1 745 ? 7.938 15.041 43.095 1.00 87.75 745 ASN A C 1
ATOM 5460 O O . ASN A 1 745 ? 9.116 14.739 42.890 1.00 87.75 745 ASN A O 1
ATOM 5464 N N . ILE A 1 746 ? 6.914 14.466 42.458 1.00 88.38 746 ILE A N 1
ATOM 5465 C CA . ILE A 1 746 ? 6.968 13.421 41.430 1.00 88.38 746 ILE A CA 1
ATOM 5466 C C . ILE A 1 746 ? 7.613 12.128 41.956 1.00 88.38 746 ILE A C 1
ATOM 5468 O O . ILE A 1 746 ? 8.545 11.579 41.356 1.00 88.38 746 ILE A O 1
ATOM 5472 N N . ASN A 1 747 ? 7.155 11.651 43.114 1.00 84.31 747 ASN A N 1
ATOM 5473 C CA . ASN A 1 747 ? 7.677 10.445 43.761 1.00 84.31 747 ASN A CA 1
ATOM 5474 C C . ASN A 1 747 ? 6.759 9.207 43.671 1.00 84.31 747 ASN A C 1
ATOM 5476 O O . ASN A 1 747 ? 7.172 8.123 44.095 1.00 84.31 747 ASN A O 1
ATOM 5480 N N . GLY A 1 748 ? 5.573 9.333 43.075 1.00 86.06 748 GLY A N 1
ATOM 5481 C CA . GLY A 1 748 ? 4.581 8.271 42.907 1.00 86.06 748 GLY A CA 1
ATOM 5482 C C . GLY A 1 748 ? 3.495 8.222 43.984 1.00 86.06 748 GLY A C 1
ATOM 5483 O O . GLY A 1 748 ? 2.636 7.336 43.918 1.00 86.06 748 GLY A O 1
ATOM 5484 N N . GLN A 1 749 ? 3.523 9.102 44.987 1.00 91.00 749 GLN A N 1
ATOM 5485 C CA . GLN A 1 749 ? 2.584 9.068 46.103 1.00 91.00 749 GLN A CA 1
ATOM 5486 C C . GLN A 1 749 ? 2.310 10.460 46.671 1.00 91.00 749 GLN A C 1
ATOM 5488 O O . GLN A 1 749 ? 3.226 11.219 46.951 1.00 91.00 749 GLN A O 1
ATOM 5493 N N . ILE A 1 750 ? 1.038 10.745 46.955 1.00 93.44 750 ILE A N 1
ATOM 5494 C CA . ILE A 1 750 ? 0.6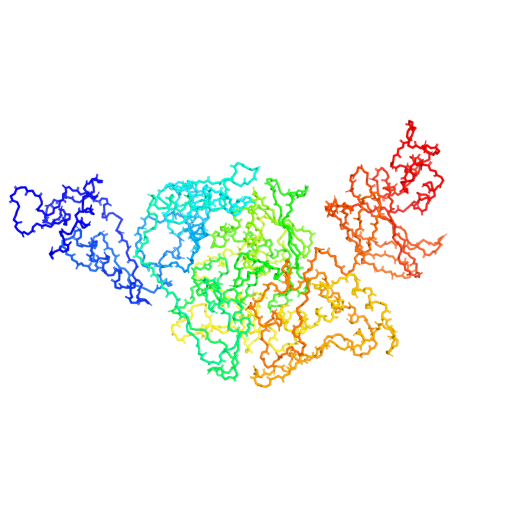59 11.975 47.653 1.00 93.44 750 ILE A CA 1
ATOM 5495 C C . ILE A 1 750 ? 0.988 11.828 49.133 1.00 93.44 750 ILE A C 1
ATOM 5497 O O . ILE A 1 750 ? 0.297 11.107 49.861 1.00 93.44 750 ILE A O 1
ATOM 5501 N N . ASP A 1 751 ? 2.030 12.518 49.587 1.00 90.81 751 ASP A N 1
ATOM 5502 C CA . ASP A 1 751 ? 2.511 12.403 50.959 1.00 90.81 751 ASP A CA 1
ATOM 5503 C C . ASP A 1 751 ? 2.593 13.758 51.688 1.00 90.81 751 ASP A C 1
ATOM 5505 O O . ASP A 1 751 ? 2.079 14.803 51.270 1.00 90.81 751 ASP A O 1
ATOM 5509 N N . ILE A 1 752 ? 3.202 13.741 52.875 1.00 92.44 752 ILE A N 1
ATOM 5510 C CA . ILE A 1 752 ? 3.331 14.935 53.711 1.00 92.44 752 ILE A CA 1
ATOM 5511 C C . ILE A 1 752 ? 4.197 16.028 53.064 1.00 92.44 752 ILE A C 1
ATOM 5513 O O . ILE A 1 752 ? 4.049 17.198 53.420 1.00 92.44 752 ILE A O 1
ATOM 5517 N N . VAL A 1 753 ? 5.096 15.687 52.140 1.00 92.31 753 VAL A N 1
ATOM 5518 C CA . VAL A 1 753 ? 5.952 16.632 51.416 1.00 92.31 753 VAL A CA 1
ATOM 5519 C C . VAL A 1 753 ? 5.114 17.467 50.453 1.00 92.31 753 VAL A C 1
ATOM 5521 O O . VAL A 1 753 ? 5.227 18.698 50.483 1.00 92.31 753 VAL A O 1
ATOM 5524 N N . ASP A 1 754 ? 4.220 16.839 49.688 1.00 93.44 754 ASP A N 1
ATOM 5525 C CA . ASP A 1 754 ? 3.293 17.537 48.786 1.00 93.44 754 ASP A CA 1
ATOM 5526 C C . ASP A 1 754 ? 2.320 18.409 49.577 1.00 93.44 754 ASP A C 1
ATOM 5528 O O . ASP A 1 754 ? 2.145 19.601 49.296 1.00 93.44 754 ASP A O 1
ATOM 5532 N N . PHE A 1 755 ? 1.769 17.852 50.660 1.00 91.06 755 PHE A N 1
ATOM 5533 C CA . PHE A 1 755 ? 0.876 18.587 51.548 1.00 91.06 755 PHE A CA 1
ATOM 5534 C C . PHE A 1 755 ? 1.557 19.821 52.153 1.00 91.06 755 PHE A C 1
ATOM 5536 O O . PHE A 1 755 ? 0.995 20.917 52.166 1.00 91.06 755 PHE A O 1
ATOM 5543 N N . THR A 1 756 ? 2.794 19.671 52.637 1.00 91.38 756 THR A N 1
ATOM 5544 C CA . THR A 1 756 ? 3.554 20.776 53.238 1.00 91.38 756 THR A CA 1
ATOM 5545 C C . THR A 1 756 ? 3.899 21.841 52.198 1.00 91.38 756 THR A C 1
ATOM 5547 O O . THR A 1 756 ? 3.916 23.029 52.529 1.00 91.38 756 THR A O 1
ATOM 5550 N N . PHE A 1 757 ? 4.122 21.458 50.935 1.00 93.44 757 PHE A N 1
ATOM 5551 C CA . PHE A 1 757 ? 4.330 22.414 49.849 1.00 93.44 757 PHE A CA 1
ATOM 5552 C C . PHE A 1 757 ? 3.112 23.327 49.663 1.00 93.44 757 PHE A C 1
ATOM 5554 O O . PHE A 1 757 ? 3.285 24.549 49.596 1.00 93.44 757 PHE A O 1
ATOM 5561 N N . ALA A 1 758 ? 1.903 22.761 49.620 1.00 89.75 758 ALA A N 1
ATOM 5562 C CA . ALA A 1 758 ? 0.668 23.534 49.511 1.00 89.75 758 ALA A CA 1
ATOM 5563 C C . ALA A 1 758 ? 0.393 24.353 50.784 1.00 89.75 758 ALA A C 1
ATOM 5565 O O . ALA A 1 758 ? 0.139 25.555 50.711 1.00 89.75 758 ALA A O 1
ATOM 5566 N N . ALA A 1 759 ? 0.545 23.746 51.965 1.00 89.50 759 ALA A N 1
ATOM 5567 C CA . ALA A 1 759 ? 0.300 24.397 53.252 1.00 89.50 759 ALA A CA 1
ATOM 5568 C C . ALA A 1 759 ? 1.216 25.608 53.505 1.00 89.50 759 ALA A C 1
ATOM 5570 O O . ALA A 1 759 ? 0.768 26.612 54.053 1.00 89.50 759 ALA A O 1
ATOM 5571 N N . PHE A 1 760 ? 2.481 25.559 53.071 1.00 93.25 760 PHE A N 1
ATOM 5572 C CA . PHE A 1 760 ? 3.409 26.694 53.191 1.00 93.25 760 PHE A CA 1
ATOM 5573 C C . PHE A 1 760 ? 2.978 27.917 52.364 1.00 93.25 760 PHE A C 1
ATOM 5575 O O . PHE A 1 760 ? 3.424 29.033 52.621 1.00 93.25 760 PHE A O 1
ATOM 5582 N N . ARG A 1 761 ? 2.126 27.702 51.359 1.00 95.62 761 ARG A N 1
ATOM 5583 C CA . ARG A 1 761 ? 1.641 28.722 50.420 1.00 95.62 761 ARG A CA 1
ATOM 5584 C C . ARG A 1 761 ? 0.183 29.087 50.674 1.00 95.62 761 ARG A C 1
ATOM 5586 O O . ARG A 1 761 ? -0.387 29.854 49.906 1.00 95.62 761 ARG A O 1
ATOM 5593 N N . PHE A 1 762 ? -0.414 28.552 51.735 1.00 92.69 762 PHE A N 1
ATOM 5594 C CA . PHE A 1 762 ? -1.783 28.849 52.123 1.00 92.69 762 PHE A CA 1
ATOM 5595 C C . PHE A 1 762 ? -1.986 30.349 52.361 1.00 92.69 762 PHE A C 1
ATOM 5597 O O . PHE A 1 762 ? -1.124 31.005 52.944 1.00 92.69 762 PHE A O 1
ATOM 5604 N N . ASP A 1 763 ? -3.143 30.861 51.939 1.00 93.06 763 ASP A N 1
ATOM 5605 C CA . ASP A 1 763 ? -3.526 32.278 52.023 1.00 93.06 763 ASP A CA 1
ATOM 5606 C C . ASP A 1 763 ? -2.682 33.206 51.124 1.00 93.06 763 ASP A C 1
ATOM 5608 O O . ASP A 1 763 ? -2.600 34.409 51.361 1.00 93.06 763 ASP A O 1
ATOM 5612 N N . SER A 1 764 ? -2.055 32.656 50.074 1.00 94.38 764 SER A N 1
ATOM 5613 C CA . SER A 1 764 ? -1.379 33.434 49.024 1.00 94.38 764 SER A CA 1
ATOM 5614 C C . SER A 1 764 ? -2.221 33.526 47.748 1.00 94.38 764 SER A C 1
ATOM 5616 O O . SER A 1 764 ? -2.977 32.609 47.415 1.00 94.38 764 SER A O 1
ATOM 5618 N N . MET A 1 765 ? -2.082 34.621 47.000 1.00 95.06 765 MET A N 1
ATOM 5619 C CA . MET A 1 765 ? -2.788 34.848 45.732 1.00 95.06 765 MET A CA 1
ATOM 5620 C C . MET A 1 765 ? -1.873 35.376 44.623 1.00 95.06 765 MET A C 1
ATOM 5622 O O . MET A 1 765 ? -0.746 35.804 44.873 1.00 95.06 765 MET A O 1
ATOM 5626 N N . ILE A 1 766 ? -2.356 35.359 43.374 1.00 92.06 766 ILE A N 1
ATOM 5627 C CA . ILE A 1 766 ? -1.598 35.866 42.218 1.00 92.06 766 ILE A CA 1
ATOM 5628 C C . ILE A 1 766 ? -1.078 37.285 42.499 1.00 92.06 766 ILE A C 1
ATOM 5630 O O . ILE A 1 766 ? -1.852 38.226 42.664 1.00 92.06 766 ILE A O 1
ATOM 5634 N N . GLY A 1 767 ? 0.249 37.432 42.489 1.00 91.50 767 GLY A N 1
ATOM 5635 C CA . GLY A 1 767 ? 0.950 38.685 42.781 1.00 91.50 767 GLY A CA 1
ATOM 5636 C C . GLY A 1 767 ? 1.737 38.660 44.093 1.00 91.50 767 GLY A C 1
ATOM 5637 O O . GLY A 1 767 ? 2.675 39.446 44.238 1.00 91.50 767 GLY A O 1
ATOM 5638 N N . ASP A 1 768 ? 1.430 37.731 45.001 1.00 94.56 768 ASP A N 1
ATOM 5639 C CA . ASP A 1 768 ? 2.178 37.562 46.243 1.00 94.56 768 ASP A CA 1
ATOM 5640 C C . ASP A 1 768 ? 3.513 36.839 46.011 1.00 94.56 768 ASP A C 1
ATOM 5642 O O . ASP A 1 768 ? 3.574 35.886 45.231 1.00 94.56 768 ASP A O 1
ATOM 5646 N N . PRO A 1 769 ? 4.591 37.200 46.738 1.00 91.75 769 PRO A N 1
ATOM 5647 C CA . PRO A 1 769 ? 5.887 36.523 46.623 1.00 91.75 769 PRO A CA 1
ATOM 5648 C C . PRO A 1 769 ? 5.862 35.028 46.970 1.00 91.75 769 PRO A C 1
ATOM 5650 O O . PRO A 1 769 ? 6.765 34.296 46.574 1.00 91.75 769 PRO A O 1
ATOM 5653 N N . LEU A 1 770 ? 4.868 34.593 47.751 1.00 91.69 770 LEU A N 1
ATOM 5654 C CA . LEU A 1 770 ? 4.708 33.208 48.201 1.00 91.69 770 LEU A CA 1
ATOM 5655 C C . LEU A 1 770 ? 3.777 32.383 47.305 1.00 91.69 770 LEU A C 1
ATOM 5657 O O . LEU A 1 770 ? 3.726 31.165 47.465 1.00 91.69 770 LEU A O 1
ATOM 5661 N N . TYR A 1 771 ? 3.068 33.013 46.367 1.00 95.94 771 TYR A N 1
ATOM 5662 C CA . TYR A 1 771 ? 2.138 32.308 45.496 1.00 95.94 771 TYR A CA 1
ATOM 5663 C C . TYR A 1 771 ? 2.877 31.462 44.454 1.00 95.94 771 TYR A C 1
ATOM 5665 O O . TYR A 1 771 ? 3.743 31.950 43.726 1.00 95.94 771 TYR A O 1
ATOM 5673 N N . ASP A 1 772 ? 2.497 30.188 44.356 1.00 93.88 772 ASP A N 1
ATOM 5674 C CA . ASP A 1 772 ? 2.985 29.252 43.344 1.00 93.88 772 ASP A CA 1
ATOM 5675 C C . ASP A 1 772 ? 1.777 28.570 42.683 1.00 93.88 772 ASP A C 1
ATOM 5677 O O . ASP A 1 772 ? 1.026 27.886 43.381 1.00 93.88 772 ASP A O 1
ATOM 5681 N N . PRO A 1 773 ? 1.583 28.700 41.357 1.00 91.75 773 PRO A N 1
ATOM 5682 C CA . PRO A 1 773 ? 0.466 28.074 40.645 1.00 91.75 773 PRO A CA 1
ATOM 5683 C C . PRO A 1 773 ? 0.404 26.550 40.755 1.00 91.75 773 PRO A C 1
ATOM 5685 O O . PRO A 1 773 ? -0.622 25.968 40.420 1.00 91.75 773 PRO A O 1
ATOM 5688 N N . ARG A 1 774 ? 1.491 25.891 41.177 1.00 92.88 774 ARG A N 1
ATOM 5689 C CA . ARG A 1 774 ? 1.499 24.445 41.445 1.00 92.88 774 ARG A CA 1
ATOM 5690 C C . ARG A 1 774 ? 0.779 24.070 42.740 1.00 92.88 774 ARG A C 1
ATOM 5692 O O . ARG A 1 774 ? 0.417 22.918 42.888 1.00 92.88 774 ARG A O 1
ATOM 5699 N N . ALA A 1 775 ? 0.591 25.017 43.661 1.00 91.25 775 ALA A N 1
ATOM 5700 C CA . ALA A 1 775 ? -0.156 24.817 44.905 1.00 91.25 775 ALA A CA 1
ATOM 5701 C C . ALA A 1 775 ? -1.626 25.278 44.814 1.00 91.25 775 ALA A C 1
ATOM 5703 O O . ALA A 1 775 ? -2.387 25.053 45.749 1.00 91.25 775 ALA A O 1
ATOM 5704 N N . ASP A 1 776 ? -2.017 25.934 43.717 1.00 92.19 776 ASP A N 1
ATOM 5705 C CA . ASP A 1 776 ? -3.403 26.312 43.401 1.00 92.19 776 ASP A CA 1
ATOM 5706 C C . ASP A 1 776 ? -4.013 25.217 42.513 1.00 92.19 776 ASP A C 1
ATOM 5708 O O . ASP A 1 776 ? -4.053 25.322 41.280 1.00 92.19 776 ASP A O 1
ATOM 5712 N N . PHE A 1 777 ? -4.389 24.102 43.142 1.00 92.81 777 PHE A N 1
ATOM 5713 C CA . PHE A 1 777 ? -4.774 22.870 42.456 1.00 92.81 777 PHE A CA 1
ATOM 5714 C C . PHE A 1 777 ? -6.029 23.033 41.607 1.00 92.81 777 PHE A C 1
ATOM 5716 O O . PHE A 1 777 ? -6.115 22.430 40.536 1.00 92.81 777 PHE A O 1
ATOM 5723 N N . GLY A 1 778 ? -6.968 23.875 42.047 1.00 86.56 778 GLY A N 1
ATOM 5724 C CA . GLY A 1 778 ? -8.173 24.201 41.286 1.00 86.56 778 GLY A CA 1
ATOM 5725 C C . GLY A 1 778 ? -8.029 25.389 40.329 1.00 86.56 778 GLY A C 1
ATOM 5726 O O . GLY A 1 778 ? -8.982 25.704 39.615 1.00 86.56 778 GLY A O 1
ATOM 5727 N N . ALA A 1 779 ? -6.853 26.027 40.276 1.00 88.31 779 ALA A N 1
ATOM 5728 C CA . ALA A 1 779 ? -6.565 27.215 39.472 1.00 88.31 779 ALA A CA 1
ATOM 5729 C C . ALA A 1 779 ? -7.533 28.389 39.733 1.00 88.31 779 ALA A C 1
ATOM 5731 O O . ALA A 1 779 ? -7.969 29.079 38.804 1.00 88.31 779 ALA A O 1
ATOM 5732 N N . PHE A 1 780 ? -7.874 28.622 41.001 1.00 86.38 780 PHE A N 1
ATOM 5733 C CA . PHE A 1 780 ? -8.794 29.675 41.432 1.00 86.38 780 PHE A CA 1
ATOM 5734 C C . PHE A 1 780 ? -8.138 31.063 41.515 1.00 86.38 780 PHE A C 1
ATOM 5736 O O . PHE A 1 780 ? -8.832 32.066 41.694 1.00 86.38 780 PHE A O 1
ATOM 5743 N N . GLY A 1 781 ? -6.814 31.142 41.368 1.00 90.62 781 GLY A N 1
ATOM 5744 C CA . GLY A 1 781 ? -6.015 32.357 41.508 1.00 90.62 781 GLY A CA 1
ATOM 5745 C C . GLY A 1 781 ? -5.578 32.656 42.945 1.00 90.62 781 GLY A C 1
ATOM 5746 O O . GLY A 1 781 ? -5.005 33.721 43.200 1.00 90.62 781 GLY A O 1
ATOM 5747 N N . SER A 1 782 ? -5.837 31.736 43.876 1.00 91.88 782 SER A N 1
ATOM 5748 C CA . SER A 1 782 ? -5.378 31.779 45.263 1.00 91.88 782 SER A CA 1
ATOM 5749 C C . SER A 1 782 ? -5.257 30.373 45.837 1.00 91.88 782 SER A C 1
ATOM 5751 O O . SER A 1 782 ? -6.097 29.527 45.559 1.00 91.88 782 SER A O 1
ATOM 5753 N N . VAL A 1 783 ? -4.243 30.150 46.675 1.00 92.75 783 VAL A N 1
ATOM 5754 C CA . VAL A 1 783 ? -4.071 28.901 47.425 1.00 92.75 783 VAL A CA 1
ATOM 5755 C C . VAL A 1 783 ? -4.862 29.015 48.721 1.00 92.75 783 VAL A C 1
ATOM 5757 O O . VAL A 1 783 ? -4.465 29.727 49.648 1.00 92.75 783 VAL A O 1
ATOM 5760 N N . ASN A 1 784 ? -6.005 28.341 48.792 1.00 86.56 784 ASN A N 1
ATOM 5761 C CA . ASN A 1 784 ? -6.945 28.473 49.899 1.00 86.56 784 ASN A CA 1
ATOM 5762 C C . ASN A 1 784 ? -7.371 27.109 50.467 1.00 86.56 784 ASN A C 1
ATOM 5764 O O . ASN A 1 784 ? -6.766 26.068 50.217 1.00 86.56 784 ASN A O 1
ATOM 5768 N N . ILE A 1 785 ? -8.401 27.113 51.315 1.00 87.31 785 ILE A N 1
ATOM 5769 C CA . ILE A 1 785 ? -8.865 25.906 52.012 1.00 87.31 785 ILE A CA 1
ATOM 5770 C C . ILE A 1 785 ? -9.400 24.830 51.062 1.00 87.31 785 ILE A C 1
ATOM 5772 O O . ILE A 1 785 ? -9.395 23.656 51.420 1.00 87.31 785 ILE A O 1
ATOM 5776 N N . ILE A 1 786 ? -9.832 25.209 49.859 1.00 86.00 786 ILE A N 1
ATOM 5777 C CA . ILE A 1 786 ? -10.259 24.276 48.819 1.00 86.00 786 ILE A CA 1
ATOM 5778 C C . ILE A 1 786 ? -9.051 23.492 48.307 1.00 86.00 786 ILE A C 1
ATOM 5780 O O . ILE A 1 786 ? -9.130 22.270 48.253 1.00 86.00 786 ILE A O 1
ATOM 5784 N N . ASP A 1 787 ? -7.924 24.150 48.025 1.00 90.38 787 ASP A N 1
ATOM 5785 C CA . ASP A 1 787 ? -6.699 23.485 47.556 1.00 90.38 787 ASP A CA 1
ATOM 5786 C C . ASP A 1 787 ? -6.146 22.531 48.612 1.00 90.38 787 ASP A C 1
ATOM 5788 O O . ASP A 1 787 ? -5.829 21.381 48.314 1.00 90.38 787 ASP A O 1
ATOM 5792 N N . ILE A 1 788 ? -6.134 22.966 49.877 1.00 86.62 788 ILE A N 1
ATOM 5793 C CA . ILE A 1 788 ? -5.789 22.092 51.005 1.00 86.62 788 ILE A CA 1
ATOM 5794 C C . ILE A 1 788 ? -6.767 20.915 51.106 1.00 86.62 788 ILE A C 1
ATOM 5796 O O . ILE A 1 788 ? -6.350 19.793 51.389 1.00 86.62 788 ILE A O 1
ATOM 5800 N N . GLY A 1 789 ? -8.056 21.142 50.854 1.00 82.88 789 GLY A N 1
ATOM 5801 C CA . GLY A 1 789 ? -9.073 20.096 50.817 1.00 82.88 789 GLY A CA 1
ATOM 5802 C C . GLY A 1 789 ? -8.837 19.062 49.714 1.00 82.88 789 GLY A C 1
ATOM 5803 O O . GLY A 1 789 ? -8.942 17.871 49.998 1.00 82.88 789 GLY A O 1
ATOM 5804 N N . ILE A 1 790 ? -8.477 19.500 48.502 1.00 89.25 790 ILE A N 1
ATOM 5805 C CA . ILE A 1 790 ? -8.184 18.634 47.349 1.00 89.25 790 ILE A CA 1
ATOM 5806 C C . ILE A 1 790 ? -7.020 17.697 47.681 1.00 89.25 790 ILE A C 1
ATOM 5808 O O . ILE A 1 790 ? -7.196 16.481 47.685 1.00 89.25 790 ILE A O 1
ATOM 5812 N N . ILE A 1 791 ? -5.860 18.238 48.064 1.00 88.25 791 ILE A N 1
ATOM 5813 C CA . ILE A 1 791 ? -4.692 17.403 48.383 1.00 88.25 791 ILE A CA 1
ATOM 5814 C C . ILE A 1 791 ? -4.923 16.511 49.613 1.00 88.25 791 ILE A C 1
ATOM 5816 O O . ILE A 1 791 ? -4.492 15.361 49.629 1.00 88.25 791 ILE A O 1
ATOM 5820 N N . SER A 1 792 ? -5.676 16.978 50.621 1.00 84.88 792 SER A N 1
ATOM 5821 C CA . SER A 1 792 ? -6.053 16.136 51.773 1.00 84.88 792 SER A CA 1
ATOM 5822 C C . SER A 1 792 ? -6.911 14.941 51.361 1.00 84.88 792 SER A C 1
ATOM 5824 O O . SER A 1 792 ? -6.844 13.885 51.986 1.00 84.88 792 SER A O 1
ATOM 5826 N N . PHE A 1 793 ? -7.752 15.106 50.337 1.00 86.06 793 PHE A N 1
ATOM 5827 C CA . PHE A 1 793 ? -8.687 14.079 49.886 1.00 86.06 793 PHE A CA 1
ATOM 5828 C C . PHE A 1 793 ? -7.988 12.890 49.212 1.00 86.06 793 PHE A C 1
ATOM 5830 O O . PHE A 1 793 ? -8.543 11.785 49.207 1.00 86.06 793 PHE A O 1
ATOM 5837 N N . TYR A 1 794 ? -6.778 13.111 48.694 1.00 90.44 794 TYR A N 1
ATOM 5838 C CA . TYR A 1 794 ? -5.932 12.111 48.042 1.00 90.44 794 TYR A CA 1
ATOM 5839 C C . TYR A 1 794 ? -4.668 11.775 48.839 1.00 90.44 794 TYR A C 1
ATOM 5841 O O . TYR A 1 794 ? -3.783 11.119 48.305 1.00 90.44 794 TYR A O 1
ATOM 5849 N N . PHE A 1 795 ? -4.572 12.170 50.111 1.00 87.62 795 PHE A N 1
ATOM 5850 C CA . PHE A 1 795 ? -3.438 11.798 50.959 1.00 87.62 795 PHE A CA 1
ATOM 5851 C C . PHE A 1 795 ? -3.268 10.266 51.017 1.00 87.62 795 PHE A C 1
ATOM 5853 O O . PHE A 1 795 ? -4.256 9.544 51.166 1.00 87.62 795 PHE A O 1
ATOM 5860 N N . ASP A 1 796 ? -2.029 9.783 50.887 1.00 87.88 796 ASP A N 1
ATOM 5861 C CA . ASP A 1 796 ? -1.623 8.378 50.706 1.00 87.88 796 ASP A CA 1
ATOM 5862 C C . ASP A 1 796 ? -2.038 7.717 49.369 1.00 87.88 796 ASP A C 1
ATOM 5864 O O . ASP A 1 796 ? -1.713 6.542 49.150 1.00 87.88 796 ASP A O 1
ATOM 5868 N N . ALA A 1 797 ? -2.714 8.422 48.451 1.00 88.94 797 ALA A N 1
ATOM 5869 C CA . ALA A 1 797 ? -3.052 7.881 47.134 1.00 88.94 797 ALA A CA 1
ATOM 5870 C C . ALA A 1 797 ? -1.806 7.724 46.247 1.00 88.94 797 ALA A C 1
ATOM 5872 O O . ALA A 1 797 ? -0.857 8.504 46.328 1.00 88.94 797 ALA A O 1
ATOM 5873 N N . LEU A 1 798 ? -1.833 6.710 45.380 1.00 89.75 798 LEU A N 1
ATOM 5874 C CA . LEU A 1 798 ? -0.797 6.488 44.372 1.00 89.75 798 LEU A CA 1
ATOM 5875 C C . LEU A 1 798 ? -1.060 7.353 43.140 1.00 89.75 798 LEU A C 1
ATOM 5877 O O . LEU A 1 798 ? -2.202 7.432 42.677 1.00 89.75 798 LEU A O 1
ATOM 5881 N N . GLU A 1 799 ? 0.006 7.903 42.570 1.00 91.44 799 GLU A N 1
ATOM 5882 C CA . GLU A 1 799 ? -0.010 8.546 41.259 1.00 91.44 799 GLU A CA 1
ATOM 5883 C C . GLU A 1 799 ? 0.820 7.727 40.263 1.00 91.44 799 GLU A C 1
ATOM 5885 O O . GLU A 1 799 ? 1.969 7.359 40.515 1.00 91.44 799 GLU A O 1
ATOM 5890 N N . PHE A 1 800 ? 0.208 7.381 39.131 1.00 88.25 800 PHE A N 1
ATOM 5891 C CA . PHE A 1 800 ? 0.853 6.609 38.075 1.00 88.25 800 PHE A CA 1
ATOM 5892 C C . PHE A 1 800 ? 1.513 7.541 37.055 1.00 88.25 800 PHE A C 1
ATOM 5894 O O . PHE A 1 800 ? 0.891 8.503 36.602 1.00 88.25 800 PHE A O 1
ATOM 5901 N N . TYR A 1 801 ? 2.745 7.206 36.661 1.00 84.38 801 TYR A N 1
ATOM 5902 C CA . TYR A 1 801 ? 3.613 7.995 35.775 1.00 84.38 801 TYR A CA 1
ATOM 5903 C C . TYR A 1 801 ? 3.841 7.360 34.404 1.00 84.38 801 TYR A C 1
ATOM 5905 O O . TYR A 1 801 ? 3.964 6.113 34.348 1.00 84.38 801 TYR A O 1
#

pLDDT: mean 81.28, std 13.84, range [31.77, 98.75]

Radius of gyration: 32.83 Å; chains: 1; bounding box: 83×68×114 Å

Sequence (801 aa):
MQDLISPDFCAAAAHFIDAGLATGTVGYGAGAPSSSTCALAGRSAQLTGIAPTVSINPVGLFARVDDPARYNMGNAYAGEICALFTGAFLSNCSPYLTTTPGVSTSFPGYTTPTSGVSTNWWIYTASFRDVYPFDRSLLTYNSRFVSGTPTDSPPCLGPVPSSSASDYMYNCLPAFDTASTQMESAPCLSAPGDPVPGQMAPAFANCPSTTQLTAVSAGYQSEDILGMEATTIPSFATRDQYAYLSGWTGVNNGAGTGPPDYFSFLNAWNSAPAVSGTLRLGFAQTARNLNPFLTTTPADQLIVQEIFDTLLQTNPYSPTQSFGWLASFHSAIGPQPRDPTGTKQDILVNLRPNIYWHDGVPVTANDVKFSILGYLQTGGRNAQLLSGVIDVTILDKSDLLVNLNNTGIFAPGNVGSVPIVPQHVWASATATPCTTKGTASCTVNPAFLAPSFDPVANHVLIGSGPYECRDLSTMVVGGGCSSTGTQSPPSGGSITLQRFGFGFSGTDIAHSYVHDSAKYELWQWADQNANGIVDRSDANSIVACFNQPIGTPGCAHWQAPAASTSCVASAGSCNSGSLSFPPGGNGVVTSTQVSELSAVCGSPWTAPLPYGSLTNVQPFPVTLFEGGVQYAGGSGAPPASPPIIGCTPNVLNFTGVTVATNLGLTVTATSVSGWATMFASNQGTSTILSYRNYTIPTITFSSFGSGEVRFLFHIPVRPYNLSEEVVVPQTGSVSLSLTRDLDININGQIDIVDFTFAAFRFDSMIGDPLYDPRADFGAFGSVNIIDIGIISFYFDALEFY